Protein AF-0000000073916874 (afdb_homodimer)

Secondary structure (DSSP, 8-state):
-----TT-TTHHHHTTHHHHHHHHHHHT-SEEEEE--GGGGGGHHHHHHHHHHH-TT-EEEEE-PPPTTS-S--HHHHHHHT-SEEEEES----PPBSS---EEEE-----HHHHHHHHHHHTTHHHHHHHHHHHSSS--SEEEEEE-GGGHHHHHHHHHHHHHHHHHHGGGSPEEEEEEE--GGG--TTSEEETTEEEEESSTT--GGGGTTSTT-EEEEEES---S-SSSS--HHHHHHHHHHHH-TTEEEEEEEEEETTTTEEEE-HHHHHHHHHHHHHHHHHHTT--EEEEEE--SSBTTHHHHHHHHHHHHHHTT-EEEEEE-SS--HHHHTT-TT-SEEEEES-TTGGG---TT--S-EE-HHHHHHHHHHTT-S-GGGS-S-----SS-----GGGGS-TTTT-----/-----TT-TTHHHHTTHHHHHHHHHHHT-SEEEEE--GGGGGGHHHHHHHHHHH-TT-EEEEE-PPPTTS-S--HHHHHHHT-SEEEEES----PPBSS---EEEE-----HHHHHHHHHHHTTHHHHHHHHHHHSSS--SEEEEEE-GGGHHHHHHHHHHHHHHHHHHGGGSPEEEEEEE--GGG--TTSEEETTEEEEESSTT--GGGGTTSTT-EEEEEES---S-SSSS--HHHHHHHHHHHH-TTEEEEEEEEEETTTTEEEE-HHHHHHHHHHHHHHHHHHTT--EEEEEE--SSBTTHHHHHHHHHHHHHHTT-EEEEEE-SS--HHHHTT-TT-SEEEEES-TTGGG---TT--S-EE-HHHHHHHHHHTT-S-GGGSSS-----SS-----GGGGS-TTTT-----

Organism: Schistosoma japonicum (NCBI:txid6182)

Nearest PDB structures (foldseek):
  6q2d-assembly1_B  TM=7.805E-01  e=1.596E-15  Methanobrevibacter smithii
  6bxm-assembly1_B  TM=7.567E-01  e=2.496E-14  Candidatus Methanoperedens nitratireducens
  3lzd-assembly1_A  TM=7.359E-01  e=1.935E-13  Pyrococcus horikoshii
  3lzd-assembly1_B  TM=7.349E-01  e=4.389E-13  Pyrococcus horikoshii
  6bxn-assembly1_A  TM=6.990E-01  e=5.231E-13  Candidatus Methanoperedens nitratireducens

Sequence (830 aa):
MEKWNINSPDIPIVFEINETGNWIKKNGFTKVGLQFPDELLGISVVVCKQLNDIATSCLCVILGDSSFASCCVDEIAGQHMGIDALVHYGRACLSETTGRLPIYYVFGKYSPCLLRNEFKLFKQIPHNVMQRIVSYSEIPPILLIIYDFRFKDVAQYIYQELMSISDSLGHKFPHLIWTEPATEASNNRSHLIRCGRLLIPYQSDCNISNRTNDERSWMMLYIGHTTGTTTTENNCDLLSIYRILLCCPEVDPLKTVVFDPVTCDLDLSGLQVTNLLKRRSYLVERAKDAQYIGILVCTLSIKDYQCIIDRLKELLRRAKRFCITLFVGRLNPAKLANLPELQLLILIACPETSLYNSRDIHIPIITPYEMECVLRSCNNIDGQYLNDDRTWTAEKCWVDFRDLLPSKFSIHFLFMEKWNINSPDIPIVFEINETGNWIKKNGFTKVGLQFPDELLGISVVVCKQLNDIATSCLCVILGDSSFASCCVDEIAGQHMGIDALVHYGRACLSETTGRLPIYYVFGKYSPCLLRNEFKLFKQIPHNVMQRIVSYSEIPPILLIIYDFRFKDVAQYIYQELMSISDSLGHKFPHLIWTEPATEASNNRSHLIRCGRLLIPYQSDCNISNRTNDERSWMMLYIGHTTGTTTTENNCDLLSIYRILLCCPEVDPLKTVVFDPVTCDLDLSGLQVTNLLKRRSYLVERAKDAQYIGILVCTLSIKDYQCIIDRLKELLRRAKRFCITLFVGRLNPAKLANLPELQLLILIACPETSLYNSRDIHIPIITPYEMECVLRSCNNIDGQYLNDDRTWTAEKCWVDFRDLLPSKFSIHFLF

Structure (mmCIF, N/CA/C/O backbone):
data_AF-0000000073916874-model_v1
#
loop_
_entity.id
_entity.type
_entity.pdbx_description
1 polymer '2-(3-amino-3-carboxypropyl)histidine synthase subunit 2'
#
loop_
_atom_site.group_PDB
_atom_site.id
_atom_site.type_symbol
_atom_site.label_atom_id
_atom_site.label_alt_id
_atom_site.label_comp_id
_atom_site.label_asym_id
_atom_site.label_entity_id
_atom_site.label_seq_id
_atom_site.pdbx_PDB_ins_code
_atom_site.Cartn_x
_atom_site.Cartn_y
_atom_site.Cartn_z
_atom_site.occupancy
_atom_site.B_iso_or_equiv
_atom_site.auth_seq_id
_atom_site.auth_comp_id
_atom_site.auth_asym_id
_atom_site.auth_atom_id
_atom_site.pdbx_PDB_model_num
ATOM 1 N N . MET A 1 1 ? -10.586 -7.113 -18.688 1 42.06 1 MET A N 1
ATOM 2 C CA . MET A 1 1 ? -11.078 -7.766 -17.484 1 42.06 1 MET A CA 1
ATOM 3 C C . MET A 1 1 ? -12.594 -7.66 -17.391 1 42.06 1 MET A C 1
ATOM 5 O O . MET A 1 1 ? -13.172 -6.617 -17.703 1 42.06 1 MET A O 1
ATOM 9 N N . GLU A 1 2 ? -13.258 -8.672 -17.5 1 50.28 2 GLU A N 1
ATOM 10 C CA . GLU A 1 2 ? -14.711 -8.773 -17.562 1 50.28 2 GLU A CA 1
ATOM 11 C C . GLU A 1 2 ? -15.367 -7.945 -16.453 1 50.28 2 GLU A C 1
ATOM 13 O O . GLU A 1 2 ? -15.055 -8.117 -15.281 1 50.28 2 GLU A O 1
ATOM 18 N N . LYS A 1 3 ? -15.797 -6.828 -16.766 1 63.12 3 LYS A N 1
ATOM 19 C CA . LYS A 1 3 ? -16.609 -6.016 -15.859 1 63.12 3 LYS A CA 1
ATOM 20 C C . LYS A 1 3 ? -17.891 -6.75 -15.477 1 63.12 3 LYS A C 1
ATOM 22 O O . LYS A 1 3 ? -18.688 -7.117 -16.344 1 63.12 3 LYS A O 1
ATOM 27 N N . TRP A 1 4 ? -17.859 -7.266 -14.289 1 75.31 4 TRP A N 1
ATOM 28 C CA . TRP A 1 4 ? -19.016 -7.992 -13.773 1 75.31 4 TRP A CA 1
ATOM 29 C C . TRP A 1 4 ? -20.203 -7.059 -13.586 1 75.31 4 TRP A C 1
ATOM 31 O O . TRP A 1 4 ? -20.047 -5.922 -13.133 1 75.31 4 TRP A O 1
ATOM 41 N N . ASN A 1 5 ? -21.234 -7.547 -14.18 1 78.75 5 ASN A N 1
ATOM 42 C CA . ASN A 1 5 ? -22.5 -6.91 -13.828 1 78.75 5 ASN A CA 1
ATOM 43 C C . ASN A 1 5 ? -22.938 -7.27 -12.406 1 78.75 5 ASN A C 1
ATOM 45 O O . ASN A 1 5 ? -23.062 -8.445 -12.078 1 78.75 5 ASN A O 1
ATOM 49 N N . ILE A 1 6 ? -23.156 -6.336 -11.648 1 80.56 6 ILE A N 1
ATOM 50 C CA . ILE A 1 6 ? -23.453 -6.52 -10.234 1 80.56 6 ILE A CA 1
ATOM 51 C C . ILE A 1 6 ? -24.734 -7.328 -10.07 1 80.56 6 ILE A C 1
ATOM 53 O O . ILE A 1 6 ? -24.969 -7.949 -9.031 1 80.56 6 ILE A O 1
ATOM 57 N N . ASN A 1 7 ? -25.531 -7.363 -11.117 1 81.12 7 ASN A N 1
ATOM 58 C CA . ASN A 1 7 ? -26.797 -8.078 -11.047 1 81.12 7 ASN A CA 1
ATOM 59 C C . ASN A 1 7 ? -26.703 -9.453 -11.711 1 81.12 7 ASN A C 1
ATOM 61 O O . ASN A 1 7 ? -27.703 -10.141 -11.867 1 81.12 7 ASN A O 1
ATOM 65 N N . SER A 1 8 ? -25.609 -9.867 -12.023 1 84.69 8 SER A N 1
ATOM 66 C CA . SER A 1 8 ? -25.453 -11.156 -12.68 1 84.69 8 SER A CA 1
ATOM 67 C C . SER A 1 8 ? -25.859 -12.305 -11.75 1 84.69 8 SER A C 1
ATOM 69 O O . SER A 1 8 ? -25.422 -12.367 -10.609 1 84.69 8 SER A O 1
ATOM 71 N N . PRO A 1 9 ? -26.719 -13.164 -12.227 1 85.25 9 PRO A N 1
ATOM 72 C CA . PRO A 1 9 ? -27.125 -14.312 -11.414 1 85.25 9 PRO A CA 1
ATOM 73 C C . PRO A 1 9 ? -25.984 -15.305 -11.18 1 85.25 9 PRO A C 1
ATOM 75 O O . PRO A 1 9 ? -26.109 -16.203 -10.344 1 85.25 9 PRO A O 1
ATOM 78 N N . ASP A 1 10 ? -24.875 -15.125 -11.828 1 88 10 ASP A N 1
ATOM 79 C CA . ASP A 1 10 ? -23.75 -16.062 -11.75 1 88 10 ASP A CA 1
ATOM 80 C C . ASP A 1 10 ? -22.844 -15.727 -10.57 1 88 10 ASP A C 1
ATOM 82 O O . ASP A 1 10 ? -22 -16.531 -10.18 1 88 10 ASP A O 1
ATOM 86 N N . ILE A 1 11 ? -23.016 -14.594 -9.906 1 89.38 11 ILE A N 1
ATOM 87 C CA . ILE A 1 11 ? -22.094 -14.086 -8.891 1 89.38 11 ILE A CA 1
ATOM 88 C C . ILE A 1 11 ? -22.031 -15.07 -7.719 1 89.38 11 ILE A C 1
ATOM 90 O O . ILE A 1 11 ? -20.953 -15.477 -7.301 1 89.38 11 ILE A O 1
ATOM 94 N N . PRO A 1 12 ? -23.188 -15.633 -7.312 1 91.62 12 PRO A N 1
ATOM 95 C CA . PRO A 1 12 ? -23.109 -16.531 -6.164 1 91.62 12 PRO A CA 1
ATOM 96 C C . PRO A 1 12 ? -22.328 -17.812 -6.469 1 91.62 12 PRO A C 1
ATOM 98 O O . PRO A 1 12 ? -21.625 -18.328 -5.602 1 91.62 12 PRO A O 1
ATOM 101 N N . ILE A 1 13 ? -22.406 -18.234 -7.703 1 90.25 13 ILE A N 1
ATOM 102 C CA . ILE A 1 13 ? -21.781 -19.484 -8.094 1 90.25 13 ILE A CA 1
ATOM 103 C C . ILE A 1 13 ? -20.297 -19.25 -8.391 1 90.25 13 ILE A C 1
ATOM 105 O O . ILE A 1 13 ? -19.438 -20 -7.926 1 90.25 13 ILE A O 1
ATOM 109 N N . VAL A 1 14 ? -20.016 -18.188 -9.102 1 91.44 14 VAL A N 1
ATOM 110 C CA . VAL A 1 14 ? -18.641 -17.906 -9.531 1 91.44 14 VAL A CA 1
ATOM 111 C C . VAL A 1 14 ? -17.797 -17.516 -8.328 1 91.44 14 VAL A C 1
ATOM 113 O O . VAL A 1 14 ? -16.625 -17.891 -8.25 1 91.44 14 VAL A O 1
ATOM 116 N N . PHE A 1 15 ? -18.422 -16.875 -7.355 1 94.56 15 PHE A N 1
ATOM 117 C CA . PHE A 1 15 ? -17.656 -16.359 -6.227 1 94.56 15 PHE A CA 1
ATOM 118 C C . PHE A 1 15 ? -18 -17.125 -4.953 1 94.56 15 PHE A C 1
ATOM 120 O O . PHE A 1 15 ? -17.672 -16.672 -3.85 1 94.56 15 PHE A O 1
ATOM 127 N N . GLU A 1 16 ? -18.625 -18.25 -5.082 1 95.38 16 GLU A N 1
ATOM 128 C CA . GLU A 1 16 ? -18.812 -19.266 -4.055 1 95.38 16 GLU A CA 1
ATOM 129 C C . GLU A 1 16 ? -19.375 -18.656 -2.77 1 95.38 16 GLU A C 1
ATOM 131 O O . GLU A 1 16 ? -18.812 -18.875 -1.688 1 95.38 16 GLU A O 1
ATOM 136 N N . ILE A 1 17 ? -20.469 -17.984 -2.885 1 97 17 ILE A N 1
ATOM 137 C CA . ILE A 1 17 ? -21.047 -17.25 -1.759 1 97 17 ILE A CA 1
ATOM 138 C C . ILE A 1 17 ? -21.516 -18.25 -0.693 1 97 17 ILE A C 1
ATOM 140 O O . ILE A 1 17 ? -21.188 -18.094 0.488 1 97 17 ILE A O 1
ATOM 144 N N . ASN A 1 18 ? -22.172 -19.297 -1.124 1 96.38 18 ASN A N 1
ATOM 145 C CA . ASN A 1 18 ? -22.688 -20.266 -0.174 1 96.38 18 ASN A CA 1
ATOM 146 C C . ASN A 1 18 ? -21.562 -21.031 0.515 1 96.38 18 ASN A C 1
ATOM 148 O O . ASN A 1 18 ? -21.594 -21.219 1.732 1 96.38 18 ASN A O 1
ATOM 152 N N . GLU A 1 19 ? -20.641 -21.484 -0.249 1 96.06 19 GLU A N 1
ATOM 153 C CA . GLU A 1 19 ? -19.5 -22.234 0.294 1 96.06 19 GLU A CA 1
ATOM 154 C C . GLU A 1 19 ? -18.719 -21.391 1.293 1 96.06 19 GLU A C 1
ATOM 156 O O . GLU A 1 19 ? -18.359 -21.875 2.369 1 96.06 19 GLU A O 1
ATOM 161 N N . THR A 1 20 ? -18.5 -20.141 0.953 1 97.38 20 THR A N 1
ATOM 162 C CA . THR A 1 20 ? -17.766 -19.234 1.823 1 97.38 20 THR A CA 1
ATOM 163 C C . THR A 1 20 ? -18.547 -18.938 3.096 1 97.38 20 THR A C 1
ATOM 165 O O . THR A 1 20 ? -18 -18.953 4.195 1 97.38 20 THR A O 1
ATOM 168 N N . GLY A 1 21 ? -19.812 -18.656 2.895 1 97.31 21 GLY A N 1
ATOM 169 C CA . GLY A 1 21 ? -20.672 -18.438 4.051 1 97.31 21 GLY A CA 1
ATOM 170 C C . GLY A 1 21 ? -20.672 -19.594 5.027 1 97.31 21 GLY A C 1
ATOM 171 O O . GLY A 1 21 ? -20.578 -19.391 6.238 1 97.31 21 GLY A O 1
ATOM 172 N N . ASN A 1 22 ? -20.797 -20.781 4.477 1 96.44 22 ASN A N 1
ATOM 173 C CA . ASN A 1 22 ? -20.781 -21.969 5.312 1 96.44 22 ASN A CA 1
ATOM 174 C C . ASN A 1 22 ? -19.453 -22.141 6.027 1 96.44 22 ASN A C 1
ATOM 176 O O . ASN A 1 22 ? -19.406 -22.562 7.184 1 96.44 22 ASN A O 1
ATOM 180 N N . TRP A 1 23 ? -18.391 -21.828 5.363 1 96.44 23 TRP A N 1
ATOM 181 C CA . TRP A 1 23 ? -17.047 -21.875 5.953 1 96.44 23 TRP A CA 1
ATOM 182 C C . TRP A 1 23 ? -16.938 -20.922 7.133 1 96.44 23 TRP A C 1
ATOM 184 O O . TRP A 1 23 ? -16.375 -21.266 8.172 1 96.44 23 TRP A O 1
ATOM 194 N N . ILE A 1 24 ? -17.484 -19.734 7 1 97.12 24 ILE A N 1
ATOM 195 C CA . ILE A 1 24 ? -17.453 -18.719 8.047 1 97.12 24 ILE A CA 1
ATOM 196 C C . ILE A 1 24 ? -18.266 -19.188 9.25 1 97.12 24 ILE A C 1
ATOM 198 O O . ILE A 1 24 ? -17.797 -19.125 10.391 1 97.12 24 ILE A O 1
ATOM 202 N N . LYS A 1 25 ? -19.422 -19.766 9 1 96.5 25 LYS A N 1
ATOM 203 C CA . LYS A 1 25 ? -20.312 -20.219 10.062 1 96.5 25 LYS A CA 1
ATOM 204 C C . LYS A 1 25 ? -19.719 -21.422 10.797 1 96.5 25 LYS A C 1
ATOM 206 O O . LYS A 1 25 ? -19.719 -21.469 12.031 1 96.5 25 LYS A O 1
ATOM 211 N N . LYS A 1 26 ? -19.281 -22.344 10.023 1 95.81 26 LYS A N 1
ATOM 212 C CA . LYS A 1 26 ? -18.734 -23.578 10.578 1 95.81 26 LYS A CA 1
ATOM 213 C C . LYS A 1 26 ? -17.578 -23.281 11.531 1 95.81 26 LYS A C 1
ATOM 215 O O . LYS A 1 26 ? -17.438 -23.953 12.555 1 95.81 26 LYS A O 1
ATOM 220 N N . ASN A 1 27 ? -16.766 -22.281 11.258 1 96.12 27 ASN A N 1
ATOM 221 C CA . ASN A 1 27 ? -15.578 -22 12.055 1 96.12 27 ASN A CA 1
ATOM 222 C C . ASN A 1 27 ? -15.852 -20.922 13.102 1 96.12 27 ASN A C 1
ATOM 224 O O . ASN A 1 27 ? -14.984 -20.594 13.914 1 96.12 27 ASN A O 1
ATOM 228 N N . GLY A 1 28 ? -16.984 -20.297 13.078 1 95.81 28 GLY A N 1
ATOM 229 C CA . GLY A 1 28 ? -17.391 -19.328 14.086 1 95.81 28 GLY A CA 1
ATOM 230 C C . GLY A 1 28 ? -16.625 -18.031 14.008 1 95.81 28 GLY A C 1
ATOM 231 O O . GLY A 1 28 ? -16.281 -17.438 15.039 1 95.81 28 GLY A O 1
ATOM 232 N N . PHE A 1 29 ? -16.297 -17.625 12.789 1 96.19 29 PHE A N 1
ATOM 233 C CA . PHE A 1 29 ? -15.57 -16.375 12.641 1 96.19 29 PHE A CA 1
ATOM 234 C C . PHE A 1 29 ? -16.484 -15.188 12.914 1 96.19 29 PHE A C 1
ATOM 236 O O . PHE A 1 29 ? -17.656 -15.188 12.508 1 96.19 29 PHE A O 1
ATOM 243 N N . THR A 1 30 ? -15.922 -14.156 13.539 1 95 30 THR A N 1
ATOM 244 C CA . THR A 1 30 ? -16.734 -13 13.906 1 95 30 THR A CA 1
ATOM 245 C C . THR A 1 30 ? -16.406 -11.805 13.023 1 95 30 THR A C 1
ATOM 247 O O . THR A 1 30 ? -17.234 -10.914 12.836 1 95 30 THR A O 1
ATOM 250 N N . LYS A 1 31 ? -15.219 -11.758 12.578 1 94.5 31 LYS A N 1
ATOM 251 C CA . LYS A 1 31 ? -14.766 -10.711 11.672 1 94.5 31 LYS A CA 1
ATOM 252 C C . LYS A 1 31 ? -13.906 -11.281 10.555 1 94.5 31 LYS A C 1
ATOM 254 O O . LYS A 1 31 ? -12.852 -11.883 10.812 1 94.5 31 LYS A O 1
ATOM 259 N N . VAL A 1 32 ? -14.375 -11.078 9.336 1 96.12 32 VAL A N 1
ATOM 260 C CA . VAL A 1 32 ? -13.688 -11.703 8.211 1 96.12 32 VAL A CA 1
ATOM 261 C C . VAL A 1 32 ? -13.328 -10.641 7.176 1 96.12 32 VAL A C 1
ATOM 263 O O . VAL A 1 32 ? -14.133 -9.758 6.875 1 96.12 32 VAL A O 1
ATOM 266 N N . GLY A 1 33 ? -12.102 -10.703 6.723 1 95.56 33 GLY A N 1
ATOM 267 C CA . GLY A 1 33 ? -11.672 -9.844 5.629 1 95.56 33 GLY A CA 1
ATOM 268 C C . GLY A 1 33 ? -11.922 -10.453 4.262 1 95.56 33 GLY A C 1
ATOM 269 O O . GLY A 1 33 ? -11.633 -11.625 4.039 1 95.56 33 GLY A O 1
ATOM 270 N N . LEU A 1 34 ? -12.516 -9.648 3.385 1 96.31 34 LEU A N 1
ATOM 271 C CA . LEU A 1 34 ? -12.703 -10.023 1.987 1 96.31 34 LEU A CA 1
ATOM 272 C C . LEU A 1 34 ? -11.734 -9.258 1.088 1 96.31 34 LEU A C 1
ATOM 274 O O . LEU A 1 34 ? -11.914 -8.07 0.841 1 96.31 34 LEU A O 1
ATOM 278 N N . GLN A 1 35 ? -10.734 -9.93 0.61 1 94.31 35 GLN A N 1
ATOM 279 C CA . GLN A 1 35 ? -9.711 -9.289 -0.204 1 94.31 35 GLN A CA 1
ATOM 280 C C . GLN A 1 35 ? -10.016 -9.445 -1.692 1 94.31 35 GLN A C 1
ATOM 282 O O . GLN A 1 35 ? -10.156 -10.562 -2.191 1 94.31 35 GLN A O 1
ATOM 287 N N . PHE A 1 36 ? -10.117 -8.312 -2.322 1 91.44 36 PHE A N 1
ATOM 288 C CA . PHE A 1 36 ? -10.406 -8.297 -3.752 1 91.44 36 PHE A CA 1
ATOM 289 C C . PHE A 1 36 ? -9.273 -7.629 -4.523 1 91.44 36 PHE A C 1
ATOM 291 O O . PHE A 1 36 ? -8.719 -6.625 -4.074 1 91.44 36 PHE A O 1
ATOM 298 N N . PRO A 1 37 ? -8.891 -8.266 -5.637 1 87.69 37 PRO A N 1
ATOM 299 C CA . PRO A 1 37 ? -8.039 -7.496 -6.547 1 87.69 37 PRO A CA 1
ATOM 300 C C . PRO A 1 37 ? -8.766 -6.312 -7.176 1 87.69 37 PRO A C 1
ATOM 302 O O . PRO A 1 37 ? -9.992 -6.215 -7.082 1 87.69 37 PRO A O 1
ATOM 305 N N . ASP A 1 38 ? -8.047 -5.434 -7.801 1 81.19 38 ASP A N 1
ATOM 306 C CA . ASP A 1 38 ? -8.609 -4.211 -8.367 1 81.19 38 ASP A CA 1
ATOM 307 C C . ASP A 1 38 ? -9.727 -4.535 -9.367 1 81.19 38 ASP A C 1
ATOM 309 O O . ASP A 1 38 ? -10.766 -3.871 -9.375 1 81.19 38 ASP A O 1
ATOM 313 N N . GLU A 1 39 ? -9.586 -5.586 -10.102 1 82.44 39 GLU A N 1
ATOM 314 C CA . GLU A 1 39 ? -10.508 -5.898 -11.195 1 82.44 39 GLU A CA 1
ATOM 315 C C . GLU A 1 39 ? -11.828 -6.445 -10.656 1 82.44 39 GLU A C 1
ATOM 317 O O . GLU A 1 39 ? -12.836 -6.453 -11.367 1 82.44 39 GLU A O 1
ATOM 322 N N . LEU A 1 40 ? -11.812 -6.859 -9.391 1 88.25 40 LEU A N 1
ATOM 323 C CA . LEU A 1 40 ? -13.016 -7.461 -8.828 1 88.25 40 LEU A CA 1
ATOM 324 C C . LEU A 1 40 ? -13.633 -6.555 -7.77 1 88.25 40 LEU A C 1
ATOM 326 O O . LEU A 1 40 ? -14.648 -6.902 -7.164 1 88.25 40 LEU A O 1
ATOM 330 N N . LEU A 1 41 ? -13.055 -5.414 -7.551 1 86.38 41 LEU A N 1
ATOM 331 C CA . LEU A 1 41 ? -13.547 -4.508 -6.52 1 86.38 41 LEU A CA 1
ATOM 332 C C . LEU A 1 41 ? -14.977 -4.07 -6.824 1 86.38 41 LEU A C 1
ATOM 334 O O . LEU A 1 41 ? -15.758 -3.82 -5.906 1 86.38 41 LEU A O 1
ATOM 338 N N . GLY A 1 42 ? -15.32 -4.098 -8.07 1 85.19 42 GLY A N 1
ATOM 339 C CA . GLY A 1 42 ? -16.641 -3.67 -8.5 1 85.19 42 GLY A CA 1
ATOM 340 C C . GLY A 1 42 ? -17.766 -4.535 -7.945 1 85.19 42 GLY A C 1
ATOM 341 O O . GLY A 1 42 ? -18.891 -4.07 -7.773 1 85.19 42 GLY A O 1
ATOM 342 N N . ILE A 1 43 ? -17.5 -5.777 -7.633 1 90.12 43 ILE A N 1
ATOM 343 C CA . ILE A 1 43 ? -18.547 -6.668 -7.148 1 90.12 43 ILE A CA 1
ATOM 344 C C . ILE A 1 43 ? -18.375 -6.902 -5.648 1 90.12 43 ILE A C 1
ATOM 346 O O . ILE A 1 43 ? -19.078 -7.711 -5.051 1 90.12 43 ILE A O 1
ATOM 350 N N . SER A 1 44 ? -17.406 -6.219 -5.035 1 91.31 44 SER A N 1
ATOM 351 C CA . SER A 1 44 ? -17.062 -6.465 -3.641 1 91.31 44 SER A CA 1
ATOM 352 C C . SER A 1 44 ? -18.234 -6.195 -2.713 1 91.31 44 SER A C 1
ATOM 354 O O . SER A 1 44 ? -18.5 -6.977 -1.799 1 91.31 44 SER A O 1
ATOM 356 N N . VAL A 1 45 ? -18.984 -5.211 -3.033 1 90.25 45 VAL A N 1
ATOM 357 C CA . VAL A 1 45 ? -20.078 -4.809 -2.17 1 90.25 45 VAL A CA 1
ATOM 358 C C . VAL A 1 45 ? -21.203 -5.848 -2.24 1 90.25 45 VAL A C 1
ATOM 360 O O . VAL A 1 45 ? -21.75 -6.25 -1.211 1 90.25 45 VAL A O 1
ATOM 363 N N . VAL A 1 46 ? -21.531 -6.27 -3.436 1 92 46 VAL A N 1
ATOM 364 C CA . VAL A 1 46 ? -22.594 -7.25 -3.611 1 92 46 VAL A CA 1
ATOM 365 C C . VAL A 1 46 ? -22.203 -8.57 -2.941 1 92 46 VAL A C 1
ATOM 367 O O . VAL A 1 46 ? -23.031 -9.203 -2.277 1 92 46 VAL A O 1
ATOM 370 N N . VAL A 1 47 ? -20.953 -8.961 -3.088 1 94.25 47 VAL A N 1
ATOM 371 C CA . VAL A 1 47 ? -20.469 -10.18 -2.459 1 94.25 47 VAL A CA 1
ATOM 372 C C . VAL A 1 47 ? -20.547 -10.047 -0.94 1 94.25 47 VAL A C 1
ATOM 374 O O . VAL A 1 47 ? -21.031 -10.961 -0.259 1 94.25 47 VAL A O 1
ATOM 377 N N . CYS A 1 48 ? -20.141 -8.953 -0.44 1 93.12 48 CYS A N 1
ATOM 378 C CA . CYS A 1 48 ? -20.188 -8.695 0.995 1 93.12 48 CYS A CA 1
ATOM 379 C C . CYS A 1 48 ? -21.609 -8.758 1.526 1 93.12 48 CYS A C 1
ATOM 381 O O . CYS A 1 48 ? -21.859 -9.383 2.555 1 93.12 48 CYS A O 1
ATOM 383 N N . LYS A 1 49 ? -22.516 -8.141 0.84 1 90.56 49 LYS A N 1
ATOM 384 C CA . LYS A 1 49 ? -23.922 -8.148 1.24 1 90.56 49 LYS A CA 1
ATOM 385 C C . LYS A 1 49 ? -24.484 -9.562 1.28 1 90.56 49 LYS A C 1
ATOM 387 O O . LYS A 1 49 ? -25.141 -9.953 2.252 1 90.56 49 LYS A O 1
ATOM 392 N N . GLN A 1 50 ? -24.219 -10.297 0.233 1 94 50 GLN A N 1
ATOM 393 C CA . GLN A 1 50 ? -24.734 -11.656 0.145 1 94 50 GLN A CA 1
ATOM 394 C C . GLN A 1 50 ? -24.141 -12.539 1.238 1 94 50 GLN A C 1
ATOM 396 O O . GLN A 1 50 ? -24.828 -13.391 1.798 1 94 50 GLN A O 1
ATOM 401 N N . LEU A 1 51 ? -22.891 -12.32 1.546 1 95.31 51 LEU A N 1
ATOM 402 C CA . LEU A 1 51 ? -22.25 -13.086 2.607 1 95.31 51 LEU A CA 1
ATOM 403 C C . LEU A 1 51 ? -22.844 -12.742 3.967 1 95.31 51 LEU A C 1
ATOM 405 O O . LEU A 1 51 ? -23.047 -13.617 4.809 1 95.31 51 LEU A O 1
ATOM 409 N N . ASN A 1 52 ? -23.094 -11.453 4.137 1 90.44 52 ASN A N 1
ATOM 410 C CA . ASN A 1 52 ? -23.688 -11 5.391 1 90.44 52 ASN A CA 1
ATOM 411 C C . ASN A 1 52 ? -25.062 -11.625 5.613 1 90.44 52 ASN A C 1
ATOM 413 O O . ASN A 1 52 ? -25.469 -11.867 6.754 1 90.44 52 ASN A O 1
ATOM 417 N N . ASP A 1 53 ? -25.75 -11.883 4.555 1 91.44 53 ASP A N 1
ATOM 418 C CA . ASP A 1 53 ? -27.062 -12.508 4.641 1 91.44 53 ASP A CA 1
ATOM 419 C C . ASP A 1 53 ? -26.969 -13.953 5.121 1 91.44 53 ASP A C 1
ATOM 421 O O . ASP A 1 53 ? -27.891 -14.469 5.75 1 91.44 53 ASP A O 1
ATOM 425 N N . ILE A 1 54 ? -25.891 -14.578 4.805 1 94.38 54 ILE A N 1
ATOM 426 C CA . ILE A 1 54 ? -25.688 -15.969 5.184 1 94.38 54 ILE A CA 1
ATOM 427 C C . ILE A 1 54 ? -25.047 -16.031 6.566 1 94.38 54 ILE A C 1
ATOM 429 O O . ILE A 1 54 ? -25.531 -16.75 7.449 1 94.38 54 ILE A O 1
ATOM 433 N N . ALA A 1 55 ? -24 -15.289 6.734 1 92.38 55 ALA A N 1
ATOM 434 C CA . ALA A 1 55 ? -23.281 -15.234 8 1 92.38 55 ALA A CA 1
ATOM 435 C C . ALA A 1 55 ? -23.641 -13.969 8.781 1 92.38 55 ALA A C 1
ATOM 437 O O . ALA A 1 55 ? -22.812 -13.07 8.945 1 92.38 55 ALA A O 1
ATOM 438 N N . THR A 1 56 ? -24.719 -13.898 9.438 1 88.19 56 THR A N 1
ATOM 439 C CA . THR A 1 56 ? -25.312 -12.703 10.031 1 88.19 56 THR A CA 1
ATOM 440 C C . THR A 1 56 ? -24.516 -12.258 11.258 1 88.19 56 THR A C 1
ATOM 442 O O . THR A 1 56 ? -24.516 -11.078 11.609 1 88.19 56 THR A O 1
ATOM 445 N N . SER A 1 57 ? -23.828 -13.195 11.805 1 89.31 57 SER A N 1
ATOM 446 C CA . SER A 1 57 ? -23.125 -12.875 13.039 1 89.31 57 SER A CA 1
ATOM 447 C C . SER A 1 57 ? -21.688 -12.414 12.75 1 89.31 57 SER A C 1
ATOM 449 O O . SER A 1 57 ? -20.953 -12.062 13.664 1 89.31 57 SER A O 1
ATOM 451 N N . CYS A 1 58 ? -21.359 -12.422 11.492 1 91 58 CYS A N 1
ATOM 452 C CA . CYS A 1 58 ? -20 -12.102 11.109 1 91 58 CYS A CA 1
ATOM 453 C C . CYS A 1 58 ? -19.922 -10.727 10.461 1 91 58 CYS A C 1
ATOM 455 O O . CYS A 1 58 ? -20.766 -10.383 9.633 1 91 58 CYS A O 1
ATOM 457 N N . LEU A 1 59 ? -18.953 -9.977 10.891 1 89.69 59 LEU A N 1
ATOM 458 C CA . LEU A 1 59 ? -18.656 -8.703 10.25 1 89.69 59 LEU A CA 1
ATOM 459 C C . LEU A 1 59 ? -17.656 -8.883 9.109 1 89.69 59 LEU A C 1
ATOM 461 O O . LEU A 1 59 ? -16.531 -9.305 9.344 1 89.69 59 LEU A O 1
ATOM 465 N N . CYS A 1 60 ? -18.141 -8.508 7.938 1 91.56 60 CYS A N 1
ATOM 466 C CA . CYS A 1 60 ? -17.234 -8.586 6.785 1 91.56 60 CYS A CA 1
ATOM 467 C C . CYS A 1 60 ? -16.672 -7.219 6.445 1 91.56 60 CYS A C 1
ATOM 469 O O . CYS A 1 60 ? -17.391 -6.219 6.457 1 91.56 60 CYS A O 1
ATOM 471 N N . VAL A 1 61 ? -15.391 -7.25 6.223 1 92.44 61 VAL A N 1
ATOM 472 C CA . VAL A 1 61 ? -14.719 -6.027 5.805 1 92.44 61 VAL A CA 1
ATOM 473 C C . VAL A 1 61 ? -14 -6.262 4.477 1 92.44 61 VAL A C 1
ATOM 475 O O . VAL A 1 61 ? -13.453 -7.344 4.242 1 92.44 61 VAL A O 1
ATOM 478 N N . ILE A 1 62 ? -14.039 -5.254 3.65 1 91.56 62 ILE A N 1
ATOM 479 C CA . ILE A 1 62 ? -13.43 -5.379 2.33 1 91.56 62 ILE A CA 1
ATOM 480 C C . ILE A 1 62 ? -12.008 -4.828 2.359 1 91.56 62 ILE A C 1
ATOM 482 O O . ILE A 1 62 ? -11.781 -3.717 2.848 1 91.56 62 ILE A O 1
ATOM 486 N N . LEU A 1 63 ? -11.078 -5.598 1.97 1 89.88 63 LEU A N 1
ATOM 487 C CA . LEU A 1 63 ? -9.703 -5.176 1.74 1 89.88 63 LEU A CA 1
ATOM 488 C C . LEU A 1 63 ? -9.461 -4.891 0.262 1 89.88 63 LEU A C 1
ATOM 490 O O . LEU A 1 63 ? -9.461 -5.809 -0.561 1 89.88 63 LEU A O 1
ATOM 494 N N . GLY A 1 64 ? -9.188 -3.656 -0.06 1 81.62 64 GLY A N 1
ATOM 495 C CA . GLY A 1 64 ? -9.148 -3.27 -1.461 1 81.62 64 GLY A CA 1
ATOM 496 C C . GLY A 1 64 ? -7.738 -3.002 -1.962 1 81.62 64 GLY A C 1
ATOM 497 O O . GLY A 1 64 ? -7.555 -2.523 -3.084 1 81.62 64 GLY A O 1
ATOM 498 N N . ASP A 1 65 ? -6.742 -3.207 -1.071 1 73.75 65 ASP A N 1
ATOM 499 C CA . ASP A 1 65 ? -5.375 -2.998 -1.541 1 73.75 65 ASP A CA 1
ATOM 500 C C . ASP A 1 65 ? -4.816 -4.266 -2.182 1 73.75 65 ASP A C 1
ATOM 502 O O . ASP A 1 65 ? -5.102 -5.375 -1.726 1 73.75 65 ASP A O 1
ATOM 506 N N . SER A 1 66 ? -4.402 -4.035 -3.391 1 63.28 66 SER A N 1
ATOM 507 C CA . SER A 1 66 ? -3.805 -5.176 -4.078 1 63.28 66 SER A CA 1
ATOM 508 C C . SER A 1 66 ? -2.283 -5.066 -4.102 1 63.28 66 SER A C 1
ATOM 510 O O . SER A 1 66 ? -1.732 -3.965 -4.086 1 63.28 66 SER A O 1
ATOM 512 N N . SER A 1 67 ? -1.668 -6.172 -3.795 1 61.62 67 SER A N 1
ATOM 513 C CA . SER A 1 67 ? -0.233 -6.266 -4.043 1 61.62 67 SER A CA 1
ATOM 514 C C . SER A 1 67 ? 0.087 -6.055 -5.52 1 61.62 67 SER A C 1
ATOM 516 O O . SER A 1 67 ? -0.82 -5.891 -6.34 1 61.62 67 SER A O 1
ATOM 518 N N . PHE A 1 68 ? 1.282 -5.961 -5.828 1 56.62 68 PHE A N 1
ATOM 519 C CA . PHE A 1 68 ? 1.734 -5.719 -7.191 1 56.62 68 PHE A CA 1
ATOM 520 C C . PHE A 1 68 ? 1.125 -6.734 -8.148 1 56.62 68 PHE A C 1
ATOM 522 O O . PHE A 1 68 ? 0.563 -6.363 -9.188 1 56.62 68 PHE A O 1
ATOM 529 N N . ALA A 1 69 ? 1.184 -7.965 -7.863 1 62.53 69 ALA A N 1
ATOM 530 C CA . ALA A 1 69 ? 0.702 -8.984 -8.789 1 62.53 69 ALA A CA 1
ATOM 531 C C . ALA A 1 69 ? -0.729 -9.398 -8.461 1 62.53 69 ALA A C 1
ATOM 533 O O . ALA A 1 69 ? -1.27 -10.328 -9.07 1 62.53 69 ALA A O 1
ATOM 534 N N . SER A 1 70 ? -1.277 -8.742 -7.449 1 72.5 70 SER A N 1
ATOM 535 C CA . SER A 1 70 ? -2.664 -8.969 -7.055 1 72.5 70 SER A CA 1
ATOM 536 C C . SER A 1 70 ? -2.91 -10.43 -6.691 1 72.5 70 SER A C 1
ATOM 538 O O . SER A 1 70 ? -4 -10.953 -6.922 1 72.5 70 SER A O 1
ATOM 540 N N . CYS A 1 71 ? -1.868 -11.148 -6.301 1 83.44 71 CYS A N 1
ATOM 541 C CA . CYS A 1 71 ? -2.037 -12.57 -6.023 1 83.44 71 CYS A CA 1
ATOM 542 C C . CYS A 1 71 ? -1.735 -12.883 -4.562 1 83.44 71 CYS A C 1
ATOM 544 O O . CYS A 1 71 ? -2.086 -13.953 -4.066 1 83.44 71 CYS A O 1
ATOM 546 N N . CYS A 1 72 ? -1.132 -11.977 -3.916 1 86.62 72 CYS A N 1
ATOM 547 C CA . CYS A 1 72 ? -0.697 -12.273 -2.553 1 86.62 72 CYS A CA 1
ATOM 548 C C . CYS A 1 72 ? -1.809 -11.977 -1.552 1 86.62 72 CYS A C 1
ATOM 550 O O . CYS A 1 72 ? -2.58 -11.039 -1.732 1 86.62 72 CYS A O 1
ATOM 552 N N . VAL A 1 73 ? -1.794 -12.789 -0.516 1 89.38 73 VAL A N 1
ATOM 553 C CA . VAL A 1 73 ? -2.699 -12.555 0.604 1 89.38 73 VAL A CA 1
ATOM 554 C C . VAL A 1 73 ? -2.168 -11.406 1.463 1 89.38 73 VAL A C 1
ATOM 556 O O . VAL A 1 73 ? -0.969 -11.344 1.747 1 89.38 73 VAL A O 1
ATOM 559 N N . ASP A 1 74 ? -3.039 -10.492 1.781 1 84.81 74 ASP A N 1
ATOM 560 C CA . ASP A 1 74 ? -2.656 -9.367 2.631 1 84.81 74 ASP A CA 1
ATOM 561 C C . ASP A 1 74 ? -2.922 -9.68 4.102 1 84.81 74 ASP A C 1
ATOM 563 O O . ASP A 1 74 ? -3.75 -9.023 4.742 1 84.81 74 ASP A O 1
ATOM 567 N N . GLU A 1 75 ? -2.195 -10.531 4.672 1 83.75 75 GLU A N 1
ATOM 568 C CA . GLU A 1 75 ? -2.373 -10.953 6.059 1 83.75 75 GLU A CA 1
ATOM 569 C C . GLU A 1 75 ? -1.993 -9.836 7.023 1 83.75 75 GLU A C 1
ATOM 571 O O . GLU A 1 75 ? -2.551 -9.734 8.117 1 83.75 75 GLU A O 1
ATOM 576 N N . ILE A 1 76 ? -1.126 -8.992 6.625 1 78.81 76 ILE A N 1
ATOM 577 C CA . ILE A 1 76 ? -0.641 -7.934 7.504 1 78.81 76 ILE A CA 1
ATOM 578 C C . ILE A 1 76 ? -1.761 -6.93 7.766 1 78.81 76 ILE A C 1
ATOM 580 O O . ILE A 1 76 ? -2.047 -6.598 8.922 1 78.81 76 ILE A O 1
ATOM 584 N N . ALA A 1 77 ? -2.34 -6.477 6.715 1 78 77 ALA A N 1
ATOM 585 C CA . ALA A 1 77 ? -3.482 -5.582 6.883 1 78 77 ALA A CA 1
ATOM 586 C C . ALA A 1 77 ? -4.59 -6.254 7.688 1 78 77 ALA A C 1
ATOM 588 O O . ALA A 1 77 ? -5.203 -5.629 8.555 1 78 77 ALA A O 1
ATOM 589 N N . GLY A 1 78 ? -4.797 -7.516 7.387 1 82.44 78 GLY A N 1
ATOM 590 C CA . GLY A 1 78 ? -5.82 -8.258 8.102 1 82.44 78 GLY A CA 1
ATOM 591 C C . GLY A 1 78 ? -5.578 -8.32 9.602 1 82.44 78 GLY A C 1
ATOM 592 O O . GLY A 1 78 ? -6.492 -8.102 10.391 1 82.44 78 GLY A O 1
ATOM 593 N N . GLN A 1 79 ? -4.363 -8.57 9.891 1 81.38 79 GLN A N 1
ATOM 594 C CA . GLN A 1 79 ? -4.008 -8.664 11.297 1 81.38 79 GLN A CA 1
ATOM 595 C C . GLN A 1 79 ? -4.211 -7.324 12.008 1 81.38 79 GLN A C 1
ATOM 597 O O . GLN A 1 79 ? -4.734 -7.281 13.125 1 81.38 79 GLN A O 1
ATOM 602 N N . HIS A 1 80 ? -3.869 -6.352 11.414 1 77.75 80 HIS A N 1
ATOM 603 C CA . HIS A 1 80 ? -3.982 -5.031 12.016 1 77.75 80 HIS A CA 1
ATOM 604 C C . HIS A 1 80 ? -5.441 -4.613 12.164 1 77.75 80 HIS A C 1
ATOM 606 O O . HIS A 1 80 ? -5.793 -3.873 13.086 1 77.75 80 HIS A O 1
ATOM 612 N N . MET A 1 81 ? -6.246 -5.168 11.32 1 82.56 81 MET A N 1
ATOM 613 C CA . MET A 1 81 ? -7.676 -4.867 11.383 1 82.56 81 MET A CA 1
ATOM 614 C C . MET A 1 81 ? -8.375 -5.75 12.406 1 82.56 81 MET A C 1
ATOM 616 O O . MET A 1 81 ? -9.57 -5.57 12.672 1 82.56 81 MET A O 1
ATOM 620 N N . GLY A 1 82 ? -7.695 -6.711 12.859 1 85 82 GLY A N 1
ATOM 621 C CA . GLY A 1 82 ? -8.258 -7.602 13.859 1 85 82 GLY A CA 1
ATOM 622 C C . GLY A 1 82 ? -9.203 -8.633 13.273 1 85 82 GLY A C 1
ATOM 623 O O . GLY A 1 82 ? -10.203 -9 13.898 1 85 82 GLY A O 1
ATOM 624 N N . ILE A 1 83 ? -8.969 -9.078 12.07 1 91.5 83 ILE A N 1
ATOM 625 C CA . ILE A 1 83 ? -9.836 -10.078 11.461 1 91.5 83 ILE A CA 1
ATOM 626 C C . ILE A 1 83 ? -9.438 -11.469 11.945 1 91.5 83 ILE A C 1
ATOM 628 O O . ILE A 1 83 ? -8.281 -11.711 12.289 1 91.5 83 ILE A O 1
ATOM 632 N N . ASP A 1 84 ? -10.469 -12.414 11.82 1 93.75 84 ASP A N 1
ATOM 633 C CA . ASP A 1 84 ? -10.305 -13.812 12.211 1 93.75 84 ASP A CA 1
ATOM 634 C C . ASP A 1 84 ? -9.844 -14.664 11.023 1 93.75 84 ASP A C 1
ATOM 636 O O . ASP A 1 84 ? -9.242 -15.719 11.211 1 93.75 84 ASP A O 1
ATOM 640 N N . ALA A 1 85 ? -10.211 -14.234 9.977 1 95.62 85 ALA A N 1
ATOM 641 C CA . ALA A 1 85 ? -9.961 -15 8.758 1 95.62 85 ALA A CA 1
ATOM 642 C C . ALA A 1 85 ? -10.016 -14.102 7.523 1 95.62 85 ALA A C 1
ATOM 644 O O . ALA A 1 85 ? -10.484 -12.961 7.598 1 95.62 85 ALA A O 1
ATOM 645 N N . LEU A 1 86 ? -9.461 -14.648 6.48 1 95.38 86 LEU A N 1
ATOM 646 C CA . LEU A 1 86 ? -9.422 -13.875 5.246 1 95.38 86 LEU A CA 1
ATOM 647 C C . LEU A 1 86 ? -9.891 -14.711 4.062 1 95.38 86 LEU A C 1
ATOM 649 O O . LEU A 1 86 ? -9.523 -15.883 3.941 1 95.38 86 LEU A O 1
ATOM 653 N N . VAL A 1 87 ? -10.812 -14.172 3.281 1 96.62 87 VAL A N 1
ATOM 654 C CA . VAL A 1 87 ? -11.203 -14.758 2.004 1 96.62 87 VAL A CA 1
ATOM 655 C C . VAL A 1 87 ? -10.492 -14.039 0.862 1 96.62 87 VAL A C 1
ATOM 657 O O . VAL A 1 87 ? -10.617 -12.82 0.715 1 96.62 87 VAL A O 1
ATOM 660 N N . HIS A 1 88 ? -9.727 -14.734 0.148 1 95 88 HIS A N 1
ATOM 661 C CA . HIS A 1 88 ? -8.992 -14.18 -0.981 1 95 88 HIS A CA 1
ATOM 662 C C . HIS A 1 88 ? -9.719 -14.453 -2.297 1 95 88 HIS A C 1
ATOM 664 O O . HIS A 1 88 ? -9.891 -15.609 -2.684 1 95 88 HIS A O 1
ATOM 670 N N . TYR A 1 89 ? -10.094 -13.422 -2.971 1 94.69 89 TYR A N 1
ATOM 671 C CA . TYR A 1 89 ? -10.789 -13.57 -4.246 1 94.69 89 TYR A CA 1
ATOM 672 C C . TYR A 1 89 ? -9.836 -13.344 -5.414 1 94.69 89 TYR A C 1
ATOM 674 O O . TYR A 1 89 ? -9 -12.438 -5.371 1 94.69 89 TYR A O 1
ATOM 682 N N . GLY A 1 90 ? -9.977 -14.141 -6.441 1 90.56 90 GLY A N 1
ATOM 683 C CA . GLY A 1 90 ? -9.195 -13.969 -7.66 1 90.56 90 GLY A CA 1
ATOM 684 C C . GLY A 1 90 ? -7.961 -14.844 -7.711 1 90.56 90 GLY A C 1
ATOM 685 O O . GLY A 1 90 ? -7.871 -15.844 -6.996 1 90.56 90 GLY A O 1
ATOM 686 N N . ARG A 1 91 ? -7.062 -14.469 -8.578 1 85.94 91 ARG A N 1
ATOM 687 C CA . ARG A 1 91 ? -5.828 -15.227 -8.766 1 85.94 91 ARG A CA 1
ATOM 688 C C . ARG A 1 91 ? -4.961 -15.172 -7.512 1 85.94 91 ARG A C 1
ATOM 690 O O . ARG A 1 91 ? -4.828 -14.125 -6.883 1 85.94 91 ARG A O 1
ATOM 697 N N . ALA A 1 92 ? -4.332 -16.281 -7.199 1 87.12 92 ALA A N 1
ATOM 698 C CA . ALA A 1 92 ? -3.5 -16.375 -6 1 87.12 92 ALA A CA 1
ATOM 699 C C . ALA A 1 92 ? -2.189 -17.094 -6.297 1 87.12 92 ALA A C 1
ATOM 701 O O . ALA A 1 92 ? -2.172 -18.078 -7.035 1 87.12 92 ALA A O 1
ATOM 702 N N . CYS A 1 93 ? -1.14 -16.594 -5.781 1 82.31 93 CYS A N 1
ATOM 703 C CA . CYS A 1 93 ? 0.146 -17.266 -5.941 1 82.31 93 CYS A CA 1
ATOM 704 C C . CYS A 1 93 ? 0.291 -18.422 -4.953 1 82.31 93 CYS A C 1
ATOM 706 O O . CYS A 1 93 ? 1.146 -19.297 -5.129 1 82.31 93 CYS A O 1
ATOM 708 N N . LEU A 1 94 ? -0.479 -18.422 -3.883 1 86.06 94 LEU A N 1
ATOM 709 C CA . LEU A 1 94 ? -0.554 -19.484 -2.873 1 86.06 94 LEU A CA 1
ATOM 710 C C . LEU A 1 94 ? 0.768 -19.609 -2.125 1 86.06 94 LEU A C 1
ATOM 712 O O . LEU A 1 94 ? 1.159 -20.719 -1.733 1 86.06 94 LEU A O 1
ATOM 716 N N . SER A 1 95 ? 1.454 -18.484 -2.062 1 82.81 95 SER A N 1
ATOM 717 C CA . SER A 1 95 ? 2.658 -18.469 -1.237 1 82.81 95 SER A CA 1
ATOM 718 C C . SER A 1 95 ? 2.316 -18.609 0.242 1 82.81 95 SER A C 1
ATOM 720 O O . SER A 1 95 ? 1.306 -18.078 0.703 1 82.81 95 SER A O 1
ATOM 722 N N . GLU A 1 96 ? 3.158 -19.359 0.892 1 82.5 96 GLU A N 1
ATOM 723 C CA . GLU A 1 96 ? 2.938 -19.469 2.33 1 82.5 96 GLU A CA 1
ATOM 724 C C . GLU A 1 96 ? 3.08 -18.125 3.021 1 82.5 96 GLU A C 1
ATOM 726 O O . GLU A 1 96 ? 4.004 -17.359 2.727 1 82.5 96 GLU A O 1
ATOM 731 N N . THR A 1 97 ? 2.176 -17.844 3.916 1 83.94 97 THR A N 1
ATOM 732 C CA . THR A 1 97 ? 2.16 -16.547 4.57 1 83.94 97 THR A CA 1
ATOM 733 C C . THR A 1 97 ? 2.9 -16.609 5.906 1 83.94 97 THR A C 1
ATOM 735 O O . THR A 1 97 ? 3.166 -17.688 6.43 1 83.94 97 THR A O 1
ATOM 738 N N . THR A 1 98 ? 3.266 -15.445 6.418 1 75.75 98 THR A N 1
ATOM 739 C CA . THR A 1 98 ? 3.977 -15.312 7.684 1 75.75 98 THR A CA 1
ATOM 740 C C . THR A 1 98 ? 3.051 -15.609 8.859 1 75.75 98 THR A C 1
ATOM 742 O O . THR A 1 98 ? 3.488 -16.141 9.883 1 75.75 98 THR A O 1
ATOM 745 N N . GLY A 1 99 ? 1.796 -15.328 8.695 1 73.56 99 GLY A N 1
ATOM 746 C CA . GLY A 1 99 ? 0.873 -15.445 9.812 1 73.56 99 GLY A CA 1
ATOM 747 C C . GLY A 1 99 ? 0.071 -16.734 9.781 1 73.56 99 GLY A C 1
ATOM 748 O O . GLY A 1 99 ? 0.451 -17.688 9.109 1 73.56 99 GLY A O 1
ATOM 749 N N . ARG A 1 100 ? -0.802 -16.734 10.789 1 79.44 100 ARG A N 1
ATOM 750 C CA . ARG A 1 100 ? -1.608 -17.922 10.977 1 79.44 100 ARG A CA 1
ATOM 751 C C . ARG A 1 100 ? -3.076 -17.656 10.664 1 79.44 100 ARG A C 1
ATOM 753 O O . ARG A 1 100 ? -3.953 -18.422 11.086 1 79.44 100 ARG A O 1
ATOM 760 N N . LEU A 1 101 ? -3.295 -16.625 9.969 1 89.19 101 LEU A N 1
ATOM 761 C CA . LEU A 1 101 ? -4.668 -16.281 9.633 1 89.19 101 LEU A CA 1
ATOM 762 C C . LEU A 1 101 ? -5.262 -17.312 8.664 1 89.19 101 LEU A C 1
ATOM 764 O O . LEU A 1 101 ? -4.672 -17.594 7.621 1 89.19 101 LEU A O 1
ATOM 768 N N . PRO A 1 102 ? -6.367 -18 9.078 1 93 102 PRO A N 1
ATOM 769 C CA . PRO A 1 102 ? -7.027 -18.906 8.125 1 93 102 PRO A CA 1
ATOM 770 C C . PRO A 1 102 ? -7.418 -18.188 6.828 1 93 102 PRO A C 1
ATOM 772 O O . PRO A 1 102 ? -7.953 -17.078 6.867 1 93 102 PRO A O 1
ATOM 775 N N . ILE A 1 103 ? -7.094 -18.859 5.738 1 93.69 103 ILE A N 1
ATOM 776 C CA . ILE A 1 103 ? -7.363 -18.25 4.441 1 93.69 103 ILE A CA 1
ATOM 777 C C . ILE A 1 103 ? -8.266 -19.172 3.619 1 93.69 103 ILE A C 1
ATOM 779 O O . ILE A 1 103 ? -8.047 -20.375 3.562 1 93.69 103 ILE A O 1
ATOM 783 N N . TYR A 1 104 ? -9.312 -18.625 3.082 1 95.44 104 TYR A N 1
ATOM 784 C CA . TYR A 1 104 ? -10.164 -19.297 2.117 1 95.44 104 TYR A CA 1
ATOM 785 C C . TYR A 1 104 ? -10.016 -18.688 0.729 1 95.44 104 TYR A C 1
ATOM 787 O O . TYR A 1 104 ? -10.281 -17.5 0.539 1 95.44 104 TYR A O 1
ATOM 795 N N . TYR A 1 105 ? -9.641 -19.531 -0.205 1 95 105 TYR A N 1
ATOM 796 C CA . TYR A 1 105 ? -9.398 -19.031 -1.556 1 95 105 TYR A CA 1
ATOM 797 C C . TYR A 1 105 ? -10.625 -19.234 -2.438 1 95 105 TYR A C 1
ATOM 799 O O . TYR A 1 105 ? -11.156 -20.344 -2.527 1 95 105 TYR A O 1
ATOM 807 N N . VAL A 1 106 ? -11.039 -18.141 -2.998 1 96.19 106 VAL A N 1
ATOM 808 C CA . VAL A 1 106 ? -12.07 -18.172 -4.035 1 96.19 106 VAL A CA 1
ATOM 809 C C . VAL A 1 106 ? -11.484 -17.656 -5.352 1 96.19 106 VAL A C 1
ATOM 811 O O . VAL A 1 106 ? -11.453 -16.453 -5.598 1 96.19 106 VAL A O 1
ATOM 814 N N . PHE A 1 107 ? -11.172 -18.531 -6.219 1 93.19 107 PHE A N 1
ATOM 815 C CA . PHE A 1 107 ? -10.438 -18.156 -7.426 1 93.19 107 PHE A CA 1
ATOM 816 C C . PHE A 1 107 ? -11.383 -17.594 -8.477 1 93.19 107 PHE A C 1
ATOM 818 O O . PHE A 1 107 ? -10.977 -16.797 -9.32 1 93.19 107 PHE A O 1
ATOM 825 N N . GLY A 1 108 ? -12.578 -17.922 -8.336 1 90.94 108 GLY A N 1
ATOM 826 C CA . GLY A 1 108 ? -13.531 -17.656 -9.406 1 90.94 108 GLY A CA 1
ATOM 827 C C . GLY A 1 108 ? -13.664 -18.812 -10.391 1 90.94 108 GLY A C 1
ATOM 828 O O . GLY A 1 108 ? -13.031 -19.859 -10.211 1 90.94 108 GLY A O 1
ATOM 829 N N . LYS A 1 109 ? -14.578 -18.656 -11.312 1 87 109 LYS A N 1
ATOM 830 C CA . LYS A 1 109 ? -14.812 -19.688 -12.312 1 87 109 LYS A CA 1
ATOM 831 C C . LYS A 1 109 ? -15.062 -19.078 -13.688 1 87 109 LYS A C 1
ATOM 833 O O . LYS A 1 109 ? -15.57 -17.953 -13.789 1 87 109 LYS A O 1
ATOM 838 N N . TYR A 1 110 ? -14.516 -19.797 -14.578 1 79.19 110 TYR A N 1
ATOM 839 C CA . TYR A 1 110 ? -14.914 -19.453 -15.938 1 79.19 110 TYR A CA 1
ATOM 840 C C . TYR A 1 110 ? -16.422 -19.531 -16.094 1 79.19 110 TYR A C 1
ATOM 842 O O . TYR A 1 110 ? -17.062 -20.438 -15.555 1 79.19 110 TYR A O 1
ATOM 850 N N . SER A 1 111 ? -16.891 -18.516 -16.797 1 72 111 SER A N 1
ATOM 851 C CA . SER A 1 111 ? -18.344 -18.391 -16.922 1 72 111 SER A CA 1
ATOM 852 C C . SER A 1 111 ? -18.969 -19.719 -17.344 1 72 111 SER A C 1
ATOM 854 O O . SER A 1 111 ? -18.625 -20.266 -18.391 1 72 111 SER A O 1
ATOM 856 N N . PRO A 1 112 ? -19.875 -20.172 -16.5 1 68.06 112 PRO A N 1
ATOM 857 C CA . PRO A 1 112 ? -20.578 -21.391 -16.875 1 68.06 112 PRO A CA 1
ATOM 858 C C . PRO A 1 112 ? -21.312 -21.266 -18.219 1 68.06 112 PRO A C 1
ATOM 860 O O . PRO A 1 112 ? -21.359 -22.234 -18.984 1 68.06 112 PRO A O 1
ATOM 863 N N . CYS A 1 113 ? -21.75 -20.047 -18.359 1 66.25 113 CYS A N 1
ATOM 864 C CA . CYS A 1 113 ? -22.453 -19.828 -19.625 1 66.25 113 CYS A CA 1
ATOM 865 C C . CYS A 1 113 ? -21.5 -19.984 -20.812 1 66.25 113 CYS A C 1
ATOM 867 O O . CYS A 1 113 ? -21.844 -20.625 -21.812 1 66.25 113 CYS A O 1
ATOM 869 N N . LEU A 1 114 ? -20.391 -19.484 -20.641 1 70.44 114 LEU A N 1
ATOM 870 C CA . LEU A 1 114 ? -19.406 -19.594 -21.719 1 70.44 114 LEU A CA 1
ATOM 871 C C . LEU A 1 114 ? -18.938 -21.031 -21.875 1 70.44 114 LEU A C 1
ATOM 873 O O . LEU A 1 114 ? -18.734 -21.516 -23 1 70.44 114 LEU A O 1
ATOM 877 N N . LEU A 1 115 ? -18.875 -21.625 -20.781 1 71.31 115 LEU A N 1
ATOM 878 C CA . LEU A 1 115 ? -18.406 -23.016 -20.781 1 71.31 115 LEU A CA 1
ATOM 879 C C . LEU A 1 115 ? -19.375 -23.906 -21.562 1 71.31 115 LEU A C 1
ATOM 881 O O . LEU A 1 115 ? -18.953 -24.766 -22.344 1 71.31 115 LEU A O 1
ATOM 885 N N . ARG A 1 116 ? -20.578 -23.641 -21.375 1 69.75 116 ARG A N 1
ATOM 886 C CA . ARG A 1 116 ? -21.594 -24.453 -22.031 1 69.75 116 ARG A CA 1
ATOM 887 C C . ARG A 1 116 ? -21.594 -24.234 -23.531 1 69.75 116 ARG A C 1
ATOM 889 O O . ARG A 1 116 ? -21.781 -25.172 -24.312 1 69.75 116 ARG A O 1
ATOM 896 N N . ASN A 1 117 ? -21.266 -23.094 -23.859 1 73.88 117 ASN A N 1
ATOM 897 C CA . ASN A 1 117 ? -21.312 -22.734 -25.266 1 73.88 117 ASN A CA 1
ATOM 898 C C . ASN A 1 117 ? -20.062 -23.172 -26 1 73.88 117 ASN A C 1
ATOM 900 O O . ASN A 1 117 ? -20.094 -23.406 -27.219 1 73.88 117 ASN A O 1
ATOM 904 N N . GLU A 1 118 ? -19.047 -23.328 -25.219 1 74.06 118 GLU A N 1
ATOM 905 C CA . GLU A 1 118 ? -17.766 -23.547 -25.875 1 74.06 118 GLU A CA 1
ATOM 906 C C . GLU A 1 118 ? -17.281 -24.984 -25.703 1 74.06 118 GLU A C 1
ATOM 908 O O . GLU A 1 118 ? -16.188 -25.328 -26.141 1 74.06 118 GLU A O 1
ATOM 913 N N . PHE A 1 119 ? -18.109 -25.812 -25.172 1 74.56 119 PHE A N 1
ATOM 914 C CA . PHE A 1 119 ? -17.703 -27.172 -24.828 1 74.56 119 PHE A CA 1
ATOM 915 C C . PHE A 1 119 ? -17.219 -27.922 -26.047 1 74.56 119 PHE A C 1
ATOM 917 O O . PHE A 1 119 ? -16.234 -28.672 -25.984 1 74.56 119 PHE A O 1
ATOM 924 N N . LYS A 1 120 ? -17.844 -27.641 -27.172 1 75.5 120 LYS A N 1
ATOM 925 C CA . LYS A 1 120 ? -17.469 -28.312 -28.406 1 75.5 120 LYS A CA 1
ATOM 926 C C . LYS A 1 120 ? -16.062 -27.922 -28.844 1 75.5 120 LYS A C 1
ATOM 928 O O . LYS A 1 120 ? -15.312 -28.766 -29.359 1 75.5 120 LYS A O 1
ATOM 933 N N . LEU A 1 121 ? -15.727 -26.781 -28.594 1 76.81 121 LEU A N 1
ATOM 934 C CA . LEU A 1 121 ? -14.414 -26.281 -28.984 1 76.81 121 LEU A CA 1
ATOM 935 C C . LEU A 1 121 ? -13.312 -26.906 -28.141 1 76.81 121 LEU A C 1
ATOM 937 O O . LEU A 1 121 ? -12.195 -27.109 -28.625 1 76.81 121 LEU A O 1
ATOM 941 N N . PHE A 1 122 ? -13.695 -27.406 -26.984 1 85.69 122 PHE A N 1
ATOM 942 C CA . PHE A 1 122 ? -12.719 -27.969 -26.062 1 85.69 122 PHE A CA 1
ATOM 943 C C . PHE A 1 122 ? -12.461 -29.438 -26.391 1 85.69 122 PHE A C 1
ATOM 945 O O . PHE A 1 122 ? -11.422 -29.984 -26.031 1 85.69 122 PHE A O 1
ATOM 952 N N . LYS A 1 123 ? -13.25 -30.047 -27.203 1 82.81 123 LYS A N 1
ATOM 953 C CA . LYS A 1 123 ? -13.172 -31.484 -27.5 1 82.81 123 LYS A CA 1
ATOM 954 C C . LYS A 1 123 ? -11.969 -31.797 -28.375 1 82.81 123 LYS A C 1
ATOM 956 O O . LYS A 1 123 ? -11.438 -32.906 -28.328 1 82.81 123 LYS A O 1
ATOM 961 N N . GLN A 1 124 ? -11.5 -30.828 -29.094 1 86.88 124 GLN A N 1
ATOM 962 C CA . GLN A 1 124 ? -10.406 -31.062 -30.031 1 86.88 124 GLN A CA 1
ATOM 963 C C . GLN A 1 124 ? -9.055 -30.938 -29.344 1 86.88 124 GLN A C 1
ATOM 965 O O . GLN A 1 124 ? -8.039 -31.422 -29.844 1 86.88 124 GLN A O 1
ATOM 970 N N . ILE A 1 125 ? -9.062 -30.406 -28.188 1 89.69 125 ILE A N 1
ATOM 971 C CA . ILE A 1 125 ? -7.812 -30.016 -27.547 1 89.69 125 ILE A CA 1
ATOM 972 C C . ILE A 1 125 ? -7.027 -31.266 -27.141 1 89.69 125 ILE A C 1
ATOM 974 O O . ILE A 1 125 ? -5.836 -31.375 -27.438 1 89.69 125 ILE A O 1
ATOM 978 N N . PRO A 1 126 ? -7.66 -32.281 -26.547 1 90.5 126 PRO A N 1
ATOM 979 C CA . PRO A 1 126 ? -6.914 -33.469 -26.188 1 90.5 126 PRO A CA 1
ATOM 980 C C . PRO A 1 126 ? -6.281 -34.156 -27.406 1 90.5 126 PRO A C 1
ATOM 982 O O . PRO A 1 126 ? -5.156 -34.656 -27.328 1 90.5 126 PRO A O 1
ATOM 985 N N . HIS A 1 127 ? -6.965 -34.062 -28.5 1 88.94 127 HIS A N 1
ATOM 986 C CA . HIS A 1 127 ? -6.441 -34.656 -29.719 1 88.94 127 HIS A CA 1
ATOM 987 C C . HIS A 1 127 ? -5.238 -33.875 -30.234 1 88.94 127 HIS A C 1
ATOM 989 O O . HIS A 1 127 ? -4.27 -34.469 -30.719 1 88.94 127 HIS A O 1
ATOM 995 N N . ASN A 1 128 ? -5.359 -32.656 -30.188 1 89.81 128 ASN A N 1
ATOM 996 C CA . ASN A 1 128 ? -4.25 -31.812 -30.609 1 89.81 128 ASN A CA 1
ATOM 997 C C . ASN A 1 128 ? -3.012 -32.031 -29.734 1 89.81 128 ASN A C 1
ATOM 999 O O . ASN A 1 128 ? -1.889 -32.062 -30.25 1 89.81 128 ASN A O 1
ATOM 1003 N N . VAL A 1 129 ? -3.264 -32.188 -28.469 1 89.69 129 VAL A N 1
ATOM 1004 C CA . VAL A 1 129 ? -2.174 -32.469 -27.531 1 89.69 129 VAL A CA 1
ATOM 1005 C C . VAL A 1 129 ? -1.537 -33.812 -27.875 1 89.69 129 VAL A C 1
ATOM 1007 O O . VAL A 1 129 ? -0.31 -33.938 -27.906 1 89.69 129 VAL A O 1
ATOM 1010 N N . MET A 1 130 ? -2.312 -34.781 -28.203 1 88.56 130 MET A N 1
ATOM 1011 C CA . MET A 1 130 ? -1.83 -36.094 -28.594 1 88.56 130 MET A CA 1
ATOM 1012 C C . MET A 1 130 ? -0.975 -36.031 -29.844 1 88.56 130 MET A C 1
ATOM 1014 O O . MET A 1 130 ? 0.085 -36.656 -29.922 1 88.56 130 MET A O 1
ATOM 1018 N N . GLN A 1 131 ? -1.426 -35.25 -30.766 1 88.19 131 GLN A N 1
ATOM 1019 C CA . GLN A 1 131 ? -0.681 -35.062 -32 1 88.19 131 GLN A CA 1
ATOM 1020 C C . GLN A 1 131 ? 0.696 -34.469 -31.75 1 88.19 131 GLN A C 1
ATOM 1022 O O . GLN A 1 131 ? 1.678 -34.844 -32.375 1 88.19 131 GLN A O 1
ATOM 1027 N N . ARG A 1 132 ? 0.72 -33.594 -30.844 1 87.19 132 ARG A N 1
ATOM 1028 C CA . ARG A 1 132 ? 1.994 -33 -30.469 1 87.19 132 ARG A CA 1
ATOM 1029 C C . ARG A 1 132 ? 2.914 -34 -29.797 1 87.19 132 ARG A C 1
ATOM 1031 O O . ARG A 1 132 ? 4.117 -34.031 -30.047 1 87.19 132 ARG A O 1
ATOM 1038 N N . ILE A 1 133 ? 2.416 -34.812 -28.969 1 87.44 133 ILE A N 1
ATOM 1039 C CA . ILE A 1 133 ? 3.186 -35.812 -28.266 1 87.44 133 ILE A CA 1
ATOM 1040 C C . ILE A 1 133 ? 3.82 -36.781 -29.266 1 87.44 133 ILE A C 1
ATOM 1042 O O . ILE A 1 133 ? 5.004 -37.094 -29.156 1 87.44 133 ILE A O 1
ATOM 1046 N N . VAL A 1 134 ? 3.08 -37.125 -30.234 1 85.5 134 VAL A N 1
ATOM 1047 C CA . VAL A 1 134 ? 3.535 -38.094 -31.219 1 85.5 134 VAL A CA 1
ATOM 1048 C C . VAL A 1 134 ? 4.5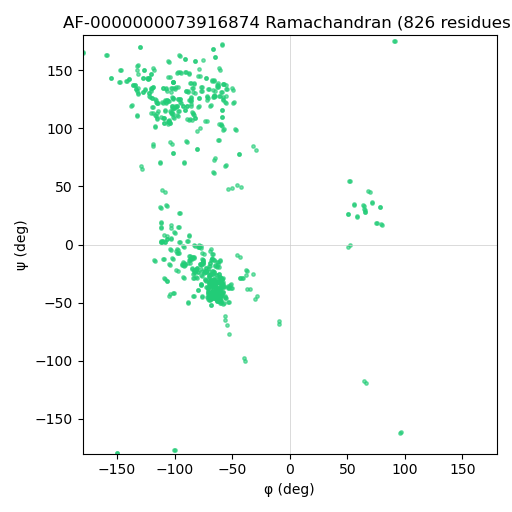98 -37.469 -32.125 1 85.5 134 VAL A C 1
ATOM 1050 O O . VAL A 1 134 ? 5.414 -38.188 -32.719 1 85.5 134 VAL A O 1
ATOM 1053 N N . SER A 1 135 ? 4.527 -36.125 -32.188 1 85.81 135 SER A N 1
ATOM 1054 C CA . SER A 1 135 ? 5.465 -35.438 -33.062 1 85.81 135 SER A CA 1
ATOM 1055 C C . SER A 1 135 ? 6.859 -35.375 -32.438 1 85.81 135 SER A C 1
ATOM 1057 O O . SER A 1 135 ? 7.844 -35.125 -33.125 1 85.81 135 SER A O 1
ATOM 1059 N N . TYR A 1 136 ? 6.938 -35.688 -31.188 1 85.75 136 TYR A N 1
ATOM 1060 C CA . TYR A 1 136 ? 8.242 -35.688 -30.547 1 85.75 136 TYR A CA 1
ATOM 1061 C C . TYR A 1 136 ? 9.016 -36.969 -30.875 1 85.75 136 TYR A C 1
ATOM 1063 O O . TYR A 1 136 ? 8.414 -38.031 -31.016 1 85.75 136 TYR A O 1
ATOM 1071 N N . SER A 1 137 ? 10.344 -36.812 -31 1 83.69 137 SER A N 1
ATOM 1072 C CA . SER A 1 137 ? 11.18 -37.969 -31.281 1 83.69 137 SER A CA 1
ATOM 1073 C C . SER A 1 137 ? 11.07 -39.031 -30.188 1 83.69 137 SER A C 1
ATOM 1075 O O . SER A 1 137 ? 11.016 -40.219 -30.469 1 83.69 137 SER A O 1
ATOM 1077 N N . GLU A 1 138 ? 11.07 -38.531 -28.969 1 86.5 138 GLU A N 1
ATOM 1078 C CA . GLU A 1 138 ? 10.867 -39.375 -27.812 1 86.5 138 GLU A CA 1
ATOM 1079 C C . GLU A 1 138 ? 9.672 -38.906 -26.984 1 86.5 138 GLU A C 1
ATOM 1081 O O . GLU A 1 138 ? 9.547 -37.719 -26.688 1 86.5 138 GLU A O 1
ATOM 1086 N N . ILE A 1 139 ? 8.844 -39.906 -26.781 1 87.31 139 ILE A N 1
ATOM 1087 C CA . ILE A 1 139 ? 7.66 -39.594 -25.984 1 87.31 139 ILE A CA 1
ATOM 1088 C C . ILE A 1 139 ? 8.078 -39.125 -24.594 1 87.31 139 ILE A C 1
ATOM 1090 O O . ILE A 1 139 ? 8.844 -39.812 -23.906 1 87.31 139 ILE A O 1
ATOM 1094 N N . PRO A 1 140 ? 7.57 -37.969 -24.188 1 89.62 140 PRO A N 1
ATOM 1095 C CA . PRO A 1 140 ? 7.859 -37.562 -22.812 1 89.62 140 PRO A CA 1
ATOM 1096 C C . PRO A 1 140 ? 7.285 -38.531 -21.766 1 89.62 140 PRO A C 1
ATOM 1098 O O . PRO A 1 140 ? 6.188 -39.062 -21.953 1 89.62 140 PRO A O 1
ATOM 1101 N N . PRO A 1 141 ? 8.07 -38.781 -20.766 1 87.56 141 PRO A N 1
ATOM 1102 C CA . PRO A 1 141 ? 7.586 -39.719 -19.766 1 87.56 141 PRO A CA 1
ATOM 1103 C C . PRO A 1 141 ? 6.375 -39.219 -19 1 87.56 141 PRO A C 1
ATOM 1105 O O . PRO A 1 141 ? 5.539 -40 -18.547 1 87.56 141 PRO A O 1
ATOM 1108 N N . ILE A 1 142 ? 6.332 -37.906 -18.875 1 91.56 142 ILE A N 1
ATOM 1109 C CA . ILE A 1 142 ? 5.293 -37.312 -18.031 1 91.56 142 ILE A CA 1
ATOM 1110 C C . ILE A 1 142 ? 4.66 -36.125 -18.766 1 91.56 142 ILE A C 1
ATOM 1112 O O . ILE A 1 142 ? 5.363 -35.344 -19.406 1 91.56 142 ILE A O 1
ATOM 1116 N N . LEU A 1 143 ? 3.32 -36.031 -18.688 1 93.75 143 LEU A N 1
ATOM 1117 C CA . LEU A 1 143 ? 2.58 -34.812 -19.047 1 93.75 143 LEU A CA 1
ATOM 1118 C C . LEU A 1 143 ? 1.991 -34.156 -17.812 1 93.75 143 LEU A C 1
ATOM 1120 O O . LEU A 1 143 ? 1.072 -34.688 -17.188 1 93.75 143 LEU A O 1
ATOM 1124 N N . LEU A 1 144 ? 2.584 -33.031 -17.484 1 93.06 144 LEU A N 1
ATOM 1125 C CA . LEU A 1 144 ? 2.104 -32.25 -16.359 1 93.06 144 LEU A CA 1
ATOM 1126 C C . LEU A 1 144 ? 0.974 -31.328 -16.797 1 93.06 144 LEU A C 1
ATOM 1128 O O . LEU A 1 144 ? 1.137 -30.531 -17.734 1 93.06 144 LEU A O 1
ATOM 1132 N N . ILE A 1 145 ? -0.159 -31.484 -16.188 1 95.12 145 ILE A N 1
ATOM 1133 C CA . ILE A 1 145 ? -1.307 -30.656 -16.516 1 95.12 145 ILE A CA 1
ATOM 1134 C C . ILE A 1 145 ? -1.481 -29.578 -15.445 1 95.12 145 ILE A C 1
ATOM 1136 O O . ILE A 1 145 ? -1.797 -29.875 -14.289 1 95.12 145 ILE A O 1
ATOM 1140 N N . ILE A 1 146 ? -1.262 -28.375 -15.844 1 92.94 146 ILE A N 1
ATOM 1141 C CA . ILE A 1 146 ? -1.394 -27.219 -14.977 1 92.94 146 ILE A CA 1
ATOM 1142 C C . ILE A 1 146 ? -2.432 -26.266 -15.555 1 92.94 146 ILE A C 1
ATOM 1144 O O . ILE A 1 146 ? -2.586 -26.156 -16.766 1 92.94 146 ILE A O 1
ATOM 1148 N N . TYR A 1 147 ? -3.166 -25.562 -14.625 1 91.31 147 TYR A N 1
ATOM 1149 C CA . TYR A 1 147 ? -4.191 -24.641 -15.117 1 91.31 147 TYR A CA 1
ATOM 1150 C C . TYR A 1 147 ? -4.336 -23.438 -14.203 1 91.31 147 TYR A C 1
ATOM 1152 O O . TYR A 1 147 ? -3.947 -23.5 -13.031 1 91.31 147 TYR A O 1
ATOM 1160 N N . ASP A 1 148 ? -4.719 -22.328 -14.797 1 89.06 148 ASP A N 1
ATOM 1161 C CA . ASP A 1 148 ? -5.273 -21.234 -14 1 89.06 148 ASP A CA 1
ATOM 1162 C C . ASP A 1 148 ? -6.5 -21.688 -13.219 1 89.06 148 ASP A C 1
ATOM 1164 O O . ASP A 1 148 ? -7.465 -22.203 -13.797 1 89.06 148 ASP A O 1
ATOM 1168 N N . PHE A 1 149 ? -6.449 -21.5 -11.977 1 90.62 149 PHE A N 1
ATOM 1169 C CA . PHE A 1 149 ? -7.449 -22.094 -11.102 1 90.62 149 PHE A CA 1
ATOM 1170 C C . PHE A 1 149 ? -8.844 -21.594 -11.453 1 90.62 149 PHE A C 1
ATOM 1172 O O . PHE A 1 149 ? -9.844 -22.234 -11.109 1 90.62 149 PHE A O 1
ATOM 1179 N N . ARG A 1 150 ? -9 -20.578 -12.227 1 89.56 150 ARG A N 1
ATOM 1180 C CA . ARG A 1 150 ? -10.281 -20.047 -12.68 1 89.56 150 ARG A CA 1
ATOM 1181 C C . ARG A 1 150 ? -10.891 -20.938 -13.766 1 89.56 150 ARG A C 1
ATOM 1183 O O . ARG A 1 150 ? -12.086 -20.844 -14.055 1 89.56 150 ARG A O 1
ATOM 1190 N N . PHE A 1 151 ? -10.07 -21.75 -14.289 1 90.25 151 PHE A N 1
ATOM 1191 C CA . PHE A 1 151 ? -10.531 -22.578 -15.391 1 90.25 151 PHE A CA 1
ATOM 1192 C C . PHE A 1 151 ? -10.594 -24.047 -14.984 1 90.25 151 PHE A C 1
ATOM 1194 O O . PHE A 1 151 ? -10.352 -24.938 -15.805 1 90.25 151 PHE A O 1
ATOM 1201 N N . LYS A 1 152 ? -10.867 -24.234 -13.781 1 91.56 152 LYS A N 1
ATOM 1202 C CA . LYS A 1 152 ? -10.859 -25.578 -13.234 1 91.56 152 LYS A CA 1
ATOM 1203 C C . LYS A 1 152 ? -11.789 -26.5 -14.016 1 91.56 152 LYS A C 1
ATOM 1205 O O . LYS A 1 152 ? -11.414 -27.625 -14.375 1 91.56 152 LYS A O 1
ATOM 1210 N N . ASP A 1 153 ? -12.977 -26.047 -14.344 1 89.81 153 ASP A N 1
ATOM 1211 C CA . ASP A 1 153 ? -13.953 -26.891 -15.023 1 89.81 153 ASP A CA 1
ATOM 1212 C C . ASP A 1 153 ? -13.469 -27.281 -16.406 1 89.81 153 ASP A C 1
ATOM 1214 O O . ASP A 1 153 ? -13.617 -28.438 -16.828 1 89.81 153 ASP A O 1
ATOM 1218 N N . VAL A 1 154 ? -12.945 -26.344 -17.078 1 90.62 154 VAL A N 1
ATOM 1219 C CA . VAL A 1 154 ? -12.43 -26.609 -18.422 1 90.62 154 VAL A CA 1
ATOM 1220 C C . VAL A 1 154 ? -11.242 -27.578 -18.328 1 90.62 154 VAL A C 1
ATOM 1222 O O . VAL A 1 154 ? -11.148 -28.516 -19.109 1 90.62 154 VAL A O 1
ATOM 1225 N N . ALA A 1 155 ? -10.375 -27.312 -17.438 1 93.31 155 ALA A N 1
ATOM 1226 C CA . ALA A 1 155 ? -9.188 -28.141 -17.25 1 93.31 155 ALA A CA 1
ATOM 1227 C C . ALA A 1 155 ? -9.578 -29.578 -16.891 1 93.31 155 ALA A C 1
ATOM 1229 O O . ALA A 1 155 ? -8.977 -30.531 -17.391 1 93.31 155 ALA A O 1
ATOM 1230 N N . GLN A 1 156 ? -10.539 -29.703 -16.047 1 91.81 156 GLN A N 1
ATOM 1231 C CA . GLN A 1 156 ? -11 -31.031 -15.648 1 91.81 156 GLN A CA 1
ATOM 1232 C C . GLN A 1 156 ? -11.578 -31.797 -16.828 1 91.81 156 GLN A C 1
ATOM 1234 O O . GLN A 1 156 ? -11.375 -33 -16.969 1 91.81 156 GLN A O 1
ATOM 1239 N N . TYR A 1 157 ? -12.289 -31.125 -17.609 1 90.19 157 TYR A N 1
ATOM 1240 C CA . TYR A 1 157 ? -12.836 -31.75 -18.812 1 90.19 157 TYR A CA 1
ATOM 1241 C C . TYR A 1 157 ? -11.727 -32.281 -19.719 1 90.19 157 TYR A C 1
ATOM 1243 O O . TYR A 1 157 ? -11.766 -33.406 -20.156 1 90.19 157 TYR A O 1
ATOM 1251 N N . ILE A 1 158 ? -10.773 -31.422 -19.984 1 92.12 158 ILE A N 1
ATOM 1252 C CA . ILE A 1 158 ? -9.656 -31.781 -20.844 1 92.12 158 ILE A CA 1
ATOM 1253 C C . ILE A 1 158 ? -8.875 -32.938 -20.234 1 92.12 158 ILE A C 1
ATOM 1255 O O . ILE A 1 158 ? -8.484 -33.875 -20.922 1 92.12 158 ILE A O 1
ATOM 1259 N N . TYR A 1 159 ? -8.711 -32.906 -18.969 1 94.5 159 TYR A N 1
ATOM 1260 C CA . TYR A 1 159 ? -7.992 -33.938 -18.234 1 94.5 159 TYR A CA 1
ATOM 1261 C C . TYR A 1 159 ? -8.703 -35.281 -18.375 1 94.5 159 TYR A C 1
ATOM 1263 O O . TYR A 1 159 ? -8.062 -36.312 -18.594 1 94.5 159 TYR A O 1
ATOM 1271 N N . GLN A 1 160 ? -9.977 -35.281 -18.25 1 93.31 160 GLN A N 1
ATOM 1272 C CA . GLN A 1 160 ? -10.758 -36.5 -18.375 1 93.31 160 GLN A CA 1
ATOM 1273 C C . GLN A 1 160 ? -10.617 -37.125 -19.75 1 93.31 160 GLN A C 1
ATOM 1275 O O . GLN A 1 160 ? -10.477 -38.344 -19.891 1 93.31 160 GLN A O 1
ATOM 1280 N N . GLU A 1 161 ? -10.656 -36.281 -20.688 1 92.44 161 GLU A N 1
ATOM 1281 C CA . GLU A 1 161 ? -10.469 -36.75 -22.062 1 92.44 161 GLU A CA 1
ATOM 1282 C C . GLU A 1 161 ? -9.07 -37.344 -22.266 1 92.44 161 GLU A C 1
ATOM 1284 O O . GLU A 1 161 ? -8.906 -38.344 -22.938 1 92.44 161 GLU A O 1
ATOM 1289 N N . LEU A 1 162 ? -8.102 -36.688 -21.703 1 94.06 162 LEU A N 1
ATOM 1290 C CA . LEU A 1 162 ? -6.723 -37.156 -21.812 1 94.06 162 LEU A CA 1
ATOM 1291 C C . LEU A 1 162 ? -6.543 -38.469 -21.078 1 94.06 162 LEU A C 1
ATOM 1293 O O . LEU A 1 162 ? -5.766 -39.344 -21.5 1 94.06 162 LEU A O 1
ATOM 1297 N N . MET A 1 163 ? -7.23 -38.625 -19.969 1 93.88 163 MET A N 1
ATOM 1298 C CA . MET A 1 163 ? -7.195 -39.875 -19.234 1 93.88 163 MET A CA 1
ATOM 1299 C C . MET A 1 163 ? -7.723 -41.031 -20.078 1 93.88 163 MET A C 1
ATOM 1301 O O . MET A 1 163 ? -7.129 -42.094 -20.109 1 93.88 163 MET A O 1
ATOM 1305 N N . SER A 1 164 ? -8.766 -40.719 -20.781 1 92.75 164 SER A N 1
ATOM 1306 C CA . SER A 1 164 ? -9.344 -41.719 -21.656 1 92.75 164 SER A CA 1
ATOM 1307 C C . SER A 1 164 ? -8.367 -42.125 -22.766 1 92.75 164 SER A C 1
ATOM 1309 O O . SER A 1 164 ? -8.242 -43.312 -23.094 1 92.75 164 SER A O 1
ATOM 1311 N N . ILE A 1 165 ? -7.727 -41.156 -23.266 1 91.31 165 ILE A N 1
ATOM 1312 C CA . ILE A 1 165 ? -6.738 -41.406 -24.297 1 91.31 165 ILE A CA 1
ATOM 1313 C C . ILE A 1 165 ? -5.57 -42.219 -23.734 1 91.31 165 ILE A C 1
ATOM 1315 O O . ILE A 1 165 ? -5.094 -43.156 -24.359 1 91.31 165 ILE A O 1
ATOM 1319 N N . SER A 1 166 ? -5.129 -41.812 -22.578 1 90.06 166 SER A N 1
ATOM 1320 C CA . SER A 1 166 ? -4.031 -42.5 -21.906 1 90.06 166 SER A CA 1
ATOM 1321 C C . SER A 1 166 ? -4.367 -43.969 -21.656 1 90.06 166 SER A C 1
ATOM 1323 O O . SER A 1 166 ? -3.525 -44.844 -21.844 1 90.06 166 SER A O 1
ATOM 1325 N N . ASP A 1 167 ? -5.527 -44.25 -21.25 1 90.94 167 ASP A N 1
ATOM 1326 C CA . ASP A 1 167 ? -5.965 -45.625 -20.969 1 90.94 167 ASP A CA 1
ATOM 1327 C C . ASP A 1 167 ? -5.992 -46.469 -22.25 1 90.94 167 ASP A C 1
ATOM 1329 O O . ASP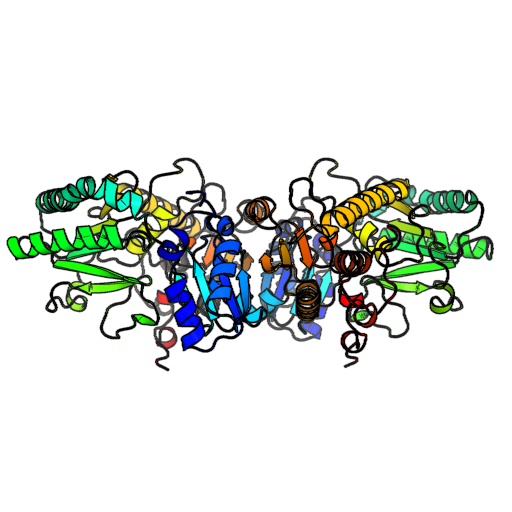 A 1 167 ? -5.68 -47.656 -22.219 1 90.94 167 ASP A O 1
ATOM 1333 N N . SER A 1 168 ? -6.328 -45.781 -23.297 1 90.56 168 SER A N 1
ATOM 1334 C CA . SER A 1 168 ? -6.434 -46.5 -24.562 1 90.56 168 SER A CA 1
ATOM 1335 C C . SER A 1 168 ? -5.055 -46.781 -25.156 1 90.56 168 SER A C 1
ATOM 1337 O O . SER A 1 168 ? -4.828 -47.844 -25.734 1 90.56 168 SER A O 1
ATOM 1339 N N . LEU A 1 169 ? -4.113 -45.938 -24.984 1 88.56 169 LEU A N 1
ATOM 1340 C CA . LEU A 1 169 ? -2.816 -46.031 -25.641 1 88.56 169 LEU A CA 1
ATOM 1341 C C . LEU A 1 169 ? -1.778 -46.656 -24.719 1 88.56 169 LEU A C 1
ATOM 1343 O O . LEU A 1 169 ? -0.736 -47.125 -25.172 1 88.56 169 LEU A O 1
ATOM 1347 N N . GLY A 1 170 ? -2.033 -46.594 -23.484 1 81.56 170 GLY A N 1
ATOM 1348 C CA . GLY A 1 170 ? -1.153 -47.219 -22.5 1 81.56 170 GLY A CA 1
ATOM 1349 C C . GLY A 1 170 ? 0.227 -46.594 -22.453 1 81.56 170 GLY A C 1
ATOM 1350 O O . GLY A 1 170 ? 0.356 -45.375 -22.328 1 81.56 170 GLY A O 1
ATOM 1351 N N . HIS A 1 171 ? 1.244 -47.438 -22.781 1 78.19 171 HIS A N 1
ATOM 1352 C CA . HIS A 1 171 ? 2.639 -47.031 -22.609 1 78.19 171 HIS A CA 1
ATOM 1353 C C . HIS A 1 171 ? 3.072 -46.062 -23.703 1 78.19 171 HIS A C 1
ATOM 1355 O O . HIS A 1 171 ? 4.129 -45.438 -23.594 1 78.19 171 HIS A O 1
ATOM 1361 N N . LYS A 1 172 ? 2.277 -45.812 -24.703 1 84.12 172 LYS A N 1
ATOM 1362 C CA . LYS A 1 172 ? 2.6 -44.906 -25.797 1 84.12 172 LYS A CA 1
ATOM 1363 C C . LYS A 1 172 ? 2.178 -43.469 -25.469 1 84.12 172 LYS A C 1
ATOM 1365 O O . LYS A 1 172 ? 2.279 -42.594 -26.312 1 84.12 172 LYS A O 1
ATOM 1370 N N . PHE A 1 173 ? 1.673 -43.344 -24.266 1 89.88 173 PHE A N 1
ATOM 1371 C CA . PHE A 1 173 ? 1.241 -42 -23.797 1 89.88 173 PHE A CA 1
ATOM 1372 C C . PHE A 1 173 ? 1.952 -41.625 -22.5 1 89.88 173 PHE A C 1
ATOM 1374 O O . PHE A 1 173 ? 2.236 -42.5 -21.672 1 89.88 173 PHE A O 1
ATOM 1381 N N . PRO A 1 174 ? 2.256 -40.375 -22.406 1 92.25 174 PRO A N 1
ATOM 1382 C CA . PRO A 1 174 ? 2.918 -39.969 -21.172 1 92.25 174 PRO A CA 1
ATOM 1383 C C . PRO A 1 174 ? 2.059 -40.219 -19.938 1 92.25 174 PRO A C 1
ATOM 1385 O O . PRO A 1 174 ? 0.829 -40.25 -20.031 1 92.25 174 PRO A O 1
ATOM 1388 N N . HIS A 1 175 ? 2.732 -40.438 -18.812 1 91.62 175 HIS A N 1
ATOM 1389 C CA . HIS A 1 175 ? 2.025 -40.469 -17.547 1 91.62 175 HIS A CA 1
ATOM 1390 C C . HIS A 1 175 ? 1.466 -39.094 -17.188 1 91.62 175 HIS A C 1
ATOM 1392 O O . HIS A 1 175 ? 2.162 -38.094 -17.328 1 91.62 175 HIS A O 1
ATOM 1398 N N . LEU A 1 176 ? 0.224 -39.094 -16.797 1 93.88 176 LEU A N 1
ATOM 1399 C CA . LEU A 1 176 ? -0.448 -37.812 -16.531 1 93.88 176 LEU A CA 1
ATOM 1400 C C . LEU A 1 176 ? -0.276 -37.406 -15.062 1 93.88 176 LEU A C 1
ATOM 1402 O O . LEU A 1 176 ? -0.406 -38.25 -14.164 1 93.88 176 LEU A O 1
ATOM 1406 N N . ILE A 1 177 ? 0.102 -36.188 -14.836 1 92.56 177 ILE A N 1
ATOM 1407 C CA . ILE A 1 177 ? 0.102 -35.594 -13.508 1 92.56 177 ILE A CA 1
ATOM 1408 C C . ILE A 1 177 ? -0.829 -34.406 -13.477 1 92.56 177 ILE A C 1
ATOM 1410 O O . ILE A 1 177 ? -0.617 -33.406 -14.211 1 92.56 177 ILE A O 1
ATOM 1414 N N . TRP A 1 178 ? -1.843 -34.469 -12.656 1 93.94 178 TRP A N 1
ATOM 1415 C CA . TRP A 1 178 ? -2.809 -33.406 -12.438 1 93.94 178 TRP A CA 1
ATOM 1416 C C . TRP A 1 178 ? -2.365 -32.5 -11.297 1 93.94 178 TRP A C 1
ATOM 1418 O O . TRP A 1 178 ? -1.668 -32.938 -10.375 1 93.94 178 TRP A O 1
ATOM 1428 N N . THR A 1 179 ? -2.734 -31.25 -11.406 1 92.19 179 THR A N 1
ATOM 1429 C CA . THR A 1 179 ? -2.355 -30.344 -10.32 1 92.19 179 THR A CA 1
ATOM 1430 C C . THR A 1 179 ? -3.588 -29.688 -9.719 1 92.19 179 THR A C 1
ATOM 1432 O O . THR A 1 179 ? -4.559 -29.391 -10.422 1 92.19 179 THR A O 1
ATOM 1435 N N . GLU A 1 180 ? -3.551 -29.5 -8.453 1 92.06 180 GLU A N 1
ATOM 1436 C CA . GLU A 1 180 ? -4.562 -28.781 -7.684 1 92.06 180 GLU A CA 1
ATOM 1437 C C . GLU A 1 180 ? -3.924 -27.766 -6.738 1 92.06 180 GLU A C 1
ATOM 1439 O O . GLU A 1 180 ? -2.75 -27.891 -6.387 1 92.06 180 GLU A O 1
ATOM 1444 N N . PRO A 1 181 ? -4.691 -26.719 -6.414 1 90.5 181 PRO A N 1
ATOM 1445 C CA . PRO A 1 181 ? -4.121 -25.781 -5.453 1 90.5 181 PRO A CA 1
ATOM 1446 C C . PRO A 1 181 ? -3.775 -26.422 -4.117 1 90.5 181 PRO A C 1
ATOM 1448 O O . PRO A 1 181 ? -4.562 -27.219 -3.59 1 90.5 181 PRO A O 1
ATOM 1451 N N . ALA A 1 182 ? -2.559 -26.109 -3.715 1 86.38 182 ALA A N 1
ATOM 1452 C CA . ALA A 1 182 ? -2.133 -26.609 -2.412 1 86.38 182 ALA A CA 1
ATOM 1453 C C . ALA A 1 182 ? -2.68 -25.734 -1.283 1 86.38 182 ALA A C 1
ATOM 1455 O O . ALA A 1 182 ? -2.061 -24.734 -0.906 1 86.38 182 ALA A O 1
ATOM 1456 N N . THR A 1 183 ? -3.861 -25.922 -0.874 1 78.44 183 THR A N 1
ATOM 1457 C CA . THR A 1 183 ? -4.469 -25.172 0.219 1 78.44 183 THR A CA 1
ATOM 1458 C C . THR A 1 183 ? -4.559 -26.031 1.479 1 78.44 183 THR A C 1
ATOM 1460 O O . THR A 1 183 ? -4.25 -27.219 1.449 1 78.44 183 THR A O 1
ATOM 1463 N N . GLU A 1 184 ? -4.652 -25.328 2.592 1 62.22 184 GLU A N 1
ATOM 1464 C CA . GLU A 1 184 ? -4.742 -26.047 3.861 1 62.22 184 GLU A CA 1
ATOM 1465 C C . GLU A 1 184 ? -5.703 -27.234 3.76 1 62.22 184 GLU A C 1
ATOM 1467 O O . GLU A 1 184 ? -5.473 -28.281 4.367 1 62.22 184 GLU A O 1
ATOM 1472 N N . ALA A 1 185 ? -6.633 -27.094 2.92 1 53.06 185 ALA A N 1
ATOM 1473 C CA . ALA A 1 185 ? -7.664 -28.125 2.816 1 53.06 185 ALA A CA 1
ATOM 1474 C C . ALA A 1 185 ? -7.133 -29.359 2.109 1 53.06 185 ALA A C 1
ATOM 1476 O O . ALA A 1 185 ? -7.609 -30.469 2.354 1 53.06 185 ALA A O 1
ATOM 1477 N N . SER A 1 186 ? -6.113 -29.219 1.305 1 53.72 186 SER A N 1
ATOM 1478 C CA . SER A 1 186 ? -5.68 -30.312 0.436 1 53.72 186 SER A CA 1
ATOM 1479 C C . SER A 1 186 ? -4.422 -30.969 0.977 1 53.72 186 SER A C 1
ATOM 1481 O O . SER A 1 186 ? -3.92 -31.938 0.386 1 53.72 186 SER A O 1
ATOM 1483 N N . ASN A 1 187 ? -3.771 -30.469 2.123 1 53.38 187 ASN A N 1
ATOM 1484 C CA . ASN A 1 187 ? -2.418 -30.875 2.486 1 53.38 187 ASN A CA 1
ATOM 1485 C C . ASN A 1 187 ? -2.359 -32.344 2.867 1 53.38 187 ASN A C 1
ATOM 1487 O O . ASN A 1 187 ? -2.539 -32.719 4.035 1 53.38 187 ASN A O 1
ATOM 1491 N N . ASN A 1 188 ? -2.725 -33.125 1.8 1 54.38 188 ASN A N 1
ATOM 1492 C CA . ASN A 1 188 ? -2.369 -34.531 1.979 1 54.38 188 ASN A CA 1
ATOM 1493 C C . ASN A 1 188 ? -0.868 -34.75 1.826 1 54.38 188 ASN A C 1
ATOM 1495 O O . ASN A 1 188 ? -0.292 -34.438 0.783 1 54.38 188 ASN A O 1
ATOM 1499 N N . ARG A 1 189 ? -0.094 -35 2.889 1 56.69 189 ARG A N 1
ATOM 1500 C CA . ARG A 1 189 ? 1.334 -35.188 3.137 1 56.69 189 ARG A CA 1
ATOM 1501 C C . ARG A 1 189 ? 1.972 -36.062 2.078 1 56.69 189 ARG A C 1
ATOM 1503 O O . ARG A 1 189 ? 3.197 -36.125 1.951 1 56.69 189 ARG A O 1
ATOM 1510 N N . SER A 1 190 ? 1.083 -36.625 1.319 1 60.72 190 SER A N 1
ATOM 1511 C CA . SER A 1 190 ? 1.748 -37.625 0.514 1 60.72 190 SER A CA 1
ATOM 1512 C C . SER A 1 190 ? 2.072 -37.094 -0.881 1 60.72 190 SER A C 1
ATOM 1514 O O . SER A 1 190 ? 2.857 -37.719 -1.611 1 60.72 190 SER A O 1
ATOM 1516 N N . HIS A 1 191 ? 1.548 -35.844 -1.17 1 71.12 191 HIS A N 1
ATOM 1517 C CA . HIS A 1 191 ? 1.761 -35.375 -2.535 1 71.12 191 HIS A CA 1
ATOM 1518 C C . HIS A 1 191 ? 2.854 -34.312 -2.59 1 71.12 191 HIS A C 1
ATOM 1520 O O . HIS A 1 191 ? 3.076 -33.594 -1.612 1 71.12 191 HIS A O 1
ATOM 1526 N N . LEU A 1 192 ? 3.494 -34.469 -3.662 1 77.12 192 LEU A N 1
ATOM 1527 C CA . LEU A 1 192 ? 4.527 -33.469 -3.912 1 77.12 192 LEU A CA 1
ATOM 1528 C C . LEU A 1 192 ? 3.908 -32.094 -4.141 1 77.12 192 LEU A C 1
ATOM 1530 O O . LEU A 1 192 ? 2.914 -31.953 -4.859 1 77.12 192 LEU A O 1
ATOM 1534 N N . ILE A 1 193 ? 4.371 -31.141 -3.41 1 79.44 193 ILE A N 1
ATOM 1535 C CA . ILE A 1 193 ? 3.893 -29.766 -3.553 1 79.44 193 ILE A CA 1
ATOM 1536 C C . ILE A 1 193 ? 4.969 -28.906 -4.215 1 79.44 193 ILE A C 1
ATOM 1538 O O . ILE A 1 193 ? 6.133 -28.938 -3.809 1 79.44 193 ILE A O 1
ATOM 1542 N N . ARG A 1 194 ? 4.551 -28.344 -5.32 1 76.44 194 ARG A N 1
ATOM 1543 C CA . ARG A 1 194 ? 5.426 -27.391 -6 1 76.44 194 ARG A CA 1
ATOM 1544 C C . ARG A 1 194 ? 4.66 -26.125 -6.398 1 76.44 194 ARG A C 1
ATOM 1546 O O . ARG A 1 194 ? 3.531 -26.203 -6.883 1 76.44 194 ARG A O 1
ATOM 1553 N N . CYS A 1 195 ? 5.23 -24.984 -6.129 1 77.56 195 CYS A N 1
ATOM 1554 C CA . CYS A 1 195 ? 4.684 -23.703 -6.566 1 77.56 195 CYS A CA 1
ATOM 1555 C C . CYS A 1 195 ? 3.246 -23.531 -6.086 1 77.56 195 CYS A C 1
ATOM 1557 O O . CYS A 1 195 ? 2.383 -23.094 -6.844 1 77.56 195 CYS A O 1
ATOM 1559 N N . GLY A 1 196 ? 3.045 -24.031 -5 1 79.12 196 GLY A N 1
ATOM 1560 C CA . GLY A 1 196 ? 1.717 -23.875 -4.434 1 79.12 196 GLY A CA 1
ATOM 1561 C C . GLY A 1 196 ? 0.696 -24.828 -5.004 1 79.12 196 GLY A C 1
ATOM 1562 O O . GLY A 1 196 ? -0.511 -24.609 -4.887 1 79.12 196 GLY A O 1
ATOM 1563 N N . ARG A 1 197 ? 1.218 -25.859 -5.621 1 86.56 197 ARG A N 1
ATOM 1564 C CA . ARG A 1 197 ? 0.329 -26.828 -6.27 1 86.56 197 ARG A CA 1
ATOM 1565 C C . ARG A 1 197 ? 0.632 -28.25 -5.805 1 86.56 197 ARG A C 1
ATOM 1567 O O . ARG A 1 197 ? 1.794 -28.609 -5.602 1 86.56 197 ARG A O 1
ATOM 1574 N N . LEU A 1 198 ? -0.466 -29.016 -5.668 1 88.25 198 LEU A N 1
ATOM 1575 C CA . LEU A 1 198 ? -0.359 -30.453 -5.445 1 88.25 198 LEU A CA 1
ATOM 1576 C C . LEU A 1 198 ? -0.235 -31.203 -6.77 1 88.25 198 LEU A C 1
ATOM 1578 O O . LEU A 1 198 ? -1.014 -30.953 -7.695 1 88.25 198 LEU A O 1
ATOM 1582 N N . LEU A 1 199 ? 0.826 -31.953 -6.844 1 87.75 199 LEU A N 1
ATOM 1583 C CA . LEU A 1 199 ? 0.971 -32.812 -8.016 1 87.75 199 LEU A CA 1
ATOM 1584 C C . LEU A 1 199 ? 0.356 -34.188 -7.762 1 87.75 199 LEU A C 1
ATOM 1586 O O . LEU A 1 199 ? 0.852 -34.938 -6.93 1 87.75 199 LEU A O 1
ATOM 1590 N N . ILE A 1 200 ? -0.701 -34.5 -8.523 1 90.75 200 ILE A N 1
ATOM 1591 C CA . ILE A 1 200 ? -1.474 -35.719 -8.305 1 90.75 200 ILE A CA 1
ATOM 1592 C C . ILE A 1 200 ? -1.338 -36.625 -9.516 1 90.75 200 ILE A C 1
ATOM 1594 O O . ILE A 1 200 ? -1.92 -36.375 -10.57 1 90.75 200 ILE A O 1
ATOM 1598 N N . PRO A 1 201 ? -0.638 -37.656 -9.328 1 90.62 201 PRO A N 1
ATOM 1599 C CA . PRO A 1 201 ? -0.513 -38.594 -10.445 1 90.62 201 PRO A CA 1
ATOM 1600 C C . PRO A 1 201 ? -1.809 -39.344 -10.727 1 90.62 201 PRO A C 1
ATOM 1602 O O . PRO A 1 201 ? -2.545 -39.688 -9.797 1 90.62 201 PRO A O 1
ATOM 1605 N N . TYR A 1 202 ? -2.25 -39.469 -12 1 87.81 202 TYR A N 1
ATOM 1606 C CA . TYR A 1 202 ? -3.428 -40.219 -12.383 1 87.81 202 TYR A CA 1
ATOM 1607 C C . TYR A 1 202 ? -3.273 -41.688 -11.977 1 87.81 202 TYR A C 1
ATOM 1609 O O . TYR A 1 202 ? -4.199 -42.281 -11.422 1 87.81 202 TYR A O 1
ATOM 1617 N N . GLN A 1 203 ? -2.176 -42.312 -12.289 1 74.75 203 GLN A N 1
ATOM 1618 C CA . GLN A 1 203 ? -1.969 -43.719 -11.914 1 74.75 203 GLN A CA 1
ATOM 1619 C C . GLN A 1 203 ? -0.927 -43.844 -10.805 1 74.75 203 GLN A C 1
ATOM 1621 O O . GLN A 1 203 ? 0.111 -43.188 -10.844 1 74.75 203 GLN A O 1
ATOM 1626 N N . SER A 1 204 ? -1.376 -44.344 -9.555 1 61.16 204 SER A N 1
ATOM 1627 C CA . SER A 1 204 ? -0.692 -44.469 -8.273 1 61.16 204 SER A CA 1
ATOM 1628 C C . SER A 1 204 ? 0.742 -44.969 -8.453 1 61.16 204 SER A C 1
ATOM 1630 O O . SER A 1 204 ? 1.607 -44.688 -7.621 1 61.16 204 SER A O 1
ATOM 1632 N N . ASP A 1 205 ? 0.954 -45.688 -9.453 1 57.56 205 ASP A N 1
ATOM 1633 C CA . ASP A 1 205 ? 2.248 -46.344 -9.5 1 57.56 205 ASP A CA 1
ATOM 1634 C C . ASP A 1 205 ? 3.355 -45.375 -9.906 1 57.56 205 ASP A C 1
ATOM 1636 O O . ASP A 1 205 ? 4.531 -45.75 -9.938 1 57.56 205 ASP A O 1
ATOM 1640 N N . CYS A 1 206 ? 2.939 -44.188 -10.188 1 56.91 206 CYS A N 1
ATOM 1641 C CA . CYS A 1 206 ? 3.967 -43.281 -10.688 1 56.91 206 CYS A CA 1
ATOM 1642 C C . CYS A 1 206 ? 4.652 -42.531 -9.547 1 56.91 206 CYS A C 1
ATOM 1644 O O . CYS A 1 206 ? 4.031 -41.719 -8.875 1 56.91 206 CYS A O 1
ATOM 1646 N N . ASN A 1 207 ? 5.746 -43.219 -9.023 1 59.44 207 ASN A N 1
ATOM 1647 C CA . ASN A 1 207 ? 6.578 -42.531 -8.047 1 59.44 207 ASN A CA 1
ATOM 1648 C C . ASN A 1 207 ? 7.227 -41.281 -8.641 1 59.44 207 ASN A C 1
ATOM 1650 O O . ASN A 1 207 ? 8.219 -41.375 -9.367 1 59.44 207 ASN A O 1
ATOM 1654 N N . ILE A 1 208 ? 6.535 -40.188 -8.516 1 62.75 208 ILE A N 1
ATOM 1655 C CA . ILE A 1 208 ? 6.992 -38.906 -9.039 1 62.75 208 ILE A CA 1
ATOM 1656 C C . ILE A 1 208 ? 8.414 -38.625 -8.547 1 62.75 208 ILE A C 1
ATOM 1658 O O . ILE A 1 208 ? 9.227 -38.062 -9.281 1 62.75 208 ILE A O 1
ATOM 1662 N N . SER A 1 209 ? 8.656 -39.062 -7.348 1 59.81 209 SER A N 1
ATOM 1663 C CA . SER A 1 209 ? 9.945 -38.781 -6.727 1 59.81 209 SER A CA 1
ATOM 1664 C C . SER A 1 209 ? 11.094 -39.375 -7.508 1 59.81 209 SER A C 1
ATOM 1666 O O . SER A 1 209 ? 12.164 -38.781 -7.629 1 59.81 209 SER A O 1
ATOM 1668 N N . ASN A 1 210 ? 10.875 -40.594 -8.023 1 53.88 210 ASN A N 1
ATOM 1669 C CA . ASN A 1 210 ? 11.945 -41.312 -8.703 1 53.88 210 ASN A CA 1
ATOM 1670 C C . ASN A 1 210 ? 12.18 -40.781 -10.109 1 53.88 210 ASN A C 1
ATOM 1672 O O . ASN A 1 210 ? 13.188 -41.094 -10.742 1 53.88 210 ASN A O 1
ATOM 1676 N N . ARG A 1 211 ? 11.281 -40.062 -10.625 1 55.69 211 ARG A N 1
ATOM 1677 C CA . ARG A 1 211 ? 11.359 -39.594 -12 1 55.69 211 ARG A CA 1
ATOM 1678 C C . ARG A 1 211 ? 11.781 -38.125 -12.062 1 55.69 211 ARG A C 1
ATOM 1680 O O . ARG A 1 211 ? 11.75 -37.5 -13.125 1 55.69 211 ARG A O 1
ATOM 1687 N N . THR A 1 212 ? 12.094 -37.594 -10.898 1 56.97 212 THR A N 1
ATOM 1688 C CA . THR A 1 212 ? 12.531 -36.188 -10.758 1 56.97 212 THR A CA 1
ATOM 1689 C C . THR A 1 212 ? 13.992 -36.062 -11.172 1 56.97 212 THR A C 1
ATOM 1691 O O . THR A 1 212 ? 14.508 -34.938 -11.266 1 56.97 212 THR A O 1
ATOM 1694 N N . ASN A 1 213 ? 14.617 -37.281 -11.539 1 53.75 213 ASN A N 1
ATOM 1695 C CA . ASN A 1 213 ? 16.062 -37.188 -11.719 1 53.75 213 ASN A CA 1
ATOM 1696 C C . ASN A 1 213 ? 16.422 -36.719 -13.125 1 53.75 213 ASN A C 1
ATOM 1698 O O . ASN A 1 213 ? 17.578 -36.344 -13.391 1 53.75 213 ASN A O 1
ATOM 1702 N N . ASP A 1 214 ? 15.414 -36.719 -14.023 1 61.16 214 ASP A N 1
ATOM 1703 C CA . ASP A 1 214 ? 15.828 -36.344 -15.367 1 61.16 214 ASP A CA 1
ATOM 1704 C C . ASP A 1 214 ? 15.375 -34.906 -15.695 1 61.16 214 ASP A C 1
ATOM 1706 O O . ASP A 1 214 ? 14.18 -34.688 -15.875 1 61.16 214 ASP A O 1
ATOM 1710 N N . GLU A 1 215 ? 16.312 -33.906 -15.703 1 67.69 215 GLU A N 1
ATOM 1711 C CA . GLU A 1 215 ? 16.047 -32.531 -16.047 1 67.69 215 GLU A CA 1
ATOM 1712 C C . GLU A 1 215 ? 15.469 -32.406 -17.453 1 67.69 215 GLU A C 1
ATOM 1714 O O . GLU A 1 215 ? 15.891 -33.125 -18.375 1 67.69 215 GLU A O 1
ATOM 1719 N N . ARG A 1 216 ? 14.367 -31.766 -17.719 1 78.19 216 ARG A N 1
ATOM 1720 C CA . ARG A 1 216 ? 13.742 -31.375 -18.984 1 78.19 216 ARG A CA 1
ATOM 1721 C C . ARG A 1 216 ? 13.219 -32.594 -19.734 1 78.19 216 ARG A C 1
ATOM 1723 O O . ARG A 1 216 ? 13.438 -32.719 -20.938 1 78.19 216 ARG A O 1
ATOM 1730 N N . SER A 1 217 ? 12.555 -33.438 -18.953 1 84.5 217 SER A N 1
ATOM 1731 C CA . SER A 1 217 ? 12.016 -34.656 -19.578 1 84.5 217 SER A CA 1
ATOM 1732 C C . SER A 1 217 ? 10.492 -34.594 -19.641 1 84.5 217 SER A C 1
ATOM 1734 O O . SER A 1 217 ? 9.875 -35.375 -20.406 1 84.5 217 SER A O 1
ATOM 1736 N N . TRP A 1 218 ? 9.93 -33.625 -18.906 1 88.75 218 TRP A N 1
ATOM 1737 C CA . TRP A 1 218 ? 8.469 -33.594 -18.828 1 88.75 218 TRP A CA 1
ATOM 1738 C C . TRP A 1 218 ? 7.891 -32.625 -19.859 1 88.75 218 TRP A C 1
ATOM 1740 O O . TRP A 1 218 ? 8.547 -31.656 -20.25 1 88.75 218 TRP A O 1
ATOM 1750 N N . MET A 1 219 ? 6.719 -33 -20.297 1 90.31 219 MET A N 1
ATOM 1751 C CA . MET A 1 219 ? 5.887 -32.094 -21.078 1 90.31 219 MET A CA 1
ATOM 1752 C C . MET A 1 219 ? 4.848 -31.422 -20.188 1 90.31 219 MET A C 1
ATOM 1754 O O . MET A 1 219 ? 4.414 -31.984 -19.188 1 90.31 219 MET A O 1
ATOM 1758 N N . MET A 1 220 ? 4.504 -30.188 -20.531 1 91.88 220 MET A N 1
ATOM 1759 C CA . MET A 1 220 ? 3.502 -29.484 -19.734 1 91.88 220 MET A CA 1
ATOM 1760 C C . MET A 1 220 ? 2.381 -28.953 -20.625 1 91.88 220 MET A C 1
ATOM 1762 O O . MET A 1 220 ? 2.637 -28.422 -21.703 1 91.88 220 MET A O 1
ATOM 1766 N N . LEU A 1 221 ? 1.183 -29.219 -20.219 1 92.94 221 LEU A N 1
ATOM 1767 C CA . LEU A 1 221 ? 0.004 -28.531 -20.75 1 92.94 221 LEU A CA 1
ATOM 1768 C C . LEU A 1 221 ? -0.516 -27.5 -19.75 1 92.94 221 LEU A C 1
ATOM 1770 O O . LEU A 1 221 ? -0.947 -27.844 -18.656 1 92.94 221 LEU A O 1
ATOM 1774 N N . TYR A 1 222 ? -0.429 -26.266 -20.156 1 91.19 222 TYR A N 1
ATOM 1775 C CA . TYR A 1 222 ? -0.982 -25.188 -19.344 1 91.19 222 TYR A CA 1
ATOM 1776 C C . TYR A 1 222 ? -2.32 -24.719 -19.891 1 91.19 222 TYR A C 1
ATOM 1778 O O . TYR A 1 222 ? -2.426 -24.406 -21.078 1 91.19 222 TYR A O 1
ATOM 1786 N N . ILE A 1 223 ? -3.305 -24.719 -19.031 1 90.69 223 ILE A N 1
ATOM 1787 C CA . ILE A 1 223 ? -4.633 -24.25 -19.422 1 90.69 223 ILE A CA 1
ATOM 1788 C C . ILE A 1 223 ? -4.945 -22.953 -18.703 1 90.69 223 ILE A C 1
ATOM 1790 O O . ILE A 1 223 ? -5.105 -22.922 -17.484 1 90.69 223 ILE A O 1
ATOM 1794 N N . GLY A 1 224 ? -4.98 -21.859 -19.406 1 87.69 224 GLY A N 1
ATOM 1795 C CA . GLY A 1 224 ? -5.262 -20.547 -18.828 1 87.69 224 GLY A CA 1
ATOM 1796 C C . GLY A 1 224 ? -5.25 -19.422 -19.844 1 87.69 224 GLY A C 1
ATOM 1797 O O . GLY A 1 224 ? -4.859 -19.625 -21 1 87.69 224 GLY A O 1
ATOM 1798 N N . HIS A 1 225 ? -5.77 -18.328 -19.438 1 76.38 225 HIS A N 1
ATOM 1799 C CA . HIS A 1 225 ? -5.832 -17.188 -20.328 1 76.38 225 HIS A CA 1
ATOM 1800 C C . HIS A 1 225 ? -4.531 -16.391 -20.297 1 76.38 225 HIS A C 1
ATOM 1802 O O . HIS A 1 225 ? -4.078 -15.984 -19.219 1 76.38 225 HIS A O 1
ATOM 1808 N N . THR A 1 226 ? -3.787 -16.344 -21.391 1 62.88 226 THR A N 1
ATOM 1809 C CA . THR A 1 226 ? -2.506 -15.656 -21.453 1 62.88 226 THR A CA 1
ATOM 1810 C C . THR A 1 226 ? -2.643 -14.336 -22.219 1 62.88 226 THR A C 1
ATOM 1812 O O . THR A 1 226 ? -1.76 -13.477 -22.141 1 62.88 226 THR A O 1
ATOM 1815 N N . THR A 1 227 ? -3.445 -14.305 -23.516 1 51.41 227 THR A N 1
ATOM 1816 C CA . THR A 1 227 ? -3.336 -13.305 -24.578 1 51.41 227 THR A CA 1
ATOM 1817 C C . THR A 1 227 ? -3.58 -11.906 -24.016 1 51.41 227 THR A C 1
ATOM 1819 O O . THR A 1 227 ? -3.432 -10.914 -24.734 1 51.41 227 THR A O 1
ATOM 1822 N N . GLY A 1 228 ? -4.754 -11.609 -23.469 1 41.66 228 GLY A N 1
ATOM 1823 C CA . GLY A 1 228 ? -5.238 -10.336 -23.969 1 41.66 228 GLY A CA 1
ATOM 1824 C C . GLY A 1 228 ? -4.141 -9.297 -24.125 1 41.66 228 GLY A C 1
ATOM 1825 O O . GLY A 1 228 ? -4.062 -8.609 -25.141 1 41.66 228 GLY A O 1
ATOM 1826 N N . THR A 1 229 ? -3.959 -8.328 -23.078 1 35.66 229 THR A N 1
ATOM 1827 C CA . THR A 1 229 ? -3.412 -7.023 -23.422 1 35.66 229 THR A CA 1
ATOM 1828 C C . THR A 1 229 ? -1.974 -7.148 -23.906 1 35.66 229 THR A C 1
ATOM 1830 O O . THR A 1 229 ? -1.091 -7.574 -23.156 1 35.66 229 THR A O 1
ATOM 1833 N N . THR A 1 230 ? -1.733 -7.68 -25.141 1 37.28 230 THR A N 1
ATOM 1834 C CA . THR A 1 230 ? -0.511 -7.422 -25.891 1 37.28 230 THR A CA 1
ATOM 1835 C C . THR A 1 230 ? 0.316 -6.328 -25.234 1 37.28 230 THR A C 1
ATOM 1837 O O . THR A 1 230 ? 1.53 -6.25 -25.422 1 37.28 230 THR A O 1
ATOM 1840 N N . THR A 1 231 ? -0.38 -5.094 -25.359 1 35 231 THR A N 1
ATOM 1841 C CA . THR A 1 231 ? 0.346 -3.836 -25.219 1 35 231 THR A CA 1
ATOM 1842 C C . THR A 1 231 ? 1.093 -3.795 -23.891 1 35 231 THR A C 1
ATOM 1844 O O . THR A 1 231 ? 2.059 -3.043 -23.734 1 35 231 THR A O 1
ATOM 1847 N N . THR A 1 232 ? 0.229 -3.703 -22.688 1 36.75 232 THR A N 1
ATOM 1848 C CA . THR A 1 232 ? 0.748 -3.102 -21.453 1 36.75 232 THR A CA 1
ATOM 1849 C C . THR A 1 232 ? 1.626 -4.094 -20.703 1 36.75 232 THR A C 1
ATOM 1851 O O . THR A 1 232 ? 1.498 -5.305 -20.875 1 36.75 232 THR A O 1
ATOM 1854 N N . GLU A 1 233 ? 2.641 -3.674 -19.906 1 40.06 233 GLU A N 1
ATOM 1855 C CA . GLU A 1 233 ? 3.721 -3.93 -18.953 1 40.06 233 GLU A CA 1
ATOM 1856 C C . GLU A 1 233 ? 3.396 -5.117 -18.062 1 40.06 233 GLU A C 1
ATOM 1858 O O . GLU A 1 233 ? 4.293 -5.703 -17.453 1 40.06 233 GLU A O 1
ATOM 1863 N N . ASN A 1 234 ? 2.039 -5.531 -17.781 1 44.34 234 ASN A N 1
ATOM 1864 C CA . ASN A 1 234 ? 1.764 -6.48 -16.719 1 44.34 234 ASN A CA 1
ATOM 1865 C C . ASN A 1 234 ? 1.339 -7.84 -17.266 1 44.34 234 ASN A C 1
ATOM 1867 O O . ASN A 1 234 ? 0.154 -8.18 -17.25 1 44.34 234 ASN A O 1
ATOM 1871 N N . ASN A 1 235 ? 1.927 -8.461 -18.234 1 48.06 235 ASN A N 1
ATOM 1872 C CA . ASN A 1 235 ? 1.56 -9.797 -18.688 1 48.06 235 ASN A CA 1
ATOM 1873 C C . ASN A 1 235 ? 1.608 -10.82 -17.562 1 48.06 235 ASN A C 1
ATOM 1875 O O . ASN A 1 235 ? 2.557 -11.594 -17.469 1 48.06 235 ASN A O 1
ATOM 1879 N N . CYS A 1 236 ? 0.721 -10.711 -16.578 1 50.75 236 CYS A N 1
ATOM 1880 C CA . CYS A 1 236 ? 0.645 -11.508 -15.359 1 50.75 236 CYS A CA 1
ATOM 1881 C C . CYS A 1 236 ? 0.494 -12.992 -15.688 1 50.75 236 CYS A C 1
ATOM 1883 O O . CYS A 1 236 ? 1.015 -13.844 -14.977 1 50.75 236 CYS A O 1
ATOM 1885 N N . ASP A 1 237 ? -0.163 -13.297 -16.922 1 56.22 237 ASP A N 1
ATOM 1886 C CA . ASP A 1 237 ? -0.479 -14.711 -17.109 1 56.22 237 ASP A CA 1
ATOM 1887 C C . ASP A 1 237 ? 0.767 -15.5 -17.5 1 56.22 237 ASP A C 1
ATOM 1889 O O . ASP A 1 237 ? 0.902 -16.672 -17.141 1 56.22 237 ASP A O 1
ATOM 1893 N N . LEU A 1 238 ? 1.682 -14.734 -18.109 1 64.56 238 LEU A N 1
ATOM 1894 C CA . LEU A 1 238 ? 2.914 -15.445 -18.438 1 64.56 238 LEU A CA 1
ATOM 1895 C C . LEU A 1 238 ? 3.77 -15.656 -17.188 1 64.56 238 LEU A C 1
ATOM 1897 O O . LEU A 1 238 ? 4.594 -16.578 -17.156 1 64.56 238 LEU A O 1
ATOM 1901 N N . LEU A 1 239 ? 3.312 -14.914 -16.234 1 68.62 239 LEU A N 1
ATOM 1902 C CA . LEU A 1 239 ? 4.098 -15.016 -15.016 1 68.62 239 LEU A CA 1
ATOM 1903 C C . LEU A 1 239 ? 3.855 -16.344 -14.32 1 68.62 239 LEU A C 1
ATOM 1905 O O . LEU A 1 239 ? 4.781 -16.938 -13.75 1 68.62 239 LEU A O 1
ATOM 1909 N N . SER A 1 240 ? 2.645 -16.828 -14.516 1 72.88 240 SER A N 1
ATOM 1910 C CA . SER A 1 240 ? 2.326 -18.109 -13.898 1 72.88 240 SER A CA 1
ATOM 1911 C C . SER A 1 240 ? 3.066 -19.25 -14.586 1 72.88 240 SER A C 1
ATOM 1913 O O . SER A 1 240 ? 3.561 -20.172 -13.922 1 72.88 240 SER A O 1
ATOM 1915 N N . ILE A 1 241 ? 3.127 -19.172 -15.883 1 78.19 241 ILE A N 1
ATOM 1916 C CA . ILE A 1 241 ? 3.801 -20.203 -16.656 1 78.19 241 ILE A CA 1
ATOM 1917 C C . ILE A 1 241 ? 5.293 -20.203 -16.344 1 78.19 241 ILE A C 1
ATOM 1919 O O . ILE A 1 241 ? 5.895 -21.25 -16.109 1 78.19 241 ILE A O 1
ATOM 1923 N N . TYR A 1 242 ? 5.75 -19.016 -16.281 1 75.31 242 TYR A N 1
ATOM 1924 C CA . TYR A 1 242 ? 7.176 -18.875 -16 1 75.31 242 TYR A CA 1
ATOM 1925 C C . TYR A 1 242 ? 7.512 -19.406 -14.617 1 75.31 242 TYR A C 1
ATOM 1927 O O . TYR A 1 242 ? 8.523 -20.078 -14.43 1 75.31 242 TYR A O 1
ATOM 1935 N N . ARG A 1 243 ? 6.656 -19.141 -13.75 1 75.44 243 ARG A N 1
ATOM 1936 C CA . ARG A 1 243 ? 6.867 -19.625 -12.391 1 75.44 243 ARG A CA 1
ATOM 1937 C C . ARG A 1 243 ? 6.965 -21.141 -12.359 1 75.44 243 ARG A C 1
ATOM 1939 O O . ARG A 1 243 ? 7.848 -21.703 -11.695 1 75.44 243 ARG A O 1
ATOM 1946 N N . ILE A 1 244 ? 6.141 -21.734 -13.086 1 77 244 ILE A N 1
ATOM 1947 C CA . ILE A 1 244 ? 6.109 -23.188 -13.094 1 77 244 ILE A CA 1
ATOM 1948 C C . ILE A 1 244 ? 7.375 -23.734 -13.75 1 77 244 ILE A C 1
ATOM 1950 O O . ILE A 1 244 ? 7.996 -24.672 -13.242 1 77 244 ILE A O 1
ATOM 1954 N N . LEU A 1 245 ? 7.715 -23.094 -14.82 1 75.44 245 LEU A N 1
ATOM 1955 C CA . LEU A 1 245 ? 8.867 -23.562 -15.578 1 75.44 245 LEU A CA 1
ATOM 1956 C C . LEU A 1 245 ? 10.148 -23.406 -14.773 1 75.44 245 LEU A C 1
ATOM 1958 O O . LEU A 1 245 ? 11.062 -24.234 -14.875 1 75.44 245 LEU A O 1
ATOM 1962 N N . LEU A 1 246 ? 10.102 -22.438 -13.992 1 70.12 246 LEU A N 1
ATOM 1963 C CA . LEU A 1 246 ? 11.305 -22.156 -13.211 1 70.12 246 LEU A CA 1
ATOM 1964 C C . LEU A 1 246 ? 11.352 -23.031 -11.961 1 70.12 246 LEU A C 1
ATOM 1966 O O . LEU A 1 246 ? 12.438 -23.375 -11.484 1 70.12 246 LEU A O 1
ATOM 1970 N N . CYS A 1 247 ? 10.219 -23.375 -11.5 1 70.38 247 CYS A N 1
ATOM 1971 C CA . CYS A 1 247 ? 10.156 -24.125 -10.25 1 70.38 247 CYS A CA 1
ATOM 1972 C C . CYS A 1 247 ? 10.133 -25.625 -10.523 1 70.38 247 CYS A C 1
ATOM 1974 O O . CYS A 1 247 ? 10.328 -26.422 -9.609 1 70.38 247 CYS A O 1
ATOM 1976 N N . CYS A 1 248 ? 9.875 -26.016 -11.719 1 76.38 248 CYS A N 1
ATOM 1977 C CA . CYS A 1 248 ? 9.859 -27.422 -12.109 1 76.38 248 CYS A CA 1
ATOM 1978 C C . CYS A 1 248 ? 10.906 -27.703 -13.18 1 76.38 248 CYS A C 1
ATOM 1980 O O . CYS A 1 248 ? 10.586 -27.781 -14.367 1 76.38 248 CYS A O 1
ATOM 1982 N N . PRO A 1 249 ? 12.078 -27.969 -12.68 1 73.94 249 PRO A N 1
ATOM 1983 C CA . PRO A 1 249 ? 13.156 -28.188 -13.648 1 73.94 249 PRO A CA 1
ATOM 1984 C C . PRO A 1 249 ? 12.906 -29.406 -14.539 1 73.94 249 PRO A C 1
ATOM 1986 O O . PRO A 1 249 ? 13.516 -29.547 -15.602 1 73.94 249 PRO A O 1
ATOM 1989 N N . GLU A 1 250 ? 12.023 -30.203 -14.164 1 80.12 250 GLU A N 1
ATOM 1990 C CA . GLU A 1 250 ? 11.711 -31.422 -14.914 1 80.12 250 GLU A CA 1
ATOM 1991 C C . GLU A 1 250 ? 10.969 -31.078 -16.203 1 80.12 250 GLU A C 1
ATOM 1993 O O . GLU A 1 250 ? 11.016 -31.844 -17.172 1 80.12 250 GLU A O 1
ATOM 1998 N N . VAL A 1 251 ? 10.414 -29.953 -16.203 1 84.19 251 VAL A N 1
ATOM 1999 C CA . VAL A 1 251 ? 9.594 -29.578 -17.344 1 84.19 251 VAL A CA 1
ATOM 2000 C C . VAL A 1 251 ? 10.469 -28.969 -18.438 1 84.19 251 VAL A C 1
ATOM 2002 O O . VAL A 1 251 ? 11.266 -28.078 -18.172 1 84.19 251 VAL A O 1
ATOM 2005 N N . ASP A 1 252 ? 10.359 -29.5 -19.594 1 81.69 252 ASP A N 1
ATOM 2006 C CA . ASP A 1 252 ? 11.031 -28.922 -20.766 1 81.69 252 ASP A CA 1
ATOM 2007 C C . ASP A 1 252 ? 10.25 -27.734 -21.312 1 81.69 252 ASP A C 1
ATOM 2009 O O . ASP A 1 252 ? 9.133 -27.891 -21.797 1 81.69 252 ASP A O 1
ATOM 2013 N N . PRO A 1 253 ? 10.867 -26.531 -21.312 1 79.38 253 PRO A N 1
ATOM 2014 C CA . PRO A 1 253 ? 10.164 -25.344 -21.828 1 79.38 253 PRO A CA 1
ATOM 2015 C C . PRO A 1 253 ? 9.734 -25.5 -23.297 1 79.38 253 PRO A C 1
ATOM 2017 O O . PRO A 1 253 ? 8.711 -24.953 -23.703 1 79.38 253 PRO A O 1
ATOM 2020 N N . LEU A 1 254 ? 10.484 -26.281 -24.062 1 80.69 254 LEU A N 1
ATOM 2021 C CA . LEU A 1 254 ? 10.195 -26.469 -25.484 1 80.69 254 LEU A CA 1
ATOM 2022 C C . LEU A 1 254 ? 9.047 -27.438 -25.688 1 80.69 254 LEU A C 1
ATOM 2024 O O . LEU A 1 254 ? 8.469 -27.516 -26.766 1 80.69 254 LEU A O 1
ATOM 2028 N N . LYS A 1 255 ? 8.719 -28.203 -24.641 1 86.12 255 LYS A N 1
ATOM 2029 C CA . LYS A 1 255 ? 7.598 -29.141 -24.703 1 86.12 255 LYS A CA 1
ATOM 2030 C C . LYS A 1 255 ? 6.414 -28.625 -23.875 1 86.12 255 LYS A C 1
ATOM 2032 O O . LYS A 1 255 ? 5.754 -29.391 -23.188 1 86.12 255 LYS A O 1
ATOM 2037 N N . THR A 1 256 ? 6.281 -27.328 -23.875 1 86.81 256 THR A N 1
ATOM 2038 C CA . THR A 1 256 ? 5.172 -26.703 -23.156 1 86.81 256 THR A CA 1
ATOM 2039 C C . THR A 1 256 ? 4.117 -26.203 -24.141 1 86.81 256 THR A C 1
ATOM 2041 O O . THR A 1 256 ? 4.426 -25.438 -25.047 1 86.81 256 THR A O 1
ATOM 2044 N N . VAL A 1 257 ? 2.904 -26.703 -23.922 1 87.38 257 VAL A N 1
ATOM 2045 C CA . VAL A 1 257 ? 1.757 -26.281 -24.719 1 87.38 257 VAL A CA 1
ATOM 2046 C C . VAL A 1 257 ? 0.808 -25.453 -23.875 1 87.38 257 VAL A C 1
ATOM 2048 O O . VAL A 1 257 ? 0.543 -25.781 -22.719 1 87.38 257 VAL A O 1
ATOM 2051 N N . VAL A 1 258 ? 0.357 -24.359 -24.422 1 87.94 258 VAL A N 1
ATOM 2052 C CA . VAL A 1 258 ? -0.558 -23.469 -23.719 1 87.94 258 VAL A CA 1
ATOM 2053 C C . VAL A 1 258 ? -1.903 -23.438 -24.438 1 87.94 258 VAL A C 1
ATOM 2055 O O . VAL A 1 258 ? -1.964 -23.156 -25.641 1 87.94 258 VAL A O 1
ATOM 2058 N N . PHE A 1 259 ? -2.928 -23.797 -23.703 1 88.44 259 PHE A N 1
ATOM 2059 C CA . PHE A 1 259 ? -4.289 -23.672 -24.219 1 88.44 259 PHE A CA 1
ATOM 2060 C C . PHE A 1 259 ? -5.031 -22.547 -23.516 1 88.44 259 PHE A C 1
ATOM 2062 O O . PHE A 1 259 ? -5.148 -22.531 -22.281 1 88.44 259 PHE A O 1
ATOM 2069 N N . ASP A 1 260 ? -5.566 -21.578 -24.281 1 85.12 260 ASP A N 1
ATOM 2070 C CA . ASP A 1 260 ? -6.387 -20.484 -23.781 1 85.12 260 ASP A CA 1
ATOM 2071 C C . ASP A 1 260 ? -7.871 -20.75 -24.016 1 85.12 260 ASP A C 1
ATOM 2073 O O . ASP A 1 260 ? -8.344 -20.656 -25.156 1 85.12 260 ASP A O 1
ATOM 2077 N N . PRO A 1 261 ? -8.562 -21.016 -22.984 1 86.94 261 PRO A N 1
ATOM 2078 C CA . PRO A 1 261 ? -9.977 -21.359 -23.156 1 86.94 261 PRO A CA 1
ATOM 2079 C C . PRO A 1 261 ? -10.805 -20.188 -23.672 1 86.94 261 PRO A C 1
ATOM 2081 O O . PRO A 1 261 ? -11.898 -20.375 -24.203 1 86.94 261 PRO A O 1
ATOM 2084 N N . VAL A 1 262 ? -10.352 -18.953 -23.469 1 82.19 262 VAL A N 1
ATOM 2085 C CA . VAL A 1 262 ? -11.102 -17.781 -23.891 1 82.19 262 VAL A CA 1
ATOM 2086 C C . VAL A 1 262 ? -10.977 -17.594 -25.406 1 82.19 262 VAL A C 1
ATOM 2088 O O . VAL A 1 262 ? -11.984 -17.406 -26.094 1 82.19 262 VAL A O 1
ATOM 2091 N N . THR A 1 263 ? -9.797 -17.734 -25.922 1 80.06 263 THR A N 1
ATOM 2092 C CA . THR A 1 263 ? -9.57 -17.562 -27.344 1 80.06 263 THR A CA 1
ATOM 2093 C C . THR A 1 263 ? -9.648 -18.906 -28.062 1 80.06 263 THR A C 1
ATOM 2095 O O . THR A 1 263 ? -9.727 -18.953 -29.297 1 80.06 263 THR A O 1
ATOM 2098 N N . CYS A 1 264 ? -9.547 -19.969 -27.328 1 81.44 264 CYS A N 1
ATOM 2099 C CA . CYS A 1 264 ? -9.531 -21.344 -27.844 1 81.44 264 CYS A CA 1
ATOM 2100 C C . CYS A 1 264 ? -8.281 -21.594 -28.688 1 81.44 264 CYS A C 1
ATOM 2102 O O . CYS A 1 264 ? -8.336 -22.328 -29.672 1 81.44 264 CYS A O 1
ATOM 2104 N N . ASP A 1 265 ? -7.277 -20.891 -28.312 1 82.5 265 ASP A N 1
ATOM 2105 C CA . ASP A 1 265 ? -6.004 -21.031 -29.016 1 82.5 265 ASP A CA 1
ATOM 2106 C C . ASP A 1 265 ? -5.074 -21.984 -28.266 1 82.5 265 ASP A C 1
ATOM 2108 O O . ASP A 1 265 ? -5.023 -21.984 -27.031 1 82.5 265 ASP A O 1
ATOM 2112 N N . LEU A 1 266 ? -4.414 -22.906 -29.047 1 82.19 266 LEU A N 1
ATOM 2113 C CA . LEU A 1 266 ? -3.365 -23.781 -28.531 1 82.19 266 LEU A CA 1
ATOM 2114 C C . LEU A 1 266 ? -2.004 -23.359 -29.078 1 82.19 266 LEU A C 1
ATOM 2116 O O . LEU A 1 266 ? -1.796 -23.359 -30.297 1 82.19 266 LEU A O 1
ATOM 2120 N N . ASP A 1 267 ? -1.228 -22.734 -28.266 1 77.88 267 ASP A N 1
ATOM 2121 C CA . ASP A 1 267 ? 0.073 -22.234 -28.719 1 77.88 267 ASP A CA 1
ATOM 2122 C C . ASP A 1 267 ? 1.206 -22.891 -27.922 1 77.88 267 ASP A C 1
ATOM 2124 O O . ASP A 1 267 ? 0.973 -23.469 -26.859 1 77.88 267 ASP A O 1
ATOM 2128 N N . LEU A 1 268 ? 2.357 -22.953 -28.688 1 63.5 268 LEU A N 1
ATOM 2129 C CA . LEU A 1 268 ? 3.576 -23.422 -28.031 1 63.5 268 LEU A CA 1
ATOM 2130 C C . LEU A 1 268 ? 4.328 -22.25 -27.406 1 63.5 268 LEU A C 1
ATOM 2132 O O . LEU A 1 268 ? 4.641 -21.266 -28.078 1 63.5 268 LEU A O 1
ATOM 2136 N N . SER A 1 269 ? 4.297 -22.172 -25.984 1 62.03 269 SER A N 1
ATOM 2137 C CA . SER A 1 269 ? 4.852 -21.094 -25.188 1 62.03 269 SER A CA 1
ATOM 2138 C C . SER A 1 269 ? 6.359 -21.234 -25.031 1 62.03 269 SER A C 1
ATOM 2140 O O . SER A 1 269 ? 7.027 -20.312 -24.531 1 62.03 269 SER A O 1
ATOM 2142 N N . GLY A 1 270 ? 6.902 -22.328 -25.594 1 60.84 270 GLY A N 1
ATOM 2143 C CA . GLY A 1 270 ? 8.312 -22.594 -25.375 1 60.84 270 GLY A CA 1
ATOM 2144 C C . GLY A 1 270 ? 9.219 -21.484 -25.828 1 60.84 270 GLY A C 1
ATOM 2145 O O . GLY A 1 270 ? 10.18 -21.125 -25.141 1 60.84 270 GLY A O 1
ATOM 2146 N N . LEU A 1 271 ? 8.852 -20.844 -26.797 1 58.81 271 LEU A N 1
ATOM 2147 C CA . LEU A 1 271 ? 9.672 -19.766 -27.344 1 58.81 271 LEU A CA 1
ATOM 2148 C C . LEU A 1 271 ? 9.672 -18.562 -26.406 1 58.81 271 LEU A C 1
ATOM 2150 O O . LEU A 1 271 ? 10.711 -17.922 -26.219 1 58.81 271 LEU A O 1
ATOM 2154 N N . GLN A 1 272 ? 8.578 -18.344 -25.875 1 68.88 272 GLN A N 1
ATOM 2155 C CA . GLN A 1 272 ? 8.5 -17.188 -25 1 68.88 272 GLN A CA 1
ATOM 2156 C C . GLN A 1 272 ? 9.344 -17.391 -23.734 1 68.88 272 GLN A C 1
ATOM 2158 O O . GLN A 1 272 ? 9.969 -16.453 -23.234 1 68.88 272 GLN A O 1
ATOM 2163 N N . VAL A 1 273 ? 9.531 -18.625 -23.5 1 67.44 273 VAL A N 1
ATOM 2164 C CA . VAL A 1 273 ? 10.305 -18.953 -22.297 1 67.44 273 VAL A CA 1
ATOM 2165 C C . VAL A 1 273 ? 11.789 -18.781 -22.578 1 67.44 273 VAL A C 1
ATOM 2167 O O . VAL A 1 273 ? 12.547 -18.297 -21.734 1 67.44 273 VAL A O 1
ATOM 2170 N N . THR A 1 274 ? 12.156 -19.172 -23.766 1 69 274 THR A N 1
ATOM 2171 C CA . THR A 1 274 ? 13.555 -19.031 -24.141 1 69 274 THR A CA 1
ATOM 2172 C C . THR A 1 274 ? 13.977 -17.578 -24.141 1 69 274 THR A C 1
ATOM 2174 O O . THR A 1 274 ? 15.078 -17.234 -23.688 1 69 274 THR A O 1
ATOM 2177 N N . ASN A 1 275 ? 13.102 -16.719 -24.578 1 74.44 275 ASN A N 1
ATOM 2178 C CA . ASN A 1 275 ? 13.391 -15.289 -24.578 1 74.44 275 ASN A CA 1
ATOM 2179 C C . ASN A 1 275 ? 13.516 -14.75 -23.156 1 74.44 275 ASN A C 1
ATOM 2181 O O . ASN A 1 275 ? 14.367 -13.906 -22.875 1 74.44 275 ASN A O 1
ATOM 2185 N N . LEU A 1 276 ? 12.703 -15.258 -22.375 1 75 276 LEU A N 1
ATOM 2186 C CA . LEU A 1 276 ? 12.758 -14.852 -20.969 1 75 276 LEU A CA 1
ATOM 2187 C C . LEU A 1 276 ? 14.086 -15.258 -20.344 1 75 276 LEU A C 1
ATOM 2189 O O . LEU A 1 276 ? 14.711 -14.469 -19.625 1 75 276 LEU A O 1
ATOM 2193 N N . LEU A 1 277 ? 14.531 -16.453 -20.688 1 74.25 277 LEU A N 1
ATOM 2194 C CA . LEU A 1 277 ? 15.766 -16.953 -20.094 1 74.25 277 LEU A CA 1
ATOM 2195 C C . LEU A 1 277 ? 16.969 -16.172 -20.609 1 74.25 277 LEU A C 1
ATOM 2197 O O . LEU A 1 277 ? 17.922 -15.938 -19.859 1 74.25 277 LEU A O 1
ATOM 2201 N N . LYS A 1 278 ? 16.891 -15.812 -21.812 1 77.62 278 LYS A N 1
ATOM 2202 C CA . LYS A 1 278 ? 17.953 -14.992 -22.375 1 77.62 278 LYS A CA 1
ATOM 2203 C C . LYS A 1 278 ? 18.047 -13.648 -21.656 1 77.62 278 LYS A C 1
ATOM 2205 O O . LYS A 1 278 ? 19.141 -13.18 -21.344 1 77.62 278 LYS A O 1
ATOM 2210 N N . ARG A 1 279 ? 16.953 -13.086 -21.469 1 80.94 279 ARG A N 1
ATOM 2211 C CA . ARG A 1 279 ? 16.922 -11.805 -20.766 1 80.94 279 ARG A CA 1
ATOM 2212 C C . ARG A 1 279 ? 17.453 -11.945 -19.344 1 80.94 279 ARG A C 1
ATOM 2214 O O . ARG A 1 279 ? 18.203 -11.086 -18.875 1 80.94 279 ARG A O 1
ATOM 2221 N N . ARG A 1 280 ? 17.062 -12.977 -18.734 1 81.25 280 ARG A N 1
ATOM 2222 C CA . ARG A 1 280 ? 17.547 -13.211 -17.375 1 81.25 280 ARG A CA 1
ATOM 2223 C C . ARG A 1 280 ? 19.062 -13.391 -17.359 1 81.25 280 ARG A C 1
ATOM 2225 O O . ARG A 1 280 ? 19.734 -12.906 -16.453 1 81.25 280 ARG A O 1
ATOM 2232 N N . SER A 1 281 ? 19.547 -14.055 -18.359 1 83 281 SER A N 1
ATOM 2233 C CA . SER A 1 281 ? 21 -14.227 -18.484 1 83 281 SER A CA 1
ATOM 2234 C C . SER A 1 281 ? 21.703 -12.891 -18.625 1 83 281 SER A C 1
ATOM 2236 O O . SER A 1 281 ? 22.766 -12.672 -18.047 1 83 281 SER A O 1
ATOM 2238 N N . TYR A 1 282 ? 21.109 -12.109 -19.391 1 85.62 282 TYR A N 1
ATOM 2239 C CA . TYR A 1 282 ? 21.641 -10.766 -19.562 1 85.62 282 TYR A CA 1
ATOM 2240 C C . TYR A 1 282 ? 21.688 -10.016 -18.234 1 85.62 282 TYR A C 1
ATOM 2242 O O . TYR A 1 282 ? 22.688 -9.375 -17.906 1 85.62 282 TYR A O 1
ATOM 2250 N N . LEU A 1 283 ? 20.688 -10.117 -17.484 1 87.12 283 LEU A N 1
ATOM 2251 C CA . LEU A 1 283 ? 20.594 -9.422 -16.203 1 87.12 283 LEU A CA 1
ATOM 2252 C C . LEU A 1 283 ? 21.625 -9.969 -15.219 1 87.12 283 LEU A C 1
ATOM 2254 O O . LEU A 1 283 ? 22.219 -9.211 -14.461 1 87.12 283 LEU A O 1
ATOM 2258 N N . VAL A 1 284 ? 21.781 -11.219 -15.258 1 87.31 284 VAL A N 1
ATOM 2259 C CA . VAL A 1 284 ? 22.75 -11.859 -14.391 1 87.31 284 VAL A CA 1
ATOM 2260 C C . VAL A 1 284 ? 24.156 -11.367 -14.727 1 87.31 284 VAL A C 1
ATOM 2262 O O . VAL A 1 284 ? 24.969 -11.109 -13.828 1 87.31 284 VAL A O 1
ATOM 2265 N N . GLU A 1 285 ? 24.422 -11.25 -15.992 1 89.31 285 GLU A N 1
ATOM 2266 C CA . GLU A 1 285 ? 25.734 -10.75 -16.422 1 89.31 285 GLU A CA 1
ATOM 2267 C C . GLU A 1 285 ? 25.953 -9.32 -15.961 1 89.31 285 GLU A C 1
ATOM 2269 O O . GLU A 1 285 ? 27.062 -8.969 -15.516 1 89.31 285 GLU A O 1
ATOM 2274 N N . ARG A 1 286 ? 25.016 -8.578 -16.016 1 89.38 286 ARG A N 1
ATOM 2275 C CA . ARG A 1 286 ? 25.109 -7.184 -15.594 1 89.38 286 ARG A CA 1
ATOM 2276 C C . ARG A 1 286 ? 25.312 -7.082 -14.086 1 89.38 286 ARG A C 1
ATOM 2278 O O . ARG A 1 286 ? 25.969 -6.16 -13.602 1 89.38 286 ARG A O 1
ATOM 2285 N N . ALA A 1 287 ? 24.766 -7.988 -13.375 1 92.81 287 ALA A N 1
ATOM 2286 C CA . ALA A 1 287 ? 24.797 -7.988 -11.914 1 92.81 287 ALA A CA 1
ATOM 2287 C C . ALA A 1 287 ? 26.203 -8.258 -11.391 1 92.81 287 ALA A C 1
ATOM 2289 O O . ALA A 1 287 ? 26.516 -7.938 -10.25 1 92.81 287 ALA A O 1
ATOM 2290 N N . LYS A 1 288 ? 27.016 -8.789 -12.227 1 93 288 LYS A N 1
ATOM 2291 C CA . LYS A 1 288 ? 28.359 -9.172 -11.805 1 93 288 LYS A CA 1
ATOM 2292 C C . LYS A 1 288 ? 29.172 -7.949 -11.375 1 93 288 LYS A C 1
ATOM 2294 O O . LYS A 1 288 ? 29.938 -8.016 -10.422 1 93 288 LYS A O 1
ATOM 2299 N N . ASP A 1 289 ? 28.922 -6.875 -11.977 1 92.69 289 ASP A N 1
ATOM 2300 C CA . ASP A 1 289 ? 29.75 -5.691 -11.758 1 92.69 289 ASP A CA 1
ATOM 2301 C C . ASP A 1 289 ? 29.109 -4.754 -10.742 1 92.69 289 ASP A C 1
ATOM 2303 O O . ASP A 1 289 ? 29.703 -3.756 -10.344 1 92.69 289 ASP A O 1
ATOM 2307 N N . ALA A 1 290 ? 27.984 -5.023 -10.289 1 94.81 290 ALA A N 1
ATOM 2308 C CA . ALA A 1 290 ? 27.266 -4.102 -9.422 1 94.81 290 ALA A CA 1
ATOM 2309 C C . ALA A 1 290 ? 27.891 -4.039 -8.031 1 94.81 290 ALA A C 1
ATOM 2311 O O . ALA A 1 290 ? 28.125 -5.074 -7.398 1 94.81 290 ALA A O 1
ATOM 2312 N N . GLN A 1 291 ? 28.172 -2.795 -7.625 1 93.94 291 GLN A N 1
ATOM 2313 C CA . GLN A 1 291 ? 28.766 -2.584 -6.312 1 93.94 291 GLN A CA 1
ATOM 2314 C C . GLN A 1 291 ? 27.75 -2.006 -5.328 1 93.94 291 GLN A C 1
ATOM 2316 O O . GLN A 1 291 ? 27.859 -2.219 -4.121 1 93.94 291 GLN A O 1
ATOM 2321 N N . TYR A 1 292 ? 26.812 -1.23 -5.809 1 93.75 292 TYR A N 1
ATOM 2322 C CA . TYR A 1 292 ? 25.734 -0.641 -5.02 1 93.75 292 TYR A CA 1
ATOM 2323 C C . TYR A 1 292 ? 24.422 -1.352 -5.281 1 93.75 292 TYR A C 1
ATOM 2325 O O . TYR A 1 292 ? 23.797 -1.148 -6.328 1 93.75 292 TYR A O 1
ATOM 2333 N N . ILE A 1 293 ? 24.031 -2.135 -4.258 1 95.56 293 ILE A N 1
ATOM 2334 C CA . ILE A 1 293 ? 22.938 -3.07 -4.484 1 95.56 293 ILE A CA 1
ATOM 2335 C C . ILE A 1 293 ? 21.797 -2.766 -3.518 1 95.56 293 ILE A C 1
ATOM 2337 O O . ILE A 1 293 ? 22.031 -2.457 -2.346 1 95.56 293 ILE A O 1
ATOM 2341 N N . GLY A 1 294 ? 20.562 -2.752 -4.047 1 94.69 294 GLY A N 1
ATOM 2342 C CA . GLY A 1 294 ? 19.375 -2.633 -3.217 1 94.69 294 GLY A CA 1
ATOM 2343 C C . GLY A 1 294 ? 18.594 -3.928 -3.102 1 94.69 294 GLY A C 1
ATOM 2344 O O . GLY A 1 294 ? 18.297 -4.574 -4.109 1 94.69 294 GLY A O 1
ATOM 2345 N N . ILE A 1 295 ? 18.375 -4.367 -1.874 1 94.31 295 ILE A N 1
ATOM 2346 C CA . ILE A 1 295 ? 17.422 -5.438 -1.629 1 94.31 295 ILE A CA 1
ATOM 2347 C C . ILE A 1 295 ? 16 -4.863 -1.577 1 94.31 295 ILE A C 1
ATOM 2349 O O . ILE A 1 295 ? 15.664 -4.125 -0.65 1 94.31 295 ILE A O 1
ATOM 2353 N N . LEU A 1 296 ? 15.242 -5.141 -2.555 1 91.31 296 LEU A N 1
ATOM 2354 C CA . LEU A 1 296 ? 13.898 -4.594 -2.707 1 91.31 296 LEU A CA 1
ATOM 2355 C C . LEU A 1 296 ? 12.852 -5.582 -2.201 1 91.31 296 LEU A C 1
ATOM 2357 O O . LEU A 1 296 ? 12.625 -6.621 -2.822 1 91.31 296 LEU A O 1
ATOM 2361 N N . VAL A 1 297 ? 12.242 -5.242 -1.126 1 89.19 297 VAL A N 1
ATOM 2362 C CA . VAL A 1 297 ? 11.234 -6.102 -0.516 1 89.19 297 VAL A CA 1
ATOM 2363 C C . VAL A 1 297 ? 9.836 -5.598 -0.874 1 89.19 297 VAL A C 1
ATOM 2365 O O . VAL A 1 297 ? 9.453 -4.488 -0.495 1 89.19 297 VAL A O 1
ATOM 2368 N N . CYS A 1 298 ? 9.039 -6.34 -1.566 1 82.5 298 CYS A N 1
ATOM 2369 C CA . CYS A 1 298 ? 7.738 -5.902 -2.061 1 82.5 298 CYS A CA 1
ATOM 2370 C C . CYS A 1 298 ? 6.609 -6.645 -1.357 1 82.5 298 CYS A C 1
ATOM 2372 O O . CYS A 1 298 ? 5.445 -6.516 -1.737 1 82.5 298 CYS A O 1
ATOM 2374 N N . THR A 1 299 ? 6.898 -7.441 -0.467 1 75.5 299 THR A N 1
ATOM 2375 C CA . THR A 1 299 ? 5.859 -8.109 0.308 1 75.5 299 THR A CA 1
ATOM 2376 C C . THR A 1 299 ? 6.336 -8.375 1.733 1 75.5 299 THR A C 1
ATOM 2378 O O . THR A 1 299 ? 7.516 -8.656 1.958 1 75.5 299 THR A O 1
ATOM 2381 N N . LEU A 1 300 ? 5.449 -8.188 2.66 1 71.69 300 LEU A N 1
ATOM 2382 C CA . LEU A 1 300 ? 5.766 -8.469 4.055 1 71.69 300 LEU A CA 1
ATOM 2383 C C . LEU A 1 300 ? 4.988 -9.688 4.551 1 71.69 300 LEU A C 1
ATOM 2385 O O . LEU A 1 300 ? 5.168 -10.117 5.691 1 71.69 300 LEU A O 1
ATOM 2389 N N . SER A 1 301 ? 4.238 -10.289 3.598 1 78.44 301 SER A N 1
ATOM 2390 C CA . SER A 1 301 ? 3.326 -11.328 4.047 1 78.44 301 SER A CA 1
ATOM 2391 C C . SER A 1 301 ? 3.887 -12.719 3.752 1 78.44 301 SER A C 1
ATOM 2393 O O . SER A 1 301 ? 3.357 -13.727 4.23 1 78.44 301 SER A O 1
ATOM 2395 N N . ILE A 1 302 ? 4.922 -12.805 2.963 1 82 302 ILE A N 1
ATOM 2396 C CA . ILE A 1 302 ? 5.445 -14.109 2.564 1 82 302 ILE A CA 1
ATOM 2397 C C . ILE A 1 302 ? 6.379 -14.648 3.648 1 82 302 ILE A C 1
ATOM 2399 O O . ILE A 1 302 ? 7.211 -13.906 4.18 1 82 302 ILE A O 1
ATOM 2403 N N . LYS A 1 303 ? 6.25 -15.859 3.891 1 83.38 303 LYS A N 1
ATOM 2404 C CA . LYS A 1 303 ? 7.023 -16.516 4.945 1 83.38 303 LYS A CA 1
ATOM 2405 C C . LYS A 1 303 ? 8.516 -16.453 4.645 1 83.38 303 LYS A C 1
ATOM 2407 O O . LYS A 1 303 ? 8.93 -16.594 3.492 1 83.38 303 LYS A O 1
ATOM 2412 N N . ASP A 1 304 ? 9.32 -16.125 5.633 1 83.81 304 ASP A N 1
ATOM 2413 C CA . ASP A 1 304 ? 10.773 -16.234 5.664 1 83.81 304 ASP A CA 1
ATOM 2414 C C . ASP A 1 304 ? 11.422 -15.141 4.828 1 83.81 304 ASP A C 1
ATOM 2416 O O . ASP A 1 304 ? 12.578 -15.281 4.402 1 83.81 304 ASP A O 1
ATOM 2420 N N . TYR A 1 305 ? 10.68 -14.133 4.559 1 84.12 305 TYR A N 1
ATOM 2421 C CA . TYR A 1 305 ? 11.281 -13.055 3.781 1 84.12 305 TYR A CA 1
ATOM 2422 C C . TYR A 1 305 ? 12.453 -12.43 4.527 1 84.12 305 TYR A C 1
ATOM 2424 O O . TYR A 1 305 ? 13.43 -12.008 3.912 1 84.12 305 TYR A O 1
ATOM 2432 N N . GLN A 1 306 ? 12.359 -12.422 5.859 1 85.25 306 GLN A N 1
ATOM 2433 C CA . GLN A 1 306 ? 13.422 -11.844 6.668 1 85.25 306 GLN A CA 1
ATOM 2434 C C . GLN A 1 306 ? 14.688 -12.695 6.598 1 85.25 306 GLN A C 1
ATOM 2436 O O . GLN A 1 306 ? 15.797 -12.164 6.566 1 85.25 306 GLN A O 1
ATOM 2441 N N . CYS A 1 307 ? 14.508 -13.953 6.512 1 87.5 307 CYS A N 1
ATOM 2442 C CA . CYS A 1 307 ? 15.648 -14.859 6.461 1 87.5 307 CYS A CA 1
ATOM 2443 C C . CYS A 1 307 ? 16.453 -14.656 5.184 1 87.5 307 CYS A C 1
ATOM 2445 O O . CYS A 1 307 ? 17.688 -14.641 5.211 1 87.5 307 CYS A O 1
ATOM 2447 N N . ILE A 1 308 ? 15.734 -14.484 4.086 1 89.88 308 ILE A N 1
ATOM 2448 C CA . ILE A 1 308 ? 16.438 -14.305 2.82 1 89.88 308 ILE A CA 1
ATOM 2449 C C . ILE A 1 308 ? 17.125 -12.938 2.799 1 89.88 308 ILE A C 1
ATOM 2451 O O . ILE A 1 308 ? 18.203 -12.781 2.219 1 89.88 308 ILE A O 1
ATOM 2455 N N . ILE A 1 309 ? 16.516 -11.992 3.424 1 90.31 309 ILE A N 1
ATOM 2456 C CA . ILE A 1 309 ? 17.141 -10.672 3.527 1 90.31 309 ILE A CA 1
ATOM 2457 C C . ILE A 1 309 ? 18.469 -10.789 4.277 1 90.31 309 ILE A C 1
ATOM 2459 O O . ILE A 1 309 ? 19.5 -10.305 3.809 1 90.31 309 ILE A O 1
ATOM 2463 N N . ASP A 1 310 ? 18.438 -11.461 5.391 1 89.06 310 ASP A N 1
ATOM 2464 C CA . ASP A 1 310 ? 19.625 -11.617 6.227 1 89.06 310 ASP A CA 1
ATOM 2465 C C . ASP A 1 310 ? 20.719 -12.391 5.488 1 89.06 310 ASP A C 1
ATOM 2467 O O . ASP A 1 310 ? 21.891 -12.023 5.559 1 89.06 310 ASP A O 1
ATOM 2471 N N . ARG A 1 311 ? 20.281 -13.367 4.793 1 89.25 311 ARG A N 1
ATOM 2472 C CA . ARG A 1 311 ? 21.234 -14.164 4.027 1 89.25 311 ARG A CA 1
ATOM 2473 C C . ARG A 1 311 ? 21.906 -13.328 2.947 1 89.25 311 ARG A C 1
ATOM 2475 O O . ARG A 1 311 ? 23.141 -13.352 2.807 1 89.25 311 ARG A O 1
ATOM 2482 N N . LEU A 1 312 ? 21.125 -12.57 2.252 1 92.44 312 LEU A N 1
ATOM 2483 C CA . LEU A 1 312 ? 21.656 -11.734 1.184 1 92.44 312 LEU A CA 1
ATOM 2484 C C . LEU A 1 312 ? 22.609 -10.68 1.742 1 92.44 312 LEU A C 1
ATOM 2486 O O . LEU A 1 312 ? 23.672 -10.43 1.171 1 92.44 312 LEU A O 1
ATOM 2490 N N . LYS A 1 313 ? 22.25 -10.109 2.826 1 90.19 313 LYS A N 1
ATOM 2491 C CA . LYS A 1 313 ? 23.094 -9.102 3.455 1 90.19 313 LYS A CA 1
ATOM 2492 C C . LYS A 1 313 ? 24.453 -9.68 3.834 1 90.19 313 LYS A C 1
ATOM 2494 O O . LYS A 1 313 ? 25.484 -9.055 3.605 1 90.19 313 LYS A O 1
ATOM 2499 N N . GLU A 1 314 ? 24.406 -10.844 4.383 1 90.12 314 GLU A N 1
ATOM 2500 C CA . GLU A 1 314 ? 25.641 -11.508 4.781 1 90.12 314 GLU A CA 1
ATOM 2501 C C . GLU A 1 314 ? 26.516 -11.812 3.568 1 90.12 314 GLU A C 1
ATOM 2503 O O . GLU A 1 314 ? 27.719 -11.555 3.584 1 90.12 314 GLU A O 1
ATOM 2508 N N . LEU A 1 315 ? 25.922 -12.344 2.572 1 90.31 315 LEU A N 1
ATOM 2509 C CA . LEU A 1 315 ? 26.656 -12.703 1.365 1 90.31 315 LEU A CA 1
ATOM 2510 C C . LEU A 1 315 ? 27.25 -11.469 0.702 1 90.31 315 LEU A C 1
ATOM 2512 O O . LEU A 1 315 ? 28.406 -11.484 0.275 1 90.31 315 LEU A O 1
ATOM 2516 N N . LEU A 1 316 ? 26.5 -10.406 0.674 1 93.62 316 LEU A N 1
ATOM 2517 C CA . LEU A 1 316 ? 26.953 -9.188 0.018 1 93.62 316 LEU A CA 1
ATOM 2518 C C . LEU A 1 316 ? 28.047 -8.5 0.833 1 93.62 316 LEU A C 1
ATOM 2520 O O . LEU A 1 316 ? 28.984 -7.93 0.269 1 93.62 316 LEU A O 1
ATOM 2524 N N . ARG A 1 317 ? 27.906 -8.57 2.131 1 90.5 317 ARG A N 1
ATOM 2525 C CA . ARG A 1 317 ? 28.938 -8.047 3.002 1 90.5 317 ARG A CA 1
ATOM 2526 C C . ARG A 1 317 ? 30.266 -8.773 2.775 1 90.5 317 ARG A C 1
ATOM 2528 O O . ARG A 1 317 ? 31.312 -8.148 2.652 1 90.5 317 ARG A O 1
ATOM 2535 N N . ARG A 1 318 ? 30.203 -10.031 2.645 1 89.94 318 ARG A N 1
ATOM 2536 C CA . ARG A 1 318 ? 31.391 -10.844 2.412 1 89.94 318 ARG A CA 1
ATOM 2537 C C . ARG A 1 318 ? 32 -10.547 1.045 1 89.94 318 ARG A C 1
ATOM 2539 O O . ARG A 1 318 ? 33.219 -10.594 0.879 1 89.94 318 ARG A O 1
ATOM 2546 N N . ALA A 1 319 ? 31.156 -10.25 0.154 1 93 319 ALA A N 1
ATOM 2547 C CA . ALA A 1 319 ? 31.609 -9.93 -1.196 1 93 319 ALA A CA 1
ATOM 2548 C C . ALA A 1 319 ? 32.062 -8.469 -1.295 1 93 319 ALA A C 1
ATOM 2550 O O . ALA A 1 319 ? 32.406 -7.992 -2.379 1 93 319 ALA A O 1
ATOM 2551 N N . LYS A 1 320 ? 31.938 -7.723 -0.142 1 92.44 320 LYS A N 1
ATOM 2552 C CA . LYS A 1 320 ? 32.375 -6.328 -0.046 1 92.44 320 LYS A CA 1
ATOM 2553 C C . LYS A 1 320 ? 31.547 -5.441 -0.975 1 92.44 320 LYS A C 1
ATOM 2555 O O . LYS A 1 320 ? 32.094 -4.574 -1.661 1 92.44 320 LYS A O 1
ATOM 2560 N N . ARG A 1 321 ? 30.328 -5.762 -1.147 1 93.62 321 ARG A N 1
ATOM 2561 C CA . ARG A 1 321 ? 29.375 -4.941 -1.896 1 93.62 321 ARG A CA 1
ATOM 2562 C C . ARG A 1 321 ? 28.469 -4.156 -0.955 1 93.62 321 ARG A C 1
ATOM 2564 O O . ARG A 1 321 ? 28.047 -4.668 0.085 1 93.62 321 ARG A O 1
ATOM 2571 N N . PHE A 1 322 ? 28.234 -2.967 -1.33 1 90.94 322 PHE A N 1
ATOM 2572 C CA . PHE A 1 322 ? 27.328 -2.141 -0.542 1 90.94 322 PHE A CA 1
ATOM 2573 C C . PHE A 1 322 ? 25.875 -2.531 -0.799 1 90.94 322 PHE A C 1
ATOM 2575 O O . PHE A 1 322 ? 25.5 -2.797 -1.94 1 90.94 322 PHE A O 1
ATOM 2582 N N . CYS A 1 323 ? 25.125 -2.619 0.324 1 92.94 323 CYS A N 1
ATOM 2583 C CA . CYS A 1 323 ? 23.734 -3.021 0.134 1 92.94 323 CYS A CA 1
ATOM 2584 C C . CYS A 1 323 ? 22.812 -2.26 1.078 1 92.94 323 CYS A C 1
ATOM 2586 O O . CYS A 1 323 ? 23.188 -1.947 2.207 1 92.94 323 CYS A O 1
ATOM 2588 N N . ILE A 1 324 ? 21.672 -1.895 0.564 1 91.56 324 ILE A N 1
ATOM 2589 C CA . ILE A 1 324 ? 20.609 -1.305 1.372 1 91.56 324 ILE A CA 1
ATOM 2590 C C . ILE A 1 324 ? 19.312 -2.082 1.164 1 91.56 324 ILE A C 1
ATOM 2592 O O . ILE A 1 324 ? 19.125 -2.715 0.123 1 91.56 324 ILE A O 1
ATOM 2596 N N . THR A 1 325 ? 18.5 -2.098 2.191 1 91.94 325 THR A N 1
ATOM 2597 C CA . THR A 1 325 ? 17.203 -2.75 2.094 1 91.94 325 THR A CA 1
ATOM 2598 C C . THR A 1 325 ? 16.094 -1.72 1.895 1 91.94 325 THR A C 1
ATOM 2600 O O . THR A 1 325 ? 16.016 -0.733 2.631 1 91.94 325 THR A O 1
ATOM 2603 N N . LEU A 1 326 ? 15.32 -1.904 0.887 1 89.69 326 LEU A N 1
ATOM 2604 C CA . LEU A 1 326 ? 14.195 -1.041 0.543 1 89.69 326 LEU A CA 1
ATOM 2605 C C . LEU A 1 326 ? 12.875 -1.804 0.633 1 89.69 326 LEU A C 1
ATOM 2607 O O . LEU A 1 326 ? 12.734 -2.883 0.052 1 89.69 326 LEU A O 1
ATOM 2611 N N . PHE A 1 327 ? 11.992 -1.285 1.393 1 86.69 327 PHE A N 1
ATOM 2612 C CA . PHE A 1 327 ? 10.641 -1.838 1.455 1 86.69 327 PHE A CA 1
ATOM 2613 C C . PHE A 1 327 ? 9.664 -0.981 0.655 1 86.69 327 PHE A C 1
ATOM 2615 O O . PHE A 1 327 ? 9.469 0.196 0.962 1 86.69 327 PHE A O 1
ATOM 2622 N N . VAL A 1 328 ? 9.164 -1.534 -0.359 1 78.06 328 VAL A N 1
ATOM 2623 C CA . VAL A 1 328 ? 8.18 -0.876 -1.21 1 78.06 328 VAL A CA 1
ATOM 2624 C C . VAL A 1 328 ? 7.012 -1.826 -1.484 1 78.06 328 VAL A C 1
ATOM 2626 O O . VAL A 1 328 ? 7.195 -2.883 -2.092 1 78.06 328 VAL A O 1
ATOM 2629 N N . GLY A 1 329 ? 5.848 -1.577 -0.967 1 69.38 329 GLY A N 1
ATOM 2630 C CA . GLY A 1 329 ? 4.703 -2.461 -1.129 1 69.38 329 GLY A CA 1
ATOM 2631 C C . GLY A 1 329 ? 4.344 -2.709 -2.582 1 69.38 329 GLY A C 1
ATOM 2632 O O . GLY A 1 329 ? 4.039 -3.84 -2.967 1 69.38 329 GLY A O 1
ATOM 2633 N N . ARG A 1 330 ? 4.223 -1.597 -3.365 1 68.44 330 ARG A N 1
ATOM 2634 C CA . ARG A 1 330 ? 3.898 -1.758 -4.777 1 68.44 330 ARG A CA 1
ATOM 2635 C C . ARG A 1 330 ? 5.043 -1.269 -5.66 1 68.44 330 ARG A C 1
ATOM 2637 O O . ARG A 1 330 ? 5.547 -0.16 -5.477 1 68.44 330 ARG A O 1
ATOM 2644 N N . LEU A 1 331 ? 5.465 -2.246 -6.453 1 68.06 331 LEU A N 1
ATOM 2645 C CA . LEU A 1 331 ? 6.52 -1.882 -7.395 1 68.06 331 LEU A CA 1
ATOM 2646 C C . LEU A 1 331 ? 6.066 -0.744 -8.305 1 68.06 331 LEU A C 1
ATOM 2648 O O . LEU A 1 331 ? 5.027 -0.845 -8.961 1 68.06 331 LEU A O 1
ATOM 2652 N N . ASN A 1 332 ? 6.602 0.332 -8.117 1 70.19 332 ASN A N 1
ATOM 2653 C CA . ASN A 1 332 ? 6.355 1.499 -8.953 1 70.19 332 ASN A CA 1
ATOM 2654 C C . ASN A 1 332 ? 7.621 1.944 -9.688 1 70.19 332 ASN A C 1
ATOM 2656 O O . ASN A 1 332 ? 8.547 2.473 -9.07 1 70.19 332 ASN A O 1
ATOM 2660 N N . PRO A 1 333 ? 7.562 1.723 -11.016 1 72.31 333 PRO A N 1
ATOM 2661 C CA . PRO A 1 333 ? 8.758 2.08 -11.781 1 72.31 333 PRO A CA 1
ATOM 2662 C C . PRO A 1 333 ? 9.211 3.518 -11.531 1 72.31 333 PRO A C 1
ATOM 2664 O O . PRO A 1 333 ? 10.414 3.793 -11.469 1 72.31 333 PRO A O 1
ATOM 2667 N N . ALA A 1 334 ? 8.297 4.34 -11.398 1 71.5 334 ALA A N 1
ATOM 2668 C CA . ALA A 1 334 ? 8.633 5.746 -11.195 1 71.5 334 ALA A CA 1
ATOM 2669 C C . ALA A 1 334 ? 9.375 5.945 -9.875 1 71.5 334 ALA A C 1
ATOM 2671 O O . ALA A 1 334 ? 10.312 6.742 -9.805 1 71.5 334 ALA A O 1
ATOM 2672 N N . LYS A 1 335 ? 8.984 5.145 -8.938 1 74.38 335 LYS A N 1
ATOM 2673 C CA . LYS A 1 335 ? 9.633 5.238 -7.633 1 74.38 335 LYS A CA 1
ATOM 2674 C C . LYS A 1 335 ? 11.062 4.703 -7.688 1 74.38 335 LYS A C 1
ATOM 2676 O O . LYS A 1 335 ? 11.969 5.289 -7.098 1 74.38 335 LYS A O 1
ATOM 2681 N N . LEU A 1 336 ? 11.203 3.711 -8.43 1 77.5 336 LEU A N 1
ATOM 2682 C CA . LEU A 1 336 ? 12.5 3.033 -8.477 1 77.5 336 LEU A CA 1
ATOM 2683 C C . LEU A 1 336 ? 13.477 3.791 -9.375 1 77.5 336 LEU A C 1
ATOM 2685 O O . LEU A 1 336 ? 14.688 3.631 -9.242 1 77.5 336 LEU A O 1
ATOM 2689 N N . ALA A 1 337 ? 12.875 4.559 -10.273 1 74.62 337 ALA A N 1
ATOM 2690 C CA . ALA A 1 337 ? 13.695 5.383 -11.148 1 74.62 337 ALA A CA 1
ATOM 2691 C C . ALA A 1 337 ? 14.406 6.477 -10.367 1 74.62 337 ALA A C 1
ATOM 2693 O O . ALA A 1 337 ? 15.406 7.039 -10.828 1 74.62 337 ALA A O 1
ATOM 2694 N N . ASN A 1 338 ? 14.016 6.645 -9.211 1 72.5 338 ASN A N 1
ATOM 2695 C CA . ASN A 1 338 ? 14.531 7.738 -8.398 1 72.5 338 ASN A CA 1
ATOM 2696 C C . ASN A 1 338 ? 15.656 7.27 -7.48 1 72.5 338 ASN A C 1
ATOM 2698 O O . ASN A 1 338 ? 16.047 7.98 -6.551 1 72.5 338 ASN A O 1
ATOM 2702 N N . LEU A 1 339 ? 16.172 6.102 -7.77 1 81.25 339 LEU A N 1
ATOM 2703 C CA . LEU A 1 339 ? 17.266 5.598 -6.941 1 81.25 339 LEU A CA 1
ATOM 2704 C C . LEU A 1 339 ? 18.562 5.539 -7.73 1 81.25 339 LEU A C 1
ATOM 2706 O O . LEU A 1 339 ? 19.109 4.461 -7.949 1 81.25 339 LEU A O 1
ATOM 2710 N N . PRO A 1 340 ? 19.125 6.707 -8.023 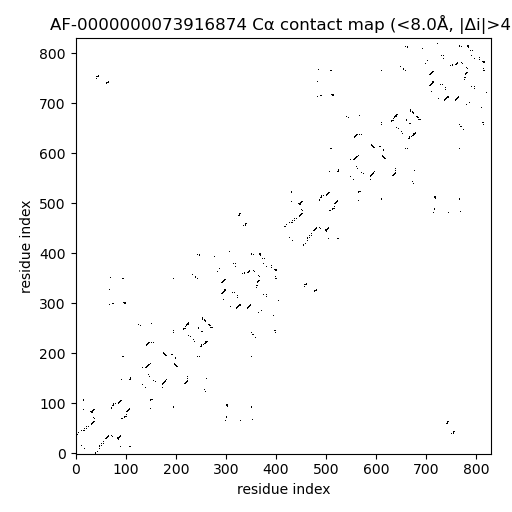1 76.5 340 PRO A N 1
ATOM 2711 C CA . PRO A 1 340 ? 20.219 6.773 -8.984 1 76.5 340 PRO A CA 1
ATOM 2712 C C . PRO A 1 340 ? 21.5 6.133 -8.461 1 76.5 340 PRO A C 1
ATOM 2714 O O . PRO A 1 340 ? 22.391 5.762 -9.242 1 76.5 340 PRO A O 1
ATOM 2717 N N . GLU A 1 341 ? 21.609 5.918 -7.266 1 85.38 341 GLU A N 1
ATOM 2718 C CA . GLU A 1 341 ? 22.844 5.391 -6.703 1 85.38 341 GLU A CA 1
ATOM 2719 C C . GLU A 1 341 ? 22.906 3.871 -6.832 1 85.38 341 GLU A C 1
ATOM 2721 O O . GLU A 1 341 ? 24 3.285 -6.797 1 85.38 341 GLU A O 1
ATOM 2726 N N . LEU A 1 342 ? 21.781 3.262 -6.984 1 91.31 342 LEU A N 1
ATOM 2727 C CA . LEU A 1 342 ? 21.75 1.804 -7.008 1 91.31 342 LEU A CA 1
ATOM 2728 C C . LEU A 1 342 ? 22 1.279 -8.422 1 91.31 342 LEU A C 1
ATOM 2730 O O . LEU A 1 342 ? 21.516 1.854 -9.398 1 91.31 342 LEU A O 1
ATOM 2734 N N . GLN A 1 343 ? 22.797 0.222 -8.484 1 93.81 343 GLN A N 1
ATOM 2735 C CA . GLN A 1 343 ? 23.172 -0.369 -9.766 1 93.81 343 GLN A CA 1
ATOM 2736 C C . GLN A 1 343 ? 22.391 -1.661 -10.023 1 93.81 343 GLN A C 1
ATOM 2738 O O . GLN A 1 343 ? 22.344 -2.146 -11.156 1 93.81 343 GLN A O 1
ATOM 2743 N N . LEU A 1 344 ? 21.859 -2.16 -9.008 1 94.06 344 LEU A N 1
ATOM 2744 C CA . LEU A 1 344 ? 21.172 -3.445 -9.062 1 94.06 344 LEU A CA 1
ATOM 2745 C C . LEU A 1 344 ? 20.125 -3.555 -7.957 1 94.06 344 LEU A C 1
ATOM 2747 O O . LEU A 1 344 ? 20.344 -3.061 -6.848 1 94.06 344 LEU A O 1
ATOM 2751 N N . LEU A 1 345 ? 19.062 -4.172 -8.289 1 92.81 345 LEU A N 1
ATOM 2752 C CA . LEU A 1 345 ? 18.047 -4.488 -7.285 1 92.81 345 LEU A CA 1
ATOM 2753 C C . LEU A 1 345 ? 17.812 -5.992 -7.199 1 92.81 345 LEU A C 1
ATOM 2755 O O . LEU A 1 345 ? 17.781 -6.676 -8.227 1 92.81 345 LEU A O 1
ATOM 2759 N N . ILE A 1 346 ? 17.797 -6.512 -6.02 1 93.31 346 ILE A N 1
ATOM 2760 C CA . ILE A 1 346 ? 17.375 -7.887 -5.766 1 93.31 346 ILE A CA 1
ATOM 2761 C C . ILE A 1 346 ? 15.938 -7.898 -5.238 1 93.31 346 ILE A C 1
ATOM 2763 O O . ILE A 1 346 ? 15.664 -7.398 -4.145 1 93.31 346 ILE A O 1
ATOM 2767 N N . LEU A 1 347 ? 15.117 -8.508 -5.98 1 90.62 347 LEU A N 1
ATOM 2768 C CA . LEU A 1 347 ? 13.695 -8.445 -5.676 1 90.62 347 LEU A CA 1
ATOM 2769 C C . LEU A 1 347 ? 13.273 -9.625 -4.801 1 90.62 347 LEU A C 1
ATOM 2771 O O . LEU A 1 347 ? 13.492 -10.781 -5.164 1 90.62 347 LEU A O 1
ATOM 2775 N N . ILE A 1 348 ? 12.789 -9.32 -3.668 1 89.62 348 ILE A N 1
ATOM 2776 C CA . ILE A 1 348 ? 12.156 -10.305 -2.789 1 89.62 348 ILE A CA 1
ATOM 2777 C C . ILE A 1 348 ? 10.641 -10.148 -2.844 1 89.62 348 ILE A C 1
ATOM 2779 O O . ILE A 1 348 ? 10.094 -9.172 -2.334 1 89.62 348 ILE A O 1
ATOM 2783 N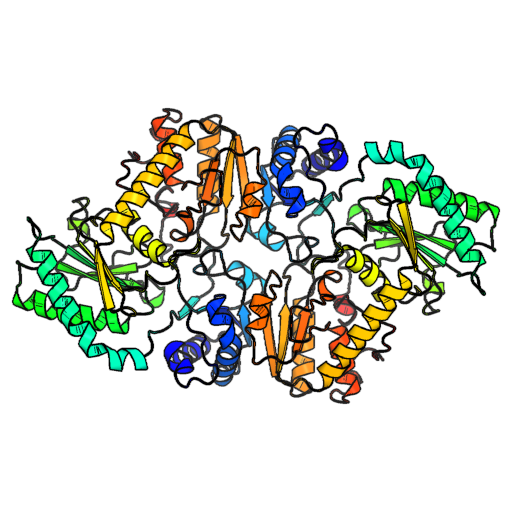 N . ALA A 1 349 ? 10.016 -11 -3.488 1 86.69 349 ALA A N 1
ATOM 2784 C CA . ALA A 1 349 ? 8.57 -11.023 -3.695 1 86.69 349 ALA A CA 1
ATOM 2785 C C . ALA A 1 349 ? 8.055 -12.453 -3.848 1 86.69 349 ALA A C 1
ATOM 2787 O O . ALA A 1 349 ? 8.805 -13.414 -3.652 1 86.69 349 ALA A O 1
ATOM 2788 N N . CYS A 1 350 ? 6.797 -12.562 -4.047 1 82.56 350 CYS A N 1
ATOM 2789 C CA . CYS A 1 350 ? 6.281 -13.898 -4.324 1 82.56 350 CYS A CA 1
ATOM 2790 C C . CYS A 1 350 ? 6.836 -14.43 -5.637 1 82.56 350 CYS A C 1
ATOM 2792 O O . CYS A 1 350 ? 7.301 -13.664 -6.48 1 82.56 350 CYS A O 1
ATOM 2794 N N . PRO A 1 351 ? 6.809 -15.633 -5.887 1 78.44 351 PRO A N 1
ATOM 2795 C CA . PRO A 1 351 ? 7.422 -16.234 -7.07 1 78.44 351 PRO A CA 1
ATOM 2796 C C . PRO A 1 351 ? 6.844 -15.695 -8.375 1 78.44 351 PRO A C 1
ATOM 2798 O O . PRO A 1 351 ? 7.551 -15.633 -9.391 1 78.44 351 PRO A O 1
ATOM 2801 N N . GLU A 1 352 ? 5.684 -15.297 -8.344 1 75.69 352 GLU A N 1
ATOM 2802 C CA . GLU A 1 352 ? 5.082 -14.781 -9.57 1 75.69 352 GLU A CA 1
ATOM 2803 C C . GLU A 1 352 ? 5.566 -13.367 -9.875 1 75.69 352 GLU A C 1
ATOM 2805 O O . GLU A 1 352 ? 5.793 -13.016 -11.039 1 75.69 352 GLU A O 1
ATOM 2810 N N . THR A 1 353 ? 5.789 -12.602 -8.836 1 75.69 353 THR A N 1
ATOM 2811 C CA . THR A 1 353 ? 6.215 -11.219 -9 1 75.69 353 THR A CA 1
ATOM 2812 C C . THR A 1 353 ? 7.73 -11.133 -9.18 1 75.69 353 THR A C 1
ATOM 2814 O O . THR A 1 353 ? 8.242 -10.141 -9.703 1 75.69 353 THR A O 1
ATOM 2817 N N . SER A 1 354 ? 8.414 -12.117 -8.789 1 75 354 SER A N 1
ATOM 2818 C CA . SER A 1 354 ? 9.875 -12.078 -8.75 1 75 354 SER A CA 1
ATOM 2819 C C . SER A 1 354 ? 10.461 -11.953 -10.148 1 75 354 SER A C 1
ATOM 2821 O O . SER A 1 354 ? 11.609 -11.539 -10.312 1 75 354 SER A O 1
ATOM 2823 N N . LEU A 1 355 ? 9.641 -12.273 -11.125 1 68.31 355 LEU A N 1
ATOM 2824 C CA . LEU A 1 355 ? 10.148 -12.211 -12.484 1 68.31 355 LEU A CA 1
ATOM 2825 C C . LEU A 1 355 ? 9.805 -10.875 -13.141 1 68.31 355 LEU A C 1
ATOM 2827 O O . LEU A 1 355 ? 9.734 -10.781 -14.367 1 68.31 355 LEU A O 1
ATOM 2831 N N . TYR A 1 356 ? 9.68 -9.977 -12.297 1 64.06 356 TYR A N 1
ATOM 2832 C CA . TYR A 1 356 ? 9.336 -8.648 -12.781 1 64.06 356 TYR A CA 1
ATOM 2833 C C . TYR A 1 356 ? 10.383 -8.141 -13.766 1 64.06 356 TYR A C 1
ATOM 2835 O O . TYR A 1 356 ? 11.586 -8.172 -13.477 1 64.06 356 TYR A O 1
ATOM 2843 N N . ASN A 1 357 ? 9.938 -7.945 -15.039 1 64.5 357 ASN A N 1
ATOM 2844 C CA . ASN A 1 357 ? 10.852 -7.43 -16.062 1 64.5 357 ASN A CA 1
ATOM 2845 C C . ASN A 1 357 ? 10.25 -6.234 -16.797 1 64.5 357 ASN A C 1
ATOM 2847 O O . ASN A 1 357 ? 9.617 -6.391 -17.844 1 64.5 357 ASN A O 1
ATOM 2851 N N . SER A 1 358 ? 10.133 -5.238 -16.047 1 62.12 358 SER A N 1
ATOM 2852 C CA . SER A 1 358 ? 9.57 -4.086 -16.75 1 62.12 358 SER A CA 1
ATOM 2853 C C . SER A 1 358 ? 10.656 -3.312 -17.484 1 62.12 358 SER A C 1
ATOM 2855 O O . SER A 1 358 ? 11.742 -3.09 -16.953 1 62.12 358 SER A O 1
ATOM 2857 N N . ARG A 1 359 ? 10.398 -3.037 -18.703 1 63.88 359 ARG A N 1
ATOM 2858 C CA . ARG A 1 359 ? 11.297 -2.23 -19.516 1 63.88 359 ARG A CA 1
ATOM 2859 C C . ARG A 1 359 ? 11.367 -0.797 -19 1 63.88 359 ARG A C 1
ATOM 2861 O O . ARG A 1 359 ? 12.289 -0.053 -19.344 1 63.88 359 ARG A O 1
ATOM 2868 N N . ASP A 1 360 ? 10.438 -0.521 -18.156 1 68.88 360 ASP A N 1
ATOM 2869 C CA . ASP A 1 360 ? 10.359 0.852 -17.672 1 68.88 360 ASP A CA 1
ATOM 2870 C C . ASP A 1 360 ? 11.336 1.086 -16.531 1 68.88 360 ASP A C 1
ATOM 2872 O O . ASP A 1 360 ? 11.617 2.232 -16.172 1 68.88 360 ASP A O 1
ATOM 2876 N N . ILE A 1 361 ? 11.836 -0.048 -16.094 1 75.5 361 ILE A N 1
ATOM 2877 C CA . ILE A 1 361 ? 12.797 0.094 -15 1 75.5 361 ILE A CA 1
ATOM 2878 C C . ILE A 1 361 ? 14.211 -0.061 -15.547 1 75.5 361 ILE A C 1
ATOM 2880 O O . ILE A 1 361 ? 14.562 -1.104 -16.109 1 75.5 361 ILE A O 1
ATOM 2884 N N . HIS A 1 362 ? 14.984 0.945 -15.406 1 77.88 362 HIS A N 1
ATOM 2885 C CA . HIS A 1 362 ? 16.312 0.969 -16 1 77.88 362 HIS A CA 1
ATOM 2886 C C . HIS A 1 362 ? 17.312 0.203 -15.133 1 77.88 362 HIS A C 1
ATOM 2888 O O . HIS A 1 362 ? 18.312 -0.325 -15.648 1 77.88 362 HIS A O 1
ATOM 2894 N N . ILE A 1 363 ? 17.047 0.167 -13.891 1 86.62 363 ILE A N 1
ATOM 2895 C CA . ILE A 1 363 ? 17.938 -0.571 -13 1 86.62 363 ILE A CA 1
ATOM 2896 C C . ILE A 1 363 ? 17.641 -2.066 -13.102 1 86.62 363 ILE A C 1
ATOM 2898 O O . ILE A 1 363 ? 16.484 -2.482 -13 1 86.62 363 ILE A O 1
ATOM 2902 N N . PRO A 1 364 ? 18.625 -2.891 -13.375 1 89.31 364 PRO A N 1
ATOM 2903 C CA . PRO A 1 364 ? 18.391 -4.336 -13.445 1 89.31 364 PRO A CA 1
ATOM 2904 C C . PRO A 1 364 ? 17.812 -4.898 -12.156 1 89.31 364 PRO A C 1
ATOM 2906 O O . PRO A 1 364 ? 18.203 -4.488 -11.062 1 89.31 364 PRO A O 1
ATOM 2909 N N . ILE A 1 365 ? 16.875 -5.758 -12.312 1 89.81 365 ILE A N 1
ATOM 2910 C CA . ILE A 1 365 ? 16.25 -6.434 -11.188 1 89.81 365 ILE A CA 1
ATOM 2911 C C . ILE A 1 365 ? 16.453 -7.941 -11.305 1 89.81 365 ILE A C 1
ATOM 2913 O O . ILE A 1 365 ? 16.141 -8.539 -12.336 1 89.81 365 ILE A O 1
ATOM 2917 N N . ILE A 1 366 ? 16.984 -8.555 -10.281 1 89.5 366 ILE A N 1
ATOM 2918 C CA . ILE A 1 366 ? 17.219 -9.992 -10.32 1 89.5 366 ILE A CA 1
ATOM 2919 C C . ILE A 1 366 ? 16.641 -10.648 -9.07 1 89.5 366 ILE A C 1
ATOM 2921 O O . ILE A 1 366 ? 16.141 -9.953 -8.172 1 89.5 366 ILE A O 1
ATOM 2925 N N . THR A 1 367 ? 16.594 -11.977 -9.07 1 87.38 367 THR A N 1
ATOM 2926 C CA . THR A 1 367 ? 16.094 -12.742 -7.934 1 87.38 367 THR A CA 1
ATOM 2927 C C . THR A 1 367 ? 17.234 -13.086 -6.969 1 87.38 367 THR A C 1
ATOM 2929 O O . THR A 1 367 ? 18.406 -13.008 -7.332 1 87.38 367 THR A O 1
ATOM 2932 N N . PRO A 1 368 ? 16.875 -13.406 -5.699 1 88.94 368 PRO A N 1
ATOM 2933 C CA . PRO A 1 368 ? 17.922 -13.836 -4.754 1 88.94 368 PRO A CA 1
ATOM 2934 C C . PRO A 1 368 ? 18.75 -15 -5.289 1 88.94 368 PRO A C 1
ATOM 2936 O O . PRO A 1 368 ? 19.969 -15.023 -5.098 1 88.94 368 PRO A O 1
ATOM 2939 N N . TYR A 1 369 ? 18.125 -15.898 -6.012 1 84.44 369 TYR A N 1
ATOM 2940 C CA . TYR A 1 369 ? 18.844 -17.016 -6.602 1 84.44 369 TYR A CA 1
ATOM 2941 C C . TYR A 1 369 ? 19.875 -16.547 -7.617 1 84.44 369 TYR A C 1
ATOM 2943 O O . TYR A 1 369 ? 21.016 -17 -7.609 1 84.44 369 TYR A O 1
ATOM 2951 N N . GLU A 1 370 ? 19.422 -15.719 -8.43 1 85.62 370 GLU A N 1
ATOM 2952 C CA . GLU A 1 370 ? 20.312 -15.18 -9.453 1 85.62 370 GLU A CA 1
ATOM 2953 C C . GLU A 1 370 ? 21.5 -14.453 -8.828 1 85.62 370 GLU A C 1
ATOM 2955 O O . GLU A 1 370 ? 22.625 -14.562 -9.312 1 85.62 370 GLU A O 1
ATOM 2960 N N . MET A 1 371 ? 21.25 -13.781 -7.797 1 90.44 371 MET A N 1
ATOM 2961 C CA . MET A 1 371 ? 22.328 -13.062 -7.129 1 90.44 371 MET A CA 1
ATOM 2962 C C . MET A 1 371 ? 23.344 -14.047 -6.543 1 90.44 371 MET A C 1
ATOM 2964 O O . MET A 1 371 ? 24.562 -13.812 -6.617 1 90.44 371 MET A O 1
ATOM 2968 N N . GLU A 1 372 ? 22.844 -15.094 -5.961 1 87.19 372 GLU A N 1
ATOM 2969 C CA . GLU A 1 372 ? 23.75 -16.094 -5.418 1 87.19 372 GLU A CA 1
ATOM 2970 C C . GLU A 1 372 ? 24.609 -16.719 -6.52 1 87.19 372 GLU A C 1
ATOM 2972 O O . GLU A 1 372 ? 25.797 -16.969 -6.316 1 87.19 372 GLU A O 1
ATOM 2977 N N . CYS A 1 373 ? 23.984 -16.922 -7.625 1 85.44 373 CYS A N 1
ATOM 2978 C CA . CYS A 1 373 ? 24.734 -17.438 -8.766 1 85.44 373 CYS A CA 1
ATOM 2979 C C . CYS A 1 373 ? 25.828 -16.453 -9.18 1 85.44 373 CYS A C 1
ATOM 2981 O O . CYS A 1 373 ? 26.953 -16.859 -9.5 1 85.44 373 CYS A O 1
ATOM 2983 N N . VAL A 1 374 ? 25.5 -15.211 -9.172 1 89.69 374 VAL A N 1
ATOM 2984 C CA . VAL A 1 374 ? 26.438 -14.156 -9.555 1 89.69 374 VAL A CA 1
ATOM 2985 C C . VAL A 1 374 ? 27.625 -14.148 -8.586 1 89.69 374 VAL A C 1
ATOM 2987 O O . VAL A 1 374 ? 28.781 -14.117 -9.016 1 89.69 374 VAL A O 1
ATOM 2990 N N . LEU A 1 375 ? 27.375 -14.164 -7.328 1 89.25 375 LEU A N 1
ATOM 2991 C CA . LEU A 1 375 ? 28.422 -14.102 -6.316 1 89.25 375 LEU A CA 1
ATOM 2992 C C . LEU A 1 375 ? 29.344 -15.312 -6.414 1 89.25 375 LEU A C 1
ATOM 2994 O O . LEU A 1 375 ? 30.547 -15.203 -6.184 1 89.25 375 LEU A O 1
ATOM 2998 N N . ARG A 1 376 ? 28.766 -16.359 -6.801 1 83.56 376 ARG A N 1
ATOM 2999 C CA . ARG A 1 376 ? 29.547 -17.578 -6.984 1 83.56 376 ARG A CA 1
ATOM 3000 C C . ARG A 1 376 ? 30.469 -17.469 -8.195 1 83.56 376 ARG A C 1
ATOM 3002 O O . ARG A 1 376 ? 31.625 -17.875 -8.148 1 83.56 376 ARG A O 1
ATOM 3009 N N . SER A 1 377 ? 29.891 -17.047 -9.195 1 82.56 377 SER A N 1
ATOM 3010 C CA . SER A 1 377 ? 30.641 -16.953 -10.445 1 82.56 377 SER A CA 1
ATOM 3011 C C . SER A 1 377 ? 31.812 -15.992 -10.305 1 82.56 377 SER A C 1
ATOM 3013 O O . SER A 1 377 ? 32.844 -16.156 -10.961 1 82.56 377 SER A O 1
ATOM 3015 N N . CYS A 1 378 ? 31.688 -15 -9.438 1 80.75 378 CYS A N 1
ATOM 3016 C CA . CYS A 1 378 ? 32.75 -14.008 -9.242 1 80.75 378 CYS A CA 1
ATOM 3017 C C . CYS A 1 378 ? 33.75 -14.477 -8.195 1 80.75 378 CYS A C 1
ATOM 3019 O O . CYS A 1 378 ? 34.719 -13.781 -7.93 1 80.75 378 CYS A O 1
ATOM 3021 N N . ASN A 1 379 ? 33.656 -15.711 -7.73 1 70.88 379 ASN A N 1
ATOM 3022 C CA . ASN A 1 379 ? 34.531 -16.266 -6.707 1 70.88 379 ASN A CA 1
ATOM 3023 C C . ASN A 1 379 ? 34.625 -15.352 -5.484 1 70.88 379 ASN A C 1
ATOM 3025 O O . ASN A 1 379 ? 35.688 -15.234 -4.863 1 70.88 379 ASN A O 1
ATOM 3029 N N . ASN A 1 380 ? 33.656 -14.641 -5.316 1 68.75 380 ASN A N 1
ATOM 3030 C CA . ASN A 1 380 ? 33.656 -13.695 -4.207 1 68.75 380 ASN A CA 1
ATOM 3031 C C . ASN A 1 380 ? 33.375 -14.391 -2.875 1 68.75 380 ASN A C 1
ATOM 3033 O O . ASN A 1 380 ? 33.688 -13.836 -1.812 1 68.75 380 ASN A O 1
ATOM 3037 N N . ILE A 1 381 ? 32.781 -15.531 -2.939 1 67.94 381 ILE A N 1
ATOM 3038 C CA . ILE A 1 381 ? 32.406 -16.203 -1.71 1 67.94 381 ILE A CA 1
ATOM 3039 C C . ILE A 1 381 ? 32.844 -17.672 -1.756 1 67.94 381 ILE A C 1
ATOM 3041 O O . ILE A 1 381 ? 32.781 -18.297 -2.812 1 67.94 381 ILE A O 1
ATOM 3045 N N . ASP A 1 382 ? 33.438 -18.141 -0.683 1 62.09 382 ASP A N 1
ATOM 3046 C CA . ASP A 1 382 ? 33.844 -19.547 -0.583 1 62.09 382 ASP A CA 1
ATOM 3047 C C . ASP A 1 382 ? 32.656 -20.469 -0.8 1 62.09 382 ASP A C 1
ATOM 3049 O O . ASP A 1 382 ? 31.547 -20.188 -0.323 1 62.09 382 ASP A O 1
ATOM 3053 N N . GLY A 1 383 ? 32.719 -21.344 -1.755 1 58.09 383 GLY A N 1
ATOM 3054 C CA . GLY A 1 383 ? 31.703 -22.328 -2.121 1 58.09 383 GLY A CA 1
ATOM 3055 C C . GLY A 1 383 ? 30.984 -22.922 -0.925 1 58.09 383 GLY A C 1
ATOM 3056 O O . GLY A 1 383 ? 29.875 -23.453 -1.062 1 58.09 383 GLY A O 1
ATOM 3057 N N . GLN A 1 384 ? 31.578 -22.875 0.211 1 55.06 384 GLN A N 1
ATOM 3058 C CA . GLN A 1 384 ? 31 -23.516 1.387 1 55.06 384 GLN A CA 1
ATOM 3059 C C . GLN A 1 384 ? 29.75 -22.766 1.851 1 55.06 384 GLN A C 1
ATOM 3061 O O . GLN A 1 384 ? 28.859 -23.359 2.463 1 55.06 384 GLN A O 1
ATOM 3066 N N . TYR A 1 385 ? 29.734 -21.578 1.54 1 57.16 385 TYR A N 1
ATOM 3067 C CA . TYR A 1 385 ? 28.625 -20.781 2.064 1 57.16 385 TYR A CA 1
ATOM 3068 C C . TYR A 1 385 ? 27.422 -20.828 1.135 1 57.16 385 TYR A C 1
ATOM 3070 O O . TYR A 1 385 ? 26.328 -20.422 1.515 1 57.16 385 TYR A O 1
ATOM 3078 N N . LEU A 1 386 ? 27.719 -21.266 -0.034 1 59.84 386 LEU A N 1
ATOM 3079 C CA . LEU A 1 386 ? 26.625 -21.391 -0.991 1 59.84 386 LEU A CA 1
ATOM 3080 C C . LEU A 1 386 ? 26.172 -22.844 -1.14 1 59.84 386 LEU A C 1
ATOM 3082 O O . LEU A 1 386 ? 27.016 -23.734 -1.227 1 59.84 386 LEU A O 1
ATOM 3086 N N . ASN A 1 387 ? 25.266 -23.359 -0.316 1 52.66 387 ASN A N 1
ATOM 3087 C CA . ASN A 1 387 ? 24.812 -24.734 -0.143 1 52.66 387 ASN A CA 1
ATOM 3088 C C . ASN A 1 387 ? 24.938 -25.547 -1.436 1 52.66 387 ASN A C 1
ATOM 3090 O O . ASN A 1 387 ? 25.047 -26.766 -1.403 1 52.66 387 ASN A O 1
ATOM 3094 N N . ASP A 1 388 ? 24.594 -25.109 -2.533 1 55.47 388 ASP A N 1
ATOM 3095 C CA . ASP A 1 388 ? 24.516 -26.031 -3.668 1 55.47 388 ASP A CA 1
ATOM 3096 C C . ASP A 1 388 ? 25.203 -25.438 -4.895 1 55.47 388 ASP A C 1
ATOM 3098 O O . ASP A 1 388 ? 25.547 -24.266 -4.91 1 55.47 388 ASP A O 1
ATOM 3102 N N . ASP A 1 389 ? 25.734 -26.344 -5.727 1 57.19 389 ASP A N 1
ATOM 3103 C CA . ASP A 1 389 ? 26.359 -26.094 -7.02 1 57.19 389 ASP A CA 1
ATOM 3104 C C . ASP A 1 389 ? 25.422 -25.297 -7.93 1 57.19 389 ASP A C 1
ATOM 3106 O O . ASP A 1 389 ? 25.266 -25.625 -9.109 1 57.19 389 ASP A O 1
ATOM 3110 N N . ARG A 1 390 ? 24.891 -24.25 -7.336 1 59.56 390 ARG A N 1
ATOM 3111 C CA . ARG A 1 390 ? 23.938 -23.484 -8.125 1 59.56 390 ARG A CA 1
ATOM 3112 C C . ARG A 1 390 ? 24.641 -22.578 -9.125 1 59.56 390 ARG A C 1
ATOM 3114 O O . ARG A 1 390 ? 25.438 -21.719 -8.742 1 59.56 390 ARG A O 1
ATOM 3121 N N . THR A 1 391 ? 24.734 -22.969 -10.406 1 62.47 391 THR A N 1
ATOM 3122 C CA . THR A 1 391 ? 25.234 -22.172 -11.516 1 62.47 391 THR A CA 1
ATOM 3123 C C . THR A 1 391 ? 24.109 -21.719 -12.43 1 62.47 391 THR A C 1
ATOM 3125 O O . THR A 1 391 ? 23.125 -22.453 -12.602 1 62.47 391 THR A O 1
ATOM 3128 N N . TRP A 1 392 ? 24.188 -20.422 -12.719 1 64.06 392 TRP A N 1
ATOM 3129 C CA . TRP A 1 392 ? 23.203 -19.953 -13.688 1 64.06 392 TRP A CA 1
ATOM 3130 C C . TRP A 1 392 ? 23.375 -20.656 -15.023 1 64.06 392 TRP A C 1
ATOM 3132 O O . TRP A 1 392 ? 24.438 -20.578 -15.648 1 64.06 392 TRP A O 1
ATOM 3142 N N . THR A 1 393 ? 22.547 -21.562 -15.289 1 59.47 393 THR A N 1
ATOM 3143 C CA . THR A 1 393 ? 22.641 -22.297 -16.547 1 59.47 393 THR A CA 1
ATOM 3144 C C . THR A 1 393 ? 21.594 -21.812 -17.531 1 59.47 393 THR A C 1
ATOM 3146 O O . THR A 1 393 ? 21.5 -22.328 -18.656 1 59.47 393 THR A O 1
ATOM 3149 N N . ALA A 1 394 ? 21 -20.594 -17.172 1 56.47 394 ALA A N 1
ATOM 3150 C CA . ALA A 1 394 ? 19.906 -20.109 -18 1 56.47 394 ALA A CA 1
ATOM 3151 C C . ALA A 1 394 ? 18.844 -21.188 -18.172 1 56.47 394 ALA A C 1
ATOM 3153 O O . ALA A 1 394 ? 17.938 -21.047 -19.016 1 56.47 394 ALA A O 1
ATOM 3154 N N . GLU A 1 395 ? 19.156 -22.281 -17.562 1 52.06 395 GLU A N 1
ATOM 3155 C CA . GLU A 1 395 ? 18.234 -23.406 -17.703 1 52.06 395 GLU A CA 1
ATOM 3156 C C . GLU A 1 395 ? 17.359 -23.547 -16.453 1 52.06 395 GLU A C 1
ATOM 3158 O O . GLU A 1 395 ? 16.219 -23.984 -16.547 1 52.06 395 GLU A O 1
ATOM 3163 N N . LYS A 1 396 ? 18.109 -23.359 -15.266 1 54.16 396 LYS A N 1
ATOM 3164 C CA . LYS A 1 396 ? 17.359 -23.562 -14.031 1 54.16 396 LYS A CA 1
ATOM 3165 C C . LYS A 1 396 ? 17.234 -22.266 -13.242 1 54.16 396 LYS A C 1
ATOM 3167 O O . LYS A 1 396 ? 18.188 -21.484 -13.172 1 54.16 396 LYS A O 1
ATOM 3172 N N . CYS A 1 397 ? 16.031 -21.75 -13.086 1 55.62 397 CYS A N 1
ATOM 3173 C CA . CYS A 1 397 ? 15.867 -20.562 -12.25 1 55.62 397 CYS A CA 1
ATOM 3174 C C . CYS A 1 397 ? 14.914 -20.828 -11.102 1 55.62 397 CYS A C 1
ATOM 3176 O O . CYS A 1 397 ? 13.922 -21.547 -11.258 1 55.62 397 CYS A O 1
ATOM 3178 N N . TRP A 1 398 ? 15.492 -20.812 -9.852 1 56.62 398 TRP A N 1
ATOM 3179 C CA . TRP A 1 398 ? 14.617 -20.875 -8.688 1 56.62 398 TRP A CA 1
ATOM 3180 C C . TRP A 1 398 ? 14.086 -19.5 -8.32 1 56.62 398 TRP A C 1
ATOM 3182 O O . TRP A 1 398 ? 14.867 -18.578 -8.07 1 56.62 398 TRP A O 1
ATOM 3192 N N . VAL A 1 399 ? 12.758 -19.328 -8.5 1 56.38 399 VAL A N 1
ATOM 3193 C CA . VAL A 1 399 ? 12.188 -18.016 -8.227 1 56.38 399 VAL A CA 1
ATOM 3194 C C . VAL A 1 399 ? 11.695 -17.953 -6.777 1 56.38 399 VAL A C 1
ATOM 3196 O O . VAL A 1 399 ? 11.586 -16.875 -6.195 1 56.38 399 VAL A O 1
ATOM 3199 N N . ASP A 1 400 ? 11.539 -19.219 -6.18 1 62.03 400 ASP A N 1
ATOM 3200 C CA . ASP A 1 400 ? 11.141 -19.188 -4.777 1 62.03 400 ASP A CA 1
ATOM 3201 C C . ASP A 1 400 ? 12.359 -19.078 -3.863 1 62.03 400 ASP A C 1
ATOM 3203 O O . ASP A 1 400 ? 13.133 -20.031 -3.736 1 62.03 400 ASP A O 1
ATOM 3207 N N . PHE A 1 401 ? 12.547 -18.016 -3.295 1 68 401 PHE A N 1
ATOM 3208 C CA . PHE A 1 401 ? 13.75 -17.734 -2.518 1 68 401 PHE A CA 1
ATOM 3209 C C . PHE A 1 401 ? 13.852 -18.688 -1.324 1 68 401 PHE A C 1
ATOM 3211 O O . PHE A 1 401 ? 14.922 -18.828 -0.732 1 68 401 PHE A O 1
ATOM 3218 N N . ARG A 1 402 ? 12.781 -19.312 -0.943 1 68.06 402 ARG A N 1
ATOM 3219 C CA . ARG A 1 402 ? 12.789 -20.219 0.199 1 68.06 402 ARG A CA 1
ATOM 3220 C C . ARG A 1 402 ? 13.641 -21.453 -0.082 1 68.06 402 ARG A C 1
ATOM 3222 O O . ARG A 1 402 ? 14.156 -22.078 0.844 1 68.06 402 ARG A O 1
ATOM 3229 N N . ASP A 1 403 ? 13.734 -21.719 -1.326 1 64.44 403 ASP A N 1
ATOM 3230 C CA . ASP A 1 403 ? 14.547 -22.875 -1.729 1 64.44 403 ASP A CA 1
ATOM 3231 C C . ASP A 1 403 ? 16.031 -22.625 -1.454 1 64.44 403 ASP A C 1
ATOM 3233 O O . ASP A 1 403 ? 16.828 -23.562 -1.444 1 64.44 403 ASP A O 1
ATOM 3237 N N . LEU A 1 404 ? 16.375 -21.359 -1.168 1 67.44 404 LEU A N 1
ATOM 3238 C CA . LEU A 1 404 ? 17.766 -20.969 -0.937 1 67.44 404 LEU A CA 1
ATOM 3239 C C . LEU A 1 404 ? 18.125 -21.078 0.542 1 67.44 404 LEU A C 1
ATOM 3241 O O . LEU A 1 404 ? 19.297 -21.062 0.903 1 67.44 404 LEU A O 1
ATOM 3245 N N . LEU A 1 405 ? 17.109 -21.156 1.35 1 67.56 405 LEU A N 1
ATOM 3246 C CA . LEU A 1 405 ? 17.312 -21.156 2.795 1 67.56 405 LEU A CA 1
ATOM 3247 C C . LEU A 1 405 ? 17.609 -22.578 3.297 1 67.56 405 LEU A C 1
ATOM 3249 O O . LEU A 1 405 ? 17.125 -23.547 2.719 1 67.56 405 LEU A O 1
ATOM 3253 N N . PRO A 1 406 ? 18.656 -22.766 4.203 1 57.09 406 PRO A N 1
ATOM 3254 C CA . PRO A 1 406 ? 18.938 -24.109 4.723 1 57.09 406 PRO A CA 1
ATOM 3255 C C . PRO A 1 406 ? 17.703 -24.828 5.246 1 57.09 406 PRO A C 1
ATOM 3257 O O . PRO A 1 406 ? 16.734 -24.172 5.656 1 57.09 406 PRO A O 1
ATOM 3260 N N . SER A 1 407 ? 17.484 -26.156 4.859 1 51.41 407 SER A N 1
ATOM 3261 C CA . SER A 1 407 ? 16.375 -27.062 5.195 1 51.41 407 SER A CA 1
ATOM 3262 C C . SER A 1 407 ? 15.883 -26.812 6.617 1 51.41 407 SER A C 1
ATOM 3264 O O . SER A 1 407 ? 14.789 -27.25 6.98 1 51.41 407 SER A O 1
ATOM 3266 N N . LYS A 1 408 ? 16.562 -26.547 7.578 1 44.09 408 LYS A N 1
ATOM 3267 C CA . LYS A 1 408 ? 15.969 -26.359 8.898 1 44.09 408 LYS A CA 1
ATOM 3268 C C . LYS A 1 408 ? 14.812 -25.375 8.844 1 44.09 408 LYS A C 1
ATOM 3270 O O . LYS A 1 408 ? 13.844 -25.484 9.594 1 44.09 408 LYS A O 1
ATOM 3275 N N . PHE A 1 409 ? 14.898 -24.391 8.078 1 38.81 409 PHE A N 1
ATOM 3276 C CA . PHE A 1 409 ? 13.844 -23.391 8.023 1 38.81 409 PHE A CA 1
ATOM 3277 C C . PHE A 1 409 ? 12.711 -23.828 7.105 1 38.81 409 PHE A C 1
ATOM 3279 O O . PHE A 1 409 ? 11.641 -23.234 7.098 1 38.81 409 PHE A O 1
ATOM 3286 N N . SER A 1 410 ? 12.891 -24.641 6.188 1 33.72 410 SER A N 1
ATOM 3287 C CA . SER A 1 410 ? 11.859 -25.281 5.379 1 33.72 410 SER A CA 1
ATOM 3288 C C . SER A 1 410 ? 11.039 -26.266 6.199 1 33.72 410 SER A C 1
ATOM 3290 O O . SER A 1 410 ? 10.383 -27.156 5.648 1 33.72 410 SER A O 1
ATOM 3292 N N . ILE A 1 411 ? 11.289 -26.547 7.441 1 27.83 411 ILE A N 1
ATOM 3293 C CA . ILE A 1 411 ? 10.461 -27.5 8.18 1 27.83 411 ILE A CA 1
ATOM 3294 C C . ILE A 1 411 ? 9.008 -27.031 8.156 1 27.83 411 ILE A C 1
ATOM 3296 O O . ILE A 1 411 ? 8.695 -25.938 8.625 1 27.83 411 ILE A O 1
ATOM 3300 N N . HIS A 1 412 ? 8.219 -27.578 7.305 1 27.95 412 HIS A N 1
ATOM 3301 C CA . HIS A 1 412 ? 6.77 -27.656 7.434 1 27.95 412 HIS A CA 1
ATOM 3302 C C . HIS A 1 412 ? 6.352 -27.75 8.898 1 27.95 412 HIS A C 1
ATOM 3304 O O . HIS A 1 412 ? 6.754 -28.672 9.602 1 27.95 412 HIS A O 1
ATOM 3310 N N . PHE A 1 413 ? 6.227 -26.797 9.562 1 23.7 413 PHE A N 1
ATOM 3311 C CA . PHE A 1 413 ? 5.551 -26.969 10.836 1 23.7 413 PHE A CA 1
ATOM 3312 C C . PHE A 1 413 ? 4.312 -27.844 10.672 1 23.7 413 PHE A C 1
ATOM 3314 O O . PHE A 1 413 ? 3.322 -27.422 10.07 1 23.7 413 PHE A O 1
ATOM 3321 N N . LEU A 1 414 ? 4.438 -29.078 10.578 1 21 414 LEU A N 1
ATOM 3322 C CA . LEU A 1 414 ? 3.422 -30.062 10.961 1 21 414 LEU A CA 1
ATOM 3323 C C . LEU A 1 414 ? 2.832 -29.719 12.328 1 21 414 LEU A C 1
ATOM 3325 O O . LEU A 1 414 ? 3.492 -29.891 13.352 1 21 414 LEU A O 1
ATOM 3329 N N . PHE A 1 415 ? 2.359 -28.5 12.625 1 20.3 415 PHE A N 1
ATOM 3330 C CA . PHE A 1 415 ? 1.39 -28.703 13.695 1 20.3 415 PHE A CA 1
ATOM 3331 C C . PHE A 1 415 ? 0.19 -29.5 13.203 1 20.3 415 PHE A C 1
ATOM 3333 O O . PHE A 1 415 ? -0.224 -29.359 12.047 1 20.3 415 PHE A O 1
ATOM 3340 N N . MET B 1 1 ? 8.766 19.688 -7.402 1 42.25 1 MET B N 1
ATOM 3341 C CA . MET B 1 1 ? 9.445 19.156 -6.219 1 42.25 1 MET B CA 1
ATOM 3342 C C . MET B 1 1 ? 10.953 19.125 -6.438 1 42.25 1 MET B C 1
ATOM 3344 O O . MET B 1 1 ? 11.422 18.75 -7.516 1 42.25 1 MET B O 1
ATOM 3348 N N . GLU B 1 2 ? 11.656 19.891 -5.816 1 50.53 2 GLU B N 1
ATOM 3349 C CA . GLU B 1 2 ? 13.094 20.094 -5.965 1 50.53 2 GLU B CA 1
ATOM 3350 C C . GLU B 1 2 ? 13.836 18.75 -6.012 1 50.53 2 GLU B C 1
ATOM 3352 O O . GLU B 1 2 ? 13.695 17.922 -5.109 1 50.53 2 GLU B O 1
ATOM 3357 N N . LYS B 1 3 ? 14.148 18.312 -7.125 1 63.38 3 LYS B N 1
ATOM 3358 C CA . LYS B 1 3 ? 15.016 17.156 -7.309 1 63.38 3 LYS B CA 1
ATOM 3359 C C . LYS B 1 3 ? 16.391 17.391 -6.668 1 63.38 3 LYS B C 1
ATOM 3361 O O . LYS B 1 3 ? 17.078 18.344 -7.016 1 63.38 3 LYS B O 1
ATOM 3366 N N . TRP B 1 4 ? 16.531 16.797 -5.535 1 75.38 4 TRP B N 1
ATOM 3367 C CA . TRP B 1 4 ? 17.797 16.922 -4.805 1 75.38 4 TRP B CA 1
ATOM 3368 C C . TRP B 1 4 ? 18.938 16.266 -5.574 1 75.38 4 TRP B C 1
ATOM 3370 O O . TRP B 1 4 ? 18.75 15.195 -6.164 1 75.38 4 TRP B O 1
ATOM 3380 N N . ASN B 1 5 ? 19.906 17.094 -5.699 1 79 5 ASN B N 1
ATOM 3381 C CA . ASN B 1 5 ? 21.172 16.5 -6.145 1 79 5 ASN B CA 1
ATOM 3382 C C . ASN B 1 5 ? 21.797 15.656 -5.051 1 79 5 ASN B C 1
ATOM 3384 O O . ASN B 1 5 ? 22.047 16.141 -3.947 1 79 5 ASN B O 1
ATOM 3388 N N . ILE B 1 6 ? 22.078 14.484 -5.344 1 80.62 6 ILE B N 1
ATOM 3389 C CA . ILE B 1 6 ? 22.562 13.516 -4.371 1 80.62 6 ILE B CA 1
ATOM 3390 C C . ILE B 1 6 ? 23.906 13.977 -3.811 1 80.62 6 ILE B C 1
ATOM 3392 O O . ILE B 1 6 ? 24.312 13.57 -2.717 1 80.62 6 ILE B O 1
ATOM 3396 N N . ASN B 1 7 ? 24.562 14.859 -4.531 1 81.5 7 ASN B N 1
ATOM 3397 C CA . ASN B 1 7 ? 25.875 15.344 -4.098 1 81.5 7 ASN B CA 1
ATOM 3398 C C . ASN B 1 7 ? 25.766 16.703 -3.424 1 81.5 7 ASN B C 1
ATOM 3400 O O . ASN B 1 7 ? 26.797 17.328 -3.113 1 81.5 7 ASN B O 1
ATOM 3404 N N . SER B 1 8 ? 24.688 17.141 -3.15 1 85 8 SER B N 1
ATOM 3405 C CA . SER B 1 8 ? 24.531 18.453 -2.529 1 85 8 SER B CA 1
ATOM 3406 C C . SER B 1 8 ? 25.125 18.484 -1.127 1 85 8 SER B C 1
ATOM 3408 O O . SER B 1 8 ? 24.844 17.609 -0.308 1 85 8 SER B O 1
ATOM 3410 N N . PRO B 1 9 ? 25.953 19.453 -0.865 1 85.62 9 PRO B N 1
ATOM 3411 C CA . PRO B 1 9 ? 26.547 19.562 0.472 1 85.62 9 PRO B CA 1
ATOM 3412 C C . PRO B 1 9 ? 25.516 19.922 1.538 1 85.62 9 PRO B C 1
ATOM 3414 O O . PRO B 1 9 ? 25.797 19.844 2.734 1 85.62 9 PRO B O 1
ATOM 3417 N N . ASP B 1 10 ? 24.312 20.25 1.144 1 88.25 10 ASP B N 1
ATOM 3418 C CA . ASP B 1 10 ? 23.281 20.703 2.07 1 88.25 10 ASP B CA 1
ATOM 3419 C C . ASP B 1 10 ? 22.516 19.516 2.652 1 88.25 10 ASP B C 1
ATOM 3421 O O . ASP B 1 10 ? 21.781 19.672 3.633 1 88.25 10 ASP B O 1
ATOM 3425 N N . ILE B 1 11 ? 22.703 18.297 2.148 1 89.56 11 ILE B N 1
ATOM 3426 C CA . ILE B 1 11 ? 21.891 17.125 2.504 1 89.56 11 ILE B CA 1
ATOM 3427 C C . ILE B 1 11 ? 22.047 16.828 3.994 1 89.56 11 ILE B C 1
ATOM 3429 O O . ILE B 1 11 ? 21.047 16.688 4.711 1 89.56 11 ILE B O 1
ATOM 3433 N N . PRO B 1 12 ? 23.281 16.938 4.531 1 91.81 12 PRO B N 1
ATOM 3434 C CA . PRO B 1 12 ? 23.422 16.609 5.953 1 91.81 12 PRO B CA 1
ATOM 3435 C C . PRO B 1 12 ? 22.688 17.594 6.859 1 91.81 12 PRO B C 1
ATOM 3437 O O . PRO B 1 12 ? 22.125 17.203 7.887 1 91.81 12 PRO B O 1
ATOM 3440 N N . ILE B 1 13 ? 22.609 18.812 6.41 1 90.5 13 ILE B N 1
ATOM 3441 C CA . ILE B 1 13 ? 22.016 19.875 7.23 1 90.5 13 ILE B CA 1
ATOM 3442 C C . ILE B 1 13 ? 20.5 19.859 7.062 1 90.5 13 ILE B C 1
ATOM 3444 O O . ILE B 1 13 ? 19.766 19.906 8.047 1 90.5 13 ILE B O 1
ATOM 3448 N N . VAL B 1 14 ? 20.062 19.734 5.848 1 91.75 14 VAL B N 1
ATOM 3449 C CA . VAL B 1 14 ? 18.641 19.797 5.535 1 91.75 14 VAL B CA 1
ATOM 3450 C C . VAL B 1 14 ? 17.922 18.562 6.09 1 91.75 14 VAL B C 1
ATOM 3452 O O . VAL B 1 14 ? 16.797 18.672 6.586 1 91.75 14 VAL B O 1
ATOM 3455 N N . PHE B 1 15 ? 18.641 17.453 6.102 1 94.69 15 PHE B N 1
ATOM 3456 C CA . PHE B 1 15 ? 18 16.203 6.508 1 94.69 15 PHE B CA 1
ATOM 3457 C C . PHE B 1 15 ? 18.547 15.719 7.84 1 94.69 15 PHE B C 1
ATOM 3459 O O . PHE B 1 15 ? 18.359 14.562 8.211 1 94.69 15 PHE B O 1
ATOM 3466 N N . GLU B 1 16 ? 19.234 16.562 8.539 1 95.44 16 GLU B N 1
ATOM 3467 C CA . GLU B 1 16 ? 19.625 16.406 9.938 1 95.44 16 GLU B CA 1
ATOM 3468 C C . GLU B 1 16 ? 20.312 15.07 10.18 1 95.44 16 GLU B C 1
ATOM 3470 O O . GLU B 1 16 ? 19.922 14.328 11.086 1 95.44 16 GLU B O 1
ATOM 3475 N N . ILE B 1 17 ? 21.344 14.797 9.438 1 97 17 ILE B N 1
ATOM 3476 C CA . ILE B 1 17 ? 22.016 13.508 9.492 1 97 17 ILE B CA 1
ATOM 3477 C C . ILE B 1 17 ? 22.688 13.336 10.859 1 97 17 ILE B C 1
ATOM 3479 O O . ILE B 1 17 ? 22.516 12.297 11.508 1 97 17 ILE B O 1
ATOM 3483 N N . ASN B 1 18 ? 23.344 14.367 11.312 1 96.44 18 ASN B N 1
ATOM 3484 C CA . ASN B 1 18 ? 24.047 14.273 12.586 1 96.44 18 ASN B CA 1
ATOM 3485 C C . ASN B 1 18 ? 23.078 14.148 13.75 1 96.44 18 ASN B C 1
ATOM 3487 O O . ASN B 1 18 ? 23.281 13.32 14.648 1 96.44 18 ASN B O 1
ATOM 3491 N N . GLU B 1 19 ? 22.078 14.953 13.758 1 96.06 19 GLU B N 1
ATOM 3492 C CA . GLU B 1 19 ? 21.094 14.93 14.82 1 96.06 19 GLU B CA 1
ATOM 3493 C C . GLU B 1 19 ? 20.391 13.578 14.891 1 96.06 19 GLU B C 1
ATOM 3495 O O . GLU B 1 19 ? 20.203 13.016 15.977 1 96.06 19 GLU B O 1
ATOM 3500 N N . THR B 1 20 ? 20.031 13.039 13.742 1 97.38 20 THR B N 1
ATOM 3501 C CA . THR B 1 20 ? 19.359 11.742 13.664 1 97.38 20 THR B CA 1
ATOM 3502 C C . THR B 1 20 ? 20.297 10.633 14.125 1 97.38 20 THR B C 1
ATOM 3504 O O . THR B 1 20 ? 19.891 9.75 14.883 1 97.38 20 THR B O 1
ATOM 3507 N N . GLY B 1 21 ? 21.516 10.695 13.617 1 97.31 21 GLY B N 1
ATOM 3508 C CA . GLY B 1 21 ? 22.5 9.711 14.039 1 97.31 21 GLY B CA 1
ATOM 3509 C C . GLY B 1 21 ? 22.703 9.68 15.539 1 97.31 21 GLY B C 1
ATOM 3510 O O . GLY B 1 21 ? 22.75 8.609 16.141 1 97.31 21 GLY B O 1
ATOM 3511 N N . ASN B 1 22 ? 22.828 10.852 16.109 1 96.44 22 ASN B N 1
ATOM 3512 C CA . ASN B 1 22 ? 23 10.953 17.547 1 96.44 22 ASN B CA 1
ATOM 3513 C C . ASN B 1 22 ? 21.781 10.414 18.297 1 96.44 22 ASN B C 1
ATOM 3515 O O . ASN B 1 22 ? 21.922 9.781 19.344 1 96.44 22 ASN B O 1
ATOM 3519 N N . TRP B 1 23 ? 20.609 10.664 17.781 1 96.44 23 TRP B N 1
ATOM 3520 C CA . TRP B 1 23 ? 19.375 10.148 18.359 1 96.44 23 TRP B CA 1
ATOM 3521 C C . TRP B 1 23 ? 19.359 8.625 18.359 1 96.44 23 TRP B C 1
ATOM 3523 O O . TRP B 1 23 ? 18.969 8 19.344 1 96.44 23 TRP B O 1
ATOM 3533 N N . ILE B 1 24 ? 19.812 8.031 17.297 1 97.06 24 ILE B N 1
ATOM 3534 C CA . ILE B 1 24 ? 19.859 6.578 17.141 1 97.06 24 ILE B CA 1
ATOM 3535 C C . ILE B 1 24 ? 20.859 5.992 18.141 1 97.06 24 ILE B C 1
ATOM 3537 O O . ILE B 1 24 ? 20.531 5.039 18.859 1 97.06 24 ILE B O 1
ATOM 3541 N N . LYS B 1 25 ? 22 6.621 18.297 1 96.56 25 LYS B N 1
ATOM 3542 C CA . LYS B 1 25 ? 23.047 6.145 19.188 1 96.56 25 LYS B CA 1
ATOM 3543 C C . LYS B 1 25 ? 22.641 6.285 20.641 1 96.56 25 LYS B C 1
ATOM 3545 O O . LYS B 1 25 ? 22.797 5.355 21.438 1 96.56 25 LYS B O 1
ATOM 3550 N N . LYS B 1 26 ? 22.141 7.422 20.922 1 95.81 26 LYS B N 1
ATOM 3551 C CA . LYS B 1 26 ? 21.766 7.73 22.297 1 95.81 26 LYS B CA 1
ATOM 3552 C C . LYS B 1 26 ? 20.734 6.73 22.812 1 95.81 26 LYS B C 1
ATOM 3554 O O . LYS B 1 26 ? 20.766 6.352 23.984 1 95.81 26 LYS B O 1
ATOM 3559 N N . ASN B 1 27 ? 19.828 6.254 21.984 1 96.12 27 ASN B N 1
ATOM 3560 C CA . ASN B 1 27 ? 18.734 5.375 22.422 1 96.12 27 ASN B CA 1
ATOM 3561 C C . ASN B 1 27 ? 19.078 3.904 22.188 1 96.12 27 ASN B C 1
ATOM 3563 O O . ASN B 1 27 ? 18.312 3.016 22.547 1 96.12 27 ASN B O 1
ATOM 3567 N N . GLY B 1 28 ? 20.156 3.611 21.531 1 95.81 28 GLY B N 1
ATOM 3568 C CA . GLY B 1 28 ? 20.641 2.25 21.344 1 95.81 28 GLY B CA 1
ATOM 3569 C C . GLY B 1 28 ? 19.781 1.443 20.391 1 95.81 28 GLY B C 1
ATOM 3570 O O . GLY B 1 28 ? 19.562 0.25 20.609 1 95.81 28 GLY B O 1
ATOM 3571 N N . PHE B 1 29 ? 19.281 2.113 19.375 1 96.19 29 PHE B N 1
ATOM 3572 C CA . PHE B 1 29 ? 18.469 1.395 18.391 1 96.19 29 PHE B CA 1
ATOM 3573 C C . PHE B 1 29 ? 19.344 0.5 17.516 1 96.19 29 PHE B C 1
ATOM 3575 O O . PHE B 1 29 ? 20.438 0.895 17.125 1 96.19 29 PHE B O 1
ATOM 3582 N N . THR B 1 30 ? 18.797 -0.656 17.172 1 95 30 THR B N 1
ATOM 3583 C CA . THR B 1 30 ? 19.578 -1.609 16.406 1 95 30 THR B CA 1
ATOM 3584 C C . THR B 1 30 ? 19.047 -1.702 14.969 1 95 30 THR B C 1
ATOM 3586 O O . THR B 1 30 ? 19.797 -2.059 14.055 1 95 30 THR B O 1
ATOM 3589 N N . LYS B 1 31 ? 17.828 -1.464 14.82 1 94.56 31 LYS B N 1
ATOM 3590 C CA . LYS B 1 31 ? 17.188 -1.451 13.508 1 94.56 31 LYS B CA 1
ATOM 3591 C C . LYS B 1 31 ? 16.219 -0.276 13.375 1 94.56 31 LYS B C 1
ATOM 3593 O O . LYS B 1 31 ? 15.25 -0.176 14.133 1 94.56 31 LYS B O 1
ATOM 3598 N N . VAL B 1 32 ? 16.516 0.572 12.406 1 96.12 32 VAL B N 1
ATOM 3599 C CA . VAL B 1 32 ? 15.727 1.792 12.289 1 96.12 32 VAL B CA 1
ATOM 3600 C C . VAL B 1 32 ? 15.164 1.91 10.875 1 96.12 32 VAL B C 1
ATOM 3602 O O . VAL B 1 32 ? 15.859 1.645 9.898 1 96.12 32 VAL B O 1
ATOM 3605 N N . GLY B 1 33 ? 13.883 2.221 10.805 1 95.56 33 GLY B N 1
ATOM 3606 C CA . GLY B 1 33 ? 13.266 2.506 9.523 1 95.56 33 GLY B CA 1
ATOM 3607 C C . GLY B 1 33 ? 13.359 3.965 9.117 1 95.56 33 GLY B C 1
ATOM 3608 O O . GLY B 1 33 ? 13.125 4.855 9.938 1 95.56 33 GLY B O 1
ATOM 3609 N N . LEU B 1 34 ? 13.789 4.184 7.883 1 96.31 34 LEU B N 1
ATOM 3610 C CA . LEU B 1 34 ? 13.812 5.516 7.293 1 96.31 34 LEU B CA 1
ATOM 3611 C C . LEU B 1 34 ? 12.688 5.68 6.277 1 96.31 34 LEU B C 1
ATOM 3613 O O . LEU B 1 34 ? 12.758 5.145 5.168 1 96.31 34 LEU B O 1
ATOM 3617 N N . GLN B 1 35 ? 11.672 6.402 6.637 1 94.31 35 GLN B N 1
ATOM 3618 C CA . GLN B 1 35 ? 10.5 6.566 5.777 1 94.31 35 GLN B CA 1
ATOM 3619 C C . GLN B 1 35 ? 10.609 7.836 4.938 1 94.31 35 GLN B C 1
ATOM 3621 O O . GLN B 1 35 ? 10.758 8.93 5.477 1 94.31 35 GLN B O 1
ATOM 3626 N N . PHE B 1 36 ? 10.562 7.625 3.65 1 91.44 36 PHE B N 1
ATOM 3627 C CA . PHE B 1 36 ? 10.656 8.742 2.723 1 91.44 36 PHE B CA 1
ATOM 3628 C C . PHE B 1 36 ? 9.391 8.852 1.879 1 91.44 36 PHE B C 1
ATOM 3630 O O . PHE B 1 36 ? 8.836 7.836 1.449 1 91.44 36 PHE B O 1
ATOM 3637 N N . PRO B 1 37 ? 8.898 10.086 1.739 1 87.62 37 PRO B N 1
ATOM 3638 C CA . PRO B 1 37 ? 7.887 10.25 0.693 1 87.62 37 PRO B CA 1
ATOM 3639 C C . PRO B 1 37 ? 8.445 10.047 -0.71 1 87.62 37 PRO B C 1
ATOM 3641 O O . PRO B 1 37 ? 9.672 10 -0.89 1 87.62 37 PRO B O 1
ATOM 3644 N N . ASP B 1 38 ? 7.609 9.945 -1.688 1 81.12 38 ASP B N 1
ATOM 3645 C CA . ASP B 1 38 ? 8.016 9.664 -3.062 1 81.12 38 ASP B CA 1
ATOM 3646 C C . ASP B 1 38 ? 9 10.711 -3.568 1 81.12 38 ASP B C 1
ATOM 3648 O O . ASP B 1 38 ? 9.984 10.375 -4.23 1 81.12 38 ASP B O 1
ATOM 3652 N N . GLU B 1 39 ? 8.828 11.938 -3.184 1 82.38 39 GLU B N 1
ATOM 3653 C CA . GLU B 1 39 ? 9.617 13.047 -3.727 1 82.38 39 GLU B CA 1
ATOM 3654 C C . GLU B 1 39 ? 11.023 13.055 -3.148 1 82.38 39 GLU B C 1
ATOM 3656 O O . GLU B 1 39 ? 11.93 13.672 -3.713 1 82.38 39 GLU B O 1
ATOM 3661 N N . LEU B 1 40 ? 11.203 12.328 -2.041 1 88.25 40 LEU B N 1
ATOM 3662 C CA . LEU B 1 40 ? 12.508 12.352 -1.39 1 88.25 40 LEU B CA 1
ATOM 3663 C C . LEU B 1 40 ? 13.203 11 -1.524 1 88.25 40 LEU B C 1
ATOM 3665 O O . LEU B 1 40 ? 14.312 10.812 -1.015 1 88.25 40 LEU B O 1
ATOM 3669 N N . LEU B 1 41 ? 12.586 10.07 -2.203 1 86.38 41 LEU B N 1
ATOM 3670 C CA . LEU B 1 41 ? 13.156 8.727 -2.34 1 86.38 41 LEU B CA 1
ATOM 3671 C C . LEU B 1 41 ? 14.5 8.781 -3.059 1 86.38 41 LEU B C 1
ATOM 3673 O O . LEU B 1 41 ? 15.383 7.961 -2.793 1 86.38 41 LEU B O 1
ATOM 3677 N N . GLY B 1 42 ? 14.68 9.797 -3.848 1 85.25 42 GLY B N 1
ATOM 3678 C CA . GLY B 1 42 ? 15.906 9.938 -4.617 1 85.25 42 GLY B CA 1
ATOM 3679 C C . GLY B 1 42 ? 17.141 10.125 -3.752 1 85.25 42 GLY B C 1
ATOM 3680 O O . GLY B 1 42 ? 18.25 9.773 -4.156 1 85.25 42 GLY B O 1
ATOM 3681 N N . ILE B 1 43 ? 17 10.641 -2.566 1 90.19 43 ILE B N 1
ATOM 3682 C CA . ILE B 1 43 ? 18.156 10.891 -1.714 1 90.19 43 ILE B CA 1
ATOM 3683 C C . ILE B 1 43 ? 18.203 9.867 -0.587 1 90.19 43 ILE B C 1
ATOM 3685 O O . ILE B 1 43 ? 19.047 9.953 0.312 1 90.19 43 ILE B O 1
ATOM 3689 N N . SER B 1 44 ? 17.297 8.898 -0.615 1 91.31 44 SER B N 1
ATOM 3690 C CA . SER B 1 44 ? 17.141 7.949 0.483 1 91.31 44 SER B CA 1
ATOM 3691 C C . SER B 1 44 ? 18.422 7.137 0.689 1 91.31 44 SER B C 1
ATOM 3693 O O . SER B 1 44 ? 18.859 6.934 1.825 1 91.31 44 SER B O 1
ATOM 3695 N N . VAL B 1 45 ? 19.047 6.816 -0.372 1 90.25 45 VAL B N 1
ATOM 3696 C CA . VAL B 1 45 ? 20.234 5.965 -0.299 1 90.25 45 VAL B CA 1
ATOM 3697 C C . VAL B 1 45 ? 21.391 6.742 0.317 1 90.25 45 VAL B C 1
ATOM 3699 O O . VAL B 1 45 ? 22.094 6.234 1.191 1 90.25 45 VAL B O 1
ATOM 3702 N N . VAL B 1 46 ? 21.578 7.957 -0.132 1 92 46 VAL B N 1
ATOM 3703 C CA . VAL B 1 46 ? 22.672 8.773 0.381 1 92 46 VAL B CA 1
ATOM 3704 C C . VAL B 1 46 ? 22.453 9.055 1.867 1 92 46 VAL B C 1
ATOM 3706 O O . VAL B 1 46 ? 23.391 8.992 2.66 1 92 46 VAL B O 1
ATOM 3709 N N . VAL B 1 47 ? 21.234 9.328 2.252 1 94.31 47 VAL B N 1
ATOM 3710 C CA . VAL B 1 47 ? 20.906 9.57 3.652 1 94.31 47 VAL B CA 1
ATOM 3711 C C . VAL B 1 47 ? 21.188 8.32 4.473 1 94.31 47 VAL B C 1
ATOM 3713 O O . VAL B 1 47 ? 21.797 8.391 5.539 1 94.31 47 VAL B O 1
ATOM 3716 N N . CYS B 1 48 ? 20.781 7.215 3.98 1 93.19 48 CYS B N 1
ATOM 3717 C CA . CYS B 1 48 ? 20.984 5.941 4.656 1 93.19 48 CYS B CA 1
ATOM 3718 C C . CYS B 1 48 ? 22.469 5.66 4.844 1 93.19 48 CYS B C 1
ATOM 3720 O O . CYS B 1 48 ? 22.906 5.262 5.93 1 93.19 48 CYS B O 1
ATOM 3722 N N . LYS B 1 49 ? 23.25 5.875 3.828 1 90.56 49 LYS B N 1
ATOM 3723 C CA . LYS B 1 49 ? 24.688 5.656 3.889 1 90.56 49 LYS B CA 1
ATOM 3724 C C . LYS B 1 49 ? 25.328 6.547 4.945 1 90.56 49 LYS B C 1
ATOM 3726 O O . LYS B 1 49 ? 26.141 6.078 5.754 1 90.56 49 LYS B O 1
ATOM 3731 N N . GLN B 1 50 ? 24.969 7.797 4.898 1 94 50 GLN B N 1
ATOM 3732 C CA . GLN B 1 50 ? 25.547 8.75 5.836 1 94 50 GLN B CA 1
ATOM 3733 C C . GLN B 1 50 ? 25.172 8.414 7.273 1 94 50 GLN B C 1
ATOM 3735 O O . GLN B 1 50 ? 25.969 8.562 8.188 1 94 50 GLN B O 1
ATOM 3740 N N . LEU B 1 51 ? 23.969 7.961 7.457 1 95.31 51 LEU B N 1
ATOM 3741 C CA . LEU B 1 51 ? 23.516 7.578 8.789 1 95.31 51 LEU B CA 1
ATOM 3742 C C . LEU B 1 51 ? 24.266 6.34 9.281 1 95.31 51 LEU B C 1
ATOM 3744 O O . LEU B 1 51 ? 24.625 6.246 10.453 1 95.31 51 LEU B O 1
ATOM 3748 N N . ASN B 1 52 ? 24.469 5.418 8.352 1 90.56 52 ASN B N 1
ATOM 3749 C CA . ASN B 1 52 ? 25.203 4.203 8.695 1 90.56 52 ASN B CA 1
ATOM 3750 C C . ASN B 1 52 ? 26.625 4.512 9.141 1 90.56 52 ASN B C 1
ATOM 3752 O O . ASN B 1 52 ? 27.188 3.801 9.977 1 90.56 52 ASN B O 1
ATOM 3756 N N . ASP B 1 53 ? 27.172 5.547 8.594 1 91.5 53 ASP B N 1
ATOM 3757 C CA . ASP B 1 53 ? 28.531 5.953 8.953 1 91.5 53 ASP B CA 1
ATOM 3758 C C . ASP B 1 53 ? 28.578 6.48 10.383 1 91.5 53 ASP B C 1
ATOM 3760 O O . ASP B 1 53 ? 29.609 6.379 11.055 1 91.5 53 ASP B O 1
ATOM 3764 N N . ILE B 1 54 ? 27.516 7.047 10.805 1 94.38 54 ILE B N 1
ATOM 3765 C CA . ILE B 1 54 ? 27.453 7.617 12.148 1 94.38 54 ILE B CA 1
ATOM 3766 C C . ILE B 1 54 ? 27 6.543 13.141 1 94.38 54 ILE B C 1
ATOM 3768 O O . ILE B 1 54 ? 27.641 6.34 14.172 1 94.38 54 ILE B O 1
ATOM 3772 N N . ALA B 1 55 ? 25.938 5.863 12.812 1 92.38 55 ALA B N 1
ATOM 3773 C CA . ALA B 1 55 ? 25.391 4.793 13.641 1 92.38 55 ALA B CA 1
ATOM 3774 C C . ALA B 1 55 ? 25.781 3.422 13.094 1 92.38 55 ALA B C 1
ATOM 3776 O O . ALA B 1 55 ? 24.922 2.68 12.609 1 92.38 55 ALA B O 1
ATOM 3777 N N . THR B 1 56 ? 26.922 2.938 13.297 1 88.19 56 THR B N 1
ATOM 3778 C CA . THR B 1 56 ? 27.516 1.767 12.656 1 88.19 56 THR B CA 1
ATOM 3779 C C . THR B 1 56 ? 26.859 0.486 13.18 1 88.19 56 THR B C 1
ATOM 3781 O O . THR B 1 56 ? 26.844 -0.532 12.484 1 88.19 56 THR B O 1
ATOM 3784 N N . SER B 1 57 ? 26.312 0.601 14.328 1 89.31 57 SER B N 1
ATOM 3785 C CA . SER B 1 57 ? 25.75 -0.599 14.938 1 89.31 57 SER B CA 1
ATOM 3786 C C . SER B 1 57 ? 24.281 -0.76 14.586 1 89.31 57 SER B C 1
ATOM 3788 O O . SER B 1 57 ? 23.641 -1.743 14.977 1 89.31 57 SER B O 1
ATOM 3790 N N . CYS B 1 58 ? 23.797 0.2 13.867 1 91 58 CYS B N 1
ATOM 3791 C CA . CYS B 1 58 ? 22.359 0.203 13.555 1 91 58 CYS B CA 1
ATOM 3792 C C . CYS B 1 58 ? 22.125 -0.156 12.094 1 91 58 CYS B C 1
ATOM 3794 O O . CYS B 1 58 ? 22.828 0.32 11.211 1 91 58 CYS B O 1
ATOM 3796 N N . LEU B 1 59 ? 21.188 -1.02 11.906 1 89.75 59 LEU B N 1
ATOM 3797 C CA . LEU B 1 59 ? 20.734 -1.338 10.562 1 89.75 59 LEU B CA 1
ATOM 3798 C C . LEU B 1 59 ? 19.594 -0.411 10.133 1 89.75 59 LEU B C 1
ATOM 3800 O O . LEU B 1 59 ? 18.531 -0.39 10.758 1 89.75 59 LEU B O 1
ATOM 3804 N N . CYS B 1 60 ? 19.891 0.302 9.055 1 91.62 60 CYS B N 1
ATOM 3805 C CA . CYS B 1 60 ? 18.859 1.187 8.523 1 91.62 60 CYS B CA 1
ATOM 3806 C C . CYS B 1 60 ? 18.156 0.554 7.332 1 91.62 60 CYS B C 1
ATOM 3808 O O . CYS B 1 60 ? 18.797 -0.037 6.465 1 91.62 60 CYS B O 1
ATOM 3810 N N . VAL B 1 61 ? 16.859 0.662 7.383 1 92.5 61 VAL B N 1
ATOM 3811 C CA . VAL B 1 61 ? 16.062 0.179 6.262 1 92.5 61 VAL B CA 1
ATOM 3812 C C . VAL B 1 61 ? 15.188 1.312 5.727 1 92.5 61 VAL B C 1
ATOM 3814 O O . VAL B 1 61 ? 14.695 2.139 6.492 1 92.5 61 VAL B O 1
ATOM 3817 N N . ILE B 1 62 ? 15.055 1.324 4.422 1 91.62 62 ILE B N 1
ATOM 3818 C CA . ILE B 1 62 ? 14.281 2.391 3.793 1 91.62 62 ILE B CA 1
ATOM 3819 C C . ILE B 1 62 ? 12.844 1.929 3.57 1 91.62 62 ILE B C 1
ATOM 3821 O O . ILE B 1 62 ? 12.609 0.842 3.037 1 91.62 62 ILE B O 1
ATOM 3825 N N . LEU B 1 63 ? 11.922 2.648 4.059 1 89.94 63 LEU B N 1
ATOM 3826 C CA . LEU B 1 63 ? 10.5 2.477 3.773 1 89.94 63 LEU B CA 1
ATOM 3827 C C . LEU B 1 63 ? 10.047 3.428 2.672 1 89.94 63 LEU B C 1
ATOM 3829 O O . LEU B 1 63 ? 9.992 4.641 2.879 1 89.94 63 LEU B O 1
ATOM 3833 N N . GLY B 1 64 ? 9.656 2.893 1.555 1 81.88 64 GLY B N 1
ATOM 3834 C CA . GLY B 1 64 ? 9.406 3.732 0.396 1 81.88 64 GLY B CA 1
ATOM 3835 C C . GLY B 1 64 ? 7.93 3.861 0.067 1 81.88 64 GLY B C 1
ATOM 3836 O O . GLY B 1 64 ? 7.566 4.414 -0.973 1 81.88 64 GLY B O 1
ATOM 3837 N N . ASP B 1 65 ? 7.078 3.232 0.904 1 73.94 65 ASP B N 1
ATOM 3838 C CA . ASP B 1 65 ? 5.652 3.375 0.632 1 73.94 65 ASP B CA 1
ATOM 3839 C C . ASP B 1 65 ? 5.086 4.625 1.306 1 73.94 65 ASP B C 1
ATOM 3841 O O . ASP B 1 65 ? 5.492 4.977 2.414 1 73.94 65 ASP B O 1
ATOM 3845 N N . SER B 1 66 ? 4.504 5.391 0.438 1 63.38 66 SER B N 1
ATOM 3846 C CA . SER B 1 66 ? 3.891 6.598 0.985 1 63.38 66 SER B CA 1
ATOM 3847 C C . SER B 1 66 ? 2.377 6.449 1.1 1 63.38 66 SER B C 1
ATOM 3849 O O . SER B 1 66 ? 1.763 5.707 0.33 1 63.38 66 SER B O 1
ATOM 3851 N N . SER B 1 67 ? 1.894 6.863 2.234 1 61.69 67 SER B N 1
ATOM 3852 C CA . SER B 1 67 ? 0.447 7.016 2.35 1 61.69 67 SER B CA 1
ATOM 3853 C C . SER B 1 67 ? -0.09 8 1.319 1 61.69 67 SER B C 1
ATOM 3855 O O . SER B 1 67 ? 0.68 8.594 0.561 1 61.69 67 SER B O 1
ATOM 3857 N N . PHE B 1 68 ? -1.317 8.109 1.231 1 56.66 68 PHE B N 1
ATOM 3858 C CA . PHE B 1 68 ? -1.969 8.977 0.26 1 56.66 68 PHE B CA 1
ATOM 3859 C C . PHE B 1 68 ? -1.437 10.398 0.365 1 56.66 68 PHE B C 1
ATOM 3861 O O . PHE B 1 68 ? -1.055 11 -0.641 1 56.66 68 PHE B O 1
ATOM 3868 N N . ALA B 1 69 ? -1.376 10.953 1.496 1 62.38 69 ALA B N 1
ATOM 3869 C CA . ALA B 1 69 ? -0.961 12.344 1.64 1 62.38 69 ALA B CA 1
ATOM 3870 C C . ALA B 1 69 ? 0.525 12.445 1.971 1 62.38 69 ALA B C 1
ATOM 3872 O O . ALA B 1 69 ? 1.036 13.531 2.242 1 62.38 69 ALA B O 1
ATOM 3873 N N . SER B 1 70 ? 1.164 11.289 2.014 1 72.5 70 SER B N 1
ATOM 3874 C CA . SER B 1 70 ? 2.604 11.211 2.242 1 72.5 70 SER B CA 1
ATOM 3875 C C . SER B 1 70 ? 2.99 11.867 3.561 1 72.5 70 SER B C 1
ATOM 3877 O O . SER B 1 70 ? 4.066 12.461 3.676 1 72.5 70 SER B O 1
ATOM 3879 N N . CYS B 1 71 ? 2.061 11.953 4.5 1 83.19 71 CYS B N 1
ATOM 3880 C CA . CYS B 1 71 ? 2.355 12.648 5.746 1 83.19 71 CYS B CA 1
ATOM 3881 C C . CYS B 1 71 ? 2.268 11.703 6.938 1 83.19 71 CYS B C 1
ATOM 3883 O O . CYS B 1 71 ? 2.736 12.023 8.031 1 83.19 71 CYS B O 1
ATOM 3885 N N . CYS B 1 72 ? 1.709 10.578 6.715 1 86.75 72 CYS B N 1
ATOM 3886 C CA . CYS B 1 72 ? 1.479 9.68 7.84 1 86.75 72 CYS B CA 1
ATOM 3887 C C . CYS B 1 72 ? 2.693 8.789 8.086 1 86.75 72 CYS B C 1
ATOM 3889 O O . CYS B 1 72 ? 3.375 8.391 7.141 1 86.75 72 CYS B O 1
ATOM 3891 N N . VAL B 1 73 ? 2.869 8.5 9.359 1 89.31 73 VAL B N 1
ATOM 3892 C CA . VAL B 1 73 ? 3.895 7.535 9.742 1 89.31 73 VAL B CA 1
ATOM 3893 C C . VAL B 1 73 ? 3.406 6.117 9.445 1 89.31 73 VAL B C 1
ATOM 3895 O O . VAL B 1 73 ? 2.252 5.781 9.727 1 89.31 73 VAL B O 1
ATOM 3898 N N . ASP B 1 74 ? 4.258 5.352 8.812 1 84.88 74 ASP B N 1
ATOM 3899 C CA . ASP B 1 74 ? 3.918 3.963 8.516 1 84.88 74 ASP B CA 1
ATOM 3900 C C . ASP B 1 74 ? 4.398 3.029 9.625 1 84.88 74 ASP B C 1
ATOM 3902 O O . ASP B 1 74 ? 5.262 2.178 9.398 1 84.88 74 ASP B O 1
ATOM 3906 N N . GLU B 1 75 ? 3.805 3.074 10.727 1 83.88 75 GLU B N 1
ATOM 3907 C CA . GLU B 1 75 ? 4.195 2.271 11.883 1 83.88 75 GLU B CA 1
ATOM 3908 C C . GLU B 1 75 ? 3.879 0.795 11.656 1 83.88 75 GLU B C 1
ATOM 3910 O O . GLU B 1 75 ? 4.574 -0.08 12.18 1 83.88 75 GLU B O 1
ATOM 3915 N N . ILE B 1 76 ? 2.916 0.52 10.883 1 78.75 76 ILE B N 1
ATOM 3916 C CA . ILE B 1 76 ? 2.488 -0.857 10.664 1 78.75 76 ILE B CA 1
ATOM 3917 C C . ILE B 1 76 ? 3.568 -1.617 9.898 1 78.75 76 ILE B C 1
ATOM 3919 O O . ILE B 1 76 ? 3.982 -2.703 10.312 1 78.75 76 ILE B O 1
ATOM 3923 N N . ALA B 1 77 ? 3.971 -1.052 8.812 1 78 77 ALA B N 1
ATOM 3924 C CA . ALA B 1 77 ? 5.066 -1.669 8.07 1 78 77 ALA B CA 1
ATOM 3925 C C . ALA B 1 77 ? 6.312 -1.805 8.945 1 78 77 ALA B C 1
ATOM 3927 O O . ALA B 1 77 ? 6.992 -2.832 8.906 1 78 77 ALA B O 1
ATOM 3928 N N . GLY B 1 78 ? 6.559 -0.771 9.711 1 82.38 78 GLY B N 1
ATOM 3929 C CA . GLY B 1 78 ? 7.715 -0.795 10.602 1 82.38 78 GLY B CA 1
ATOM 3930 C C . GLY B 1 78 ? 7.676 -1.934 11.602 1 82.38 78 GLY B C 1
ATOM 3931 O O . GLY B 1 78 ? 8.672 -2.629 11.797 1 82.38 78 GLY B O 1
ATOM 3932 N N . GLN B 1 79 ? 6.523 -2.086 12.125 1 81.44 79 GLN B N 1
ATOM 3933 C CA . GLN B 1 79 ? 6.371 -3.148 13.117 1 81.44 79 GLN B CA 1
ATOM 3934 C C . GLN B 1 79 ? 6.582 -4.52 12.484 1 81.44 79 GLN B C 1
ATOM 3936 O O . GLN B 1 79 ? 7.246 -5.383 13.07 1 81.44 79 GLN B O 1
ATOM 3941 N N . HIS B 1 80 ? 6.105 -4.699 11.406 1 77.81 80 HIS B N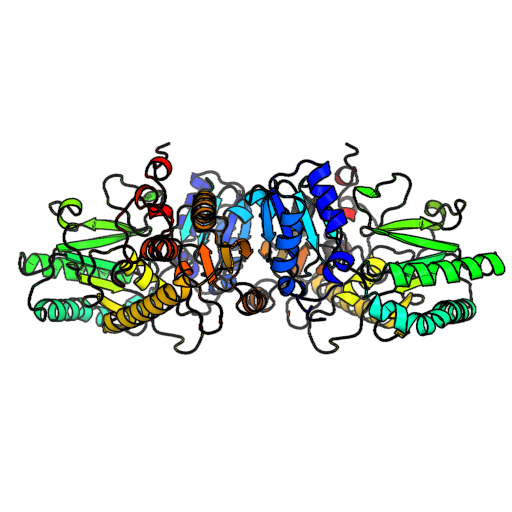 1
ATOM 3942 C CA . HIS B 1 80 ? 6.219 -5.988 10.734 1 77.81 80 HIS B CA 1
ATOM 3943 C C . HIS B 1 80 ? 7.66 -6.266 10.312 1 77.81 80 HIS B C 1
ATOM 3945 O O . HIS B 1 80 ? 8.078 -7.422 10.25 1 77.81 80 HIS B O 1
ATOM 3951 N N . MET B 1 81 ? 8.383 -5.199 10.125 1 82.62 81 MET B N 1
ATOM 3952 C CA . MET B 1 81 ? 9.781 -5.34 9.742 1 82.62 81 MET B CA 1
ATOM 3953 C C . MET B 1 81 ? 10.672 -5.531 10.961 1 82.62 81 MET B C 1
ATOM 3955 O O . MET B 1 81 ? 11.867 -5.777 10.836 1 82.62 81 MET B O 1
ATOM 3959 N N . GLY B 1 82 ? 10.102 -5.328 12.078 1 85.12 82 GLY B N 1
ATOM 3960 C CA . GLY B 1 82 ? 10.852 -5.508 13.32 1 85.12 82 GLY B CA 1
ATOM 3961 C C . GLY B 1 82 ? 11.773 -4.348 13.633 1 85.12 82 GLY B C 1
ATOM 3962 O O . GLY B 1 82 ? 12.867 -4.543 14.164 1 85.12 82 GLY B O 1
ATOM 3963 N N . ILE B 1 83 ? 11.398 -3.16 13.266 1 91.44 83 ILE B N 1
ATOM 3964 C CA . ILE B 1 83 ? 12.234 -2.002 13.547 1 91.44 83 ILE B CA 1
ATOM 3965 C C . ILE B 1 83 ? 12 -1.533 14.984 1 91.44 83 ILE B C 1
ATOM 3967 O O . ILE B 1 83 ? 10.914 -1.729 15.539 1 91.44 83 ILE B O 1
ATOM 3971 N N . ASP B 1 84 ? 13.078 -0.761 15.508 1 93.75 84 ASP B N 1
ATOM 3972 C CA . ASP B 1 84 ? 13.055 -0.2 16.844 1 93.75 84 ASP B CA 1
ATOM 3973 C C . ASP B 1 84 ? 12.5 1.223 16.844 1 93.75 84 ASP B C 1
ATOM 3975 O O . ASP B 1 84 ? 11.992 1.704 17.859 1 93.75 84 ASP B O 1
ATOM 3979 N N . ALA B 1 85 ? 12.688 1.782 15.812 1 95.69 85 ALA B N 1
ATOM 3980 C CA . ALA B 1 85 ? 12.328 3.191 15.695 1 95.69 85 ALA B CA 1
ATOM 3981 C C . ALA B 1 85 ? 12.156 3.592 14.227 1 95.69 85 ALA B C 1
ATOM 3983 O O . ALA B 1 85 ? 12.562 2.854 13.328 1 95.69 85 ALA B O 1
ATOM 3984 N N . LEU B 1 86 ? 11.5 4.719 14.086 1 95.44 86 LEU B N 1
ATOM 3985 C CA . LEU B 1 86 ? 11.234 5.191 12.734 1 95.44 86 LEU B CA 1
ATOM 3986 C C . LEU B 1 86 ? 11.602 6.668 12.594 1 95.44 86 LEU B C 1
ATOM 3988 O O . LEU B 1 86 ? 11.297 7.473 13.477 1 95.44 86 LEU B O 1
ATOM 3992 N N . VAL B 1 87 ? 12.375 6.992 11.555 1 96.62 87 VAL B N 1
ATOM 3993 C CA . VAL B 1 87 ? 12.625 8.375 11.18 1 96.62 87 VAL B CA 1
ATOM 3994 C C . VAL B 1 87 ? 11.719 8.766 10.008 1 96.62 87 VAL B C 1
ATOM 3996 O O . VAL B 1 87 ? 11.75 8.125 8.953 1 96.62 87 VAL B O 1
ATOM 3999 N N . HIS B 1 88 ? 10.914 9.703 10.219 1 95 88 HIS B N 1
ATOM 4000 C CA . HIS B 1 88 ? 10 10.188 9.18 1 95 88 HIS B CA 1
ATOM 4001 C C . HIS B 1 88 ? 10.555 11.43 8.492 1 95 88 HIS B C 1
ATOM 4003 O O . HIS B 1 88 ? 10.766 12.461 9.133 1 95 88 HIS B O 1
ATOM 4009 N N . TYR B 1 89 ? 10.773 11.328 7.234 1 94.69 89 TYR B N 1
ATOM 4010 C CA . TYR B 1 89 ? 11.297 12.453 6.473 1 94.69 89 TYR B CA 1
ATOM 4011 C C . TYR B 1 89 ? 10.188 13.156 5.699 1 94.69 89 TYR B C 1
ATOM 4013 O O . TYR B 1 89 ? 9.312 12.508 5.129 1 94.69 89 TYR B O 1
ATOM 4021 N N . GLY B 1 90 ? 10.234 14.477 5.672 1 90.56 90 GLY B N 1
ATOM 4022 C CA . GLY B 1 90 ? 9.297 15.266 4.887 1 90.56 90 GLY B CA 1
ATOM 4023 C C . GLY B 1 90 ? 8.117 15.781 5.699 1 90.56 90 GLY B C 1
ATOM 4024 O O . GLY B 1 90 ? 8.195 15.844 6.93 1 90.56 90 GLY B O 1
ATOM 4025 N N . ARG B 1 91 ? 7.09 16.156 4.992 1 85.94 91 ARG B N 1
ATOM 4026 C CA . ARG B 1 91 ? 5.891 16.703 5.629 1 85.94 91 ARG B CA 1
ATOM 4027 C C . ARG B 1 91 ? 5.199 15.641 6.48 1 85.94 91 ARG B C 1
ATOM 4029 O O . ARG B 1 91 ? 5.078 14.484 6.07 1 85.94 91 ARG B O 1
ATOM 4036 N N . ALA B 1 92 ? 4.699 16.047 7.617 1 87.12 92 ALA B N 1
ATOM 4037 C CA . ALA B 1 92 ? 4.047 15.117 8.539 1 87.12 92 ALA B CA 1
ATOM 4038 C C . ALA B 1 92 ? 2.758 15.719 9.094 1 87.12 92 ALA B C 1
ATOM 4040 O O . ALA B 1 92 ? 2.707 16.906 9.414 1 87.12 92 ALA B O 1
ATOM 4041 N N . CYS B 1 93 ? 1.758 14.945 9.164 1 82.19 93 CYS B N 1
ATOM 4042 C CA . CYS B 1 93 ? 0.508 15.406 9.758 1 82.19 93 CYS B CA 1
ATOM 4043 C C . CYS B 1 93 ? 0.572 15.344 11.281 1 82.19 93 CYS B C 1
ATOM 4045 O O . CYS B 1 93 ? -0.238 15.977 11.969 1 82.19 93 CYS B O 1
ATOM 4047 N N . LEU B 1 94 ? 1.472 14.562 11.844 1 85.88 94 LEU B N 1
ATOM 4048 C CA . LEU B 1 94 ? 1.749 14.438 13.273 1 85.88 94 LEU B CA 1
ATOM 4049 C C . LEU B 1 94 ? 0.55 13.852 14.008 1 85.88 94 LEU B C 1
ATOM 4051 O O . LEU B 1 94 ? 0.291 14.203 15.164 1 85.88 94 LEU B O 1
ATOM 4055 N N . SER B 1 95 ? -0.198 13.062 13.258 1 82.62 95 SER B N 1
ATOM 4056 C CA . SER B 1 95 ? -1.28 12.336 13.914 1 82.62 95 SER B CA 1
ATOM 4057 C C . SER B 1 95 ? -0.737 11.289 14.883 1 82.62 95 SER B C 1
ATOM 4059 O O . SER B 1 95 ? 0.287 10.656 14.609 1 82.62 95 SER B O 1
ATOM 4061 N N . GLU B 1 96 ? -1.428 11.203 15.969 1 82.25 96 GLU B N 1
ATOM 4062 C CA . GLU B 1 96 ? -1.01 10.172 16.922 1 82.25 96 GLU B CA 1
ATOM 4063 C C . GLU B 1 96 ? -1.144 8.781 16.297 1 82.25 96 GLU B C 1
ATOM 4065 O O . GLU B 1 96 ? -2.139 8.477 15.641 1 82.25 96 GLU B O 1
ATOM 4070 N N . THR B 1 97 ? -0.147 7.961 16.531 1 83.94 97 THR B N 1
ATOM 4071 C CA . THR B 1 97 ? -0.127 6.641 15.922 1 83.94 97 THR B CA 1
ATOM 4072 C C . THR B 1 97 ? -0.681 5.59 16.875 1 83.94 97 THR B C 1
ATOM 4074 O O . THR B 1 97 ? -0.814 5.848 18.078 1 83.94 97 THR B O 1
ATOM 4077 N N . THR B 1 98 ? -1.037 4.445 16.359 1 75.69 98 THR B N 1
ATOM 4078 C CA . THR B 1 98 ? -1.587 3.334 17.125 1 75.69 98 THR B CA 1
ATOM 4079 C C . THR B 1 98 ? -0.5 2.664 17.953 1 75.69 98 THR B C 1
ATOM 4081 O O . THR B 1 98 ? -0.773 2.152 19.047 1 75.69 98 THR B O 1
ATOM 4084 N N . GLY B 1 99 ? 0.698 2.709 17.484 1 73.62 99 GLY B N 1
ATOM 4085 C CA . GLY B 1 99 ? 1.764 1.976 18.141 1 73.62 99 GLY B CA 1
ATOM 4086 C C . GLY B 1 99 ? 2.637 2.854 19.016 1 73.62 99 GLY B C 1
ATOM 4087 O O . GLY B 1 99 ? 2.227 3.945 19.422 1 73.62 99 GLY B O 1
ATOM 4088 N N . ARG B 1 100 ? 3.631 2.121 19.516 1 79.5 100 ARG B N 1
ATOM 4089 C CA . ARG B 1 100 ? 4.531 2.779 20.453 1 79.5 100 ARG B CA 1
ATOM 4090 C C . ARG B 1 100 ? 5.926 2.939 19.859 1 79.5 100 ARG B C 1
ATOM 4092 O O . ARG B 1 100 ? 6.895 3.15 20.594 1 79.5 100 ARG B O 1
ATOM 4099 N N . LEU B 1 101 ? 5.977 2.861 18.609 1 89.31 101 LEU B N 1
ATOM 4100 C CA . LEU B 1 101 ? 7.27 2.996 17.953 1 89.31 101 LEU B CA 1
ATOM 4101 C C . LEU B 1 101 ? 7.793 4.422 18.062 1 89.31 101 LEU B C 1
ATOM 4103 O O . LEU B 1 101 ? 7.09 5.379 17.719 1 89.31 101 LEU B O 1
ATOM 4107 N N . PRO B 1 102 ? 8.992 4.605 18.719 1 93.06 102 PRO B N 1
ATOM 4108 C CA . PRO B 1 102 ? 9.578 5.949 18.734 1 93.06 102 PRO B CA 1
ATOM 4109 C C . PRO B 1 102 ? 9.742 6.531 17.328 1 93.06 102 PRO B C 1
ATOM 4111 O O . PRO B 1 102 ? 10.211 5.84 16.422 1 93.06 102 PRO B O 1
ATOM 4114 N N . ILE B 1 103 ? 9.32 7.781 17.219 1 93.75 103 ILE B N 1
ATOM 4115 C CA . ILE B 1 103 ? 9.375 8.422 15.914 1 93.75 103 ILE B CA 1
ATOM 4116 C C . ILE B 1 103 ? 10.219 9.695 16 1 93.75 103 ILE B C 1
ATOM 4118 O O . ILE B 1 103 ? 10.07 10.484 16.938 1 93.75 103 ILE B O 1
ATOM 4122 N N . TYR B 1 104 ? 11.141 9.844 15.102 1 95.44 104 TYR B N 1
ATOM 4123 C CA . TYR B 1 104 ? 11.906 11.07 14.922 1 95.44 104 TYR B CA 1
ATOM 4124 C C . TYR B 1 104 ? 11.531 11.758 13.609 1 95.44 104 TYR B C 1
ATOM 4126 O O . TYR B 1 104 ? 11.68 11.172 12.539 1 95.44 104 TYR B O 1
ATOM 4134 N N . TYR B 1 105 ? 11.102 12.977 13.742 1 95 105 TYR B N 1
ATOM 4135 C CA . TYR B 1 105 ? 10.648 13.703 12.555 1 95 105 TYR B CA 1
ATOM 4136 C C . TYR B 1 105 ? 11.75 14.594 12.008 1 95 105 TYR B C 1
ATOM 4138 O O . TYR B 1 105 ? 12.336 15.391 12.742 1 95 105 TYR B O 1
ATOM 4146 N N . VAL B 1 106 ? 12.008 14.375 10.758 1 96.25 106 VAL B N 1
ATOM 4147 C CA . VAL B 1 106 ? 12.883 15.258 10 1 96.25 106 VAL B CA 1
ATOM 4148 C C . VAL B 1 106 ? 12.102 15.922 8.875 1 96.25 106 VAL B C 1
ATOM 4150 O O . VAL B 1 106 ? 11.961 15.359 7.785 1 96.25 106 VAL B O 1
ATOM 4153 N N . PHE B 1 107 ? 11.727 17.125 9.055 1 93.19 107 PHE B N 1
ATOM 4154 C CA . PHE B 1 107 ? 10.82 17.781 8.125 1 93.19 107 PHE B CA 1
ATOM 4155 C C . PHE B 1 107 ? 11.578 18.312 6.906 1 93.19 107 PHE B C 1
ATOM 4157 O O . PHE B 1 107 ? 11.008 18.422 5.82 1 93.19 107 PHE B O 1
ATOM 4164 N N . GLY B 1 108 ? 12.797 18.484 7.09 1 91.06 108 GLY B N 1
ATOM 4165 C CA . GLY B 1 108 ? 13.578 19.203 6.102 1 91.06 108 GLY B CA 1
ATOM 4166 C C . GLY B 1 108 ? 13.641 20.703 6.375 1 91.06 108 GLY B C 1
ATOM 4167 O O . GLY B 1 108 ? 13.102 21.172 7.375 1 91.06 108 GLY B O 1
ATOM 4168 N N . LYS B 1 109 ? 14.414 21.391 5.566 1 87.12 109 LYS B N 1
ATOM 4169 C CA . LYS B 1 109 ? 14.578 22.828 5.719 1 87.12 109 LYS B CA 1
ATOM 4170 C C . LYS B 1 109 ? 14.594 23.531 4.363 1 87.12 109 LYS B C 1
ATOM 4172 O O . LYS B 1 109 ? 15.008 22.938 3.363 1 87.12 109 LYS B O 1
ATOM 4177 N N . TYR B 1 110 ? 13.977 24.641 4.453 1 79.94 110 TYR B N 1
ATOM 4178 C CA . TYR B 1 110 ? 14.164 25.516 3.301 1 79.94 110 TYR B CA 1
ATOM 4179 C C . TYR B 1 110 ? 15.648 25.766 3.051 1 79.94 110 TYR B C 1
ATOM 4181 O O . TYR B 1 110 ? 16.422 25.953 3.994 1 79.94 110 TYR B O 1
ATOM 4189 N N . SER B 1 111 ? 15.938 25.703 1.759 1 72.94 111 SER B N 1
ATOM 4190 C CA . SER B 1 111 ? 17.344 25.812 1.393 1 72.94 111 SER B CA 1
ATOM 4191 C C . SER B 1 111 ? 18.016 27 2.078 1 72.94 111 SER B C 1
ATOM 4193 O O . SER B 1 111 ? 17.562 28.141 1.928 1 72.94 111 SER B O 1
ATOM 4195 N N . PRO B 1 112 ? 19.062 26.688 2.811 1 68.75 112 PRO B N 1
ATOM 4196 C CA . PRO B 1 112 ? 19.781 27.781 3.447 1 68.75 112 PRO B CA 1
ATOM 4197 C C . PRO B 1 112 ? 20.312 28.797 2.441 1 68.75 112 PRO B C 1
ATOM 4199 O O . PRO B 1 112 ? 20.328 30 2.727 1 68.75 112 PRO B O 1
ATOM 4202 N N . CYS B 1 113 ? 20.656 28.188 1.328 1 67 113 CYS B N 1
ATOM 4203 C CA . CYS B 1 113 ? 21.156 29.094 0.3 1 67 113 CYS B CA 1
ATOM 4204 C C . CYS B 1 113 ? 20.078 30.047 -0.167 1 67 113 CYS B C 1
ATOM 4206 O O . CYS B 1 113 ? 20.312 31.25 -0.315 1 67 113 CYS B O 1
ATOM 4208 N N . LEU B 1 114 ? 18.969 29.547 -0.302 1 70.75 114 LEU B N 1
ATOM 4209 C CA . LEU B 1 114 ? 17.859 30.391 -0.74 1 70.75 114 LEU B CA 1
ATOM 4210 C C . LEU B 1 114 ? 17.453 31.375 0.354 1 70.75 114 LEU B C 1
ATOM 4212 O O . LEU B 1 114 ? 17.141 32.531 0.07 1 70.75 114 LEU B O 1
ATOM 4216 N N . LEU B 1 115 ? 17.578 30.891 1.494 1 72.19 115 LEU B N 1
ATOM 4217 C CA . LEU B 1 115 ? 17.219 31.719 2.631 1 72.19 115 LEU B CA 1
ATOM 4218 C C . LEU B 1 115 ? 18.125 32.938 2.725 1 72.19 115 LEU B C 1
ATOM 4220 O O . LEU B 1 115 ? 17.656 34.062 2.973 1 72.19 115 LEU B O 1
ATOM 4224 N N . ARG B 1 116 ? 19.328 32.719 2.465 1 70.06 116 ARG B N 1
ATOM 4225 C CA . ARG B 1 116 ? 20.312 33.781 2.562 1 70.06 116 ARG B CA 1
ATOM 4226 C C . ARG B 1 116 ? 20.094 34.812 1.462 1 70.06 116 ARG B C 1
ATOM 4228 O O . ARG B 1 116 ? 20.25 36.031 1.693 1 70.06 116 ARG B O 1
ATOM 4235 N N . ASN B 1 117 ? 19.641 34.344 0.437 1 74.56 117 ASN B N 1
ATOM 4236 C CA . ASN B 1 117 ? 19.484 35.219 -0.718 1 74.56 117 ASN B CA 1
ATOM 4237 C C . ASN B 1 117 ? 18.188 36 -0.661 1 74.56 117 ASN B C 1
ATOM 4239 O O . ASN B 1 117 ? 18.078 37.094 -1.217 1 74.56 117 ASN B O 1
ATOM 4243 N N . GLU B 1 118 ? 17.281 35.406 0.051 1 74.25 118 GLU B N 1
ATOM 4244 C CA . GLU B 1 118 ? 15.945 35.969 -0.014 1 74.25 118 GLU B CA 1
ATOM 4245 C C . GLU B 1 118 ? 15.594 36.719 1.277 1 74.25 118 GLU B C 1
ATOM 4247 O O . GLU B 1 118 ? 14.477 37.219 1.427 1 74.25 118 GLU B O 1
ATOM 4252 N N . PHE B 1 119 ? 16.531 36.875 2.148 1 74.12 119 PHE B N 1
ATOM 4253 C CA . PHE B 1 119 ? 16.266 37.406 3.477 1 74.12 119 PHE B CA 1
ATOM 4254 C C . PHE B 1 119 ? 15.664 38.812 3.381 1 74.12 119 PHE B C 1
ATOM 4256 O O . PHE B 1 119 ? 14.766 39.156 4.145 1 74.12 119 PHE B O 1
ATOM 4263 N N . LYS B 1 120 ? 16.109 39.531 2.393 1 75.38 120 LYS B N 1
ATOM 4264 C CA . LYS B 1 120 ? 15.633 40.906 2.209 1 75.38 120 LYS B CA 1
ATOM 4265 C C . LYS B 1 120 ? 14.156 40.906 1.824 1 75.38 120 LYS B C 1
ATOM 4267 O O . LYS B 1 120 ? 13.406 41.781 2.264 1 75.38 120 LYS B O 1
ATOM 4272 N N . LEU B 1 121 ? 13.781 40 1.112 1 77.19 121 LEU B N 1
ATOM 4273 C CA . LEU B 1 121 ? 12.406 39.906 0.645 1 77.19 121 LEU B CA 1
ATOM 4274 C C . LEU B 1 121 ? 11.461 39.562 1.793 1 77.19 121 LEU B C 1
ATOM 4276 O O . LEU B 1 121 ? 10.305 40 1.801 1 77.19 121 LEU B O 1
ATOM 4280 N N . PHE B 1 122 ? 12.023 38.969 2.836 1 85.88 122 PHE B N 1
ATOM 4281 C CA . PHE B 1 122 ? 11.203 38.562 3.967 1 85.88 122 PHE B CA 1
ATOM 4282 C C . PHE B 1 122 ? 10.992 39.719 4.945 1 85.88 122 PHE B C 1
ATOM 4284 O O . PHE B 1 122 ? 10.047 39.688 5.734 1 85.88 122 PHE B O 1
ATOM 4291 N N . LYS B 1 123 ? 11.695 40.781 4.82 1 82.69 123 LYS B N 1
ATOM 4292 C CA . LYS B 1 123 ? 11.672 41.906 5.766 1 82.69 123 LYS B CA 1
ATOM 4293 C C . LYS B 1 123 ? 10.375 42.719 5.637 1 82.69 123 LYS B C 1
ATOM 4295 O O . LYS B 1 123 ? 9.93 43.344 6.602 1 82.69 123 LYS B O 1
ATOM 4300 N N . GLN B 1 124 ? 9.75 42.625 4.508 1 86.88 124 GLN B N 1
ATOM 4301 C CA . GLN B 1 124 ? 8.562 43.438 4.254 1 86.88 124 GLN B CA 1
ATOM 4302 C C . GLN B 1 124 ? 7.305 42.719 4.758 1 86.88 124 GLN B C 1
ATOM 4304 O O . GLN B 1 124 ? 6.27 43.375 4.965 1 86.88 124 GLN B O 1
ATOM 4309 N N . ILE B 1 125 ? 7.434 41.5 5.051 1 89.62 125 ILE B N 1
ATOM 4310 C CA . ILE B 1 125 ? 6.258 40.688 5.305 1 89.62 125 ILE B CA 1
ATOM 4311 C C . ILE B 1 125 ? 5.613 41.094 6.629 1 89.62 125 ILE B C 1
ATOM 4313 O O . ILE B 1 125 ? 4.402 41.312 6.695 1 89.62 125 ILE B O 1
ATOM 4317 N N . PRO B 1 126 ? 6.387 41.281 7.691 1 90.62 126 PRO B N 1
ATOM 4318 C CA . PRO B 1 126 ? 5.77 41.719 8.953 1 90.62 126 PRO B CA 1
ATOM 4319 C C . PRO B 1 126 ? 5.027 43.062 8.82 1 90.62 126 PRO B C 1
ATOM 4321 O O . PRO B 1 126 ? 3.955 43.219 9.406 1 90.62 126 PRO B O 1
ATOM 4324 N N . HIS B 1 127 ? 5.551 43.875 7.988 1 89.12 127 HIS B N 1
ATOM 4325 C CA . HIS B 1 127 ? 4.91 45.188 7.773 1 89.12 127 HIS B CA 1
ATOM 4326 C C . HIS B 1 127 ? 3.6 45.031 7.004 1 89.12 127 HIS B C 1
ATOM 4328 O O . HIS B 1 127 ? 2.619 45.719 7.297 1 89.12 127 HIS B O 1
ATOM 4334 N N . ASN B 1 128 ? 3.652 44.219 6.062 1 89.94 128 ASN B N 1
ATOM 4335 C CA . ASN B 1 128 ? 2.443 43.938 5.293 1 89.94 128 ASN B CA 1
ATOM 4336 C C . ASN B 1 128 ? 1.35 43.344 6.164 1 89.94 128 ASN B C 1
ATOM 4338 O O . ASN B 1 128 ? 0.171 43.656 6.008 1 89.94 128 ASN B O 1
ATOM 4342 N N . VAL B 1 129 ? 1.771 42.469 7.043 1 89.81 129 VAL B N 1
ATOM 4343 C CA . VAL B 1 129 ? 0.833 41.844 7.973 1 89.81 129 VAL B CA 1
ATOM 4344 C C . VAL B 1 129 ? 0.243 42.906 8.898 1 89.81 129 VAL B C 1
ATOM 4346 O O . VAL B 1 129 ? -0.966 42.906 9.141 1 89.81 129 VAL B O 1
ATOM 4349 N N . MET B 1 130 ? 1.034 43.812 9.344 1 88.75 130 MET B N 1
ATOM 4350 C CA . MET B 1 130 ? 0.589 44.906 10.203 1 88.75 130 MET B CA 1
ATOM 4351 C C . MET B 1 130 ? -0.429 45.781 9.477 1 88.75 130 MET B C 1
ATOM 4353 O O . MET B 1 130 ? -1.448 46.156 10.055 1 88.75 130 MET B O 1
ATOM 4357 N N . GLN B 1 131 ? -0.156 46.031 8.25 1 88.31 131 GLN B N 1
ATOM 4358 C CA . GLN B 1 131 ? -1.068 46.844 7.453 1 88.31 131 GLN B CA 1
ATOM 4359 C C . GLN B 1 131 ? -2.434 46.188 7.324 1 88.31 131 GLN B C 1
ATOM 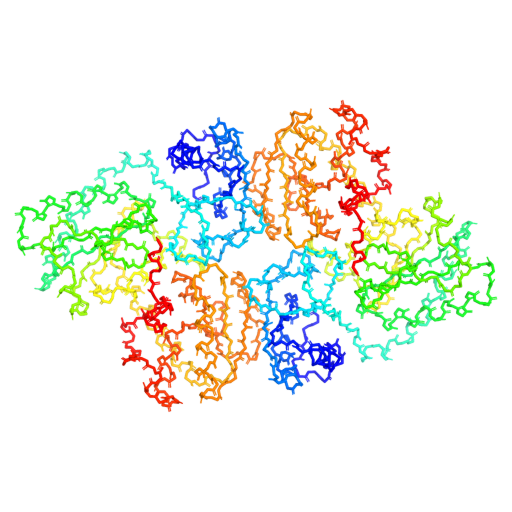4361 O O . GLN B 1 131 ? -3.467 46.844 7.359 1 88.31 131 GLN B O 1
ATOM 4366 N N . ARG B 1 132 ? -2.393 44.938 7.207 1 87.25 132 ARG B N 1
ATOM 4367 C CA . ARG B 1 132 ? -3.643 44.188 7.117 1 87.25 132 ARG B CA 1
ATOM 4368 C C . ARG B 1 132 ? -4.398 44.219 8.445 1 87.25 132 ARG B C 1
ATOM 4370 O O . ARG B 1 132 ? -5.621 44.344 8.461 1 87.25 132 ARG B O 1
ATOM 4377 N N . ILE B 1 133 ? -3.746 44.094 9.508 1 87.5 133 ILE B N 1
ATOM 4378 C CA . ILE B 1 133 ? -4.344 44.125 10.836 1 87.5 133 ILE B CA 1
ATOM 4379 C C . ILE B 1 133 ? -5.043 45.469 11.07 1 87.5 133 ILE B C 1
ATOM 4381 O O . ILE B 1 133 ? -6.18 45.5 11.539 1 87.5 133 ILE B O 1
ATOM 4385 N N . VAL B 1 134 ? -4.422 46.5 10.648 1 85.69 134 VAL B N 1
ATOM 4386 C CA . VAL B 1 134 ? -4.941 47.844 10.883 1 85.69 134 VAL B CA 1
ATOM 4387 C C . VAL B 1 134 ? -6.145 48.094 9.984 1 85.69 134 VAL B C 1
ATOM 4389 O O . VAL B 1 134 ? -6.988 48.938 10.281 1 85.69 134 VAL B O 1
ATOM 4392 N N . SER B 1 135 ? -6.184 47.312 8.891 1 85.88 135 SER B N 1
ATOM 4393 C CA . SER B 1 135 ? -7.27 47.5 7.934 1 85.88 135 SER B CA 1
ATOM 4394 C C . SER B 1 135 ? -8.578 46.906 8.461 1 85.88 135 SER B C 1
ATOM 4396 O O . SER B 1 135 ? -9.656 47.219 7.965 1 85.88 135 SER B O 1
ATOM 4398 N N . TYR B 1 136 ? -8.461 46.094 9.469 1 85.94 136 TYR B N 1
ATOM 4399 C CA . TYR B 1 136 ? -9.672 45.531 10.039 1 85.94 136 TYR B CA 1
ATOM 4400 C C . TYR B 1 136 ? -10.391 46.531 10.93 1 85.94 136 TYR B C 1
ATOM 4402 O O . TYR B 1 136 ? -9.75 47.344 11.602 1 85.94 136 TYR B O 1
ATOM 4410 N N . SER B 1 137 ? -11.734 46.469 10.914 1 83.81 137 SER B N 1
ATOM 4411 C CA . SER B 1 137 ? -12.523 47.375 11.75 1 83.81 137 SER B CA 1
ATOM 4412 C C . SER B 1 137 ? -12.211 47.156 13.227 1 83.81 137 SER B C 1
ATOM 4414 O O . SER B 1 137 ? -12.102 48.125 13.992 1 83.81 137 SER B O 1
ATOM 4416 N N . GLU B 1 138 ? -12.102 45.906 13.555 1 86.31 138 GLU B N 1
ATOM 4417 C CA . GLU B 1 138 ? -11.688 45.531 14.906 1 86.31 138 GLU B CA 1
ATOM 4418 C C . GLU B 1 138 ? -10.422 44.688 14.883 1 86.31 138 GLU B C 1
ATOM 4420 O O . GLU B 1 138 ? -10.344 43.688 14.133 1 86.31 138 GLU B O 1
ATOM 4425 N N . ILE B 1 139 ? -9.508 45.188 15.656 1 87.31 139 ILE B N 1
ATOM 4426 C CA . ILE B 1 139 ? -8.25 44.469 15.742 1 87.31 139 ILE B CA 1
ATOM 4427 C C . ILE B 1 139 ? -8.5 43.062 16.297 1 87.31 139 ILE B C 1
ATOM 4429 O O . ILE B 1 139 ? -9.117 42.906 17.359 1 87.31 139 ILE B O 1
ATOM 4433 N N . PRO B 1 140 ? -8.008 42.031 15.586 1 89.62 140 PRO B N 1
ATOM 4434 C CA . PRO B 1 140 ? -8.133 40.688 16.141 1 89.62 140 PRO B CA 1
ATOM 4435 C C . PRO B 1 140 ? -7.371 40.531 17.453 1 89.62 140 PRO B C 1
ATOM 4437 O O . PRO B 1 140 ? -6.273 41.062 17.609 1 89.62 140 PRO B O 1
ATOM 4440 N N . PRO B 1 141 ? -8.008 39.875 18.375 1 87.62 141 PRO B N 1
ATOM 4441 C CA . PRO B 1 141 ? -7.332 39.719 19.672 1 87.62 141 PRO B CA 1
ATOM 4442 C C . PRO B 1 141 ? -6.062 38.875 19.578 1 87.62 141 PRO B C 1
ATOM 4444 O O . PRO B 1 141 ? -5.125 39.062 20.359 1 87.62 141 PRO B O 1
ATOM 4447 N N . ILE B 1 142 ? -6.086 37.969 18.625 1 91.56 142 ILE B N 1
ATOM 4448 C CA . ILE B 1 142 ? -4.98 37 18.547 1 91.56 142 ILE B CA 1
ATOM 4449 C C . ILE B 1 142 ? -4.531 36.875 17.094 1 91.56 142 ILE B C 1
ATOM 4451 O O . ILE B 1 142 ? -5.359 36.812 16.188 1 91.56 142 ILE B O 1
ATOM 4455 N N . LEU B 1 143 ? -3.199 36.844 16.891 1 93.81 143 LEU B N 1
ATOM 4456 C CA . LEU B 1 143 ? -2.594 36.406 15.633 1 93.81 143 LEU B CA 1
ATOM 4457 C C . LEU B 1 143 ? -1.89 35.062 15.789 1 93.81 143 LEU B C 1
ATOM 4459 O O . LEU B 1 143 ? -0.867 34.969 16.469 1 93.81 143 LEU B O 1
ATOM 4463 N N . LEU B 1 144 ? -2.498 34.094 15.211 1 93.06 144 LEU B N 1
ATOM 4464 C CA . LEU B 1 144 ? -1.922 32.75 15.227 1 93.06 144 LEU B CA 1
ATOM 4465 C C . LEU B 1 144 ? -0.919 32.562 14.086 1 93.06 144 LEU B C 1
ATOM 4467 O O . LEU B 1 144 ? -1.253 32.781 12.922 1 93.06 144 LEU B O 1
ATOM 4471 N N . ILE B 1 145 ? 0.297 32.281 14.453 1 95.12 145 ILE B N 1
ATOM 4472 C CA . ILE B 1 145 ? 1.336 32.094 13.453 1 95.12 145 ILE B CA 1
ATOM 4473 C C . ILE B 1 145 ? 1.587 30.594 13.25 1 95.12 145 ILE B C 1
ATOM 4475 O O . ILE B 1 145 ? 2.07 29.906 14.156 1 95.12 145 ILE B O 1
ATOM 4479 N N . ILE B 1 146 ? 1.241 30.125 12.102 1 92.94 146 ILE B N 1
ATOM 4480 C CA . ILE B 1 146 ? 1.418 28.734 11.719 1 92.94 146 ILE B CA 1
ATOM 4481 C C . ILE B 1 146 ? 2.309 28.641 10.484 1 92.94 146 ILE B C 1
ATOM 4483 O O . ILE B 1 146 ? 2.295 29.547 9.641 1 92.94 146 ILE B O 1
ATOM 4487 N N . TYR B 1 147 ? 3.109 27.547 10.414 1 91.25 147 TYR B N 1
ATOM 4488 C CA . TYR B 1 147 ? 4.004 27.422 9.266 1 91.25 147 TYR B CA 1
ATOM 4489 C C . TYR B 1 147 ? 4.195 25.969 8.875 1 91.25 147 TYR B C 1
ATOM 4491 O O . TYR B 1 147 ? 3.969 25.062 9.688 1 91.25 147 TYR B O 1
ATOM 4499 N N . ASP B 1 148 ? 4.422 25.766 7.594 1 89.06 148 ASP B N 1
ATOM 4500 C CA . ASP B 1 148 ? 5.004 24.5 7.16 1 89.06 148 ASP B CA 1
ATOM 4501 C C . ASP B 1 148 ? 6.352 24.25 7.836 1 89.06 148 ASP B C 1
ATOM 4503 O O . ASP B 1 148 ? 7.262 25.078 7.742 1 89.06 148 ASP B O 1
ATOM 4507 N N . PHE B 1 149 ? 6.461 23.156 8.445 1 90.56 149 PHE B N 1
ATOM 4508 C CA . PHE B 1 149 ? 7.605 22.906 9.312 1 90.56 149 PHE B CA 1
ATOM 4509 C C . PHE B 1 149 ? 8.906 22.969 8.523 1 90.56 149 PHE B C 1
ATOM 4511 O O . PHE B 1 149 ? 9.977 23.172 9.102 1 90.56 149 PHE B O 1
ATOM 4518 N N . ARG B 1 150 ? 8.883 22.938 7.246 1 89.62 150 ARG B N 1
ATOM 4519 C CA . ARG B 1 150 ? 10.062 23.047 6.387 1 89.62 150 ARG B CA 1
ATOM 4520 C C . ARG B 1 150 ? 10.57 24.484 6.32 1 89.62 150 ARG B C 1
ATOM 4522 O O . ARG B 1 150 ? 11.703 24.719 5.914 1 89.62 150 ARG B O 1
ATOM 4529 N N . PHE B 1 151 ? 9.75 25.344 6.742 1 90.31 151 PHE B N 1
ATOM 4530 C CA . PHE B 1 151 ? 10.109 26.75 6.645 1 90.31 151 PHE B CA 1
ATOM 4531 C C . PHE B 1 151 ? 10.312 27.359 8.031 1 90.31 151 PHE B C 1
ATOM 4533 O O . PHE B 1 151 ? 10.031 28.531 8.25 1 90.31 151 PHE B O 1
ATOM 4540 N N . LYS B 1 152 ? 10.758 26.562 8.875 1 91.56 152 LYS B N 1
ATOM 4541 C CA . LYS B 1 152 ? 10.914 26.984 10.266 1 91.56 152 LYS B CA 1
ATOM 4542 C C . LYS B 1 152 ? 11.789 28.234 10.367 1 91.56 152 LYS B C 1
ATOM 4544 O O . LYS B 1 152 ? 11.438 29.188 11.062 1 91.56 152 LYS B O 1
ATOM 4549 N N . ASP B 1 153 ? 12.883 28.266 9.664 1 89.94 153 ASP B N 1
ATOM 4550 C CA . ASP B 1 153 ? 13.82 29.391 9.766 1 89.94 153 ASP B CA 1
ATOM 4551 C C . ASP B 1 153 ? 13.18 30.688 9.281 1 89.94 153 ASP B C 1
ATOM 4553 O O . ASP B 1 153 ? 13.344 31.734 9.898 1 89.94 153 ASP B O 1
ATOM 4557 N N . VAL B 1 154 ? 12.508 30.594 8.219 1 90.69 154 VAL B N 1
ATOM 4558 C CA . VAL B 1 154 ? 11.836 31.75 7.668 1 90.69 154 VAL B CA 1
ATOM 4559 C C . VAL B 1 154 ? 10.734 32.219 8.617 1 90.69 154 VAL B C 1
ATOM 4561 O O . VAL B 1 154 ? 10.594 33.406 8.891 1 90.69 154 VAL B O 1
ATOM 4564 N N . ALA B 1 155 ? 9.984 31.297 9.086 1 93.31 155 ALA B N 1
ATOM 4565 C CA . ALA B 1 155 ? 8.891 31.594 10.008 1 93.31 155 ALA B CA 1
ATOM 4566 C C . ALA B 1 155 ? 9.406 32.25 11.281 1 93.31 155 ALA B C 1
ATOM 4568 O O . ALA B 1 155 ? 8.805 33.188 11.797 1 93.31 155 ALA B O 1
ATOM 4569 N N . GLN B 1 156 ? 10.484 31.719 11.766 1 91.88 156 GLN B N 1
ATOM 4570 C CA . GLN B 1 156 ? 11.07 32.281 12.977 1 91.88 156 GLN B CA 1
ATOM 4571 C C . GLN B 1 156 ? 11.539 33.719 12.766 1 91.88 156 GLN B C 1
ATOM 4573 O O . GLN B 1 156 ? 11.391 34.562 13.648 1 91.88 156 GLN B O 1
ATOM 4578 N N . TYR B 1 157 ? 12.078 33.938 11.672 1 90.25 157 TYR B N 1
ATOM 4579 C CA . TYR B 1 157 ? 12.5 35.281 11.344 1 90.25 157 TYR B CA 1
ATOM 4580 C C . TYR B 1 157 ? 11.312 36.25 11.336 1 90.25 157 TYR B C 1
ATOM 4582 O O . TYR B 1 157 ? 11.367 37.312 11.953 1 90.25 157 TYR B O 1
ATOM 4590 N N . ILE B 1 158 ? 10.297 35.875 10.656 1 92.25 158 ILE B N 1
ATOM 4591 C CA . ILE B 1 158 ? 9.102 36.688 10.555 1 92.25 158 ILE B CA 1
ATOM 4592 C C . ILE B 1 158 ? 8.484 36.875 11.938 1 92.25 158 ILE B C 1
ATOM 4594 O O . ILE B 1 158 ? 8.062 38 12.289 1 92.25 158 ILE B O 1
ATOM 4598 N N . TYR B 1 159 ? 8.477 35.875 12.711 1 94.5 159 TYR B N 1
ATOM 4599 C CA . TYR B 1 159 ? 7.926 35.906 14.062 1 94.5 159 TYR B CA 1
ATOM 4600 C C . TYR B 1 159 ? 8.695 36.906 14.938 1 94.5 159 TYR B C 1
ATOM 4602 O O . TYR B 1 159 ? 8.094 37.688 15.68 1 94.5 159 TYR B O 1
ATOM 4610 N N . GLN B 1 160 ? 9.977 36.906 14.82 1 93.38 160 GLN B N 1
ATOM 4611 C CA . GLN B 1 160 ? 10.805 37.812 15.609 1 93.38 160 GLN B CA 1
ATOM 4612 C C . GLN B 1 160 ? 10.516 39.25 15.25 1 93.38 160 GLN B C 1
ATOM 4614 O O . GLN B 1 160 ? 10.438 40.125 16.141 1 93.38 160 GLN B O 1
ATOM 4619 N N . GLU B 1 161 ? 10.383 39.469 14.008 1 92.44 161 GLU B N 1
ATOM 4620 C CA . GLU B 1 161 ? 10.047 40.812 13.562 1 92.44 161 GLU B CA 1
ATOM 4621 C C . GLU B 1 161 ? 8.672 41.25 14.07 1 92.44 161 GLU B C 1
ATOM 4623 O O . GLU B 1 161 ? 8.477 42.375 14.461 1 92.44 161 GLU B O 1
ATOM 4628 N N . LEU B 1 162 ? 7.738 40.344 14.031 1 94.12 162 LEU B N 1
ATOM 4629 C CA . LEU B 1 162 ? 6.391 40.625 14.516 1 94.12 162 LEU B CA 1
ATOM 4630 C C . LEU B 1 162 ? 6.387 40.875 16.016 1 94.12 162 LEU B C 1
ATOM 4632 O O . LEU B 1 162 ? 5.613 41.688 16.516 1 94.12 162 LEU B O 1
ATOM 4636 N N . MET B 1 163 ? 7.223 40.156 16.703 1 93.88 163 MET B N 1
ATOM 4637 C CA . MET B 1 163 ? 7.367 40.344 18.141 1 93.88 163 MET B CA 1
ATOM 4638 C C . MET B 1 163 ? 7.844 41.781 18.438 1 93.88 163 MET B C 1
ATOM 4640 O O . MET B 1 163 ? 7.32 42.438 19.344 1 93.88 163 MET B O 1
ATOM 4644 N N . SER B 1 164 ? 8.766 42.188 17.656 1 92.81 164 SER B N 1
ATOM 4645 C CA . SER B 1 164 ? 9.281 43.531 17.812 1 92.81 164 SER B CA 1
ATOM 4646 C C . SER B 1 164 ? 8.195 44.594 17.562 1 92.81 164 SER B C 1
ATOM 4648 O O . SER B 1 164 ? 8.102 45.562 18.297 1 92.81 164 SER B O 1
ATOM 4650 N N . ILE B 1 165 ? 7.438 44.312 16.594 1 91.38 165 ILE B N 1
ATOM 4651 C CA . ILE B 1 165 ? 6.336 45.219 16.281 1 91.38 165 ILE B CA 1
ATOM 4652 C C . ILE B 1 165 ? 5.309 45.188 17.406 1 91.38 165 ILE B C 1
ATOM 4654 O O . ILE B 1 165 ? 4.809 46.25 17.812 1 91.38 165 ILE B O 1
ATOM 4658 N N . SER B 1 166 ? 5 44.031 17.875 1 90.19 166 SER B N 1
ATOM 4659 C CA . SER B 1 166 ? 4.051 43.875 18.969 1 90.19 166 SER B CA 1
ATOM 4660 C C . SER B 1 166 ? 4.508 44.625 20.219 1 90.19 166 SER B C 1
ATOM 4662 O O . SER B 1 166 ? 3.705 45.25 20.891 1 90.19 166 SER B O 1
ATOM 4664 N N . ASP B 1 167 ? 5.73 44.562 20.531 1 91.06 167 ASP B N 1
ATOM 4665 C CA . ASP B 1 167 ? 6.293 45.25 21.703 1 91.06 167 ASP B CA 1
ATOM 4666 C C . ASP B 1 167 ? 6.191 46.75 21.562 1 91.06 167 ASP B C 1
ATOM 4668 O O . ASP B 1 167 ? 5.965 47.469 22.547 1 91.06 167 ASP B O 1
ATOM 4672 N N . SER B 1 168 ? 6.336 47.156 20.359 1 90.62 168 SER B N 1
ATOM 4673 C CA . SER B 1 168 ? 6.312 48.594 20.109 1 90.62 168 SER B CA 1
ATOM 4674 C C . SER B 1 168 ? 4.887 49.125 20.141 1 90.62 168 SER B C 1
ATOM 4676 O O . SER B 1 168 ? 4.652 50.25 20.656 1 90.62 168 SER B O 1
ATOM 4678 N N . LEU B 1 169 ? 3.932 48.438 19.719 1 88.62 169 LEU B N 1
ATOM 4679 C CA . LEU B 1 169 ? 2.566 48.906 19.562 1 88.62 169 LEU B CA 1
ATOM 4680 C C . LEU B 1 169 ? 1.702 48.531 20.75 1 88.62 169 LEU B C 1
ATOM 4682 O O . LEU B 1 169 ? 0.64 49.094 20.984 1 88.62 169 LEU B O 1
ATOM 4686 N N . GLY B 1 170 ? 2.113 47.531 21.438 1 81.62 170 GLY B N 1
ATOM 4687 C CA . GLY B 1 170 ? 1.413 47.125 22.641 1 81.62 170 GLY B CA 1
ATOM 4688 C C . GLY B 1 170 ? 0.014 46.594 22.375 1 81.62 170 GLY B C 1
ATOM 4689 O O . GLY B 1 170 ? -0.175 45.719 21.516 1 81.62 170 GLY B O 1
ATOM 4690 N N . HIS B 1 171 ? -0.987 47.281 22.953 1 78.19 171 HIS B N 1
ATOM 4691 C CA . HIS B 1 171 ? -2.369 46.844 22.938 1 78.19 171 HIS B CA 1
ATOM 4692 C C . HIS B 1 171 ? -3.006 47.062 21.562 1 78.19 171 HIS B C 1
ATOM 4694 O O . HIS B 1 171 ? -4.074 46.5 21.281 1 78.19 171 HIS B O 1
ATOM 4700 N N . LYS B 1 172 ? -2.365 47.719 20.656 1 84.19 172 LYS B N 1
ATOM 4701 C CA . LYS B 1 172 ? -2.887 47.969 19.328 1 84.19 172 LYS B CA 1
ATOM 4702 C C . LYS B 1 172 ? -2.516 46.844 18.359 1 84.19 172 LYS B C 1
ATOM 4704 O O . LYS B 1 172 ? -2.787 46.938 17.156 1 84.19 172 LYS B O 1
ATOM 4709 N N . PHE B 1 173 ? -1.867 45.844 18.922 1 89.81 173 PHE B N 1
ATOM 4710 C CA . PHE B 1 173 ? -1.459 44.688 18.125 1 89.81 173 PHE B CA 1
ATOM 4711 C C . PHE B 1 173 ? -2.012 43.406 18.719 1 89.81 173 PHE B C 1
ATOM 4713 O O . PHE B 1 173 ? -2.127 43.281 19.938 1 89.81 173 PHE B O 1
ATOM 4720 N N . PRO B 1 174 ? -2.371 42.531 17.844 1 92.25 174 PRO B N 1
ATOM 4721 C CA . PRO B 1 174 ? -2.885 41.25 18.375 1 92.25 174 PRO B CA 1
ATOM 4722 C C . PRO B 1 174 ? -1.854 40.5 19.219 1 92.25 174 PRO B C 1
ATOM 4724 O O . PRO B 1 174 ? -0.647 40.688 19.031 1 92.25 174 PRO B O 1
ATOM 4727 N N . HIS B 1 175 ? -2.367 39.75 20.172 1 91.62 175 HIS B N 1
ATOM 4728 C CA . HIS B 1 175 ? -1.497 38.812 20.875 1 91.62 175 HIS B CA 1
ATOM 4729 C C . HIS B 1 175 ? -0.983 37.719 19.953 1 91.62 175 HIS B C 1
ATOM 4731 O O . HIS B 1 175 ? -1.751 37.156 19.172 1 91.62 175 HIS B O 1
ATOM 4737 N N . LEU B 1 176 ? 0.307 37.5 20.031 1 93.94 176 LEU B N 1
ATOM 4738 C CA . LEU B 1 176 ? 0.927 36.531 19.125 1 93.94 176 LEU B CA 1
ATOM 4739 C C . LEU B 1 176 ? 0.928 35.125 19.734 1 93.94 176 LEU B C 1
ATOM 4741 O O . LEU B 1 176 ? 1.228 34.969 20.922 1 93.94 176 LEU B O 1
ATOM 4745 N N . ILE B 1 177 ? 0.517 34.156 18.969 1 92.5 177 ILE B N 1
ATOM 4746 C CA . ILE B 1 177 ? 0.656 32.75 19.328 1 92.5 177 ILE B CA 1
ATOM 4747 C C . ILE B 1 177 ? 1.506 32.031 18.281 1 92.5 177 ILE B C 1
ATOM 4749 O O . ILE B 1 177 ? 1.135 31.969 17.094 1 92.5 177 ILE B O 1
ATOM 4753 N N . TRP B 1 178 ? 2.627 31.516 18.734 1 94 178 TRP B N 1
ATOM 4754 C CA . TRP B 1 178 ? 3.545 30.734 17.906 1 94 178 TRP B CA 1
ATOM 4755 C C . TRP B 1 178 ? 3.205 29.25 17.953 1 94 178 TRP B C 1
ATOM 4757 O O . TRP B 1 178 ? 2.668 28.766 18.953 1 94 178 TRP B O 1
ATOM 4767 N N . THR B 1 179 ? 3.473 28.578 16.859 1 92.19 179 THR B N 1
ATOM 4768 C CA . THR B 1 179 ? 3.189 27.156 16.875 1 92.19 179 THR B CA 1
ATOM 4769 C C . THR B 1 179 ? 4.449 26.344 16.562 1 92.19 179 THR B C 1
ATOM 4771 O O . THR B 1 179 ? 5.289 26.781 15.781 1 92.19 179 THR B O 1
ATOM 4774 N N . GLU B 1 180 ? 4.574 25.25 17.203 1 92 180 GLU B N 1
ATOM 4775 C CA . GLU B 1 180 ? 5.637 24.266 16.984 1 92 180 GLU B CA 1
ATOM 4776 C C . GLU B 1 180 ? 5.07 22.859 16.859 1 92 180 GLU B C 1
ATOM 4778 O O . GLU B 1 180 ? 3.963 22.594 17.328 1 92 180 GLU B O 1
ATOM 4783 N N . PRO B 1 181 ? 5.809 22 16.156 1 90.44 181 PRO B N 1
ATOM 4784 C CA . PRO B 1 181 ? 5.32 20.625 16.094 1 90.44 181 PRO B CA 1
ATOM 4785 C C . PRO B 1 181 ? 5.195 19.969 17.469 1 90.44 181 PRO B C 1
ATOM 4787 O O . PRO B 1 181 ? 6.09 20.125 18.312 1 90.44 181 PRO B O 1
ATOM 4790 N N . ALA B 1 182 ? 4.016 19.391 17.625 1 86.25 182 ALA B N 1
ATOM 4791 C CA . ALA B 1 182 ? 3.799 18.672 18.875 1 86.25 182 ALA B CA 1
ATOM 4792 C C . ALA B 1 182 ? 4.434 17.281 18.828 1 86.25 182 ALA B C 1
ATOM 4794 O O . ALA B 1 182 ? 3.805 16.312 18.375 1 86.25 182 ALA B O 1
ATOM 4795 N N . THR B 1 183 ? 5.672 17.141 19.062 1 78.31 183 THR B N 1
ATOM 4796 C CA . THR B 1 183 ? 6.371 15.867 19.078 1 78.31 183 THR B CA 1
ATOM 4797 C C . THR B 1 183 ? 6.68 15.43 20.5 1 78.31 183 THR B C 1
ATOM 4799 O O . THR B 1 183 ? 6.449 16.188 21.453 1 78.31 183 THR B O 1
ATOM 4802 N N . GLU B 1 184 ? 6.871 14.141 20.641 1 62.25 184 GLU B N 1
ATOM 4803 C CA . GLU B 1 184 ? 7.18 13.617 21.969 1 62.25 184 GLU B CA 1
ATOM 4804 C C . GLU B 1 184 ? 8.195 14.5 22.688 1 62.25 184 GLU B C 1
ATOM 4806 O O . GLU B 1 184 ? 8.117 14.68 23.906 1 62.25 184 GLU B O 1
ATOM 4811 N N . ALA B 1 185 ? 8.992 15.109 21.922 1 52.91 185 ALA B N 1
ATOM 4812 C CA . ALA B 1 185 ? 10.07 15.898 22.516 1 52.91 185 ALA B CA 1
ATOM 4813 C C . ALA B 1 185 ? 9.531 17.203 23.109 1 52.91 185 ALA B C 1
ATOM 4815 O O . ALA B 1 185 ? 10.109 17.734 24.062 1 52.91 185 ALA B O 1
ATOM 4816 N N . SER B 1 186 ? 8.414 17.672 22.625 1 53.66 186 SER B N 1
ATOM 4817 C CA . SER B 1 186 ? 7.941 19 23 1 53.66 186 SER B CA 1
ATOM 4818 C C . SER B 1 186 ? 6.809 18.938 24.016 1 53.66 186 SER B C 1
ATOM 4820 O O . SER B 1 186 ? 6.293 19.969 24.453 1 53.66 186 SER B O 1
ATOM 4822 N N . ASN B 1 187 ? 6.281 17.688 24.406 1 53.56 187 ASN B N 1
ATOM 4823 C CA . ASN B 1 187 ? 5.016 17.578 25.125 1 53.56 187 ASN B CA 1
ATOM 4824 C C . ASN B 1 187 ? 5.102 18.203 26.516 1 53.56 187 ASN B C 1
ATOM 4826 O O . ASN B 1 187 ? 5.457 17.516 27.484 1 53.56 187 ASN B O 1
ATOM 4830 N N . ASN B 1 188 ? 5.383 19.547 26.422 1 54.06 188 ASN B N 1
ATOM 4831 C CA . ASN B 1 188 ? 5.152 20.266 27.672 1 54.06 188 ASN B CA 1
ATOM 4832 C C . ASN B 1 188 ? 3.664 20.406 27.969 1 54.06 188 ASN B C 1
ATOM 4834 O O . ASN B 1 188 ? 2.924 20.984 27.172 1 54.06 188 ASN B O 1
ATOM 4838 N N . ARG B 1 189 ? 3.076 19.703 28.906 1 56.44 189 ARG B N 1
ATOM 4839 C CA . ARG B 1 189 ? 1.712 19.5 29.391 1 56.44 189 ARG B CA 1
ATOM 4840 C C . ARG B 1 189 ? 0.988 20.844 29.531 1 56.44 189 ARG B C 1
ATOM 4842 O O . ARG B 1 189 ? -0.238 20.875 29.641 1 56.44 189 ARG B O 1
ATOM 4849 N N . SER B 1 190 ? 1.787 21.828 29.375 1 60.5 190 SER B N 1
ATOM 4850 C CA . SER B 1 190 ? 1.079 23.047 29.766 1 60.5 190 SER B CA 1
ATOM 4851 C C . SER B 1 190 ? 0.536 23.781 28.531 1 60.5 190 SER B C 1
ATOM 4853 O O . SER B 1 190 ? -0.301 24.672 28.672 1 60.5 190 SER B O 1
ATOM 4855 N N . HIS B 1 191 ? 0.923 23.234 27.297 1 70.5 191 HIS B N 1
ATOM 4856 C CA . HIS B 1 191 ? 0.498 23.984 26.125 1 70.5 191 HIS B CA 1
ATOM 4857 C C . HIS B 1 191 ? -0.655 23.297 25.406 1 70.5 191 HIS B C 1
ATOM 4859 O O . HIS B 1 191 ? -0.788 22.062 25.484 1 70.5 191 HIS B O 1
ATOM 4865 N N . LEU B 1 192 ? -1.424 24.172 24.953 1 77.06 192 LEU B N 1
ATOM 4866 C CA . LEU B 1 192 ? -2.541 23.672 24.156 1 77.06 192 LEU B CA 1
ATOM 4867 C C . LEU B 1 192 ? -2.047 23.031 22.875 1 77.06 192 LEU B C 1
ATOM 4869 O O . LEU B 1 192 ? -1.177 23.578 22.188 1 77.06 192 LEU B O 1
ATOM 4873 N N . ILE B 1 193 ? -2.465 21.844 22.656 1 79.44 193 ILE B N 1
ATOM 4874 C CA . ILE B 1 193 ? -2.1 21.125 21.438 1 79.44 193 ILE B CA 1
ATOM 4875 C C . ILE B 1 193 ? -3.307 21.031 20.5 1 79.44 193 ILE B C 1
ATOM 4877 O O . ILE B 1 193 ? -4.402 20.672 20.938 1 79.44 193 ILE B O 1
ATOM 4881 N N . ARG B 1 194 ? -3.074 21.562 19.312 1 76.56 194 ARG B N 1
ATOM 4882 C CA . ARG B 1 194 ? -4.09 21.438 18.281 1 76.56 194 ARG B CA 1
ATOM 4883 C C . ARG B 1 194 ? -3.471 21 16.953 1 76.56 194 ARG B C 1
ATOM 4885 O O . ARG B 1 194 ? -2.408 21.5 16.562 1 76.56 194 ARG B O 1
ATOM 4892 N N . CYS B 1 195 ? -4.066 20.047 16.297 1 77.56 195 CYS B N 1
ATOM 4893 C CA . CYS B 1 195 ? -3.664 19.625 14.969 1 77.56 195 CYS B CA 1
ATOM 4894 C C . CYS B 1 195 ? -2.189 19.234 14.938 1 77.56 195 CYS B C 1
ATOM 4896 O O . CYS B 1 195 ? -1.466 19.609 14.016 1 77.56 195 CYS B O 1
ATOM 4898 N N . GLY B 1 196 ? -1.818 18.719 15.977 1 79.12 196 GLY B N 1
ATOM 4899 C CA . GLY B 1 196 ? -0.44 18.25 16.016 1 79.12 196 GLY B CA 1
ATOM 4900 C C . GLY B 1 196 ? 0.555 19.375 16.281 1 79.12 196 GLY B C 1
ATOM 4901 O O . GLY B 1 196 ? 1.752 19.219 16.031 1 79.12 196 GLY B O 1
ATOM 4902 N N . ARG B 1 197 ? 0.022 20.469 16.766 1 86.44 197 ARG B N 1
ATOM 4903 C CA . ARG B 1 197 ? 0.876 21.625 17 1 86.44 197 ARG B CA 1
ATOM 4904 C C . ARG B 1 197 ? 0.725 22.141 18.422 1 86.44 197 ARG B C 1
ATOM 4906 O O . ARG B 1 197 ? -0.375 22.125 18.984 1 86.44 197 ARG B O 1
ATOM 4913 N N . LEU B 1 198 ? 1.877 22.578 18.953 1 88.12 198 LEU B N 1
ATOM 4914 C CA . LEU B 1 198 ? 1.89 23.297 20.234 1 88.12 198 LEU B CA 1
ATOM 4915 C C . LEU B 1 198 ? 1.635 24.781 20 1 88.12 198 LEU B C 1
ATOM 4917 O O . LEU B 1 198 ? 2.266 25.406 19.156 1 88.12 198 LEU B O 1
ATOM 4921 N N . LEU B 1 199 ? 0.616 25.25 20.688 1 87.75 199 LEU B N 1
ATOM 4922 C CA . LEU B 1 199 ? 0.368 26.688 20.656 1 87.75 199 LEU B CA 1
ATOM 4923 C C . LEU B 1 199 ? 1.095 27.391 21.797 1 87.75 199 LEU B C 1
ATOM 4925 O O . LEU B 1 199 ? 0.771 27.188 22.969 1 87.75 199 LEU B O 1
ATOM 4929 N N . ILE B 1 200 ? 2.055 28.25 21.438 1 90.69 200 ILE B N 1
ATOM 4930 C CA . ILE B 1 200 ? 2.924 28.891 22.406 1 90.69 200 ILE B CA 1
ATOM 4931 C C . ILE B 1 200 ? 2.684 30.406 22.406 1 90.69 200 ILE B C 1
ATOM 4933 O O . ILE B 1 200 ? 3.105 31.094 21.484 1 90.69 200 ILE B O 1
ATOM 4937 N N . PRO B 1 201 ? 2.086 30.859 23.406 1 90.5 201 PRO B N 1
ATOM 4938 C CA . PRO B 1 201 ? 1.87 32.312 23.469 1 90.5 201 PRO B CA 1
ATOM 4939 C C . PRO B 1 201 ? 3.16 33.094 23.719 1 90.5 201 PRO B C 1
ATOM 4941 O O . PRO B 1 201 ? 4.027 32.625 24.453 1 90.5 201 PRO B O 1
ATOM 4944 N N . TYR B 1 202 ? 3.438 34.188 22.969 1 87.88 202 TYR B N 1
ATOM 4945 C CA . TYR B 1 202 ? 4.602 35.031 23.188 1 87.88 202 TYR B CA 1
ATOM 4946 C C . TYR B 1 202 ? 4.586 35.625 24.578 1 87.88 202 TYR B C 1
ATOM 4948 O O . TYR B 1 202 ? 5.609 35.656 25.266 1 87.88 202 TYR B O 1
ATOM 4956 N N . GLN B 1 203 ? 3.521 36.188 25 1 74.75 203 GLN B N 1
ATOM 4957 C CA . GLN B 1 203 ? 3.445 36.75 26.344 1 74.75 203 GLN B CA 1
ATOM 4958 C C . GLN B 1 203 ? 2.557 35.906 27.25 1 74.75 203 GLN B C 1
ATOM 4960 O O . GLN B 1 203 ? 1.489 35.469 26.844 1 74.75 203 GLN B O 1
ATOM 4965 N N . SER B 1 204 ? 3.205 35.281 28.359 1 60.75 204 SER B N 1
ATOM 4966 C CA . SER B 1 204 ? 2.697 34.344 29.328 1 60.75 204 SER B CA 1
ATOM 4967 C C . SER B 1 204 ? 1.286 34.688 29.781 1 60.75 204 SER B C 1
ATOM 4969 O O . SER B 1 204 ? 0.513 33.812 30.188 1 60.75 204 SER B O 1
ATOM 4971 N N . ASP B 1 205 ? 0.996 35.906 29.75 1 57.22 205 ASP B N 1
ATOM 4972 C CA . ASP B 1 205 ? -0.249 36.281 30.406 1 57.22 205 ASP B CA 1
ATOM 4973 C C . ASP B 1 205 ? -1.459 35.938 29.547 1 57.22 205 ASP B C 1
ATOM 4975 O O . ASP B 1 205 ? -2.604 36.125 29.969 1 57.22 205 ASP B O 1
ATOM 4979 N N . CYS B 1 206 ? -1.156 35.406 28.391 1 56.94 206 CYS B N 1
ATOM 4980 C CA . CYS B 1 206 ? -2.293 35.156 27.516 1 56.94 206 CYS B CA 1
ATOM 4981 C C . CYS B 1 206 ? -2.865 33.75 27.75 1 56.94 206 CYS B C 1
ATOM 4983 O O . CYS B 1 206 ? -2.215 32.75 27.453 1 56.94 206 CYS B O 1
ATOM 4985 N N . ASN B 1 207 ? -3.844 33.719 28.75 1 59.34 207 ASN B N 1
ATOM 4986 C CA . ASN B 1 207 ? -4.586 32.469 28.922 1 59.34 207 ASN B CA 1
ATOM 4987 C C . ASN B 1 207 ? -5.383 32.094 27.672 1 59.34 207 ASN B C 1
ATOM 4989 O O . ASN B 1 207 ? -6.453 32.656 27.438 1 59.34 207 ASN B O 1
ATOM 4993 N N . ILE B 1 208 ? -4.742 31.359 26.812 1 62.62 208 ILE B N 1
ATOM 4994 C CA . ILE B 1 208 ? -5.348 30.922 25.547 1 62.62 208 ILE B CA 1
ATOM 4995 C C . ILE B 1 208 ? -6.699 30.281 25.828 1 62.62 208 ILE B C 1
ATOM 4997 O O . ILE B 1 208 ? -7.641 30.438 25.047 1 62.62 208 ILE B O 1
ATOM 5001 N N . SER B 1 209 ? -6.754 29.625 26.953 1 59.56 209 SER B N 1
ATOM 5002 C CA . SER B 1 209 ? -7.961 28.875 27.281 1 59.56 209 SER B CA 1
ATOM 5003 C C . SER B 1 209 ? -9.164 29.797 27.422 1 59.56 209 SER B C 1
ATOM 5005 O O . SER B 1 209 ? -10.281 29.438 27.031 1 59.56 209 SER B O 1
ATOM 5007 N N . ASN B 1 210 ? -8.938 30.953 28 1 53.81 210 ASN B N 1
ATOM 5008 C CA . ASN B 1 210 ? -10.039 31.875 28.281 1 53.81 210 ASN B CA 1
ATOM 5009 C C . ASN B 1 210 ? -10.484 32.594 27.016 1 53.81 210 ASN B C 1
ATOM 5011 O O . ASN B 1 210 ? -11.547 33.25 27 1 53.81 210 ASN B O 1
ATOM 5015 N N . ARG B 1 211 ? -9.711 32.594 26.031 1 55.53 211 ARG B N 1
ATOM 5016 C CA . ARG B 1 211 ? -9.992 33.375 24.828 1 55.53 211 ARG B CA 1
ATOM 5017 C C . ARG B 1 211 ? -10.516 32.469 23.719 1 55.53 211 ARG B C 1
ATOM 5019 O O . ARG B 1 211 ? -10.648 32.906 22.562 1 55.53 211 ARG B O 1
ATOM 5026 N N . THR B 1 212 ? -10.719 31.219 24.062 1 57 212 THR B N 1
ATOM 5027 C CA . THR B 1 212 ? -11.227 30.219 23.125 1 57 212 THR B CA 1
ATOM 5028 C C . THR B 1 212 ? -12.734 30.359 22.953 1 57 212 THR B C 1
ATOM 5030 O O . THR B 1 212 ? -13.336 29.703 22.094 1 57 212 THR B O 1
ATOM 5033 N N . ASN B 1 213 ? -13.32 31.359 23.75 1 53.72 213 ASN B N 1
ATOM 5034 C CA . ASN B 1 213 ? -14.781 31.344 23.766 1 53.72 213 ASN B CA 1
ATOM 5035 C C . ASN B 1 213 ? -15.359 32.125 22.594 1 53.72 213 ASN B C 1
ATOM 5037 O O . ASN B 1 213 ? -16.562 32.031 22.312 1 53.72 213 ASN B O 1
ATOM 5041 N N . ASP B 1 214 ? -14.484 32.875 21.906 1 60.84 214 ASP B N 1
ATOM 5042 C CA . ASP B 1 214 ? -15.094 33.656 20.828 1 60.84 214 ASP B CA 1
ATOM 5043 C C . ASP B 1 214 ? -14.773 33.062 19.453 1 60.84 214 ASP B C 1
ATOM 5045 O O . ASP B 1 214 ? -13.633 33.094 19 1 60.84 214 ASP B O 1
ATOM 5049 N N . GLU B 1 215 ? -15.766 32.344 18.812 1 67.56 215 GLU B N 1
ATOM 5050 C CA . GLU B 1 215 ? -15.641 31.766 17.484 1 67.56 215 GLU B CA 1
ATOM 5051 C C . GLU B 1 215 ? -15.258 32.812 16.453 1 67.56 215 GLU B C 1
ATOM 5053 O O . GLU B 1 215 ? -15.758 33.938 16.5 1 67.56 215 GLU B O 1
ATOM 5058 N N . ARG B 1 216 ? -14.25 32.688 15.633 1 77.81 216 ARG B N 1
ATOM 5059 C CA . ARG B 1 216 ? -13.812 33.438 14.469 1 77.81 216 ARG B CA 1
ATOM 5060 C C . ARG B 1 216 ? -13.328 34.844 14.875 1 77.81 216 ARG B C 1
ATOM 5062 O O . ARG B 1 216 ? -13.695 35.844 14.25 1 77.81 216 ARG B O 1
ATOM 5069 N N . SER B 1 217 ? -12.516 34.812 15.945 1 84.38 217 SER B N 1
ATOM 5070 C CA . SER B 1 217 ? -11.992 36.094 16.406 1 84.38 217 SER B CA 1
ATOM 5071 C C . SER B 1 217 ? -10.5 36.219 16.125 1 84.38 217 SER B C 1
ATOM 5073 O O . SER B 1 217 ? -9.938 37.312 16.156 1 84.38 217 SER B O 1
ATOM 5075 N N . TRP B 1 218 ? -9.898 35.062 15.758 1 88.75 218 TRP B N 1
ATOM 5076 C CA . TRP B 1 218 ? -8.453 35.062 15.586 1 88.75 218 TRP B CA 1
ATOM 5077 C C . TRP B 1 218 ? -8.078 35.312 14.133 1 88.75 218 TRP B C 1
ATOM 5079 O O . TRP B 1 218 ? -8.836 34.969 13.219 1 88.75 218 TRP B O 1
ATOM 5089 N N . MET B 1 219 ? -6.953 35.969 14.008 1 90.25 219 MET B N 1
ATOM 5090 C CA . MET B 1 219 ? -6.293 36.062 12.711 1 90.25 219 MET B CA 1
ATOM 5091 C C . MET B 1 219 ? -5.188 35 12.594 1 90.25 219 MET B C 1
ATOM 5093 O O . MET B 1 219 ? -4.586 34.625 13.594 1 90.25 219 MET B O 1
ATOM 5097 N N . MET B 1 220 ? -4.969 34.531 11.375 1 91.81 220 MET B N 1
ATOM 5098 C CA . MET B 1 220 ? -3.916 33.531 11.188 1 91.81 220 MET B CA 1
ATOM 5099 C C . MET B 1 220 ? -2.959 33.969 10.078 1 91.81 220 MET B C 1
ATOM 5101 O O . MET B 1 220 ? -3.391 34.469 9.039 1 91.81 220 MET B O 1
ATOM 5105 N N . LEU B 1 221 ? -1.705 33.906 10.375 1 92.88 221 LEU B N 1
ATOM 5106 C CA . LEU B 1 221 ? -0.651 33.969 9.367 1 92.88 221 LEU B CA 1
ATOM 5107 C C . LEU B 1 221 ? -0.068 32.594 9.102 1 92.88 221 LEU B C 1
ATOM 5109 O O . LEU B 1 221 ? 0.523 31.969 9.992 1 92.88 221 LEU B O 1
ATOM 5113 N N . TYR B 1 222 ? -0.283 32.094 7.914 1 91.12 222 TYR B N 1
ATOM 5114 C CA . TYR B 1 222 ? 0.307 30.828 7.504 1 91.12 222 TYR B CA 1
ATOM 5115 C C . TYR B 1 222 ? 1.524 31.047 6.613 1 91.12 222 TYR B C 1
ATOM 5117 O O . TYR B 1 222 ? 1.45 31.781 5.621 1 91.12 222 TYR B O 1
ATOM 5125 N N . ILE B 1 223 ? 2.615 30.469 7.027 1 90.75 223 ILE B N 1
ATOM 5126 C CA . ILE B 1 223 ? 3.846 30.562 6.25 1 90.75 223 ILE B CA 1
ATOM 5127 C C . ILE B 1 223 ? 4.172 29.203 5.629 1 90.75 223 ILE B C 1
ATOM 5129 O O . ILE B 1 223 ? 4.492 28.25 6.344 1 90.75 223 ILE B O 1
ATOM 5133 N N . GLY B 1 224 ? 4.039 29.062 4.352 1 87.69 224 GLY B N 1
ATOM 5134 C CA . GLY B 1 224 ? 4.312 27.812 3.666 1 87.69 224 GLY B CA 1
ATOM 5135 C C . GLY B 1 224 ? 4.098 27.891 2.166 1 87.69 224 GLY B C 1
ATOM 5136 O O . GLY B 1 224 ? 3.572 28.891 1.663 1 87.69 224 GLY B O 1
ATOM 5137 N N . HIS B 1 225 ? 4.598 26.938 1.497 1 76 225 HIS B N 1
ATOM 5138 C CA . HIS B 1 225 ? 4.473 26.906 0.044 1 76 225 HIS B CA 1
ATOM 5139 C C . HIS B 1 225 ? 3.141 26.297 -0.381 1 76 225 HIS B C 1
ATOM 5141 O O . HIS B 1 225 ? 2.801 25.188 0.027 1 76 225 HIS B O 1
ATOM 5147 N N . THR B 1 226 ? 2.271 27.094 -0.982 1 62.69 226 THR B N 1
ATOM 5148 C CA . THR B 1 226 ? 0.95 26.625 -1.393 1 62.69 226 THR B CA 1
ATOM 5149 C C . THR B 1 226 ? 0.902 26.391 -2.9 1 62.69 226 THR B C 1
ATOM 5151 O O . THR B 1 226 ? -0.019 25.75 -3.406 1 62.69 226 THR B O 1
ATOM 5154 N N . THR B 1 227 ? 1.568 27.438 -3.832 1 50.72 227 THR B N 1
ATOM 5155 C CA . THR B 1 227 ? 1.266 27.625 -5.25 1 50.72 227 THR B CA 1
ATOM 5156 C C . THR B 1 227 ? 1.467 26.312 -6.012 1 50.72 227 THR B C 1
ATOM 5158 O O . THR B 1 227 ? 1.161 26.234 -7.203 1 50.72 227 THR B O 1
ATOM 5161 N N . GLY B 1 228 ? 2.688 25.781 -6.094 1 41.56 228 GLY B N 1
ATOM 5162 C CA . GLY B 1 228 ? 3.004 25.438 -7.473 1 41.56 228 GLY B CA 1
ATOM 5163 C C . GLY B 1 228 ? 1.824 24.859 -8.234 1 41.56 228 GLY B C 1
ATOM 5164 O O . GLY B 1 228 ? 1.546 25.281 -9.359 1 41.56 228 GLY B O 1
ATOM 5165 N N . THR B 1 229 ? 1.735 23.438 -8.406 1 35.53 229 THR B N 1
ATOM 5166 C CA . THR B 1 229 ? 1.07 22.875 -9.586 1 35.53 229 THR B CA 1
ATOM 5167 C C . THR B 1 229 ? -0.418 23.219 -9.57 1 35.53 229 THR B C 1
ATOM 5169 O O . THR B 1 229 ? -1.146 22.812 -8.664 1 35.53 229 THR B O 1
ATOM 5172 N N . THR B 1 230 ? -0.816 24.484 -9.875 1 37.09 230 THR B N 1
ATOM 5173 C CA . THR B 1 230 ? -2.154 24.812 -10.359 1 37.09 230 THR B CA 1
ATOM 5174 C C . THR B 1 230 ? -2.932 23.531 -10.688 1 37.09 230 THR B C 1
ATOM 5176 O O . THR B 1 230 ? -4.16 23.562 -10.781 1 37.09 230 THR B O 1
ATOM 5179 N N . THR B 1 231 ? -2.295 22.891 -11.797 1 34.84 231 THR B N 1
ATOM 5180 C CA . THR B 1 231 ? -3.074 21.922 -12.555 1 34.84 231 THR B CA 1
ATOM 5181 C C . THR B 1 231 ? -3.68 20.875 -11.625 1 34.84 231 THR B C 1
ATOM 5183 O O . THR B 1 231 ? -4.707 20.266 -11.945 1 34.84 231 THR B O 1
ATOM 5186 N N . THR B 1 232 ? -2.691 19.844 -11.164 1 36.59 232 THR B N 1
ATOM 5187 C CA . THR B 1 232 ? -3.121 18.5 -10.812 1 36.59 232 THR B CA 1
ATOM 5188 C C . THR B 1 232 ? -3.814 18.484 -9.453 1 36.59 232 THR B C 1
ATOM 5190 O O . THR B 1 232 ? -3.627 19.391 -8.648 1 36.59 232 THR B O 1
ATOM 5193 N N . GLU B 1 233 ? -4.66 17.469 -9.117 1 39.75 233 GLU B N 1
ATOM 5194 C CA . GLU B 1 233 ? -5.578 16.797 -8.195 1 39.75 233 GLU B CA 1
ATOM 5195 C C . GLU B 1 233 ? -5.09 16.906 -6.754 1 39.75 233 GLU B C 1
ATOM 5197 O O . GLU B 1 233 ? -5.871 16.75 -5.812 1 39.75 233 GLU B O 1
ATOM 5202 N N . ASN B 1 234 ? -3.691 17.078 -6.406 1 44.03 234 ASN B N 1
ATOM 5203 C CA . ASN B 1 234 ? -3.246 16.875 -5.031 1 44.03 234 ASN B CA 1
ATOM 5204 C C . ASN B 1 234 ? -2.814 18.188 -4.383 1 44.03 234 ASN B C 1
ATOM 5206 O O . ASN B 1 234 ? -1.619 18.469 -4.273 1 44.03 234 ASN B O 1
ATOM 5210 N N . ASN B 1 235 ? -3.492 19.297 -4.43 1 47.94 235 ASN B N 1
ATOM 5211 C CA . ASN B 1 235 ? -3.115 20.516 -3.73 1 47.94 235 ASN B CA 1
ATOM 5212 C C . ASN B 1 235 ? -2.939 20.281 -2.234 1 47.94 235 ASN B C 1
ATOM 5214 O O . ASN B 1 235 ? -3.824 20.609 -1.44 1 47.94 235 ASN B O 1
ATOM 5218 N N . CYS B 1 236 ? -1.921 19.531 -1.823 1 50.53 236 CYS B N 1
ATOM 5219 C CA . CYS B 1 236 ? -1.628 19.094 -0.463 1 50.53 236 CYS B CA 1
ATOM 5220 C C . CYS B 1 236 ? -1.441 20.281 0.466 1 50.53 236 CYS B C 1
ATOM 5222 O O . CYS B 1 236 ? -1.806 20.234 1.642 1 50.53 236 CYS B O 1
ATOM 5224 N N . ASP B 1 237 ? -0.934 21.469 -0.146 1 55.91 237 ASP B N 1
ATOM 5225 C CA . ASP B 1 237 ? -0.567 22.531 0.792 1 55.91 237 ASP B CA 1
ATOM 5226 C C . ASP B 1 237 ? -1.807 23.234 1.332 1 55.91 237 ASP B C 1
ATOM 5228 O O . ASP B 1 237 ? -1.821 23.688 2.48 1 55.91 237 ASP B O 1
ATOM 5232 N N . LEU B 1 238 ? -2.838 23.172 0.492 1 64.38 238 LEU B N 1
ATOM 5233 C CA . LEU B 1 238 ? -4.059 23.797 1.002 1 64.38 238 LEU B CA 1
ATOM 5234 C C . LEU B 1 238 ? -4.719 22.906 2.047 1 64.38 238 LEU B C 1
ATOM 5236 O O . LEU B 1 238 ? -5.477 23.391 2.893 1 64.38 238 LEU B O 1
ATOM 5240 N N . LEU B 1 239 ? -4.18 21.719 1.994 1 68.25 239 LEU B N 1
ATOM 5241 C CA . LEU B 1 239 ? -4.781 20.781 2.928 1 68.25 239 LEU B CA 1
ATOM 5242 C C . LEU B 1 239 ? -4.367 21.094 4.363 1 68.25 239 LEU B C 1
ATOM 5244 O O . LEU B 1 239 ? -5.164 20.953 5.289 1 68.25 239 LEU B O 1
ATOM 5248 N N . SER B 1 240 ? -3.156 21.609 4.449 1 72.75 240 SER B N 1
ATOM 5249 C CA . SER B 1 240 ? -2.678 21.969 5.785 1 72.75 240 SER B CA 1
ATOM 5250 C C . SER B 1 240 ? -3.432 23.156 6.352 1 72.75 240 SER B C 1
ATOM 5252 O O . SER B 1 240 ? -3.77 23.188 7.535 1 72.75 240 SER B O 1
ATOM 5254 N N . ILE B 1 241 ? -3.678 24.125 5.504 1 78.06 241 ILE B N 1
ATOM 5255 C CA . ILE B 1 241 ? -4.383 25.328 5.922 1 78.06 241 ILE B CA 1
ATOM 5256 C C . ILE B 1 241 ? -5.82 24.969 6.309 1 78.06 241 ILE B C 1
ATOM 5258 O O . ILE B 1 241 ? -6.316 25.422 7.348 1 78.06 241 ILE B O 1
ATOM 5262 N N . TYR B 1 242 ? -6.324 24.172 5.484 1 75.12 242 TYR B N 1
ATOM 5263 C CA . TYR B 1 242 ? -7.703 23.766 5.742 1 75.12 242 TYR B CA 1
ATOM 5264 C C . TYR B 1 242 ? -7.812 22.984 7.051 1 75.12 242 TYR B C 1
ATOM 5266 O O . TYR B 1 242 ? -8.75 23.188 7.824 1 75.12 242 TYR B O 1
ATOM 5274 N N . ARG B 1 243 ? -6.867 22.219 7.266 1 75.06 243 ARG B N 1
ATOM 5275 C CA . ARG B 1 243 ? -6.859 21.438 8.5 1 75.06 243 ARG B CA 1
ATOM 5276 C C . ARG B 1 243 ? -6.855 22.359 9.719 1 75.06 243 ARG B C 1
ATOM 5278 O O . ARG B 1 243 ? -7.594 22.125 10.68 1 75.06 243 ARG B O 1
ATOM 5285 N N . ILE B 1 244 ? -6.109 23.344 9.617 1 76.81 244 ILE B N 1
ATOM 5286 C CA . ILE B 1 244 ? -5.98 24.266 10.742 1 76.81 244 ILE B CA 1
ATOM 5287 C C . ILE B 1 244 ? -7.289 25.031 10.93 1 76.81 244 ILE B C 1
ATOM 5289 O O . ILE B 1 244 ? -7.77 25.188 12.055 1 76.81 244 ILE B O 1
ATOM 5293 N N . LEU B 1 245 ? -7.82 25.438 9.812 1 75.06 245 LEU B N 1
ATOM 5294 C CA . LEU B 1 245 ? -9.031 26.25 9.875 1 75.06 245 LEU B CA 1
ATOM 5295 C C . LEU B 1 245 ? -10.203 25.438 10.422 1 75.06 245 LEU B C 1
ATOM 5297 O O . LEU B 1 245 ? -11.055 25.969 11.133 1 75.06 245 LEU B O 1
ATOM 5301 N N . LEU B 1 246 ? -10.102 24.219 10.156 1 69.81 246 LEU B N 1
ATOM 5302 C CA . LEU B 1 246 ? -11.203 23.359 10.594 1 69.81 246 LEU B CA 1
ATOM 5303 C C . LEU B 1 246 ? -11.016 22.938 12.047 1 69.81 246 LEU B C 1
ATOM 5305 O O . LEU B 1 246 ? -11.992 22.719 12.758 1 69.81 246 LEU B O 1
ATOM 5309 N N . CYS B 1 247 ? -9.797 22.875 12.422 1 70.12 247 CYS B N 1
ATOM 5310 C CA . CYS B 1 247 ? -9.516 22.391 13.766 1 70.12 247 CYS B CA 1
ATOM 5311 C C . CYS B 1 247 ? -9.445 23.547 14.758 1 70.12 247 CYS B C 1
ATOM 5313 O O . CYS B 1 247 ? -9.469 23.328 15.977 1 70.12 247 CYS B O 1
ATOM 5315 N N . CYS B 1 248 ? -9.328 24.719 14.297 1 76.44 248 CYS B N 1
ATOM 5316 C CA . CYS B 1 248 ? -9.273 25.922 15.133 1 76.44 248 CYS B CA 1
ATOM 5317 C C . CYS B 1 248 ? -10.438 26.859 14.828 1 76.44 248 CYS B C 1
ATOM 5319 O O . CYS B 1 248 ? -10.266 27.844 14.125 1 76.44 248 CYS B O 1
ATOM 5321 N N . PRO B 1 249 ? -11.531 26.547 15.484 1 73.88 249 PRO B N 1
ATOM 5322 C CA . PRO B 1 249 ? -12.703 27.375 15.195 1 73.88 249 PRO B CA 1
ATOM 5323 C C . PRO B 1 249 ? -12.508 28.844 15.562 1 73.88 249 PRO B C 1
ATOM 5325 O O . PRO B 1 249 ? -13.242 29.703 15.086 1 73.88 249 PRO B O 1
ATOM 5328 N N . GLU B 1 250 ? -11.547 29.109 16.297 1 80.12 250 GLU B N 1
ATOM 5329 C CA . GLU B 1 250 ? -11.266 30.469 16.734 1 80.12 250 GLU B CA 1
ATOM 5330 C C . GLU B 1 250 ? -10.719 31.312 15.586 1 80.12 250 GLU B C 1
ATOM 5332 O O . GLU B 1 250 ? -10.852 32.531 15.594 1 80.12 250 GLU B O 1
ATOM 5337 N N . VAL B 1 251 ? -10.242 30.641 14.641 1 84 251 VAL B N 1
ATOM 5338 C CA . VAL B 1 251 ? -9.609 31.344 13.539 1 84 251 VAL B CA 1
ATOM 5339 C C . VAL B 1 251 ? -10.664 31.75 12.508 1 84 251 VAL B C 1
ATOM 5341 O O . VAL B 1 251 ? -11.469 30.922 12.078 1 84 251 VAL B O 1
ATOM 5344 N N . ASP B 1 252 ? -10.68 33 12.188 1 81.5 252 ASP B N 1
ATOM 5345 C CA . ASP B 1 252 ? -11.531 33.5 11.109 1 81.5 252 ASP B CA 1
ATOM 5346 C C . ASP B 1 252 ? -10.914 33.219 9.742 1 81.5 252 ASP B C 1
ATOM 5348 O O . ASP B 1 252 ? -9.859 33.781 9.414 1 81.5 252 ASP B O 1
ATOM 5352 N N . PRO B 1 253 ? -11.602 32.438 8.883 1 79.19 253 PRO B N 1
ATOM 5353 C CA . PRO B 1 253 ? -11.047 32.156 7.559 1 79.19 253 PRO B CA 1
ATOM 5354 C C . PRO B 1 253 ? -10.812 33.406 6.727 1 79.19 253 PRO B C 1
ATOM 5356 O O . PRO B 1 253 ? -9.883 33.438 5.914 1 79.19 253 PRO B O 1
ATOM 5359 N N . LEU B 1 254 ? -11.602 34.438 6.957 1 80.44 254 LEU B N 1
ATOM 5360 C CA . LEU B 1 254 ? -11.492 35.688 6.188 1 80.44 254 LEU B CA 1
ATOM 5361 C C . LEU B 1 254 ? -10.32 36.531 6.668 1 80.44 254 LEU B C 1
ATOM 5363 O O . LEU B 1 254 ? -9.891 37.438 5.973 1 80.44 254 LEU B O 1
ATOM 5367 N N . LYS B 1 255 ? -9.82 36.219 7.852 1 85.94 255 LYS B N 1
ATOM 5368 C CA . LYS B 1 255 ? -8.656 36.906 8.391 1 85.94 255 LYS B CA 1
ATOM 5369 C C . LYS B 1 255 ? -7.41 36.031 8.344 1 85.94 255 LYS B C 1
ATOM 5371 O O . LYS B 1 255 ? -6.609 36.031 9.281 1 85.94 255 LYS B O 1
ATOM 5376 N N . THR B 1 256 ? -7.359 35.219 7.328 1 86.62 256 THR B N 1
ATOM 5377 C CA . THR B 1 256 ? -6.207 34.344 7.129 1 86.62 256 THR B CA 1
ATOM 5378 C C . THR B 1 256 ? -5.32 34.875 6 1 86.62 256 THR B C 1
ATOM 5380 O O . THR B 1 256 ? -5.797 35.094 4.883 1 86.62 256 THR B O 1
ATOM 5383 N N . VAL B 1 257 ? -4.059 35.094 6.375 1 87.31 257 VAL B N 1
ATOM 5384 C CA . VAL B 1 257 ? -3.055 35.531 5.41 1 87.31 257 VAL B CA 1
ATOM 5385 C C . VAL B 1 257 ? -2.055 34.406 5.16 1 87.31 257 VAL B C 1
ATOM 5387 O O . VAL B 1 257 ? -1.621 33.719 6.094 1 87.31 257 VAL B O 1
ATOM 5390 N N . VAL B 1 258 ? -1.747 34.188 3.904 1 87.88 258 VAL B N 1
ATOM 5391 C CA . VAL B 1 258 ? -0.802 33.125 3.535 1 87.88 258 VAL B CA 1
ATOM 5392 C C . VAL B 1 258 ? 0.432 33.75 2.885 1 87.88 258 VAL B C 1
ATOM 5394 O O . VAL B 1 258 ? 0.316 34.5 1.921 1 87.88 258 VAL B O 1
ATOM 5397 N N . PHE B 1 259 ? 1.567 33.469 3.473 1 88.44 259 PHE B N 1
ATOM 5398 C CA . PHE B 1 259 ? 2.838 33.875 2.887 1 88.44 259 PHE B CA 1
ATOM 5399 C C . PHE B 1 259 ? 3.598 32.688 2.342 1 88.44 259 PHE B C 1
ATOM 5401 O O . PHE B 1 259 ? 3.877 31.734 3.076 1 88.44 259 PHE B O 1
ATOM 5408 N N . ASP B 1 260 ? 3.957 32.719 1.06 1 85.25 260 ASP B N 1
ATOM 5409 C CA . ASP B 1 260 ? 4.77 31.688 0.407 1 85.25 260 ASP B CA 1
ATOM 5410 C C . ASP B 1 260 ? 6.219 32.156 0.274 1 85.25 260 ASP B C 1
ATOM 5412 O O . ASP B 1 260 ? 6.535 33 -0.557 1 85.25 260 ASP B O 1
ATOM 5416 N N . PRO B 1 261 ? 7.051 31.562 1.019 1 87 261 PRO B N 1
ATOM 5417 C CA . PRO B 1 261 ? 8.453 31.984 0.99 1 87 261 PRO B CA 1
ATOM 5418 C C . PRO B 1 261 ? 9.133 31.703 -0.348 1 87 261 PRO B C 1
ATOM 5420 O O . PRO B 1 261 ? 10.156 32.312 -0.668 1 87 261 PRO B O 1
ATOM 5423 N N . VAL B 1 262 ? 8.633 30.75 -1.118 1 82.19 262 VAL B N 1
ATOM 5424 C CA . VAL B 1 262 ? 9.242 30.391 -2.395 1 82.19 262 VAL B CA 1
ATOM 5425 C C . VAL B 1 262 ? 8.914 31.438 -3.445 1 82.19 262 VAL B C 1
ATOM 5427 O O . VAL B 1 262 ? 9.797 31.906 -4.16 1 82.19 262 VAL B O 1
ATOM 5430 N N . THR B 1 263 ? 7.691 31.844 -3.494 1 80 263 THR B N 1
ATOM 5431 C CA . THR B 1 263 ? 7.27 32.844 -4.477 1 80 263 THR B CA 1
ATOM 5432 C C . THR B 1 263 ? 7.332 34.25 -3.885 1 80 263 THR B C 1
ATOM 5434 O O . THR B 1 263 ? 7.25 35.25 -4.613 1 80 263 THR B O 1
ATOM 5437 N N . CYS B 1 264 ? 7.402 34.312 -2.584 1 81.5 264 CYS B N 1
ATOM 5438 C CA . CYS B 1 264 ? 7.406 35.562 -1.838 1 81.5 264 CYS B CA 1
ATOM 5439 C C . CYS B 1 264 ? 6.082 36.312 -2.002 1 81.5 264 CYS B C 1
ATOM 5441 O O . CYS B 1 264 ? 6.051 37.531 -2.049 1 81.5 264 CYS B O 1
ATOM 5443 N N . ASP B 1 265 ? 5.078 35.531 -2.176 1 82.69 265 ASP B N 1
ATOM 5444 C CA . ASP B 1 265 ? 3.738 36.094 -2.328 1 82.69 265 ASP B CA 1
ATOM 5445 C C . ASP B 1 265 ? 2.971 36.031 -1.008 1 82.69 265 ASP B C 1
ATOM 5447 O O . ASP B 1 265 ? 3.08 35.062 -0.255 1 82.69 265 ASP B O 1
ATOM 5451 N N . LEU B 1 266 ? 2.277 37.188 -0.688 1 82.25 266 LEU B N 1
ATOM 5452 C CA . LEU B 1 266 ? 1.36 37.25 0.444 1 82.25 266 LEU B CA 1
ATOM 5453 C C . LEU B 1 266 ? -0.086 37.344 -0.032 1 82.25 266 LEU B C 1
ATOM 5455 O O . LEU B 1 266 ? -0.454 38.281 -0.747 1 82.25 266 LEU B O 1
ATOM 5459 N N . ASP B 1 267 ? -0.776 36.25 0.076 1 77.62 267 ASP B N 1
ATOM 5460 C CA . ASP B 1 267 ? -2.152 36.219 -0.408 1 77.62 267 ASP B CA 1
ATOM 5461 C C . ASP B 1 267 ? -3.127 35.938 0.734 1 77.62 267 ASP B C 1
ATOM 5463 O O . ASP B 1 267 ? -2.721 35.5 1.809 1 77.62 267 ASP B O 1
ATOM 5467 N N . LEU B 1 268 ? -4.344 36.531 0.485 1 63.06 268 LEU B N 1
ATOM 5468 C CA . LEU B 1 268 ? -5.438 36.219 1.404 1 63.06 268 LEU B CA 1
ATOM 5469 C C . LEU B 1 268 ? -6.18 34.969 0.97 1 63.06 268 LEU B C 1
ATOM 5471 O O . LEU B 1 268 ? -6.645 34.875 -0.169 1 63.06 268 LEU B O 1
ATOM 5475 N N . SER B 1 269 ? -5.965 33.812 1.748 1 61.97 269 SER B N 1
ATOM 5476 C CA . SER B 1 269 ? -6.48 32.469 1.453 1 61.97 269 SER B CA 1
ATOM 5477 C C . SER B 1 269 ? -7.945 32.344 1.853 1 61.97 269 SER B C 1
ATOM 5479 O O . SER B 1 269 ? -8.594 31.344 1.551 1 61.97 269 SER B O 1
ATOM 5481 N N . GLY B 1 270 ? -8.492 33.438 2.4 1 60.5 270 GLY B N 1
ATOM 5482 C CA . GLY B 1 270 ? -9.844 33.344 2.938 1 60.5 270 GLY B CA 1
ATOM 5483 C C . GLY B 1 270 ? -10.867 32.938 1.904 1 60.5 270 GLY B C 1
ATOM 5484 O O . GLY B 1 270 ? -11.742 32.125 2.191 1 60.5 270 GLY B O 1
ATOM 5485 N N . LEU B 1 271 ? -10.672 33.312 0.76 1 58.19 271 LEU B N 1
ATOM 5486 C CA . LEU B 1 271 ? -11.617 33 -0.298 1 58.19 271 LEU B CA 1
ATOM 5487 C C . LEU B 1 271 ? -11.562 31.5 -0.644 1 58.19 271 LEU B C 1
ATOM 5489 O O . LEU B 1 271 ? -12.594 30.875 -0.871 1 58.19 271 LEU B O 1
ATOM 5493 N N . GLN B 1 272 ? -10.414 31.031 -0.655 1 68.62 272 GLN B N 1
ATOM 5494 C CA . GLN B 1 272 ? -10.281 29.625 -1.003 1 68.62 272 GLN B CA 1
ATOM 5495 C C . GLN B 1 272 ? -10.93 28.734 0.054 1 68.62 272 GLN B C 1
ATOM 5497 O O . GLN B 1 272 ? -11.531 27.703 -0.275 1 68.62 272 GLN B O 1
ATOM 5502 N N . VAL B 1 273 ? -11.008 29.312 1.175 1 67.06 273 VAL B N 1
ATOM 5503 C CA . VAL B 1 273 ? -11.578 28.547 2.273 1 67.06 273 VAL B CA 1
ATOM 5504 C C . VAL B 1 273 ? -13.102 28.547 2.174 1 67.06 273 VAL B C 1
ATOM 5506 O O . VAL B 1 273 ? -13.758 27.531 2.42 1 67.06 273 VAL B O 1
ATOM 5509 N N . THR B 1 274 ? -13.602 29.688 1.791 1 68.25 274 THR B N 1
ATOM 5510 C CA . THR B 1 274 ? -15.047 29.797 1.649 1 68.25 274 THR B CA 1
ATOM 5511 C C . THR B 1 274 ? -15.562 28.844 0.579 1 68.25 274 THR B C 1
ATOM 5513 O O . THR B 1 274 ? -16.609 28.203 0.75 1 68.25 274 THR B O 1
ATOM 5516 N N . ASN B 1 275 ? -14.82 28.703 -0.465 1 73.88 275 ASN B N 1
ATOM 5517 C CA . ASN B 1 275 ? -15.195 27.781 -1.53 1 73.88 275 ASN B CA 1
ATOM 5518 C C . ASN B 1 275 ? -15.156 26.328 -1.056 1 73.88 275 ASN B C 1
ATOM 5520 O O . ASN B 1 275 ? -16.031 25.531 -1.418 1 73.88 275 ASN B O 1
ATOM 5524 N N . LEU B 1 276 ? -14.219 26.094 -0.296 1 74.62 276 LEU B N 1
ATOM 5525 C CA . LEU B 1 276 ? -14.109 24.75 0.258 1 74.62 276 LEU B CA 1
ATOM 5526 C C . LEU B 1 276 ? -15.305 24.438 1.153 1 74.62 276 LEU B C 1
ATOM 5528 O O . LEU B 1 276 ? -15.875 23.344 1.07 1 74.62 276 LEU B O 1
ATOM 5532 N N . LEU B 1 277 ? -15.719 25.438 1.912 1 73.69 277 LEU B N 1
ATOM 5533 C CA . LEU B 1 277 ? -16.828 25.234 2.842 1 73.69 277 LEU B CA 1
ATOM 5534 C C . LEU B 1 277 ? -18.141 25.047 2.09 1 73.69 277 LEU B C 1
ATOM 5536 O O . LEU B 1 277 ? -18.984 24.266 2.502 1 73.69 277 LEU B O 1
ATOM 5540 N N . LYS B 1 278 ? -18.25 25.75 1.045 1 77.06 278 LYS B N 1
ATOM 5541 C CA . LYS B 1 278 ? -19.438 25.594 0.213 1 77.06 278 LYS B CA 1
ATOM 5542 C C . LYS B 1 278 ? -19.516 24.188 -0.378 1 77.06 278 LYS B C 1
ATOM 5544 O O . LYS B 1 278 ? -20.578 23.578 -0.393 1 77.06 278 LYS B O 1
ATOM 5549 N N . ARG B 1 279 ? -18.453 23.766 -0.831 1 80.56 279 ARG B N 1
ATOM 5550 C CA . ARG B 1 279 ? -18.406 22.406 -1.393 1 80.56 279 ARG B CA 1
ATOM 5551 C C . ARG B 1 279 ? -18.734 21.359 -0.335 1 80.56 279 ARG B C 1
ATOM 5553 O O . ARG B 1 279 ? -19.453 20.406 -0.61 1 80.56 279 ARG B O 1
ATOM 5560 N N . ARG B 1 280 ? -18.188 21.562 0.779 1 80.75 280 ARG B N 1
ATOM 5561 C CA . ARG B 1 280 ? -18.469 20.625 1.864 1 80.75 280 ARG B CA 1
ATOM 5562 C C . ARG B 1 280 ? -19.953 20.625 2.219 1 80.75 280 ARG B C 1
ATOM 5564 O O . ARG B 1 280 ? -20.531 19.562 2.496 1 80.75 280 ARG B O 1
ATOM 5571 N N . SER B 1 281 ? -20.531 21.797 2.188 1 82.31 281 SER B N 1
ATOM 5572 C CA . SER B 1 281 ? -21.953 21.906 2.449 1 82.31 281 SER B CA 1
ATOM 5573 C C . SER B 1 281 ? -22.766 21.141 1.408 1 82.31 281 SER B C 1
ATOM 5575 O O . SER B 1 281 ? -23.75 20.469 1.742 1 82.31 281 SER B O 1
ATOM 5577 N N . TYR B 1 282 ? -22.328 21.266 0.267 1 85.12 282 TYR B N 1
ATOM 5578 C CA . TYR B 1 282 ? -22.969 20.516 -0.816 1 85.12 282 TYR B CA 1
ATOM 5579 C C . TYR B 1 282 ? -22.891 19.016 -0.576 1 85.12 282 TYR B C 1
ATOM 5581 O O . TYR B 1 282 ? -23.891 18.297 -0.737 1 85.12 282 TYR B O 1
ATOM 5589 N N . LEU B 1 283 ? -21.797 18.562 -0.175 1 86.94 283 LEU B N 1
ATOM 5590 C CA . LEU B 1 283 ? -21.578 17.141 0.062 1 86.94 283 LEU B CA 1
ATOM 5591 C C . LEU B 1 283 ? -22.438 16.656 1.231 1 86.94 283 LEU B C 1
ATOM 5593 O O . LEU B 1 283 ? -22.984 15.547 1.189 1 86.94 283 LEU B O 1
ATOM 5597 N N . VAL B 1 284 ? -22.5 17.453 2.195 1 86.94 284 VAL B N 1
ATOM 5598 C CA . VAL B 1 284 ? -23.297 17.125 3.367 1 86.94 284 VAL B CA 1
ATOM 5599 C C . VAL B 1 284 ? -24.766 17 2.967 1 86.94 284 VAL B C 1
ATOM 5601 O O . VAL B 1 284 ? -25.469 16.078 3.424 1 86.94 284 VAL B O 1
ATOM 5604 N N . GLU B 1 285 ? -25.203 17.875 2.129 1 88.88 285 GLU B N 1
ATOM 5605 C CA . GLU B 1 285 ? -26.594 17.812 1.652 1 88.88 285 GLU B CA 1
ATOM 5606 C C . GLU B 1 285 ? -26.844 16.547 0.854 1 88.88 285 GLU B C 1
ATOM 5608 O O . GLU B 1 285 ? -27.891 15.914 1.009 1 88.88 285 GLU B O 1
ATOM 5613 N N . ARG B 1 286 ? -25.984 16.188 0.116 1 89.12 286 ARG B N 1
ATOM 5614 C CA . ARG B 1 286 ? -26.109 14.977 -0.693 1 89.12 286 ARG B CA 1
ATOM 5615 C C . ARG B 1 286 ? -26.109 13.734 0.184 1 89.12 286 ARG B C 1
ATOM 5617 O O . ARG B 1 286 ? -26.75 12.734 -0.147 1 89.12 286 ARG B O 1
ATOM 5624 N N . ALA B 1 287 ? -25.422 13.781 1.247 1 92.69 287 ALA B N 1
ATOM 5625 C CA . ALA B 1 287 ? -25.25 12.641 2.148 1 92.69 287 ALA B CA 1
ATOM 5626 C C . ALA B 1 287 ? -26.547 12.32 2.871 1 92.69 287 ALA B C 1
ATOM 5628 O O . ALA B 1 287 ? -26.734 11.203 3.365 1 92.69 287 ALA B O 1
ATOM 5629 N N . LYS B 1 288 ? -27.422 13.25 2.883 1 92.75 288 LYS B N 1
ATOM 5630 C CA . LYS B 1 288 ? -28.672 13.07 3.623 1 92.75 288 LYS B CA 1
ATOM 5631 C C . LYS B 1 288 ? -29.5 11.93 3.043 1 92.75 288 LYS B C 1
ATOM 5633 O O . LYS B 1 288 ? -30.141 11.172 3.785 1 92.75 288 LYS B O 1
ATOM 5638 N N . ASP B 1 289 ? -29.406 11.734 1.792 1 92.56 289 ASP B N 1
ATOM 5639 C CA . ASP B 1 289 ? -30.266 10.773 1.115 1 92.56 289 ASP B CA 1
ATOM 5640 C C . ASP B 1 289 ? -29.562 9.43 0.924 1 92.56 289 ASP B C 1
ATOM 5642 O O . ASP B 1 289 ? -30.172 8.461 0.47 1 92.56 289 ASP B O 1
ATOM 5646 N N . ALA B 1 290 ? -28.391 9.32 1.259 1 94.81 290 ALA B N 1
ATOM 5647 C CA . ALA B 1 290 ? -27.609 8.117 0.979 1 94.81 290 ALA B CA 1
ATOM 5648 C C . ALA B 1 290 ? -28.062 6.957 1.867 1 94.81 290 ALA B C 1
ATOM 5650 O O . ALA B 1 290 ? -28.125 7.098 3.09 1 94.81 290 ALA B O 1
ATOM 5651 N N . GLN B 1 291 ? -28.359 5.852 1.189 1 93.94 291 GLN B N 1
ATOM 5652 C CA . GLN B 1 291 ? -28.781 4.66 1.911 1 93.94 291 GLN B CA 1
ATOM 5653 C C . GLN B 1 291 ? -27.688 3.598 1.931 1 93.94 291 GLN B C 1
ATOM 5655 O O . GLN B 1 291 ? -27.625 2.785 2.855 1 93.94 291 GLN B O 1
ATOM 5660 N N . TYR B 1 292 ? -26.875 3.539 0.906 1 93.88 292 TYR B N 1
ATOM 5661 C CA . TYR B 1 292 ? -25.734 2.627 0.791 1 93.88 292 TYR B CA 1
ATOM 5662 C C . TYR B 1 292 ? -24.422 3.361 1.007 1 93.88 292 TYR B C 1
ATOM 5664 O O . TYR B 1 292 ? -23.953 4.086 0.124 1 93.88 292 TYR B O 1
ATOM 5672 N N . ILE B 1 293 ? -23.859 3.088 2.199 1 95.56 293 ILE B N 1
ATOM 5673 C CA . ILE B 1 293 ? -22.75 3.918 2.645 1 95.56 293 ILE B CA 1
ATOM 5674 C C . ILE B 1 293 ? -21.516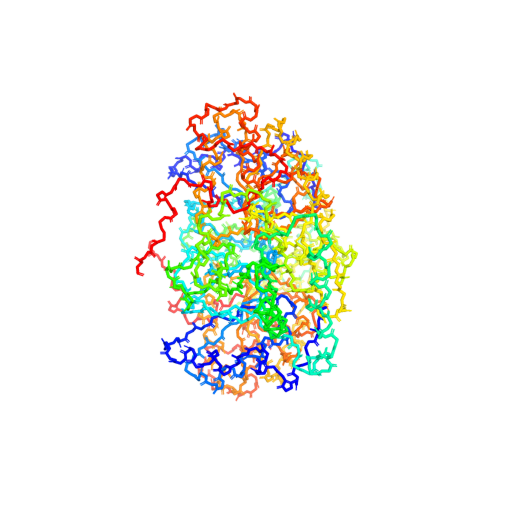 3.049 2.85 1 95.56 293 ILE B C 1
ATOM 5676 O O . ILE B 1 293 ? -21.609 1.932 3.361 1 95.56 293 ILE B O 1
ATOM 5680 N N . GLY B 1 294 ? -20.359 3.529 2.35 1 94.75 294 GLY B N 1
ATOM 5681 C CA . GLY B 1 294 ? -19.078 2.887 2.607 1 94.75 294 GLY B CA 1
ATOM 5682 C C . GLY B 1 294 ? -18.219 3.658 3.584 1 94.75 294 GLY B C 1
ATOM 5683 O O . GLY B 1 294 ? -18.016 4.863 3.428 1 94.75 294 GLY B O 1
ATOM 5684 N N . ILE B 1 295 ? -17.797 3.004 4.648 1 94.25 295 ILE B N 1
ATOM 5685 C CA . ILE B 1 295 ? -16.75 3.545 5.504 1 94.25 295 ILE B CA 1
ATOM 5686 C C . ILE B 1 295 ? -15.383 3.234 4.902 1 94.25 295 ILE B C 1
ATOM 5688 O O . ILE B 1 295 ? -14.969 2.074 4.855 1 94.25 295 ILE B O 1
ATOM 5692 N N . LEU B 1 296 ? -14.742 4.211 4.414 1 91.31 296 LEU B N 1
ATOM 5693 C CA . LEU B 1 296 ? -13.469 4.07 3.717 1 91.31 296 LEU B CA 1
ATOM 5694 C C . LEU B 1 296 ? -12.305 4.363 4.652 1 91.31 296 LEU B C 1
ATOM 5696 O O . LEU B 1 296 ? -12.086 5.512 5.051 1 91.31 296 LEU B O 1
ATOM 5700 N N . VAL B 1 297 ? -11.578 3.352 4.961 1 89.12 297 VAL B N 1
ATOM 5701 C CA . VAL B 1 297 ? -10.438 3.48 5.871 1 89.12 297 VAL B CA 1
ATOM 5702 C C . VAL B 1 297 ? -9.141 3.529 5.074 1 89.12 297 VAL B C 1
ATOM 5704 O O . VAL B 1 297 ? -8.781 2.564 4.395 1 89.12 297 VAL B O 1
ATOM 5707 N N . CYS B 1 298 ? -8.391 4.582 5.117 1 82.31 298 CYS B N 1
ATOM 5708 C CA . CYS B 1 298 ? -7.195 4.77 4.297 1 82.31 298 CYS B CA 1
ATOM 5709 C C . CYS B 1 298 ? -5.934 4.754 5.152 1 82.31 298 CYS B C 1
ATOM 5711 O O . CYS B 1 298 ? -4.84 5.023 4.656 1 82.31 298 CYS B O 1
ATOM 5713 N N . THR B 1 299 ? -6.047 4.555 6.359 1 75.31 299 THR B N 1
ATOM 5714 C CA . THR B 1 299 ? -4.871 4.434 7.215 1 75.31 299 THR B CA 1
ATOM 5715 C C . THR B 1 299 ? -5.141 3.469 8.367 1 75.31 299 THR B C 1
ATOM 5717 O O . THR B 1 299 ? -6.254 3.414 8.891 1 75.31 299 THR B O 1
ATOM 5720 N N . LEU B 1 300 ? -4.168 2.678 8.672 1 71.81 300 LEU B N 1
ATOM 5721 C CA . LEU B 1 300 ? -4.281 1.754 9.797 1 71.81 300 LEU B CA 1
ATOM 5722 C C . LEU B 1 300 ? -3.373 2.18 10.945 1 71.81 300 LEU B C 1
ATOM 5724 O O . LEU B 1 300 ? -3.381 1.557 12.008 1 71.81 300 LEU B O 1
ATOM 5728 N N . SER B 1 301 ? -2.705 3.338 10.719 1 78.25 301 SER B N 1
ATOM 5729 C CA . SER B 1 301 ? -1.679 3.699 11.695 1 78.25 301 SER B CA 1
ATOM 5730 C C . SER B 1 301 ? -2.188 4.758 12.664 1 78.25 301 SER B C 1
ATOM 5732 O O . SER B 1 301 ? -1.544 5.039 13.68 1 78.25 301 SER B O 1
ATOM 5734 N N . ILE B 1 302 ? -3.311 5.363 12.375 1 81.81 302 ILE B N 1
ATOM 5735 C CA . ILE B 1 302 ? -3.801 6.453 13.219 1 81.81 302 ILE B CA 1
ATOM 5736 C C . ILE B 1 302 ? -4.547 5.879 14.422 1 81.81 302 ILE B C 1
ATOM 5738 O O . ILE B 1 302 ? -5.336 4.945 14.281 1 81.81 302 ILE B O 1
ATOM 5742 N N . LYS B 1 303 ? -4.309 6.469 15.492 1 83.19 303 LYS B N 1
ATOM 5743 C CA . LYS B 1 303 ? -4.895 6.004 16.75 1 83.19 303 LYS B CA 1
ATOM 5744 C C . LYS B 1 303 ? -6.414 6.109 16.719 1 83.19 303 LYS B C 1
ATOM 5746 O O . LYS B 1 303 ? -6.965 7.066 16.172 1 83.19 303 LYS B O 1
ATOM 5751 N N . ASP B 1 304 ? -7.105 5.09 17.172 1 83.31 304 ASP B N 1
ATOM 5752 C CA . ASP B 1 304 ? -8.531 5.047 17.484 1 83.31 304 ASP B CA 1
ATOM 5753 C C . ASP B 1 304 ? -9.359 4.965 16.203 1 83.31 304 ASP B C 1
ATOM 5755 O O . ASP B 1 304 ? -10.547 5.312 16.188 1 83.31 304 ASP B O 1
ATOM 5759 N N . TYR B 1 305 ? -8.727 4.586 15.148 1 83.88 305 TYR B N 1
ATOM 5760 C CA . TYR B 1 305 ? -9.484 4.473 13.914 1 83.88 305 TYR B CA 1
ATOM 5761 C C . TYR B 1 305 ? -10.586 3.426 14.047 1 83.88 305 TYR B C 1
ATOM 5763 O O . TYR B 1 305 ? -11.672 3.574 13.469 1 83.88 305 TYR B O 1
ATOM 5771 N N . GLN B 1 306 ? -10.312 2.396 14.852 1 84.94 306 GLN B N 1
ATOM 5772 C CA . GLN B 1 306 ? -11.297 1.337 15.047 1 84.94 306 GLN B CA 1
ATOM 5773 C C . GLN B 1 306 ? -12.508 1.844 15.836 1 84.94 306 GLN B C 1
ATOM 5775 O O . GLN B 1 306 ? -13.641 1.462 15.555 1 84.94 306 GLN B O 1
ATOM 5780 N N . CYS B 1 307 ? -12.25 2.707 16.719 1 87.25 307 CYS B N 1
ATOM 5781 C CA . CYS B 1 307 ? -13.328 3.242 17.547 1 87.25 307 CYS B CA 1
ATOM 5782 C C . CYS B 1 307 ? -14.305 4.059 16.719 1 87.25 307 CYS B C 1
ATOM 5784 O O . CYS B 1 307 ? -15.516 3.951 16.891 1 87.25 307 CYS B O 1
ATOM 5786 N N . ILE B 1 308 ? -13.758 4.852 15.82 1 89.69 308 ILE B N 1
ATOM 5787 C CA . ILE B 1 308 ? -14.633 5.676 15 1 89.69 308 ILE B CA 1
ATOM 5788 C C . ILE B 1 308 ? -15.398 4.797 14.016 1 89.69 308 ILE B C 1
ATOM 5790 O O . ILE B 1 308 ? -16.547 5.082 13.688 1 89.69 308 ILE B O 1
ATOM 5794 N N . ILE B 1 309 ? -14.773 3.754 13.578 1 90.19 309 ILE B N 1
ATOM 5795 C CA . ILE B 1 309 ? -15.461 2.811 12.703 1 90.19 309 ILE B CA 1
ATOM 5796 C C . ILE B 1 309 ? -16.656 2.211 13.43 1 90.19 309 ILE B C 1
ATOM 5798 O O . ILE B 1 309 ? -17.781 2.205 12.898 1 90.19 309 ILE B O 1
ATOM 5802 N N . ASP B 1 310 ? -16.438 1.773 14.633 1 88.88 310 ASP B N 1
ATOM 5803 C CA . ASP B 1 310 ? -17.5 1.145 15.422 1 88.88 310 ASP B CA 1
ATOM 5804 C C . ASP B 1 310 ? -18.625 2.129 15.719 1 88.88 310 ASP B C 1
ATOM 5806 O O . ASP B 1 310 ? -19.812 1.772 15.633 1 88.88 310 ASP B O 1
ATOM 5810 N N . ARG B 1 311 ? -18.234 3.309 15.992 1 89 311 ARG B N 1
ATOM 5811 C CA . ARG B 1 311 ? -19.234 4.344 16.266 1 89 311 ARG B CA 1
ATOM 5812 C C . ARG B 1 311 ? -20.094 4.621 15.047 1 89 311 ARG B C 1
ATOM 5814 O O . ARG B 1 311 ? -21.312 4.664 15.141 1 89 311 ARG B O 1
ATOM 5821 N N . LEU B 1 312 ? -19.453 4.738 13.93 1 92.38 312 LEU B N 1
ATOM 5822 C CA . LEU B 1 312 ? -20.172 5.012 12.688 1 92.38 312 LEU B CA 1
ATOM 5823 C C . LEU B 1 312 ? -21.109 3.859 12.336 1 92.38 312 LEU B C 1
ATOM 5825 O O . LEU B 1 312 ? -22.25 4.082 11.93 1 92.38 312 LEU B O 1
ATOM 5829 N N . LYS B 1 313 ? -20.641 2.68 12.508 1 89.94 313 LYS B N 1
ATOM 5830 C CA . LYS B 1 313 ? -21.453 1.504 12.227 1 89.94 313 LYS B CA 1
ATOM 5831 C C . LYS B 1 313 ? -22.719 1.487 13.086 1 89.94 313 LYS B C 1
ATOM 5833 O O . LYS B 1 313 ? -23.812 1.206 12.594 1 89.94 313 LYS B O 1
ATOM 5838 N N . GLU B 1 314 ? -22.516 1.787 14.312 1 89.94 314 GLU B N 1
ATOM 5839 C CA . GLU B 1 314 ? -23.656 1.812 15.242 1 89.94 314 GLU B CA 1
ATOM 5840 C C . GLU B 1 314 ? -24.656 2.893 14.852 1 89.94 314 GLU B C 1
ATOM 5842 O O . GLU B 1 314 ? -25.859 2.643 14.82 1 89.94 314 GLU B O 1
ATOM 5847 N N . LEU B 1 315 ? -24.172 4.043 14.578 1 90.19 315 LEU B N 1
ATOM 5848 C CA . LEU B 1 315 ? -25.047 5.16 14.219 1 90.19 315 LEU B CA 1
ATOM 5849 C C . LEU B 1 315 ? -25.797 4.863 12.93 1 90.19 315 LEU B C 1
ATOM 5851 O O . LEU B 1 315 ? -27 5.133 12.828 1 90.19 315 LEU B O 1
ATOM 5855 N N . LEU B 1 316 ? -25.109 4.273 11.984 1 93.5 316 LEU B N 1
ATOM 5856 C CA . LEU B 1 316 ? -25.719 3.99 10.688 1 93.5 316 LEU B CA 1
ATOM 5857 C C . LEU B 1 316 ? -26.734 2.859 10.805 1 93.5 316 LEU B C 1
ATOM 5859 O O . LEU B 1 316 ? -27.781 2.881 10.133 1 93.5 316 LEU B O 1
ATOM 5863 N N . ARG B 1 317 ? -26.422 1.905 11.633 1 90.31 317 ARG B N 1
ATOM 5864 C CA . ARG B 1 317 ? -27.375 0.833 11.898 1 90.31 317 ARG B CA 1
ATOM 5865 C C . ARG B 1 317 ? -28.656 1.381 12.508 1 90.31 317 ARG B C 1
ATOM 5867 O O . ARG B 1 317 ? -29.766 1.017 12.078 1 90.31 317 ARG B O 1
ATOM 5874 N N . ARG B 1 318 ? -28.547 2.273 13.398 1 89.81 318 ARG B N 1
ATOM 5875 C CA . ARG B 1 318 ? -29.703 2.885 14.047 1 89.81 318 ARG B CA 1
ATOM 5876 C C . ARG B 1 318 ? -30.5 3.725 13.055 1 89.81 318 ARG B C 1
ATOM 5878 O O . ARG B 1 318 ? -31.719 3.805 13.156 1 89.81 318 ARG B O 1
ATOM 5885 N N . ALA B 1 319 ? -29.797 4.277 12.156 1 92.94 319 ALA B N 1
ATOM 5886 C CA . ALA B 1 319 ? -30.453 5.098 11.141 1 92.94 319 ALA B CA 1
ATOM 5887 C C . ALA B 1 319 ? -31 4.234 10.008 1 92.94 319 ALA B C 1
ATOM 5889 O O . ALA B 1 319 ? -31.516 4.758 9.016 1 92.94 319 ALA B O 1
ATOM 5890 N N . LYS B 1 320 ? -30.781 2.877 10.117 1 92.38 320 LYS B N 1
ATOM 5891 C CA . LYS B 1 320 ? -31.266 1.902 9.148 1 92.38 320 LYS B CA 1
ATOM 5892 C C . LYS B 1 320 ? -30.641 2.123 7.781 1 92.38 320 LYS B C 1
ATOM 5894 O O . LYS B 1 320 ? -31.328 2.078 6.758 1 92.38 320 LYS B O 1
ATOM 5899 N N . ARG B 1 321 ? -29.438 2.545 7.758 1 93.56 321 ARG B N 1
ATOM 5900 C CA . ARG B 1 321 ? -28.656 2.672 6.535 1 93.56 321 ARG B CA 1
ATOM 5901 C C . ARG B 1 321 ? -27.672 1.505 6.383 1 93.56 321 ARG B C 1
ATOM 5903 O O . ARG B 1 321 ? -27.094 1.045 7.367 1 93.56 321 ARG B O 1
ATOM 5910 N N . PHE B 1 322 ? -27.578 1.064 5.199 1 91 322 PHE B N 1
ATOM 5911 C CA . PHE B 1 322 ? -26.625 -0.008 4.922 1 91 322 PHE B CA 1
ATOM 5912 C C . PHE B 1 322 ? -25.203 0.528 4.875 1 91 322 PHE B C 1
ATOM 5914 O O . PHE B 1 322 ? -24.953 1.605 4.332 1 91 322 PHE B O 1
ATOM 5921 N N . CYS B 1 323 ? -24.297 -0.242 5.539 1 92.94 323 CYS B N 1
ATOM 5922 C CA . CYS B 1 323 ? -22.922 0.246 5.555 1 92.94 323 CYS B CA 1
ATOM 5923 C C . CYS B 1 323 ? -21.938 -0.905 5.414 1 92.94 323 CYS B C 1
ATOM 5925 O O . CYS B 1 323 ? -22.188 -2.004 5.91 1 92.94 323 CYS B O 1
ATOM 5927 N N . ILE B 1 324 ? -20.906 -0.667 4.668 1 91.62 324 ILE B N 1
ATOM 5928 C CA . ILE B 1 324 ? -19.781 -1.595 4.562 1 91.62 324 ILE B CA 1
ATOM 5929 C C . ILE B 1 324 ? -18.469 -0.863 4.867 1 91.62 324 ILE B C 1
ATOM 5931 O O . ILE B 1 324 ? -18.391 0.355 4.699 1 91.62 324 ILE B O 1
ATOM 5935 N N . THR B 1 325 ? -17.531 -1.595 5.395 1 91.94 325 THR B N 1
ATOM 5936 C CA . THR B 1 325 ? -16.219 -1.025 5.668 1 91.94 325 THR B CA 1
ATOM 5937 C C . THR B 1 325 ? -15.211 -1.445 4.598 1 91.94 325 THR B C 1
ATOM 5939 O O . THR B 1 325 ? -15.102 -2.631 4.273 1 91.94 325 THR B O 1
ATOM 5942 N N . LEU B 1 326 ? -14.562 -0.497 4.02 1 89.75 326 LEU B N 1
ATOM 5943 C CA . LEU B 1 326 ? -13.555 -0.7 2.986 1 89.75 326 LEU B CA 1
ATOM 5944 C C . LEU B 1 326 ? -12.188 -0.211 3.461 1 89.75 326 LEU B C 1
ATOM 5946 O O . LEU B 1 326 ? -12.055 0.922 3.93 1 89.75 326 LEU B O 1
ATOM 5950 N N . PHE B 1 327 ? -11.25 -1.074 3.396 1 86.62 327 PHE B N 1
ATOM 5951 C CA . PHE B 1 327 ? -9.875 -0.692 3.684 1 86.62 327 PHE B CA 1
ATOM 5952 C C . PHE B 1 327 ? -9.07 -0.542 2.396 1 86.62 327 PHE B C 1
ATOM 5954 O O . PHE B 1 327 ? -8.914 -1.506 1.644 1 86.62 327 PHE B O 1
ATOM 5961 N N . VAL B 1 328 ? -8.672 0.628 2.141 1 78 328 VAL B N 1
ATOM 5962 C CA . VAL B 1 328 ? -7.855 0.941 0.975 1 78 328 VAL B CA 1
ATOM 5963 C C . VAL B 1 328 ? -6.68 1.825 1.39 1 78 328 VAL B C 1
ATOM 5965 O O . VAL B 1 328 ? -6.875 2.947 1.86 1 78 328 VAL B O 1
ATOM 5968 N N . GLY B 1 329 ? -5.48 1.345 1.356 1 69.31 329 GLY B N 1
ATOM 5969 C CA . GLY B 1 329 ? -4.312 2.098 1.794 1 69.31 329 GLY B CA 1
ATOM 5970 C C . GLY B 1 329 ? -4.137 3.408 1.05 1 69.31 329 GLY B C 1
ATOM 5971 O O . GLY B 1 329 ? -3.848 4.441 1.659 1 69.31 329 GLY B O 1
ATOM 5972 N N . ARG B 1 330 ? -4.164 3.33 -0.313 1 68.44 330 ARG B N 1
ATOM 5973 C CA . ARG B 1 330 ? -4.02 4.555 -1.097 1 68.44 330 ARG B CA 1
ATOM 5974 C C . ARG B 1 330 ? -5.301 4.863 -1.867 1 68.44 330 ARG B C 1
ATOM 5976 O O . ARG B 1 330 ? -5.848 3.992 -2.547 1 68.44 330 ARG B O 1
ATOM 5983 N N . LEU B 1 331 ? -5.77 6.066 -1.541 1 68.44 331 LEU B N 1
ATOM 5984 C CA . LEU B 1 331 ? -6.961 6.5 -2.262 1 68.44 331 LEU B CA 1
ATOM 5985 C C . LEU B 1 331 ? -6.707 6.527 -3.766 1 68.44 331 LEU B C 1
ATOM 5987 O O . LEU B 1 331 ? -5.758 7.168 -4.23 1 68.44 331 LEU B O 1
ATOM 5991 N N . ASN B 1 332 ? -7.281 5.672 -4.414 1 70.31 332 ASN B N 1
ATOM 5992 C CA . ASN B 1 332 ? -7.219 5.613 -5.871 1 70.31 332 ASN B CA 1
ATOM 5993 C C . ASN B 1 332 ? -8.594 5.816 -6.5 1 70.31 332 ASN B C 1
ATOM 5995 O O . ASN B 1 332 ? -9.469 4.949 -6.395 1 70.31 332 ASN B O 1
ATOM 5999 N N . PRO B 1 333 ? -8.703 6.984 -7.164 1 72.75 333 PRO B N 1
ATOM 6000 C CA . PRO B 1 333 ? -10.008 7.277 -7.754 1 72.75 333 PRO B CA 1
ATOM 6001 C C . PRO B 1 333 ? -10.516 6.152 -8.656 1 72.75 333 PRO B C 1
ATOM 6003 O O . PRO B 1 333 ? -11.711 5.859 -8.672 1 72.75 333 PRO B O 1
ATOM 6006 N N . ALA B 1 334 ? -9.648 5.586 -9.336 1 71.75 334 ALA B N 1
ATOM 6007 C CA . ALA B 1 334 ? -10.047 4.52 -10.25 1 71.75 334 ALA B CA 1
ATOM 6008 C C . ALA B 1 334 ? -10.617 3.328 -9.492 1 71.75 334 ALA B C 1
ATOM 6010 O O . ALA B 1 334 ? -11.594 2.709 -9.938 1 71.75 334 ALA B O 1
ATOM 6011 N N . LYS B 1 335 ? -10.055 3.125 -8.336 1 74.56 335 LYS B N 1
ATOM 6012 C CA . LYS B 1 335 ? -10.531 2.018 -7.516 1 74.56 335 LYS B CA 1
ATOM 6013 C C . LYS B 1 335 ? -11.922 2.309 -6.945 1 74.56 335 LYS B C 1
ATOM 6015 O O . LYS B 1 335 ? -12.781 1.429 -6.914 1 74.56 335 LYS B O 1
ATOM 6020 N N . LEU B 1 336 ? -12.094 3.502 -6.621 1 77.81 336 LEU B N 1
ATOM 6021 C CA . LEU B 1 336 ? -13.336 3.889 -5.957 1 77.81 336 LEU B CA 1
ATOM 6022 C C . LEU B 1 336 ? -14.469 4.043 -6.965 1 77.81 336 LEU B C 1
ATOM 6024 O O . LEU B 1 336 ? -15.641 3.971 -6.602 1 77.81 336 LEU B O 1
ATOM 6028 N N . ALA B 1 337 ? -14.031 4.289 -8.195 1 74.94 337 ALA B N 1
ATOM 6029 C CA . ALA B 1 337 ? -15.016 4.398 -9.266 1 74.94 337 ALA B CA 1
ATOM 6030 C C . ALA B 1 337 ? -15.688 3.055 -9.539 1 74.94 337 ALA B C 1
ATOM 6032 O O . ALA B 1 337 ? -16.766 3 -10.125 1 74.94 337 ALA B O 1
ATOM 6033 N N . ASN B 1 338 ? -15.156 2.078 -9.016 1 72.94 338 ASN B N 1
ATOM 6034 C CA . ASN B 1 338 ? -15.633 0.726 -9.289 1 72.94 338 ASN B CA 1
ATOM 6035 C C . ASN B 1 338 ? -16.594 0.237 -8.211 1 72.94 338 ASN B C 1
ATOM 6037 O O . ASN B 1 338 ? -16.891 -0.956 -8.133 1 72.94 338 ASN B O 1
ATOM 6041 N N . LEU B 1 339 ? -17.078 1.154 -7.414 1 81.69 339 LEU B N 1
ATOM 6042 C CA . LEU B 1 339 ? -18 0.763 -6.363 1 81.69 339 LEU B CA 1
ATOM 6043 C C . LEU B 1 339 ? -19.391 1.335 -6.633 1 81.69 339 LEU B C 1
ATOM 6045 O O . LEU B 1 339 ? -19.891 2.148 -5.855 1 81.69 339 LEU B O 1
ATOM 6049 N N . PRO B 1 340 ? -20.062 0.808 -7.641 1 76.69 340 PRO B N 1
ATOM 6050 C CA . PRO B 1 340 ? -21.281 1.448 -8.141 1 76.69 340 PRO B CA 1
ATOM 6051 C C . PRO B 1 340 ? -22.453 1.359 -7.152 1 76.69 340 PRO B C 1
ATOM 6053 O O . PRO B 1 340 ? -23.391 2.152 -7.227 1 76.69 340 PRO B O 1
ATOM 6056 N N . GLU B 1 341 ? -22.375 0.55 -6.242 1 85.56 341 GLU B N 1
ATOM 6057 C CA . GLU B 1 341 ? -23.5 0.362 -5.324 1 85.56 341 GLU B CA 1
ATOM 6058 C C . GLU B 1 341 ? -23.484 1.406 -4.211 1 85.56 341 GLU B C 1
ATOM 6060 O O . GLU B 1 341 ? -24.516 1.678 -3.59 1 85.56 341 GLU B O 1
ATOM 6065 N N . LEU B 1 342 ? -22.344 1.96 -3.98 1 91.44 342 LEU B N 1
ATOM 6066 C CA . LEU B 1 342 ? -22.219 2.893 -2.865 1 91.44 342 LEU B CA 1
ATOM 6067 C C . LEU B 1 342 ? -22.625 4.301 -3.291 1 91.44 342 LEU B C 1
ATOM 6069 O O . LEU B 1 342 ? -22.297 4.734 -4.398 1 91.44 342 LEU B O 1
ATOM 6073 N N . GLN B 1 343 ? -23.344 4.977 -2.402 1 93.75 343 GLN B N 1
ATOM 6074 C CA . GLN B 1 343 ? -23.844 6.32 -2.68 1 93.75 343 GLN B CA 1
ATOM 6075 C C . GLN B 1 343 ? -23.031 7.375 -1.935 1 93.75 343 GLN B C 1
ATOM 6077 O O . GLN B 1 343 ? -23.094 8.562 -2.26 1 93.75 343 GLN B O 1
ATOM 6082 N N . LEU B 1 344 ? -22.328 6.922 -0.986 1 94.06 344 LEU B N 1
ATOM 6083 C CA . LEU B 1 344 ? -21.578 7.816 -0.113 1 94.06 344 LEU B CA 1
ATOM 6084 C C . LEU B 1 344 ? -20.391 7.09 0.514 1 94.06 344 LEU B C 1
ATOM 6086 O O . LEU B 1 344 ? -20.484 5.906 0.842 1 94.06 344 LEU B O 1
ATOM 6090 N N . LEU B 1 345 ? -19.344 7.805 0.645 1 92.88 345 LEU B N 1
ATOM 6091 C CA . LEU B 1 345 ? -18.188 7.289 1.368 1 92.88 345 LEU B CA 1
ATOM 6092 C C . LEU B 1 345 ? -17.859 8.18 2.561 1 92.88 345 LEU B C 1
ATOM 6094 O O . LEU B 1 345 ? -17.906 9.406 2.457 1 92.88 345 LEU B O 1
ATOM 6098 N N . ILE B 1 346 ? -17.625 7.594 3.686 1 93.31 346 ILE B N 1
ATOM 6099 C CA . ILE B 1 346 ? -17.094 8.281 4.855 1 93.31 346 ILE B CA 1
ATOM 6100 C C . ILE B 1 346 ? -15.602 7.973 4.996 1 93.31 346 ILE B C 1
ATOM 6102 O O . ILE B 1 346 ? -15.219 6.828 5.238 1 93.31 346 ILE B O 1
ATOM 6106 N N . LEU B 1 347 ? -14.859 8.984 4.906 1 90.56 347 LEU B N 1
ATOM 6107 C CA . LEU B 1 347 ? -13.414 8.805 4.855 1 90.56 347 LEU B CA 1
ATOM 6108 C C . LEU B 1 347 ? -12.805 8.883 6.254 1 90.56 347 LEU B C 1
ATOM 6110 O O . LEU B 1 347 ? -12.992 9.875 6.961 1 90.56 347 LEU B O 1
ATOM 6114 N N . ILE B 1 348 ? -12.188 7.84 6.648 1 89.5 348 ILE B N 1
ATOM 6115 C CA . ILE B 1 348 ? -11.391 7.809 7.867 1 89.5 348 ILE B CA 1
ATOM 6116 C C . ILE B 1 348 ? -9.906 7.852 7.512 1 89.5 348 ILE B C 1
ATOM 6118 O O . ILE B 1 348 ? -9.359 6.879 6.992 1 89.5 348 ILE B O 1
ATOM 6122 N N . ALA B 1 349 ? -9.312 8.93 7.699 1 86.56 349 ALA B N 1
ATOM 6123 C CA . ALA B 1 349 ? -7.906 9.195 7.395 1 86.56 349 ALA B CA 1
ATOM 6124 C C . ALA B 1 349 ? -7.328 10.234 8.344 1 86.56 349 ALA B C 1
ATOM 6126 O O . ALA B 1 349 ? -7.98 10.633 9.312 1 86.56 349 ALA B O 1
ATOM 6127 N N . CYS B 1 350 ? -6.105 10.539 8.141 1 82.38 350 CYS B N 1
ATOM 6128 C CA . CYS B 1 350 ? -5.547 11.625 8.945 1 82.38 350 CYS B CA 1
ATOM 6129 C C . CYS B 1 350 ? -6.238 12.945 8.625 1 82.38 350 CYS B C 1
ATOM 6131 O O . CYS B 1 350 ? -6.855 13.094 7.574 1 82.38 350 CYS B O 1
ATOM 6133 N N . PRO B 1 351 ? -6.172 13.891 9.398 1 78.12 351 PRO B N 1
ATOM 6134 C CA . PRO B 1 351 ? -6.898 15.148 9.227 1 78.12 351 PRO B CA 1
ATOM 6135 C C . PRO B 1 351 ? -6.535 15.867 7.93 1 78.12 351 PRO B C 1
ATOM 6137 O O . PRO B 1 351 ? -7.371 16.562 7.352 1 78.12 351 PRO B O 1
ATOM 6140 N N . GLU B 1 352 ? -5.41 15.672 7.484 1 75.38 352 GLU B N 1
ATOM 6141 C CA . GLU B 1 352 ? -5.008 16.344 6.254 1 75.38 352 GLU B CA 1
ATOM 6142 C C . GLU B 1 352 ? -5.617 15.664 5.031 1 75.38 352 GLU B C 1
ATOM 6144 O O . GLU B 1 352 ? -6.012 16.328 4.074 1 75.38 352 GLU B O 1
ATOM 6149 N N . THR B 1 353 ? -5.754 14.359 5.109 1 75.19 353 THR B N 1
ATOM 6150 C CA . THR B 1 353 ? -6.281 13.594 3.986 1 75.19 353 THR B CA 1
ATOM 6151 C C . THR B 1 353 ? -7.809 13.586 4.008 1 75.19 353 THR B C 1
ATOM 6153 O O . THR B 1 353 ? -8.445 13.336 2.982 1 75.19 353 THR B O 1
ATOM 6156 N N . SER B 1 354 ? -8.375 13.836 5.109 1 74.5 354 SER B N 1
ATOM 6157 C CA . SER B 1 354 ? -9.812 13.68 5.293 1 74.5 354 SER B CA 1
ATOM 6158 C C . SER B 1 354 ? -10.586 14.664 4.418 1 74.5 354 SER B C 1
ATOM 6160 O O . SER B 1 354 ? -11.773 14.461 4.145 1 74.5 354 SER B O 1
ATOM 6162 N N . LEU B 1 355 ? -9.883 15.672 3.955 1 68.06 355 LEU B N 1
ATOM 6163 C CA . LEU B 1 355 ? -10.57 16.656 3.141 1 68.06 355 LEU B CA 1
ATOM 6164 C C . LEU B 1 355 ? -10.398 16.359 1.655 1 68.06 355 LEU B C 1
ATOM 6166 O O . LEU B 1 355 ? -10.516 17.266 0.819 1 68.06 355 LEU B O 1
ATOM 6170 N N . TYR B 1 356 ? -10.211 15.156 1.456 1 64 356 TYR B N 1
ATOM 6171 C CA . TYR B 1 356 ? -10.023 14.734 0.073 1 64 356 TYR B CA 1
ATOM 6172 C C . TYR B 1 356 ? -11.227 15.094 -0.781 1 64 356 TYR B C 1
ATOM 6174 O O . TYR B 1 356 ? -12.367 14.805 -0.414 1 64 356 TYR B O 1
ATOM 6182 N N . ASN B 1 357 ? -10.984 16 -1.767 1 64.38 357 ASN B N 1
ATOM 6183 C CA . ASN B 1 357 ? -12.055 16.422 -2.668 1 64.38 357 ASN B CA 1
ATOM 6184 C C . ASN B 1 357 ? -11.648 16.281 -4.129 1 64.38 357 ASN B C 1
ATOM 6186 O O . ASN B 1 357 ? -11.203 17.234 -4.754 1 64.38 357 ASN B O 1
ATOM 6190 N N . SER B 1 358 ? -11.469 15.086 -4.453 1 62.12 358 SER B N 1
ATOM 6191 C CA . SER B 1 358 ? -11.086 14.938 -5.855 1 62.12 358 SER B CA 1
ATOM 6192 C C . SER B 1 358 ? -12.305 14.969 -6.77 1 62.12 358 SER B C 1
ATOM 6194 O O . SER B 1 358 ? -13.32 14.336 -6.473 1 62.12 358 SER B O 1
ATOM 6196 N N . ARG B 1 359 ? -12.234 15.766 -7.758 1 63.66 359 ARG B N 1
ATOM 6197 C CA . ARG B 1 359 ? -13.289 15.836 -8.766 1 63.66 359 ARG B CA 1
ATOM 6198 C C . ARG B 1 359 ? -13.375 14.539 -9.562 1 63.66 359 ARG B C 1
ATOM 6200 O O . ARG B 1 359 ? -14.383 14.281 -10.227 1 63.66 359 ARG B O 1
ATOM 6207 N N . ASP B 1 360 ? -12.367 13.773 -9.383 1 69.19 360 ASP B N 1
ATOM 6208 C CA . ASP B 1 360 ? -12.305 12.539 -10.172 1 69.19 360 ASP B CA 1
ATOM 6209 C C . ASP B 1 360 ? -13.133 11.43 -9.523 1 69.19 360 ASP B C 1
ATOM 6211 O O . ASP B 1 360 ? -13.43 10.422 -10.156 1 69.19 360 ASP B O 1
ATOM 6215 N N . ILE B 1 361 ? -13.5 11.773 -8.312 1 75.69 361 ILE B N 1
ATOM 6216 C CA . ILE B 1 361 ? -14.312 10.766 -7.629 1 75.69 361 ILE B CA 1
ATOM 6217 C C . ILE B 1 361 ? -15.773 11.188 -7.656 1 75.69 361 ILE B C 1
ATOM 6219 O O . ILE B 1 361 ? -16.141 12.242 -7.137 1 75.69 361 ILE B O 1
ATOM 6223 N N . HIS B 1 362 ? -16.578 10.398 -8.25 1 78 362 HIS B N 1
ATOM 6224 C CA . HIS B 1 362 ? -17.969 10.75 -8.461 1 78 362 HIS B CA 1
ATOM 6225 C C . HIS B 1 362 ? -18.797 10.5 -7.199 1 78 362 HIS B C 1
ATOM 6227 O O . HIS B 1 362 ? -19.812 11.164 -6.969 1 78 362 HIS B O 1
ATOM 6233 N N . ILE B 1 363 ? -18.375 9.57 -6.438 1 86.75 363 ILE B N 1
ATOM 6234 C CA . ILE B 1 363 ? -19.094 9.289 -5.199 1 86.75 363 ILE B CA 1
ATOM 6235 C C . ILE B 1 363 ? -18.719 10.32 -4.137 1 86.75 363 ILE B C 1
ATOM 6237 O O . ILE B 1 363 ? -17.531 10.578 -3.908 1 86.75 363 ILE B O 1
ATOM 6241 N N . PRO B 1 364 ? -19.672 10.984 -3.531 1 89.31 364 PRO B N 1
ATOM 6242 C CA . PRO B 1 364 ? -19.359 11.961 -2.482 1 89.31 364 PRO B CA 1
ATOM 6243 C C . PRO B 1 364 ? -18.578 11.344 -1.322 1 89.31 364 PRO B C 1
ATOM 6245 O O . PRO B 1 364 ? -18.844 10.211 -0.918 1 89.31 364 PRO B O 1
ATOM 6248 N N . ILE B 1 365 ? -17.625 12.07 -0.881 1 89.75 365 ILE B N 1
ATOM 6249 C CA . ILE B 1 365 ? -16.797 11.656 0.249 1 89.75 365 ILE B CA 1
ATOM 6250 C C . ILE B 1 365 ? -16.922 12.68 1.377 1 89.75 365 ILE B C 1
ATOM 6252 O O . ILE B 1 365 ? -16.703 13.875 1.166 1 89.75 365 ILE B O 1
ATOM 6256 N N . ILE B 1 366 ? -17.266 12.242 2.551 1 89.38 366 ILE B N 1
ATOM 6257 C CA . ILE B 1 366 ? -17.422 13.156 3.678 1 89.38 366 ILE B CA 1
ATOM 6258 C C . ILE B 1 366 ? -16.641 12.633 4.879 1 89.38 366 ILE B C 1
ATOM 6260 O O . ILE B 1 366 ? -16.062 11.539 4.824 1 89.38 366 ILE B O 1
ATOM 6264 N N . THR B 1 367 ? -16.516 13.461 5.902 1 87.12 367 THR B N 1
ATOM 6265 C CA . THR B 1 367 ? -15.82 13.086 7.133 1 87.12 367 THR B CA 1
ATOM 6266 C C . THR B 1 367 ? -16.797 12.477 8.141 1 87.12 367 THR B C 1
ATOM 6268 O O . THR B 1 367 ? -18 12.633 8.008 1 87.12 367 THR B O 1
ATOM 6271 N N . PRO B 1 368 ? -16.266 11.719 9.125 1 88.81 368 PRO B N 1
ATOM 6272 C CA . PRO B 1 368 ? -17.125 11.188 10.18 1 88.81 368 PRO B CA 1
ATOM 6273 C C . PRO B 1 368 ? -17.953 12.273 10.867 1 88.81 368 PRO B C 1
ATOM 6275 O O . PRO B 1 368 ? -19.125 12.062 11.164 1 88.81 368 PRO B O 1
ATOM 6278 N N . TYR B 1 369 ? -17.375 13.43 11.039 1 84.12 369 TYR B N 1
ATOM 6279 C CA . TYR B 1 369 ? -18.078 14.547 11.648 1 84.12 369 TYR B CA 1
ATOM 6280 C C . TYR B 1 369 ? -19.266 14.969 10.789 1 84.12 369 TYR B C 1
ATOM 6282 O O . TYR B 1 369 ? -20.375 15.18 11.297 1 84.12 369 TYR B O 1
ATOM 6290 N N . GLU B 1 370 ? -18.984 15.117 9.586 1 85.31 370 GLU B N 1
ATOM 6291 C CA . GLU B 1 370 ? -20.031 15.523 8.656 1 85.31 370 GLU B CA 1
ATOM 6292 C C . GLU B 1 370 ? -21.172 14.5 8.625 1 85.31 370 GLU B C 1
ATOM 6294 O O . GLU B 1 370 ? -22.344 14.875 8.562 1 85.31 370 GLU B O 1
ATOM 6299 N N . MET B 1 371 ? -20.828 13.289 8.695 1 90.25 371 MET B N 1
ATOM 6300 C CA . MET B 1 371 ? -21.859 12.258 8.695 1 90.25 371 MET B CA 1
ATOM 6301 C C . MET B 1 371 ? -22.719 12.352 9.945 1 90.25 371 MET B C 1
ATOM 6303 O O . MET B 1 371 ? -23.938 12.18 9.883 1 90.25 371 MET B O 1
ATOM 6307 N N . GLU B 1 372 ? -22.078 12.586 11.055 1 86.94 372 GLU B N 1
ATOM 6308 C CA . GLU B 1 372 ? -22.844 12.742 12.289 1 86.94 372 GLU B CA 1
ATOM 6309 C C . GLU B 1 372 ? -23.797 13.93 12.203 1 86.94 372 GLU B C 1
ATOM 6311 O O . GLU B 1 372 ? -24.938 13.852 12.688 1 86.94 372 GLU B O 1
ATOM 6316 N N . CYS B 1 373 ? -23.328 14.953 11.609 1 85 373 CYS B N 1
ATOM 6317 C CA . CYS B 1 373 ? -24.188 16.109 11.398 1 85 373 CYS B CA 1
ATOM 6318 C C . CYS B 1 373 ? -25.375 15.758 10.531 1 85 373 CYS B C 1
ATOM 6320 O O . CYS B 1 373 ? -26.5 16.188 10.797 1 85 373 CYS B O 1
ATOM 6322 N N . VAL B 1 374 ? -25.141 14.984 9.539 1 89.5 374 VAL B N 1
ATOM 6323 C CA . VAL B 1 374 ? -26.188 14.562 8.609 1 89.5 374 VAL B CA 1
ATOM 6324 C C . VAL B 1 374 ? -27.234 13.734 9.352 1 89.5 374 VAL B C 1
ATOM 6326 O O . VAL B 1 374 ? -28.438 13.977 9.211 1 89.5 374 VAL B O 1
ATOM 6329 N N . LEU B 1 375 ? -26.812 12.781 10.102 1 89.06 375 LEU B N 1
ATOM 6330 C CA . LEU B 1 375 ? -27.719 11.891 10.812 1 89.06 375 LEU B CA 1
ATOM 6331 C C . LEU B 1 375 ? -28.562 12.664 11.828 1 89.06 375 LEU B C 1
ATOM 6333 O O . LEU B 1 375 ? -29.734 12.336 12.039 1 89.06 375 LEU B O 1
ATOM 6337 N N . ARG B 1 376 ? -27.969 13.656 12.328 1 83.31 376 ARG B N 1
ATOM 6338 C CA . ARG B 1 376 ? -28.688 14.508 13.273 1 83.31 376 ARG B CA 1
ATOM 6339 C C . ARG B 1 376 ? -29.766 15.328 12.562 1 83.31 376 ARG B C 1
ATOM 6341 O O . ARG B 1 376 ? -30.875 15.469 13.07 1 83.31 376 ARG B O 1
ATOM 6348 N N . SER B 1 377 ? -29.359 15.867 11.539 1 82.12 377 SER B N 1
ATOM 6349 C CA . SER B 1 377 ? -30.266 16.734 10.797 1 82.12 377 SER B CA 1
ATOM 6350 C C . SER B 1 377 ? -31.484 15.953 10.289 1 82.12 377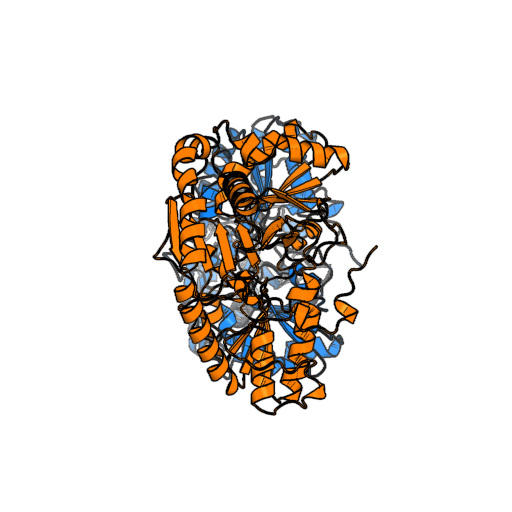 SER B C 1
ATOM 6352 O O . SER B 1 377 ? -32.562 16.516 10.156 1 82.12 377 SER B O 1
ATOM 6354 N N . CYS B 1 378 ? -31.312 14.664 10.031 1 80.38 378 CYS B N 1
ATOM 6355 C CA . CYS B 1 378 ? -32.375 13.828 9.516 1 80.38 378 CYS B CA 1
ATOM 6356 C C . CYS B 1 378 ? -33.219 13.242 10.656 1 80.38 378 CYS B C 1
ATOM 6358 O O . CYS B 1 378 ? -34.188 12.531 10.414 1 80.38 378 CYS B O 1
ATOM 6360 N N . ASN B 1 379 ? -33 13.664 11.898 1 69.88 379 ASN B N 1
ATOM 6361 C CA . ASN B 1 379 ? -33.688 13.156 13.07 1 69.88 379 ASN B CA 1
ATOM 6362 C C . ASN B 1 379 ? -33.656 11.633 13.125 1 69.88 379 ASN B C 1
ATOM 6364 O O . ASN B 1 379 ? -34.625 11.008 13.562 1 69.88 379 ASN B O 1
ATOM 6368 N N . ASN B 1 380 ? -32.719 11.125 12.547 1 68.62 380 ASN B N 1
ATOM 6369 C CA . ASN B 1 380 ? -32.625 9.672 12.5 1 68.62 380 ASN B CA 1
ATOM 6370 C C . ASN B 1 380 ? -32.156 9.094 13.82 1 68.62 380 ASN B C 1
ATOM 6372 O O . ASN B 1 380 ? -32.312 7.902 14.086 1 68.62 380 ASN B O 1
ATOM 6376 N N . ILE B 1 381 ? -31.5 9.891 14.594 1 67.62 381 ILE B N 1
ATOM 6377 C CA . ILE B 1 381 ? -30.891 9.391 15.828 1 67.62 381 ILE B CA 1
ATOM 6378 C C . ILE B 1 381 ? -31.234 10.32 16.984 1 67.62 381 ILE B C 1
ATOM 6380 O O . ILE B 1 381 ? -31.297 11.539 16.812 1 67.62 381 ILE B O 1
ATOM 6384 N N . ASP B 1 382 ? -31.672 9.758 18.109 1 61.59 382 ASP B N 1
ATOM 6385 C CA . ASP B 1 382 ? -31.953 10.539 19.312 1 61.59 382 ASP B CA 1
ATOM 6386 C C . ASP B 1 382 ? -30.734 11.367 19.734 1 61.59 382 ASP B C 1
ATOM 6388 O O . ASP B 1 382 ? -29.609 10.891 19.656 1 61.59 382 ASP B O 1
ATOM 6392 N N . GLY B 1 383 ? -30.891 12.648 19.812 1 57.69 383 GLY B N 1
ATOM 6393 C CA . GLY B 1 383 ? -29.875 13.617 20.203 1 57.69 383 GLY B CA 1
ATOM 6394 C C . GLY B 1 383 ? -28.953 13.109 21.312 1 57.69 383 GLY B C 1
ATOM 6395 O O . GLY B 1 383 ? -27.859 13.633 21.5 1 57.69 383 GLY B O 1
ATOM 6396 N N . GLN B 1 384 ? -29.391 12.164 22.062 1 54.38 384 GLN B N 1
ATOM 6397 C CA . GLN B 1 384 ? -28.609 11.695 23.203 1 54.38 384 GLN B CA 1
ATOM 6398 C C . GLN B 1 384 ? -27.375 10.945 22.75 1 54.38 384 GLN B C 1
ATOM 6400 O O . GLN B 1 384 ? -26.359 10.906 23.469 1 54.38 384 GLN B O 1
ATOM 6405 N N . TYR B 1 385 ? -27.469 10.422 21.641 1 56.56 385 TYR B N 1
ATOM 6406 C CA . TYR B 1 385 ? -26.375 9.578 21.188 1 56.56 385 TYR B CA 1
ATOM 6407 C C . TYR B 1 385 ? -25.297 10.406 20.5 1 56.56 385 TYR B C 1
ATOM 6409 O O . TYR B 1 385 ? -24.188 9.93 20.281 1 56.56 385 TYR B O 1
ATOM 6417 N N . LEU B 1 386 ? -25.703 11.578 20.172 1 59.47 386 LEU B N 1
ATOM 6418 C CA . LEU B 1 386 ? -24.734 12.461 19.531 1 59.47 386 LEU B CA 1
ATOM 6419 C C . LEU B 1 386 ? -24.234 13.523 20.5 1 59.47 386 LEU B C 1
ATOM 6421 O O . LEU B 1 386 ? -25.016 14.102 21.25 1 59.47 386 LEU B O 1
ATOM 6425 N N . ASN B 1 387 ? -23.172 13.281 21.281 1 52.19 387 ASN B N 1
ATOM 6426 C CA . ASN B 1 387 ? -22.609 14.047 22.406 1 52.19 387 ASN B CA 1
ATOM 6427 C C . ASN B 1 387 ? -22.875 15.539 22.234 1 52.19 387 ASN B C 1
ATOM 6429 O O . ASN B 1 387 ? -22.969 16.266 23.234 1 52.19 387 ASN B O 1
ATOM 6433 N N . ASP B 1 388 ? -22.688 16.156 21.172 1 54.88 388 ASP B N 1
ATOM 6434 C CA . ASP B 1 388 ? -22.719 17.609 21.172 1 54.88 388 ASP B CA 1
ATOM 6435 C C . ASP B 1 388 ? -23.594 18.141 20.047 1 54.88 388 ASP B C 1
ATOM 6437 O O . ASP B 1 388 ? -23.969 17.391 19.141 1 54.88 388 ASP B O 1
ATOM 6441 N N . ASP B 1 389 ? -24.234 19.281 20.344 1 56.09 389 ASP B N 1
ATOM 6442 C CA . ASP B 1 389 ? -25.047 20.078 19.422 1 56.09 389 ASP B CA 1
ATOM 6443 C C . ASP B 1 389 ? -24.297 20.359 18.125 1 56.09 389 ASP B C 1
ATOM 6445 O O . ASP B 1 389 ? -24.031 21.516 17.781 1 56.09 389 ASP B O 1
ATOM 6449 N N . ARG B 1 390 ? -23.75 19.297 17.578 1 58 390 ARG B N 1
ATOM 6450 C CA . ARG B 1 390 ? -22.938 19.5 16.391 1 58 390 ARG B CA 1
ATOM 6451 C C . ARG B 1 390 ? -23.812 19.641 15.148 1 58 390 ARG B C 1
ATOM 6453 O O . ARG B 1 390 ? -24.594 18.75 14.82 1 58 390 ARG B O 1
ATOM 6460 N N . THR B 1 391 ? -24.109 20.875 14.695 1 61.31 391 THR B N 1
ATOM 6461 C CA . THR B 1 391 ? -24.812 21.203 13.453 1 61.31 391 THR B CA 1
ATOM 6462 C C . THR B 1 391 ? -23.828 21.688 12.398 1 61.31 391 THR B C 1
ATOM 6464 O O . THR B 1 391 ? -22.828 22.359 12.727 1 61.31 391 THR B O 1
ATOM 6467 N N . TRP B 1 392 ? -24 21.062 11.227 1 62.16 392 TRP B N 1
ATOM 6468 C CA . TRP B 1 392 ? -23.172 21.578 10.133 1 62.16 392 TRP B CA 1
ATOM 6469 C C . TRP B 1 392 ? -23.469 23.062 9.891 1 62.16 392 TRP B C 1
ATOM 6471 O O . TRP B 1 392 ? -24.609 23.422 9.578 1 62.16 392 TRP B O 1
ATOM 6481 N N . THR B 1 393 ? -22.609 23.875 10.336 1 58.44 393 THR B N 1
ATOM 6482 C CA . THR B 1 393 ? -22.828 25.312 10.148 1 58.44 393 THR B CA 1
ATOM 6483 C C . THR B 1 393 ? -21.953 25.844 9.016 1 58.44 393 THR B C 1
ATOM 6485 O O . THR B 1 393 ? -21.953 27.047 8.719 1 58.44 393 THR B O 1
ATOM 6488 N N . ALA B 1 394 ? -21.438 24.812 8.18 1 55.38 394 ALA B N 1
ATOM 6489 C CA . ALA B 1 394 ? -20.5 25.219 7.145 1 55.38 394 ALA B CA 1
ATOM 6490 C C . ALA B 1 394 ? -19.375 26.078 7.734 1 55.38 394 ALA B C 1
ATOM 6492 O O . ALA B 1 394 ? -18.562 26.641 7 1 55.38 394 ALA B O 1
ATOM 6493 N N . GLU B 1 395 ? -19.531 26.297 9.008 1 50.06 395 GLU B N 1
ATOM 6494 C CA . GLU B 1 395 ? -18.547 27.156 9.664 1 50.06 395 GLU B CA 1
ATOM 6495 C C . GLU B 1 395 ? -17.516 26.328 10.422 1 50.06 395 GLU B C 1
ATOM 6497 O O . GLU B 1 395 ? -16.359 26.734 10.539 1 50.06 395 GLU B O 1
ATOM 6502 N N . LYS B 1 396 ? -18.109 25.234 11.133 1 53.16 396 LYS B N 1
ATOM 6503 C CA . LYS B 1 396 ? -17.188 24.453 11.945 1 53.16 396 LYS B CA 1
ATOM 6504 C C . LYS B 1 396 ? -17.062 23.031 11.43 1 53.16 396 LYS B C 1
ATOM 6506 O O . LYS B 1 396 ? -18.062 22.422 11.055 1 53.16 396 LYS B O 1
ATOM 6511 N N . CYS B 1 397 ? -15.898 22.656 10.922 1 55.22 397 CYS B N 1
ATOM 6512 C CA . CYS B 1 397 ? -15.711 21.266 10.523 1 55.22 397 CYS B CA 1
ATOM 6513 C C . CYS B 1 397 ? -14.594 20.609 11.328 1 55.22 397 CYS B C 1
ATOM 6515 O O . CYS B 1 397 ? -13.594 21.25 11.656 1 55.22 397 CYS B O 1
ATOM 6517 N N . TRP B 1 398 ? -14.992 19.594 12.188 1 55.72 398 TRP B N 1
ATOM 6518 C CA . TRP B 1 398 ? -13.969 18.797 12.852 1 55.72 398 TRP B CA 1
ATOM 6519 C C . TRP B 1 398 ? -13.477 17.672 11.938 1 55.72 398 TRP B C 1
ATOM 6521 O O . TRP B 1 398 ? -14.266 16.859 11.469 1 55.72 398 TRP B O 1
ATOM 6531 N N . VAL B 1 399 ? -12.188 17.797 11.5 1 55.53 399 VAL B N 1
ATOM 6532 C CA . VAL B 1 399 ? -11.664 16.797 10.57 1 55.53 399 VAL B CA 1
ATOM 6533 C C . VAL B 1 399 ? -10.992 15.672 11.352 1 55.53 399 VAL B C 1
ATOM 6535 O O . VAL B 1 399 ? -10.875 14.547 10.859 1 55.53 399 VAL B O 1
ATOM 6538 N N . ASP B 1 400 ? -10.664 16.031 12.664 1 60.72 400 ASP B N 1
ATOM 6539 C CA . ASP B 1 400 ? -10.086 14.945 13.461 1 60.72 400 ASP B CA 1
ATOM 6540 C C . ASP B 1 400 ? -11.188 14.086 14.086 1 60.72 400 ASP B C 1
ATOM 6542 O O . ASP B 1 400 ? -11.875 14.531 15.008 1 60.72 400 ASP B O 1
ATOM 6546 N N . PHE B 1 401 ? -11.367 12.984 13.625 1 67.25 401 PHE B N 1
ATOM 6547 C CA . PHE B 1 401 ? -12.477 12.133 14.039 1 67.25 401 PHE B CA 1
ATOM 6548 C C . PHE B 1 401 ? -12.359 11.789 15.523 1 67.25 401 PHE B C 1
ATOM 6550 O O . PHE B 1 401 ? -13.336 11.352 16.141 1 67.25 401 PHE B O 1
ATOM 6557 N N . ARG B 1 402 ? -11.219 11.961 16.125 1 67.25 402 ARG B N 1
ATOM 6558 C CA . ARG B 1 402 ? -11.016 11.633 17.531 1 67.25 402 ARG B CA 1
ATOM 6559 C C . ARG B 1 402 ? -11.828 12.57 18.422 1 67.25 402 ARG B C 1
ATOM 6561 O O . ARG B 1 402 ? -12.164 12.211 19.562 1 67.25 402 ARG B O 1
ATOM 6568 N N . ASP B 1 403 ? -12.078 13.703 17.875 1 63.94 403 ASP B N 1
ATOM 6569 C CA . ASP B 1 403 ? -12.867 14.68 18.625 1 63.94 403 ASP B CA 1
ATOM 6570 C C . ASP B 1 403 ? -14.305 14.211 18.797 1 63.94 403 ASP B C 1
ATOM 6572 O O . ASP B 1 403 ? -15.039 14.742 19.641 1 63.94 403 ASP B O 1
ATOM 6576 N N . LEU B 1 404 ? -14.688 13.172 18.047 1 66.94 404 LEU B N 1
ATOM 6577 C CA . LEU B 1 404 ? -16.047 12.656 18.062 1 66.94 404 LEU B CA 1
ATOM 6578 C C . LEU B 1 404 ? -16.203 11.547 19.109 1 66.94 404 LEU B C 1
ATOM 6580 O O . LEU B 1 404 ? -17.312 11.18 19.469 1 66.94 404 LEU B O 1
ATOM 6584 N N . LEU B 1 405 ? -15.086 11.023 19.516 1 65.94 405 LEU B N 1
ATOM 6585 C CA . LEU B 1 405 ? -15.094 9.891 20.438 1 65.94 405 LEU B CA 1
ATOM 6586 C C . LEU B 1 405 ? -15.234 10.359 21.875 1 65.94 405 LEU B C 1
ATOM 6588 O O . LEU B 1 405 ? -14.781 11.453 22.219 1 65.94 405 LEU B O 1
ATOM 6592 N N . PRO B 1 406 ? -16.125 9.703 22.719 1 56.19 406 PRO B N 1
ATOM 6593 C CA . PRO B 1 406 ? -16.266 10.117 24.125 1 56.19 406 PRO B CA 1
ATOM 6594 C C . PRO B 1 406 ? -14.922 10.234 24.828 1 56.19 406 PRO B C 1
ATOM 6596 O O . PRO B 1 406 ? -13.961 9.57 24.453 1 56.19 406 PRO B O 1
ATOM 6599 N N . SER B 1 407 ? -14.688 11.375 25.625 1 50.5 407 SER B N 1
ATOM 6600 C CA . SER B 1 407 ? -13.492 11.742 26.375 1 50.5 407 SER B CA 1
ATOM 6601 C C . SER B 1 407 ? -12.828 10.508 26.984 1 50.5 407 SER B C 1
ATOM 6603 O O . SER B 1 407 ? -11.664 10.57 27.406 1 50.5 407 SER B O 1
ATOM 6605 N N . LYS B 1 408 ? -13.391 9.555 27.469 1 43.75 408 LYS B N 1
ATOM 6606 C CA . LYS B 1 408 ? -12.648 8.438 28.047 1 43.75 408 LYS B CA 1
ATOM 6607 C C . LYS B 1 408 ? -11.578 7.926 27.094 1 43.75 408 LYS B C 1
ATOM 6609 O O . LYS B 1 408 ? -10.516 7.473 27.516 1 43.75 408 LYS B O 1
ATOM 6614 N N . PHE B 1 409 ? -11.828 7.891 25.875 1 38.5 409 PHE B N 1
ATOM 6615 C CA . PHE B 1 409 ? -10.852 7.375 24.922 1 38.5 409 PHE B CA 1
ATOM 6616 C C . PHE B 1 409 ? -9.836 8.445 24.562 1 38.5 409 PHE B C 1
ATOM 6618 O O . PHE B 1 409 ? -8.812 8.156 23.938 1 38.5 409 PHE B O 1
ATOM 6625 N N . SER B 1 410 ? -10.086 9.641 24.672 1 33.59 410 SER B N 1
ATOM 6626 C CA . SER B 1 410 ? -9.117 10.734 24.547 1 33.59 410 SER B CA 1
ATOM 6627 C C . SER B 1 410 ? -8.141 10.742 25.719 1 33.59 410 SER B C 1
ATOM 6629 O O . SER B 1 410 ? -7.461 11.742 25.953 1 33.59 410 SER B O 1
ATOM 6631 N N . ILE B 1 411 ? -8.25 9.945 26.75 1 27.92 411 ILE B N 1
ATOM 6632 C CA . ILE B 1 411 ? -7.285 9.992 27.844 1 27.92 411 ILE B CA 1
ATOM 6633 C C . ILE B 1 411 ? -5.879 9.734 27.312 1 27.92 411 ILE B C 1
ATOM 6635 O O . ILE B 1 411 ? -5.617 8.688 26.719 1 27.92 411 ILE B O 1
ATOM 6639 N N . HIS B 1 412 ? -5.117 10.742 27.094 1 28.08 412 HIS B N 1
ATOM 6640 C CA . HIS B 1 412 ? -3.658 10.719 27.078 1 28.08 412 HIS B CA 1
ATOM 6641 C C . HIS B 1 412 ? -3.117 9.633 28.016 1 28.08 412 HIS B C 1
ATOM 6643 O O . HIS B 1 412 ? -3.385 9.641 29.219 1 28.08 412 HIS B O 1
ATOM 6649 N N . PHE B 1 413 ? -3.061 8.469 27.672 1 23.36 413 PHE B N 1
ATOM 6650 C CA . PHE B 1 413 ? -2.254 7.609 28.531 1 23.36 413 PHE B CA 1
ATOM 6651 C C . PHE B 1 413 ? -0.949 8.297 28.906 1 23.36 413 PHE B C 1
ATOM 6653 O O . PHE B 1 413 ? -0.08 8.508 28.062 1 23.36 413 PHE B O 1
ATOM 6660 N N . LEU B 1 414 ? -0.924 9.188 29.797 1 21.48 414 LEU B N 1
ATOM 6661 C CA . LEU B 1 414 ? 0.208 9.508 30.656 1 21.48 414 LEU B CA 1
ATOM 6662 C C . LEU B 1 414 ? 0.884 8.234 31.156 1 21.48 414 LEU B C 1
ATOM 6664 O O . LEU B 1 414 ? 0.344 7.531 32 1 21.48 414 LEU B O 1
ATOM 6668 N N . PHE B 1 415 ? 1.244 7.234 30.344 1 20.56 415 PHE B N 1
ATOM 6669 C CA . PHE B 1 415 ? 2.326 6.535 31.031 1 20.56 415 PHE B CA 1
ATOM 6670 C C . PHE B 1 415 ? 3.559 7.426 31.141 1 20.56 415 PHE B C 1
ATOM 6672 O O . PHE B 1 415 ? 3.852 8.203 30.234 1 20.56 415 PHE B O 1
#

pLDDT: mean 79.63, std 15.26, range [20.3, 97.38]

Radius of gyration: 30.17 Å; Cα contacts (8 Å, |Δi|>4): 1516; chains: 2; bounding box: 68×96×64 Å

Solvent-accessible surface area (backbone atoms only — not comparable to full-atom values): 45320 Å² total; per-residue (Å²): 128,78,77,76,58,80,78,46,85,55,52,51,68,38,58,37,38,66,63,50,23,50,53,39,55,75,69,63,47,50,27,35,34,40,34,28,28,75,81,47,41,50,41,45,62,60,52,49,52,56,31,37,72,66,26,69,78,31,46,66,32,36,33,54,61,51,46,71,75,36,25,65,70,65,54,61,63,37,55,76,69,64,41,57,30,36,36,41,40,39,62,63,58,55,68,60,52,61,69,82,66,49,72,44,82,36,46,37,49,58,54,64,70,56,46,67,72,40,48,73,70,52,64,52,49,47,55,53,52,50,53,52,48,68,67,38,94,62,70,37,64,31,35,39,40,42,61,43,69,32,38,46,70,60,48,51,53,42,48,52,50,41,49,54,50,32,67,72,52,42,88,83,35,44,45,49,29,41,56,42,73,49,40,89,88,56,73,52,88,80,46,53,72,56,88,35,21,30,50,42,55,74,56,84,82,57,56,61,78,75,61,60,76,46,72,49,44,24,26,33,41,37,36,38,72,62,68,77,72,78,81,60,87,73,60,61,46,54,27,54,55,48,36,48,48,29,66,32,54,33,40,21,55,80,45,25,38,34,33,19,78,84,79,67,43,77,42,72,50,20,62,60,49,53,54,49,31,51,52,51,46,52,46,43,60,58,51,62,76,48,48,33,34,31,40,37,33,39,57,87,30,49,50,64,54,65,56,52,49,53,50,50,51,52,54,33,52,66,52,71,32,49,71,45,42,36,37,29,54,57,85,41,52,73,64,61,65,32,38,76,76,46,53,29,32,34,39,45,48,57,45,56,51,33,67,59,75,50,86,76,41,82,56,48,61,39,33,61,47,50,48,53,23,34,42,50,75,67,65,47,48,67,68,79,78,47,86,59,95,65,60,77,63,65,69,60,43,60,51,51,59,68,78,73,49,66,67,80,74,65,56,71,76,77,119,128,80,76,75,60,81,79,47,85,54,51,51,67,37,58,37,38,66,62,50,22,49,52,40,56,74,69,64,47,49,27,35,33,40,35,27,27,74,82,47,40,50,44,45,62,59,53,48,52,56,31,36,70,66,27,71,78,31,46,66,32,36,33,54,61,51,45,69,74,37,25,66,71,63,54,60,64,37,54,76,71,63,40,57,30,36,36,42,40,38,61,65,58,53,68,60,53,62,69,82,67,51,72,46,81,37,45,38,49,57,54,63,68,55,46,67,70,40,48,72,70,52,64,53,48,48,55,53,51,50,54,53,48,68,67,38,96,62,70,39,65,30,34,38,40,41,61,41,69,32,38,47,70,60,47,51,53,44,48,53,52,41,48,53,50,32,68,73,51,41,89,82,35,45,45,50,30,41,57,42,74,49,39,86,88,55,72,53,89,83,47,54,72,53,88,35,22,29,48,42,55,73,55,83,81,58,58,62,77,74,61,60,78,47,73,47,44,23,25,34,42,37,36,38,71,64,68,78,74,78,81,62,87,74,63,60,45,55,25,56,55,48,37,47,47,30,68,32,53,33,40,22,54,80,44,25,37,34,33,18,78,84,79,66,44,77,43,73,50,19,61,61,47,52,53,51,31,52,51,51,46,51,46,44,59,58,51,60,74,47,48,34,34,31,39,36,34,38,56,86,29,47,50,63,53,65,56,53,50,53,49,48,51,52,53,33,52,66,52,72,31,48,71,45,44,34,38,31,53,55,84,41,52,72,64,61,66,30,39,76,78,45,54,29,33,33,39,46,48,56,44,57,50,33,67,58,73,50,84,77,40,82,56,47,60,38,32,59,46,51,49,53,23,33,42,48,75,66,64,48,49,66,68,80,78,47,86,60,96,64,61,77,63,65,69,60,44,60,52,51,58,69,77,74,48,67,66,79,74,66,55,73,75,78,119

Foldseek 3Di:
DDQDDLPDPCCCVQQVLPVVLVVCVVVVWAEEEEEDEQSCVNNVVSSLVSSCVSNVNHHYDYDYDAFALSADDPVVVCVVVPGQAYEREAHHLQFDWADDHHYHYRHGADDPVLCVVCVVLLLCVLVVLVVLQVPDPDRQQEEEEAERPRHVVSSVVSVVNNVVVCVVVPPSHHWYWYKDAQHPVPPPVPFDDWSRITTHTPDVVDPVVVLLPDFARYAYEYEEAQDDDPPDQCSLVVLVVLLCQQGRRNHHLQRYWYAYSVVRDIDRCSVVLLVLLVVQVVLLVQLLPWQEEEEEEQDPTHPCLVVLVVLLVVLSVLLNGHYDYHYDNHDDLVVQQPPVVGQEYEYDDRLSCQSRDGPSHPRRYHYSLSNLQSCVVNVSDDVVSQPDPRHSPSSHHNSHSVVRDPCVSVPPPPD/DDQDDLPDPCCCVQQVLPVVLVVCVVVVWAEEEEEDEQSCVNNVVSSLVSSCVSNVRHHYDYDYDAFALSADDPVVVCVVVPGQAYEREAHHLQFDWADDHHYHYRHGADDPVLCVVCVVLLLCVLVVLVVLQVPDPDRQQEEEEAERPRHVVSSVVSVVSNVVVCVVVPPSHHWYWYKDAQHPVPPPVVFDDWSRITTHTPDVVDPVVVLLPDFARYAYEYEEAQDDDPDDQCSLVVLVVLLCQQGRRNHHLQRYWYAYSVVRDIDRCSVVLLVLLVVQVVLLVQLLPWQEEEEEEQDPTHPCLVVLVVLLVVLSVLLNGHYDYHYDNHDDLVVQQPPVVGQEYEYDDRLSCQSRDGPSHPRRYHYSLSNLQSCVVNVSDDVVSQPDPRHSPSSHHNSHSVVRDPCVSVPPPPD

InterPro domains:
  IPR010014 Diphthamide synthesis DHP2 [TIGR00272] (10-377)
  IPR016435 Diphthamide synthesis DPH1/DPH2 [PF01866] (36-379)
  IPR016435 Diphthamide synthesis DPH1/DPH2 [PTHR10762] (10-386)
  IPR016435 Diphthamide synthesis DPH1/DPH2 [SFLDS00032] (10-406)
  IPR016435 Diphthamide synthesis DPH1/DPH2 [TIGR00322] (14-375)
  IPR042263 Diphthamide synthesis DPH1/DPH2, domain 1 [G3DSA:3.40.50.11840] (17-110)
  IPR042265 Diphthamide synthesis DPH1/DPH2, domain 3 [G3DSA:3.40.50.11860] (274-375)